Protein 2DA2 (pdb70)

Sequence (70 aa):
GSSGSSGRSSRTRFTDYQLRVLQDFFDANAYPKDDEFEQLSNLLNLPTRVIVVWFQNARQKARKSGPSSGGSSGSSGRSSRTRFTDYQLRVLQDFFDANAYPKDDEFEQLSNLLNLPTRVIVVWFQNARQKARKSGPSSGGSSGSSGRSSRTRFTDYQLRVLQDFFDANAYPKDDEFEQLSNLLNLPTRVIVVWFQNARQKARKSGPSSGGSSGSSGRSSRTRFTDYQLRVLQDFFDANAYPKDDEFEQLSNLLNLPTRVIVVWFQNARQKARKSGPSSGGSSGSSGRSSRTRFTDYQLRVLQDFFDANAYPKDDEFEQLSNLLNLPTRVIVVWFQNARQKARKSGPSSGGSSGSSGRSSRTRFTDYQLRVLQDFFDANAYPKDDEFEQLSNLLNLPTRVIVVWFQNARQKARKSGPSSGGSSGSSGRSSRTRFTDYQLRVLQDFFDANAYPKDDEFEQLSNLLNLPTRVIVVWFQNARQKARKSGPSSGGSSGSSGRSSRTRFTDYQLRVLQDFFDANAYPKDDEFEQLSNLLNLPTRVIVVWFQNARQKARKSGPSSGGSSGSSGRSSRTRFTDYQLRVLQDFFDANAYPKDDEFEQLSNLLNLPTRVIVVWFQNARQKARKSGPSSGGSSGSSGRSSRTRFTDYQLRVLQDFFDANAYPKDDEFEQLSNLLNLPTRVIVVWFQNARQKARKSGPSSGGSSGSSGRSSRTRFTDYQLRVLQDFFDANAYPKDDEFEQLSNLLNLPTRVIVVWFQNARQKARKSGPSSGGSSGSSGRSSRTRFTDYQLRVLQDFFDANAYPKDDEFEQLSNLLNLPTRVIVVWFQNARQKARKSGPSSGGSSGSSGRSSRTRFTDYQLRVLQDFFDANAYPKDDEFEQLSNLLNLPTRVIVVWFQNARQKARKSGPSSGGSSGSSGRSSRTRFTDYQLRVLQDFFDANAYPKDDEFEQLSNLLNLPTRVIVVWFQNARQKARKSGPSSGGSSGSSGRSSRTRFTDYQLRVLQDFFDANAYPKDDEFEQLSNLLNLPTRVIVVWFQNARQKARKSGPSSGGSSGSSGRSSRTRFTDYQLRVLQDFFDANAYPKDDEFEQLSNLLNLPTRVIVVWFQNARQKARKSGPSSGGSSGSSGRSSRTRFTDYQLRVLQDFFDANAYPKDDEFEQLSNLLNLPTRVIVVWFQNARQKARKSGPSSGGSSGSSGRSSRTRFTDYQLRVLQDFFDANAYPKDDEFEQLSNLLNLPTRVIVVWFQNARQKARKSGPSSGGSSGSSGRSSRTRFTDYQLRVLQDFFDANAYPKDDEFEQLSNLLNLPTRVIVVWFQNARQKARKSGPSSGGSSGSSGRSSRTRFTDYQLRVLQDFFDANAYPKDDEFEQLSNLLNLPTRVIVVWFQNARQKARKSGPSSG

CATH classification: 1.10.10.60

Structure (mmCIF, N/CA/C/O backbone):
data_2DA2
#
_entry.id   2DA2
#
loop_
_atom_site.group_PDB
_atom_site.id
_atom_site.type_symbol
_atom_site.label_atom_id
_atom_site.label_alt_id
_atom_site.label_comp_id
_atom_site.label_asym_id
_atom_site.label_entity_id
_atom_site.label_seq_id
_atom_site.pdbx_PDB_ins_code
_atom_site.Cartn_x
_atom_site.Cartn_y
_atom_site.Cartn_z
_atom_site.occupancy
_atom_site.B_iso_or_equiv
_atom_site.auth_seq_id
_atom_site.auth_comp_id
_atom_site.auth_asym_id
_atom_site.auth_atom_id
_atom_site.pdbx_PDB_model_num
ATOM 1 N N . GLY A 1 1 ? 16.943 1.091 -33.854 1.00 0.00 1 GLY A N 1
ATOM 2 C CA . GLY A 1 1 ? 16.276 0.368 -32.787 1.00 0.00 1 GLY A CA 1
ATOM 3 C C . GLY A 1 1 ? 14.811 0.738 -32.663 1.00 0.00 1 GLY A C 1
ATOM 4 O O . GLY A 1 1 ? 14.130 0.948 -33.667 1.00 0.00 1 GLY A O 1
ATOM 8 N N . SER A 1 2 ? 14.324 0.816 -31.429 1.00 0.00 2 SER A N 1
ATOM 9 C CA . SER A 1 2 ? 12.929 1.157 -31.178 1.00 0.00 2 SER A CA 1
ATOM 10 C C . SER A 1 2 ? 12.740 2.670 -31.131 1.00 0.00 2 SER A C 1
ATOM 11 O O . SER A 1 2 ? 13.437 3.372 -30.398 1.00 0.00 2 SER A O 1
ATOM 19 N N . SER A 1 3 ? 11.792 3.167 -31.919 1.00 0.00 3 SER A N 1
ATOM 20 C CA . SER A 1 3 ? 11.513 4.597 -31.972 1.00 0.00 3 SER A CA 1
ATOM 21 C C . SER A 1 3 ? 11.111 5.123 -30.598 1.00 0.00 3 SER A C 1
ATOM 22 O O . SER A 1 3 ? 11.694 6.081 -30.092 1.00 0.00 3 SER A O 1
ATOM 30 N N . GLY A 1 4 ? 10.109 4.488 -29.997 1.00 0.00 4 GLY A N 1
ATOM 31 C CA . GLY A 1 4 ? 9.645 4.905 -28.687 1.00 0.00 4 GLY A CA 1
ATOM 32 C C . GLY A 1 4 ? 8.843 3.826 -27.986 1.00 0.00 4 GLY A C 1
ATOM 33 O O . GLY A 1 4 ? 9.406 2.860 -27.472 1.00 0.00 4 GLY A O 1
ATOM 37 N N . SER A 1 5 ? 7.524 3.992 -27.963 1.00 0.00 5 SER A N 1
ATOM 38 C CA . SER A 1 5 ? 6.644 3.027 -27.314 1.00 0.00 5 SER A CA 1
ATOM 39 C C . SER A 1 5 ? 7.233 2.561 -25.986 1.00 0.00 5 SER A C 1
ATOM 40 O O . SER A 1 5 ? 7.200 1.374 -25.662 1.00 0.00 5 SER A O 1
ATOM 48 N N . SER A 1 6 ? 7.773 3.505 -25.222 1.00 0.00 6 SER A N 1
ATOM 49 C CA . SER A 1 6 ? 8.373 3.192 -23.930 1.00 0.00 6 SER A CA 1
ATOM 50 C C . SER A 1 6 ? 7.352 3.340 -22.806 1.00 0.00 6 SER A C 1
ATOM 51 O O . SER A 1 6 ? 6.312 3.974 -22.976 1.00 0.00 6 SER A O 1
ATOM 59 N N . GLY A 1 7 ? 7.659 2.748 -21.655 1.00 0.00 7 GLY A N 1
ATOM 60 C CA . GLY A 1 7 ? 6.759 2.824 -20.519 1.00 0.00 7 GLY A CA 1
ATOM 61 C C . GLY A 1 7 ? 6.550 1.478 -19.853 1.00 0.00 7 GLY A C 1
ATOM 62 O O . GLY A 1 7 ? 7.513 0.774 -19.548 1.00 0.00 7 GLY A O 1
ATOM 66 N N . ARG A 1 8 ? 5.291 1.121 -19.626 1.00 0.00 8 ARG A N 1
ATOM 67 C CA . ARG A 1 8 ? 4.960 -0.148 -18.989 1.00 0.00 8 ARG A CA 1
ATOM 68 C C . ARG A 1 8 ? 4.178 -1.047 -19.943 1.00 0.00 8 ARG A C 1
ATOM 69 O O . ARG A 1 8 ? 4.274 -2.273 -19.875 1.00 0.00 8 ARG A O 1
ATOM 90 N N . SER A 1 9 ? 3.405 -0.430 -20.830 1.00 0.00 9 SER A N 1
ATOM 91 C CA . SER A 1 9 ? 2.604 -1.174 -21.795 1.00 0.00 9 SER A CA 1
ATOM 92 C C . SER A 1 9 ? 2.098 -2.480 -21.188 1.00 0.00 9 SER A C 1
ATOM 93 O O . SER A 1 9 ? 2.133 -3.530 -21.830 1.00 0.00 9 SER A O 1
ATOM 101 N N . SER A 1 10 ? 1.627 -2.405 -19.947 1.00 0.00 10 SER A N 1
ATOM 102 C CA . SER A 1 10 ? 1.118 -3.581 -19.251 1.00 0.00 10 SER A CA 1
ATOM 103 C C . SER A 1 10 ? -0.408 -3.593 -19.252 1.00 0.00 10 SER A C 1
ATOM 104 O O . SER A 1 10 ? -1.031 -4.651 -19.347 1.00 0.00 10 SER A O 1
ATOM 112 N N . ARG A 1 11 ? -1.003 -2.410 -19.145 1.00 0.00 11 ARG A N 1
ATOM 113 C CA . ARG A 1 11 ? -2.456 -2.283 -19.132 1.00 0.00 11 ARG A CA 1
ATOM 114 C C . ARG A 1 11 ? -3.058 -3.056 -17.963 1.00 0.00 11 ARG A C 1
ATOM 115 O O . ARG A 1 11 ? -4.080 -3.729 -18.108 1.00 0.00 11 ARG A O 1
ATOM 136 N N . THR A 1 12 ? -2.418 -2.956 -16.802 1.00 0.00 12 THR A N 1
ATOM 137 C CA . THR A 1 12 ? -2.889 -3.646 -15.607 1.00 0.00 12 THR A CA 1
ATOM 138 C C . THR A 1 12 ? -3.350 -2.655 -14.545 1.00 0.00 12 THR A C 1
ATOM 139 O O . THR A 1 12 ? -2.577 -1.809 -14.095 1.00 0.00 12 THR A O 1
ATOM 150 N N . ARG A 1 13 ? -4.614 -2.765 -14.148 1.00 0.00 13 ARG A N 1
ATOM 151 C CA . ARG A 1 13 ? -5.177 -1.877 -13.138 1.00 0.00 13 ARG A CA 1
ATOM 152 C C . ARG A 1 13 ? -5.744 -2.675 -11.968 1.00 0.00 13 ARG A C 1
ATOM 153 O O . ARG A 1 13 ? -6.620 -3.522 -12.146 1.00 0.00 13 ARG A O 1
ATOM 174 N N . PHE A 1 14 ? -5.238 -2.400 -10.770 1.00 0.00 14 PHE A N 1
ATOM 175 C CA . PHE A 1 14 ? -5.692 -3.093 -9.570 1.00 0.00 14 PHE A CA 1
ATOM 176 C C . PHE A 1 14 ? -6.833 -2.332 -8.902 1.00 0.00 14 PHE A C 1
ATOM 177 O O . PHE A 1 14 ? -7.006 -1.131 -9.118 1.00 0.00 14 PHE A O 1
ATOM 194 N N . THR A 1 15 ? -7.611 -3.038 -8.088 1.00 0.00 15 THR A N 1
ATOM 195 C CA . THR A 1 15 ? -8.737 -2.432 -7.389 1.00 0.00 15 THR A CA 1
ATOM 196 C C . THR A 1 15 ? -8.428 -2.244 -5.908 1.00 0.00 15 THR A C 1
ATOM 197 O O . THR A 1 15 ? -7.589 -2.948 -5.345 1.00 0.00 15 THR A O 1
ATOM 208 N N . ASP A 1 16 ? -9.109 -1.291 -5.282 1.00 0.00 16 ASP A N 1
ATOM 209 C CA . ASP A 1 16 ? -8.909 -1.012 -3.865 1.00 0.00 16 ASP A CA 1
ATOM 210 C C . ASP A 1 16 ? -8.623 -2.296 -3.093 1.00 0.00 16 ASP A C 1
ATOM 211 O O . ASP A 1 16 ? -7.723 -2.341 -2.255 1.00 0.00 16 ASP A O 1
ATOM 220 N N . TYR A 1 17 ? -9.395 -3.338 -3.382 1.00 0.00 17 TYR A N 1
ATOM 221 C CA . TYR A 1 17 ? -9.227 -4.622 -2.713 1.00 0.00 17 TYR A CA 1
ATOM 222 C C . TYR A 1 17 ? -7.795 -5.128 -2.855 1.00 0.00 17 TYR A C 1
ATOM 223 O O . TYR A 1 17 ? -7.176 -5.551 -1.879 1.00 0.00 17 TYR A O 1
ATOM 241 N N . GLN A 1 18 ? -7.276 -5.079 -4.077 1.00 0.00 18 GLN A N 1
ATOM 242 C CA . GLN A 1 18 ? -5.916 -5.531 -4.348 1.00 0.00 18 GLN A CA 1
ATOM 243 C C . GLN A 1 18 ? -4.895 -4.511 -3.856 1.00 0.00 18 GLN A C 1
ATOM 244 O O . GLN A 1 18 ? -3.951 -4.856 -3.144 1.00 0.00 18 GLN A O 1
ATOM 258 N N . LEU A 1 19 ? -5.089 -3.255 -4.240 1.00 0.00 19 LEU A N 1
ATOM 259 C CA . LEU A 1 19 ? -4.184 -2.183 -3.839 1.00 0.00 19 LEU A CA 1
ATOM 260 C C . LEU A 1 19 ? -4.022 -2.147 -2.322 1.00 0.00 19 LEU A C 1
ATOM 261 O O . LEU A 1 19 ? -2.976 -1.750 -1.809 1.00 0.00 19 LEU A O 1
ATOM 277 N N . ARG A 1 20 ? -5.064 -2.565 -1.611 1.00 0.00 20 ARG A N 1
ATOM 278 C CA . ARG A 1 20 ? -5.038 -2.581 -0.154 1.00 0.00 20 ARG A CA 1
ATOM 279 C C . ARG A 1 20 ? -3.994 -3.567 0.360 1.00 0.00 20 ARG A C 1
ATOM 280 O O . ARG A 1 20 ? -3.169 -3.229 1.209 1.00 0.00 20 ARG A O 1
ATOM 301 N N . VAL A 1 21 ? -4.036 -4.790 -0.160 1.00 0.00 21 VAL A N 1
ATOM 302 C CA . VAL A 1 21 ? -3.094 -5.826 0.246 1.00 0.00 21 VAL A CA 1
ATOM 303 C C . VAL A 1 21 ? -1.692 -5.528 -0.274 1.00 0.00 21 VAL A C 1
ATOM 304 O O . VAL A 1 21 ? -0.703 -5.703 0.440 1.00 0.00 21 VAL A O 1
ATOM 317 N N . LEU A 1 22 ? -1.613 -5.077 -1.521 1.00 0.00 22 LEU A N 1
ATOM 318 C CA . LEU A 1 22 ? -0.331 -4.753 -2.138 1.00 0.00 22 LEU A CA 1
ATOM 319 C C . LEU A 1 22 ? 0.345 -3.595 -1.411 1.00 0.00 22 LEU A C 1
ATOM 320 O O . LEU A 1 22 ? 1.528 -3.665 -1.078 1.00 0.00 22 LEU A O 1
ATOM 336 N N . GLN A 1 23 ? -0.414 -2.532 -1.168 1.00 0.00 23 GLN A N 1
ATOM 337 C CA . GLN A 1 23 ? 0.112 -1.359 -0.479 1.00 0.00 23 GLN A CA 1
ATOM 338 C C . GLN A 1 23 ? 0.387 -1.668 0.989 1.00 0.00 23 GLN A C 1
ATOM 339 O O . GLN A 1 23 ? 1.365 -1.186 1.562 1.00 0.00 23 GLN A O 1
ATOM 353 N N . ASP A 1 24 ? -0.482 -2.472 1.592 1.00 0.00 24 ASP A N 1
ATOM 354 C CA . ASP A 1 24 ? -0.333 -2.845 2.994 1.00 0.00 24 ASP A CA 1
ATOM 355 C C . ASP A 1 24 ? 0.929 -3.676 3.203 1.00 0.00 24 ASP A C 1
ATOM 356 O O . ASP A 1 24 ? 1.637 -3.510 4.197 1.00 0.00 24 ASP A O 1
ATOM 365 N N . PHE A 1 25 ? 1.205 -4.572 2.261 1.00 0.00 25 PHE A N 1
ATOM 366 C CA . PHE A 1 25 ? 2.380 -5.431 2.344 1.00 0.00 25 PHE A CA 1
ATOM 367 C C . PHE A 1 25 ? 3.658 -4.628 2.117 1.00 0.00 25 PHE A C 1
ATOM 368 O O . PHE A 1 25 ? 4.723 -4.978 2.625 1.00 0.00 25 PHE A O 1
ATOM 385 N N . PHE A 1 26 ? 3.543 -3.549 1.350 1.00 0.00 26 PHE A N 1
ATOM 386 C CA . PHE A 1 26 ? 4.688 -2.696 1.054 1.00 0.00 26 PHE A CA 1
ATOM 387 C C . PHE A 1 26 ? 5.059 -1.844 2.264 1.00 0.00 26 PHE A C 1
ATOM 388 O O . PHE A 1 26 ? 6.227 -1.759 2.643 1.00 0.00 26 PHE A O 1
ATOM 405 N N . ASP A 1 27 ? 4.056 -1.214 2.866 1.00 0.00 27 ASP A N 1
ATOM 406 C CA . ASP A 1 27 ? 4.275 -0.368 4.034 1.00 0.00 27 ASP A CA 1
ATOM 407 C C . ASP A 1 27 ? 5.015 -1.133 5.127 1.00 0.00 27 ASP A C 1
ATOM 408 O O . ASP A 1 27 ? 5.761 -0.547 5.911 1.00 0.00 27 ASP A O 1
ATOM 417 N N . ALA A 1 28 ? 4.802 -2.444 5.174 1.00 0.00 28 ALA A N 1
ATOM 418 C CA . ALA A 1 28 ? 5.450 -3.288 6.170 1.00 0.00 28 ALA A CA 1
ATOM 419 C C . ALA A 1 28 ? 6.722 -3.917 5.613 1.00 0.00 28 ALA A C 1
ATOM 420 O O . ALA A 1 28 ? 7.738 -3.998 6.302 1.00 0.00 28 ALA A O 1
ATOM 427 N N . ASN A 1 29 ? 6.659 -4.362 4.362 1.00 0.00 29 ASN A N 1
ATOM 428 C CA . ASN A 1 29 ? 7.807 -4.985 3.713 1.00 0.00 29 ASN A CA 1
ATOM 429 C C . ASN A 1 29 ? 7.820 -4.678 2.219 1.00 0.00 29 ASN A C 1
ATOM 430 O O . ASN A 1 29 ? 6.846 -4.938 1.513 1.00 0.00 29 ASN A O 1
ATOM 441 N N . ALA A 1 30 ? 8.930 -4.124 1.744 1.00 0.00 30 ALA A N 1
ATOM 442 C CA . ALA A 1 30 ? 9.072 -3.785 0.333 1.00 0.00 30 ALA A CA 1
ATOM 443 C C . ALA A 1 30 ? 10.248 -4.525 -0.294 1.00 0.00 30 ALA A C 1
ATOM 444 O O . ALA A 1 30 ? 10.650 -4.230 -1.420 1.00 0.00 30 ALA A O 1
ATOM 451 N N . TYR A 1 31 ? 10.796 -5.486 0.441 1.00 0.00 31 TYR A N 1
ATOM 452 C CA . TYR A 1 31 ? 11.929 -6.266 -0.043 1.00 0.00 31 TYR A CA 1
ATOM 453 C C . TYR A 1 31 ? 11.719 -7.753 0.222 1.00 0.00 31 TYR A C 1
ATOM 454 O O . TYR A 1 31 ? 12.632 -8.473 0.629 1.00 0.00 31 TYR A O 1
ATOM 472 N N . PRO A 1 32 ? 10.487 -8.227 -0.013 1.00 0.00 32 PRO A N 1
ATOM 473 C CA . PRO A 1 32 ? 10.127 -9.633 0.192 1.00 0.00 32 PRO A CA 1
ATOM 474 C C . PRO A 1 32 ? 10.783 -10.555 -0.830 1.00 0.00 32 PRO A C 1
ATOM 475 O O . PRO A 1 32 ? 11.242 -10.107 -1.881 1.00 0.00 32 PRO A O 1
ATOM 486 N N . LYS A 1 33 ? 10.824 -11.846 -0.516 1.00 0.00 33 LYS A N 1
ATOM 487 C CA . LYS A 1 33 ? 11.422 -12.832 -1.407 1.00 0.00 33 LYS A CA 1
ATOM 488 C C . LYS A 1 33 ? 10.349 -13.570 -2.201 1.00 0.00 33 LYS A C 1
ATOM 489 O O . LYS A 1 33 ? 9.158 -13.451 -1.912 1.00 0.00 33 LYS A O 1
ATOM 508 N N . ASP A 1 34 ? 10.778 -14.333 -3.200 1.00 0.00 34 ASP A N 1
ATOM 509 C CA . ASP A 1 34 ? 9.853 -15.093 -4.034 1.00 0.00 34 ASP A CA 1
ATOM 510 C C . ASP A 1 34 ? 8.774 -15.756 -3.183 1.00 0.00 34 ASP A C 1
ATOM 511 O O . ASP A 1 34 ? 7.581 -15.588 -3.435 1.00 0.00 34 ASP A O 1
ATOM 520 N N . ASP A 1 35 ? 9.202 -16.510 -2.177 1.00 0.00 35 ASP A N 1
ATOM 521 C CA . ASP A 1 35 ? 8.272 -17.198 -1.289 1.00 0.00 35 ASP A CA 1
ATOM 522 C C . ASP A 1 35 ? 7.173 -16.253 -0.814 1.00 0.00 35 ASP A C 1
ATOM 523 O O . ASP A 1 35 ? 5.989 -16.584 -0.873 1.00 0.00 35 ASP A O 1
ATOM 532 N N . GLU A 1 36 ? 7.573 -15.076 -0.344 1.00 0.00 36 GLU A N 1
ATOM 533 C CA . GLU A 1 36 ? 6.621 -14.084 0.142 1.00 0.00 36 GLU A CA 1
ATOM 534 C C . GLU A 1 36 ? 5.718 -13.598 -0.987 1.00 0.00 36 GLU A C 1
ATOM 535 O O . GLU A 1 36 ? 4.493 -13.614 -0.868 1.00 0.00 36 GLU A O 1
ATOM 547 N N . PHE A 1 37 ? 6.332 -13.164 -2.083 1.00 0.00 37 PHE A N 1
ATOM 548 C CA . PHE A 1 37 ? 5.585 -12.671 -3.234 1.00 0.00 37 PHE A CA 1
ATOM 549 C C . PHE A 1 37 ? 4.450 -13.625 -3.595 1.00 0.00 37 PHE A C 1
ATOM 550 O O . PHE A 1 37 ? 3.362 -13.195 -3.977 1.00 0.00 37 PHE A O 1
ATOM 567 N N . GLU A 1 38 ? 4.713 -14.922 -3.471 1.00 0.00 38 GLU A N 1
ATOM 568 C CA . GLU A 1 38 ? 3.714 -15.937 -3.785 1.00 0.00 38 GLU A CA 1
ATOM 569 C C . GLU A 1 38 ? 2.467 -15.758 -2.923 1.00 0.00 38 GLU A C 1
ATOM 570 O O . GLU A 1 38 ? 1.344 -15.915 -3.400 1.00 0.00 38 GLU A O 1
ATOM 582 N N . GLN A 1 39 ? 2.675 -15.431 -1.652 1.00 0.00 39 GLN A N 1
ATOM 583 C CA . GLN A 1 39 ? 1.569 -15.232 -0.724 1.00 0.00 39 GLN A CA 1
ATOM 584 C C . GLN A 1 39 ? 0.565 -14.228 -1.280 1.00 0.00 39 GLN A C 1
ATOM 585 O O . GLN A 1 39 ? -0.647 -14.428 -1.184 1.00 0.00 39 GLN A O 1
ATOM 599 N N . LEU A 1 40 ? 1.076 -13.148 -1.861 1.00 0.00 40 LEU A N 1
ATOM 600 C CA . LEU A 1 40 ? 0.224 -12.111 -2.433 1.00 0.00 40 LEU A CA 1
ATOM 601 C C . LEU A 1 40 ? -0.392 -12.577 -3.748 1.00 0.00 40 LEU A C 1
ATOM 602 O O . LEU A 1 40 ? -1.556 -12.297 -4.033 1.00 0.00 40 LEU A O 1
ATOM 618 N N . SER A 1 41 ? 0.397 -13.290 -4.545 1.00 0.00 41 SER A N 1
ATOM 619 C CA . SER A 1 41 ? -0.070 -13.794 -5.832 1.00 0.00 41 SER A CA 1
ATOM 620 C C . SER A 1 41 ? -1.179 -14.824 -5.641 1.00 0.00 41 SER A C 1
ATOM 621 O O . SER A 1 41 ? -2.097 -14.921 -6.455 1.00 0.00 41 SER A O 1
ATOM 629 N N . ASN A 1 42 ? -1.087 -15.591 -4.560 1.00 0.00 42 ASN A N 1
ATOM 630 C CA . ASN A 1 42 ? -2.081 -16.615 -4.262 1.00 0.00 42 ASN A CA 1
ATOM 631 C C . ASN A 1 42 ? -3.357 -15.989 -3.706 1.00 0.00 42 ASN A C 1
ATOM 632 O O . ASN A 1 42 ? -4.461 -16.472 -3.960 1.00 0.00 42 ASN A O 1
ATOM 643 N N . LEU A 1 43 ? -3.198 -14.910 -2.948 1.00 0.00 43 LEU A N 1
ATOM 644 C CA . LEU A 1 43 ? -4.337 -14.216 -2.356 1.00 0.00 43 LEU A CA 1
ATOM 645 C C . LEU A 1 43 ? -5.066 -13.377 -3.401 1.00 0.00 43 LEU A C 1
ATOM 646 O O . LEU A 1 43 ? -6.259 -13.566 -3.642 1.00 0.00 43 LEU A O 1
ATOM 662 N N . LEU A 1 44 ? -4.341 -12.451 -4.020 1.00 0.00 44 LEU A N 1
ATOM 663 C CA . LEU A 1 44 ? -4.918 -11.584 -5.041 1.00 0.00 44 LEU A CA 1
ATOM 664 C C . LEU A 1 44 ? -5.086 -12.333 -6.359 1.00 0.00 44 LEU A C 1
ATOM 665 O O . LEU A 1 44 ? -5.728 -11.841 -7.286 1.00 0.00 44 LEU A O 1
ATOM 681 N N . ASN A 1 45 ? -4.506 -13.527 -6.434 1.00 0.00 45 ASN A N 1
ATOM 682 C CA . ASN A 1 45 ? -4.593 -14.345 -7.638 1.00 0.00 45 ASN A CA 1
ATOM 683 C C . ASN A 1 45 ? -3.920 -13.650 -8.818 1.00 0.00 45 ASN A C 1
ATOM 684 O O . ASN A 1 45 ? -4.355 -13.783 -9.962 1.00 0.00 45 ASN A O 1
ATOM 695 N N . LEU A 1 46 ? -2.856 -12.908 -8.531 1.00 0.00 46 LEU A N 1
ATOM 696 C CA . LEU A 1 46 ? -2.121 -12.192 -9.568 1.00 0.00 46 LEU A CA 1
ATOM 697 C C . LEU A 1 46 ? -0.707 -12.745 -9.715 1.00 0.00 46 LEU A C 1
ATOM 698 O O . LEU A 1 46 ? -0.121 -13.276 -8.771 1.00 0.00 46 LEU A O 1
ATOM 714 N N . PRO A 1 47 ? -0.144 -12.618 -10.925 1.00 0.00 47 PRO A N 1
ATOM 715 C CA . PRO A 1 47 ? 1.209 -13.097 -11.224 1.00 0.00 47 PRO A CA 1
ATOM 716 C C . PRO A 1 47 ? 2.284 -12.269 -10.528 1.00 0.00 47 PRO A C 1
ATOM 717 O O . PRO A 1 47 ? 2.291 -11.040 -10.618 1.00 0.00 47 PRO A O 1
ATOM 728 N N . THR A 1 48 ? 3.192 -12.948 -9.834 1.00 0.00 48 THR A N 1
ATOM 729 C CA . THR A 1 48 ? 4.271 -12.275 -9.123 1.00 0.00 48 THR A CA 1
ATOM 730 C C . THR A 1 48 ? 4.893 -11.178 -9.979 1.00 0.00 48 THR A C 1
ATOM 731 O O . THR A 1 48 ? 5.189 -10.088 -9.488 1.00 0.00 48 THR A O 1
ATOM 742 N N . ARG A 1 49 ? 5.087 -11.472 -11.260 1.00 0.00 49 ARG A N 1
ATOM 743 C CA . ARG A 1 49 ? 5.675 -10.509 -12.184 1.00 0.00 49 ARG A CA 1
ATOM 744 C C . ARG A 1 49 ? 4.959 -9.165 -12.096 1.00 0.00 49 ARG A C 1
ATOM 745 O O . ARG A 1 49 ? 5.585 -8.109 -12.196 1.00 0.00 49 ARG A O 1
ATOM 766 N N . VAL A 1 50 ? 3.644 -9.211 -11.910 1.00 0.00 50 VAL A N 1
ATOM 767 C CA . VAL A 1 50 ? 2.843 -7.997 -11.808 1.00 0.00 50 VAL A CA 1
ATOM 768 C C . VAL A 1 50 ? 3.059 -7.307 -10.466 1.00 0.00 50 VAL A C 1
ATOM 769 O O . VAL A 1 50 ? 3.118 -6.079 -10.390 1.00 0.00 50 VAL A O 1
ATOM 782 N N . ILE A 1 51 ? 3.177 -8.104 -9.409 1.00 0.00 51 ILE A N 1
ATOM 783 C CA . ILE A 1 51 ? 3.388 -7.569 -8.070 1.00 0.00 51 ILE A CA 1
ATOM 784 C C . ILE A 1 51 ? 4.795 -6.999 -7.921 1.00 0.00 51 ILE A C 1
ATOM 785 O O . ILE A 1 51 ? 5.014 -6.046 -7.174 1.00 0.00 51 ILE A O 1
ATOM 801 N N . VAL A 1 52 ? 5.745 -7.589 -8.639 1.00 0.00 52 VAL A N 1
ATOM 802 C CA . VAL A 1 52 ? 7.131 -7.138 -8.590 1.00 0.00 52 VAL A CA 1
ATOM 803 C C . VAL A 1 52 ? 7.279 -5.747 -9.195 1.00 0.00 52 VAL A C 1
ATOM 804 O O . VAL A 1 52 ? 7.833 -4.842 -8.571 1.00 0.00 52 VAL A O 1
ATOM 817 N N . VAL A 1 53 ? 6.777 -5.582 -10.415 1.00 0.00 53 VAL A N 1
ATOM 818 C CA . VAL A 1 53 ? 6.852 -4.300 -11.105 1.00 0.00 53 VAL A CA 1
ATOM 819 C C . VAL A 1 53 ? 6.220 -3.190 -10.272 1.00 0.00 53 VAL A C 1
ATOM 820 O O . VAL A 1 53 ? 6.725 -2.069 -10.228 1.00 0.00 53 VAL A O 1
ATOM 833 N N . TRP A 1 54 ? 5.112 -3.511 -9.613 1.00 0.00 54 TRP A N 1
ATOM 834 C CA . TRP A 1 54 ? 4.411 -2.541 -8.780 1.00 0.00 54 TRP A CA 1
ATOM 835 C C . TRP A 1 54 ? 5.234 -2.186 -7.547 1.00 0.00 54 TRP A C 1
ATOM 836 O O . TRP A 1 54 ? 5.355 -1.015 -7.184 1.00 0.00 54 TRP A O 1
ATOM 857 N N . PHE A 1 55 ? 5.799 -3.203 -6.905 1.00 0.00 55 PHE A N 1
ATOM 858 C CA . PHE A 1 55 ? 6.610 -2.998 -5.711 1.00 0.00 55 PHE A CA 1
ATOM 859 C C . PHE A 1 55 ? 7.882 -2.223 -6.044 1.00 0.00 55 PHE A C 1
ATOM 860 O O . PHE A 1 55 ? 8.295 -1.337 -5.296 1.00 0.00 55 PHE A O 1
ATOM 877 N N . GLN A 1 56 ? 8.498 -2.565 -7.171 1.00 0.00 56 GLN A N 1
ATOM 878 C CA . GLN A 1 56 ? 9.723 -1.903 -7.603 1.00 0.00 56 GLN A CA 1
ATOM 879 C C . GLN A 1 56 ? 9.520 -0.395 -7.705 1.00 0.00 56 GLN A C 1
ATOM 880 O O . GLN A 1 56 ? 10.266 0.383 -7.112 1.00 0.00 56 GLN A O 1
ATOM 894 N N . ASN A 1 57 ? 8.506 0.010 -8.462 1.00 0.00 57 ASN A N 1
ATOM 895 C CA . ASN A 1 57 ? 8.205 1.426 -8.643 1.00 0.00 57 ASN A CA 1
ATOM 896 C C . ASN A 1 57 ? 7.876 2.087 -7.308 1.00 0.00 57 ASN A C 1
ATOM 897 O O . ASN A 1 57 ? 8.464 3.105 -6.947 1.00 0.00 57 ASN A O 1
ATOM 908 N N . ALA A 1 58 ? 6.932 1.499 -6.580 1.00 0.00 58 ALA A N 1
ATOM 909 C CA . ALA A 1 58 ? 6.526 2.029 -5.284 1.00 0.00 58 ALA A CA 1
ATOM 910 C C . ALA A 1 58 ? 7.734 2.490 -4.477 1.00 0.00 58 ALA A C 1
ATOM 911 O O . ALA A 1 58 ? 7.663 3.475 -3.743 1.00 0.00 58 ALA A O 1
ATOM 918 N N . ARG A 1 59 ? 8.843 1.770 -4.616 1.00 0.00 59 ARG A N 1
ATOM 919 C CA . ARG A 1 59 ? 10.066 2.104 -3.898 1.00 0.00 59 ARG A CA 1
ATOM 920 C C . ARG A 1 59 ? 10.688 3.384 -4.449 1.00 0.00 59 ARG A C 1
ATOM 921 O O . ARG A 1 59 ? 11.135 4.245 -3.691 1.00 0.00 59 ARG A O 1
ATOM 942 N N . GLN A 1 60 ? 10.714 3.500 -5.773 1.00 0.00 60 GLN A N 1
ATOM 943 C CA . GLN A 1 60 ? 11.283 4.674 -6.425 1.00 0.00 60 GLN A CA 1
ATOM 944 C C . GLN A 1 60 ? 10.530 5.938 -6.023 1.00 0.00 60 GLN A C 1
ATOM 945 O O . GLN A 1 60 ? 11.138 6.971 -5.738 1.00 0.00 60 GLN A O 1
ATOM 959 N N . LYS A 1 61 ? 9.205 5.851 -6.001 1.00 0.00 61 LYS A N 1
ATOM 960 C CA . LYS A 1 61 ? 8.368 6.986 -5.633 1.00 0.00 61 LYS A CA 1
ATOM 961 C C . LYS A 1 61 ? 8.534 7.328 -4.156 1.00 0.00 61 LYS A C 1
ATOM 962 O O . LYS A 1 61 ? 8.440 8.490 -3.763 1.00 0.00 61 LYS A O 1
ATOM 981 N N . ALA A 1 62 ? 8.782 6.307 -3.341 1.00 0.00 62 ALA A N 1
ATOM 982 C CA . ALA A 1 62 ? 8.964 6.500 -1.908 1.00 0.00 62 ALA A CA 1
ATOM 983 C C . ALA A 1 62 ? 10.224 7.310 -1.619 1.00 0.00 62 ALA A C 1
ATOM 984 O O . ALA A 1 62 ? 10.227 8.180 -0.748 1.00 0.00 62 ALA A O 1
ATOM 991 N N . ARG A 1 63 ? 11.291 7.018 -2.354 1.00 0.00 63 ARG A N 1
ATOM 992 C CA . ARG A 1 63 ? 12.557 7.718 -2.175 1.00 0.00 63 ARG A CA 1
ATOM 993 C C . ARG A 1 63 ? 12.397 9.210 -2.450 1.00 0.00 63 ARG A C 1
ATOM 994 O O . ARG A 1 63 ? 11.977 9.611 -3.535 1.00 0.00 63 ARG A O 1
ATOM 1015 N N . LYS A 1 64 ? 12.734 10.028 -1.458 1.00 0.00 64 LYS A N 1
ATOM 1016 C CA . LYS A 1 64 ? 12.629 11.477 -1.592 1.00 0.00 64 LYS A CA 1
ATOM 1017 C C . LYS A 1 64 ? 13.751 12.176 -0.831 1.00 0.00 64 LYS A C 1
ATOM 1018 O O . LYS A 1 64 ? 14.232 11.674 0.184 1.00 0.00 64 LYS A O 1
ATOM 1037 N N . SER A 1 65 ? 14.161 13.338 -1.328 1.00 0.00 65 SER A N 1
ATOM 1038 C CA . SER A 1 65 ? 15.228 14.106 -0.696 1.00 0.00 65 SER A CA 1
ATOM 1039 C C . SER A 1 65 ? 14.938 15.602 -0.768 1.00 0.00 65 SER A C 1
ATOM 1040 O O . SER A 1 65 ? 14.196 16.060 -1.636 1.00 0.00 65 SER A O 1
ATOM 1048 N N . GLY A 1 66 ? 15.529 16.358 0.152 1.00 0.00 66 GLY A N 1
ATOM 1049 C CA . GLY A 1 66 ? 15.322 17.794 0.176 1.00 0.00 66 GLY A CA 1
ATOM 1050 C C . GLY A 1 66 ? 15.101 18.325 1.579 1.00 0.00 66 GLY A C 1
ATOM 1051 O O . GLY A 1 66 ? 15.463 17.690 2.569 1.00 0.00 66 GLY A O 1
ATOM 1055 N N . PRO A 1 67 ? 14.494 19.517 1.676 1.00 0.00 67 PRO A N 1
ATOM 1056 C CA . PRO A 1 67 ? 14.213 20.159 2.963 1.00 0.00 67 PRO A CA 1
ATOM 1057 C C . PRO A 1 67 ? 13.126 19.432 3.749 1.00 0.00 67 PRO A C 1
ATOM 1058 O O . PRO A 1 67 ? 12.746 19.858 4.839 1.00 0.00 67 PRO A O 1
ATOM 1069 N N . SER A 1 68 ? 12.631 18.334 3.187 1.00 0.00 68 SER A N 1
ATOM 1070 C CA . SER A 1 68 ? 11.585 17.550 3.834 1.00 0.00 68 SER A CA 1
ATOM 1071 C C . SER A 1 68 ? 12.029 17.091 5.220 1.00 0.00 68 SER A C 1
ATOM 1072 O O . SER A 1 68 ? 13.202 16.789 5.439 1.00 0.00 68 SER A O 1
ATOM 1080 N N . SER A 1 69 ? 11.082 17.041 6.151 1.00 0.00 69 SER A N 1
ATOM 1081 C CA . SER A 1 69 ? 11.375 16.623 7.517 1.00 0.00 69 SER A CA 1
ATOM 1082 C C . SER A 1 69 ? 10.220 15.810 8.095 1.00 0.00 69 SER A C 1
ATOM 1083 O O . SER A 1 69 ? 9.125 15.783 7.537 1.00 0.00 69 SER A O 1
ATOM 1091 N N . GLY A 1 70 ? 10.476 15.148 9.220 1.00 0.00 70 GLY A N 1
ATOM 1092 C CA . GLY A 1 70 ? 9.450 14.343 9.856 1.00 0.00 70 GLY A CA 1
ATOM 1093 C C . GLY A 1 70 ? 9.989 13.030 10.389 1.00 0.00 70 GLY A C 1
ATOM 1094 O O . GLY A 1 70 ? 10.039 12.034 9.668 1.00 0.00 70 GLY A O 1
ATOM 1098 N N . GLY A 1 1 ? 16.956 -5.469 -13.624 1.00 0.00 1 GLY A N 2
ATOM 1099 C CA . GLY A 1 1 ? 15.556 -5.262 -13.946 1.00 0.00 1 GLY A CA 2
ATOM 1100 C C . GLY A 1 1 ? 15.300 -5.257 -15.440 1.00 0.00 1 GLY A C 2
ATOM 1101 O O . GLY A 1 1 ? 15.267 -6.311 -16.075 1.00 0.00 1 GLY A O 2
ATOM 1105 N N . SER A 1 2 ? 15.115 -4.067 -16.003 1.00 0.00 2 SER A N 2
ATOM 1106 C CA . SER A 1 2 ? 14.855 -3.929 -17.431 1.00 0.00 2 SER A CA 2
ATOM 1107 C C . SER A 1 2 ? 16.116 -3.502 -18.175 1.00 0.00 2 SER A C 2
ATOM 1108 O O . SER A 1 2 ? 17.018 -2.898 -17.594 1.00 0.00 2 SER A O 2
ATOM 1116 N N . SER A 1 3 ? 16.172 -3.821 -19.464 1.00 0.00 3 SER A N 2
ATOM 1117 C CA . SER A 1 3 ? 17.325 -3.474 -20.288 1.00 0.00 3 SER A CA 2
ATOM 1118 C C . SER A 1 3 ? 16.885 -2.766 -21.566 1.00 0.00 3 SER A C 2
ATOM 1119 O O . SER A 1 3 ? 17.461 -1.751 -21.956 1.00 0.00 3 SER A O 2
ATOM 1127 N N . GLY A 1 4 ? 15.860 -3.311 -22.214 1.00 0.00 4 GLY A N 2
ATOM 1128 C CA . GLY A 1 4 ? 15.360 -2.720 -23.442 1.00 0.00 4 GLY A CA 2
ATOM 1129 C C . GLY A 1 4 ? 13.850 -2.798 -23.550 1.00 0.00 4 GLY A C 2
ATOM 1130 O O . GLY A 1 4 ? 13.314 -3.666 -24.238 1.00 0.00 4 GLY A O 2
ATOM 1134 N N . SER A 1 5 ? 13.162 -1.889 -22.866 1.00 0.00 5 SER A N 2
ATOM 1135 C CA . SER A 1 5 ? 11.704 -1.861 -22.883 1.00 0.00 5 SER A CA 2
ATOM 1136 C C . SER A 1 5 ? 11.183 -0.481 -22.494 1.00 0.00 5 SER A C 2
ATOM 1137 O O . SER A 1 5 ? 11.642 0.117 -21.522 1.00 0.00 5 SER A O 2
ATOM 1145 N N . SER A 1 6 ? 10.219 0.018 -23.262 1.00 0.00 6 SER A N 2
ATOM 1146 C CA . SER A 1 6 ? 9.636 1.329 -23.001 1.00 0.00 6 SER A CA 2
ATOM 1147 C C . SER A 1 6 ? 9.258 1.473 -21.530 1.00 0.00 6 SER A C 2
ATOM 1148 O O . SER A 1 6 ? 9.274 0.501 -20.776 1.00 0.00 6 SER A O 2
ATOM 1156 N N . GLY A 1 7 ? 8.917 2.694 -21.130 1.00 0.00 7 GLY A N 2
ATOM 1157 C CA . GLY A 1 7 ? 8.539 2.944 -19.751 1.00 0.00 7 GLY A CA 2
ATOM 1158 C C . GLY A 1 7 ? 7.593 1.891 -19.209 1.00 0.00 7 GLY A C 2
ATOM 1159 O O . GLY A 1 7 ? 7.856 1.286 -18.169 1.00 0.00 7 GLY A O 2
ATOM 1163 N N . ARG A 1 8 ? 6.488 1.672 -19.914 1.00 0.00 8 ARG A N 2
ATOM 1164 C CA . ARG A 1 8 ? 5.497 0.687 -19.496 1.00 0.00 8 ARG A CA 2
ATOM 1165 C C . ARG A 1 8 ? 5.102 -0.215 -20.661 1.00 0.00 8 ARG A C 2
ATOM 1166 O O . ARG A 1 8 ? 5.175 0.187 -21.823 1.00 0.00 8 ARG A O 2
ATOM 1187 N N . SER A 1 9 ? 4.683 -1.435 -20.343 1.00 0.00 9 SER A N 2
ATOM 1188 C CA . SER A 1 9 ? 4.280 -2.396 -21.363 1.00 0.00 9 SER A CA 2
ATOM 1189 C C . SER A 1 9 ? 2.813 -2.780 -21.198 1.00 0.00 9 SER A C 2
ATOM 1190 O O . SER A 1 9 ? 1.998 -2.561 -22.094 1.00 0.00 9 SER A O 2
ATOM 1198 N N . SER A 1 10 ? 2.485 -3.356 -20.046 1.00 0.00 10 SER A N 2
ATOM 1199 C CA . SER A 1 10 ? 1.117 -3.775 -19.763 1.00 0.00 10 SER A CA 2
ATOM 1200 C C . SER A 1 10 ? 0.458 -2.836 -18.757 1.00 0.00 10 SER A C 2
ATOM 1201 O O . SER A 1 10 ? 1.090 -2.395 -17.797 1.00 0.00 10 SER A O 2
ATOM 1209 N N . ARG A 1 11 ? -0.817 -2.536 -18.985 1.00 0.00 11 ARG A N 2
ATOM 1210 C CA . ARG A 1 11 ? -1.562 -1.649 -18.100 1.00 0.00 11 ARG A CA 2
ATOM 1211 C C . ARG A 1 11 ? -2.578 -2.433 -17.274 1.00 0.00 11 ARG A C 2
ATOM 1212 O O . ARG A 1 11 ? -3.752 -2.523 -17.637 1.00 0.00 11 ARG A O 2
ATOM 1233 N N . THR A 1 12 ? -2.120 -2.999 -16.163 1.00 0.00 12 THR A N 2
ATOM 1234 C CA . THR A 1 12 ? -2.987 -3.777 -15.287 1.00 0.00 12 THR A CA 2
ATOM 1235 C C . THR A 1 12 ? -3.426 -2.957 -14.079 1.00 0.00 12 THR A C 2
ATOM 1236 O O . THR A 1 12 ? -2.744 -2.932 -13.054 1.00 0.00 12 THR A O 2
ATOM 1247 N N . ARG A 1 13 ? -4.567 -2.289 -14.205 1.00 0.00 13 ARG A N 2
ATOM 1248 C CA . ARG A 1 13 ? -5.096 -1.468 -13.123 1.00 0.00 13 ARG A CA 2
ATOM 1249 C C . ARG A 1 13 ? -5.735 -2.337 -12.044 1.00 0.00 13 ARG A C 2
ATOM 1250 O O . ARG A 1 13 ? -6.682 -3.078 -12.308 1.00 0.00 13 ARG A O 2
ATOM 1271 N N . PHE A 1 14 ? -5.210 -2.241 -10.826 1.00 0.00 14 PHE A N 2
ATOM 1272 C CA . PHE A 1 14 ? -5.728 -3.019 -9.707 1.00 0.00 14 PHE A CA 2
ATOM 1273 C C . PHE A 1 14 ? -6.913 -2.313 -9.055 1.00 0.00 14 PHE A C 2
ATOM 1274 O O . PHE A 1 14 ? -7.185 -1.144 -9.334 1.00 0.00 14 PHE A O 2
ATOM 1291 N N . THR A 1 15 ? -7.617 -3.030 -8.185 1.00 0.00 15 THR A N 2
ATOM 1292 C CA . THR A 1 15 ? -8.774 -2.474 -7.494 1.00 0.00 15 THR A CA 2
ATOM 1293 C C . THR A 1 15 ? -8.477 -2.252 -6.016 1.00 0.00 15 THR A C 2
ATOM 1294 O O . THR A 1 15 ? -7.655 -2.954 -5.426 1.00 0.00 15 THR A O 2
ATOM 1305 N N . ASP A 1 16 ? -9.151 -1.274 -5.422 1.00 0.00 16 ASP A N 2
ATOM 1306 C CA . ASP A 1 16 ? -8.961 -0.960 -4.011 1.00 0.00 16 ASP A CA 2
ATOM 1307 C C . ASP A 1 16 ? -8.682 -2.226 -3.206 1.00 0.00 16 ASP A C 2
ATOM 1308 O O . ASP A 1 16 ? -7.766 -2.263 -2.385 1.00 0.00 16 ASP A O 2
ATOM 1317 N N . TYR A 1 17 ? -9.479 -3.261 -3.447 1.00 0.00 17 TYR A N 2
ATOM 1318 C CA . TYR A 1 17 ? -9.321 -4.528 -2.743 1.00 0.00 17 TYR A CA 2
ATOM 1319 C C . TYR A 1 17 ? -7.897 -5.058 -2.887 1.00 0.00 17 TYR A C 2
ATOM 1320 O O . TYR A 1 17 ? -7.283 -5.489 -1.912 1.00 0.00 17 TYR A O 2
ATOM 1338 N N . GLN A 1 18 ? -7.381 -5.020 -4.111 1.00 0.00 18 GLN A N 2
ATOM 1339 C CA . GLN A 1 18 ? -6.030 -5.496 -4.384 1.00 0.00 18 GLN A CA 2
ATOM 1340 C C . GLN A 1 18 ? -4.990 -4.494 -3.894 1.00 0.00 18 GLN A C 2
ATOM 1341 O O . GLN A 1 18 ? -4.061 -4.852 -3.169 1.00 0.00 18 GLN A O 2
ATOM 1355 N N . LEU A 1 19 ? -5.152 -3.238 -4.295 1.00 0.00 19 LEU A N 2
ATOM 1356 C CA . LEU A 1 19 ? -4.226 -2.183 -3.897 1.00 0.00 19 LEU A CA 2
ATOM 1357 C C . LEU A 1 19 ? -4.079 -2.132 -2.379 1.00 0.00 19 LEU A C 2
ATOM 1358 O O . LEU A 1 19 ? -3.031 -1.749 -1.860 1.00 0.00 19 LEU A O 2
ATOM 1374 N N . ARG A 1 20 ? -5.136 -2.522 -1.674 1.00 0.00 20 ARG A N 2
ATOM 1375 C CA . ARG A 1 20 ? -5.124 -2.521 -0.216 1.00 0.00 20 ARG A CA 2
ATOM 1376 C C . ARG A 1 20 ? -4.105 -3.523 0.319 1.00 0.00 20 ARG A C 2
ATOM 1377 O O . ARG A 1 20 ? -3.269 -3.185 1.158 1.00 0.00 20 ARG A O 2
ATOM 1398 N N . VAL A 1 21 ? -4.180 -4.756 -0.171 1.00 0.00 21 VAL A N 2
ATOM 1399 C CA . VAL A 1 21 ? -3.265 -5.807 0.258 1.00 0.00 21 VAL A CA 2
ATOM 1400 C C . VAL A 1 21 ? -1.843 -5.522 -0.212 1.00 0.00 21 VAL A C 2
ATOM 1401 O O . VAL A 1 21 ? -0.880 -5.723 0.529 1.00 0.00 21 VAL A O 2
ATOM 1414 N N . LEU A 1 22 ? -1.718 -5.051 -1.448 1.00 0.00 22 LEU A N 2
ATOM 1415 C CA . LEU A 1 22 ? -0.412 -4.738 -2.019 1.00 0.00 22 LEU A CA 2
ATOM 1416 C C . LEU A 1 22 ? 0.256 -3.599 -1.256 1.00 0.00 22 LEU A C 2
ATOM 1417 O O . LEU A 1 22 ? 1.438 -3.674 -0.920 1.00 0.00 22 LEU A O 2
ATOM 1433 N N . GLN A 1 23 ? -0.509 -2.547 -0.983 1.00 0.00 23 GLN A N 2
ATOM 1434 C CA . GLN A 1 23 ? 0.010 -1.393 -0.258 1.00 0.00 23 GLN A CA 2
ATOM 1435 C C . GLN A 1 23 ? 0.295 -1.749 1.198 1.00 0.00 23 GLN A C 2
ATOM 1436 O O . GLN A 1 23 ? 1.276 -1.286 1.780 1.00 0.00 23 GLN A O 2
ATOM 1450 N N . ASP A 1 24 ? -0.569 -2.572 1.780 1.00 0.00 24 ASP A N 2
ATOM 1451 C CA . ASP A 1 24 ? -0.411 -2.991 3.168 1.00 0.00 24 ASP A CA 2
ATOM 1452 C C . ASP A 1 24 ? 0.873 -3.796 3.350 1.00 0.00 24 ASP A C 2
ATOM 1453 O O . ASP A 1 24 ? 1.559 -3.669 4.364 1.00 0.00 24 ASP A O 2
ATOM 1462 N N . PHE A 1 25 ? 1.190 -4.625 2.361 1.00 0.00 25 PHE A N 2
ATOM 1463 C CA . PHE A 1 25 ? 2.389 -5.453 2.412 1.00 0.00 25 PHE A CA 2
ATOM 1464 C C . PHE A 1 25 ? 3.639 -4.617 2.150 1.00 0.00 25 PHE A C 2
ATOM 1465 O O . PHE A 1 25 ? 4.722 -4.926 2.646 1.00 0.00 25 PHE A O 2
ATOM 1482 N N . PHE A 1 26 ? 3.479 -3.556 1.365 1.00 0.00 26 PHE A N 2
ATOM 1483 C CA . PHE A 1 26 ? 4.594 -2.675 1.034 1.00 0.00 26 PHE A CA 2
ATOM 1484 C C . PHE A 1 26 ? 4.968 -1.800 2.227 1.00 0.00 26 PHE A C 2
ATOM 1485 O O . PHE A 1 26 ? 6.141 -1.681 2.579 1.00 0.00 26 PHE A O 2
ATOM 1502 N N . ASP A 1 27 ? 3.962 -1.190 2.844 1.00 0.00 27 ASP A N 2
ATOM 1503 C CA . ASP A 1 27 ? 4.184 -0.326 3.998 1.00 0.00 27 ASP A CA 2
ATOM 1504 C C . ASP A 1 27 ? 4.979 -1.054 5.077 1.00 0.00 27 ASP A C 2
ATOM 1505 O O . ASP A 1 27 ? 5.722 -0.435 5.838 1.00 0.00 27 ASP A O 2
ATOM 1514 N N . ALA A 1 28 ? 4.817 -2.372 5.137 1.00 0.00 28 ALA A N 2
ATOM 1515 C CA . ALA A 1 28 ? 5.520 -3.184 6.122 1.00 0.00 28 ALA A CA 2
ATOM 1516 C C . ALA A 1 28 ? 6.802 -3.769 5.537 1.00 0.00 28 ALA A C 2
ATOM 1517 O O . ALA A 1 28 ? 7.839 -3.797 6.197 1.00 0.00 28 ALA A O 2
ATOM 1524 N N . ASN A 1 29 ? 6.721 -4.235 4.295 1.00 0.00 29 ASN A N 2
ATOM 1525 C CA . ASN A 1 29 ? 7.875 -4.820 3.622 1.00 0.00 29 ASN A CA 2
ATOM 1526 C C . ASN A 1 29 ? 7.814 -4.566 2.119 1.00 0.00 29 ASN A C 2
ATOM 1527 O O . ASN A 1 29 ? 6.812 -4.862 1.469 1.00 0.00 29 ASN A O 2
ATOM 1538 N N . ALA A 1 30 ? 8.894 -4.017 1.573 1.00 0.00 30 ALA A N 2
ATOM 1539 C CA . ALA A 1 30 ? 8.965 -3.726 0.147 1.00 0.00 30 ALA A CA 2
ATOM 1540 C C . ALA A 1 30 ? 10.136 -4.455 -0.505 1.00 0.00 30 ALA A C 2
ATOM 1541 O O . ALA A 1 30 ? 10.492 -4.177 -1.650 1.00 0.00 30 ALA A O 2
ATOM 1548 N N . TYR A 1 31 ? 10.730 -5.387 0.232 1.00 0.00 31 TYR A N 2
ATOM 1549 C CA . TYR A 1 31 ? 11.863 -6.153 -0.273 1.00 0.00 31 TYR A CA 2
ATOM 1550 C C . TYR A 1 31 ? 11.685 -7.641 0.014 1.00 0.00 31 TYR A C 2
ATOM 1551 O O . TYR A 1 31 ? 12.621 -8.340 0.403 1.00 0.00 31 TYR A O 2
ATOM 1569 N N . PRO A 1 32 ? 10.455 -8.138 -0.181 1.00 0.00 32 PRO A N 2
ATOM 1570 C CA . PRO A 1 32 ? 10.125 -9.547 0.050 1.00 0.00 32 PRO A CA 2
ATOM 1571 C C . PRO A 1 32 ? 10.767 -10.470 -0.981 1.00 0.00 32 PRO A C 2
ATOM 1572 O O . PRO A 1 32 ? 11.145 -10.035 -2.069 1.00 0.00 32 PRO A O 2
ATOM 1583 N N . LYS A 1 33 ? 10.888 -11.746 -0.632 1.00 0.00 33 LYS A N 2
ATOM 1584 C CA . LYS A 1 33 ? 11.483 -12.731 -1.526 1.00 0.00 33 LYS A CA 2
ATOM 1585 C C . LYS A 1 33 ? 10.407 -13.472 -2.313 1.00 0.00 33 LYS A C 2
ATOM 1586 O O . LYS A 1 33 ? 9.221 -13.383 -1.996 1.00 0.00 33 LYS A O 2
ATOM 1605 N N . ASP A 1 34 ? 10.828 -14.203 -3.339 1.00 0.00 34 ASP A N 2
ATOM 1606 C CA . ASP A 1 34 ? 9.900 -14.962 -4.170 1.00 0.00 34 ASP A CA 2
ATOM 1607 C C . ASP A 1 34 ? 8.858 -15.672 -3.311 1.00 0.00 34 ASP A C 2
ATOM 1608 O O . ASP A 1 34 ? 7.657 -15.564 -3.559 1.00 0.00 34 ASP A O 2
ATOM 1617 N N . ASP A 1 35 ? 9.326 -16.398 -2.302 1.00 0.00 35 ASP A N 2
ATOM 1618 C CA . ASP A 1 35 ? 8.435 -17.127 -1.407 1.00 0.00 35 ASP A CA 2
ATOM 1619 C C . ASP A 1 35 ? 7.312 -16.224 -0.905 1.00 0.00 35 ASP A C 2
ATOM 1620 O O . ASP A 1 35 ? 6.138 -16.590 -0.959 1.00 0.00 35 ASP A O 2
ATOM 1629 N N . GLU A 1 36 ? 7.682 -15.044 -0.417 1.00 0.00 36 GLU A N 2
ATOM 1630 C CA . GLU A 1 36 ? 6.705 -14.090 0.095 1.00 0.00 36 GLU A CA 2
ATOM 1631 C C . GLU A 1 36 ? 5.774 -13.614 -1.016 1.00 0.00 36 GLU A C 2
ATOM 1632 O O . GLU A 1 36 ? 4.551 -13.665 -0.881 1.00 0.00 36 GLU A O 2
ATOM 1644 N N . PHE A 1 37 ? 6.361 -13.151 -2.114 1.00 0.00 37 PHE A N 2
ATOM 1645 C CA . PHE A 1 37 ? 5.586 -12.664 -3.249 1.00 0.00 37 PHE A CA 2
ATOM 1646 C C . PHE A 1 37 ? 4.460 -13.634 -3.594 1.00 0.00 37 PHE A C 2
ATOM 1647 O O . PHE A 1 37 ? 3.359 -13.219 -3.955 1.00 0.00 37 PHE A O 2
ATOM 1664 N N . GLU A 1 38 ? 4.745 -14.927 -3.481 1.00 0.00 38 GLU A N 2
ATOM 1665 C CA . GLU A 1 38 ? 3.756 -15.956 -3.783 1.00 0.00 38 GLU A CA 2
ATOM 1666 C C . GLU A 1 38 ? 2.522 -15.800 -2.899 1.00 0.00 38 GLU A C 2
ATOM 1667 O O . GLU A 1 38 ? 1.395 -15.998 -3.351 1.00 0.00 38 GLU A O 2
ATOM 1679 N N . GLN A 1 39 ? 2.746 -15.446 -1.638 1.00 0.00 39 GLN A N 2
ATOM 1680 C CA . GLN A 1 39 ? 1.652 -15.265 -0.690 1.00 0.00 39 GLN A CA 2
ATOM 1681 C C . GLN A 1 39 ? 0.628 -14.269 -1.224 1.00 0.00 39 GLN A C 2
ATOM 1682 O O . GLN A 1 39 ? -0.579 -14.472 -1.091 1.00 0.00 39 GLN A O 2
ATOM 1696 N N . LEU A 1 40 ? 1.118 -13.192 -1.829 1.00 0.00 40 LEU A N 2
ATOM 1697 C CA . LEU A 1 40 ? 0.245 -12.163 -2.384 1.00 0.00 40 LEU A CA 2
ATOM 1698 C C . LEU A 1 40 ? -0.373 -12.625 -3.700 1.00 0.00 40 LEU A C 2
ATOM 1699 O O . LEU A 1 40 ? -1.564 -12.427 -3.941 1.00 0.00 40 LEU A O 2
ATOM 1715 N N . SER A 1 41 ? 0.444 -13.243 -4.547 1.00 0.00 41 SER A N 2
ATOM 1716 C CA . SER A 1 41 ? -0.022 -13.731 -5.840 1.00 0.00 41 SER A CA 2
ATOM 1717 C C . SER A 1 41 ? -1.129 -14.766 -5.663 1.00 0.00 41 SER A C 2
ATOM 1718 O O . SER A 1 41 ? -2.043 -14.859 -6.480 1.00 0.00 41 SER A O 2
ATOM 1726 N N . ASN A 1 42 ? -1.038 -15.542 -4.587 1.00 0.00 42 ASN A N 2
ATOM 1727 C CA . ASN A 1 42 ? -2.031 -16.571 -4.302 1.00 0.00 42 ASN A CA 2
ATOM 1728 C C . ASN A 1 42 ? -3.297 -15.957 -3.713 1.00 0.00 42 ASN A C 2
ATOM 1729 O O . ASN A 1 42 ? -4.406 -16.427 -3.971 1.00 0.00 42 ASN A O 2
ATOM 1740 N N . LEU A 1 43 ? -3.124 -14.905 -2.920 1.00 0.00 43 LEU A N 2
ATOM 1741 C CA . LEU A 1 43 ? -4.253 -14.225 -2.294 1.00 0.00 43 LEU A CA 2
ATOM 1742 C C . LEU A 1 43 ? -5.031 -13.405 -3.318 1.00 0.00 43 LEU A C 2
ATOM 1743 O O . LEU A 1 43 ? -6.228 -13.617 -3.519 1.00 0.00 43 LEU A O 2
ATOM 1759 N N . LEU A 1 44 ? -4.344 -12.471 -3.966 1.00 0.00 44 LEU A N 2
ATOM 1760 C CA . LEU A 1 44 ? -4.970 -11.620 -4.972 1.00 0.00 44 LEU A CA 2
ATOM 1761 C C . LEU A 1 44 ? -5.140 -12.370 -6.289 1.00 0.00 44 LEU A C 2
ATOM 1762 O O . LEU A 1 44 ? -5.809 -11.893 -7.205 1.00 0.00 44 LEU A O 2
ATOM 1778 N N . ASN A 1 45 ? -4.531 -13.548 -6.377 1.00 0.00 45 ASN A N 2
ATOM 1779 C CA . ASN A 1 45 ? -4.617 -14.365 -7.582 1.00 0.00 45 ASN A CA 2
ATOM 1780 C C . ASN A 1 45 ? -3.920 -13.681 -8.754 1.00 0.00 45 ASN A C 2
ATOM 1781 O O . ASN A 1 45 ? -4.319 -13.843 -9.908 1.00 0.00 45 ASN A O 2
ATOM 1792 N N . LEU A 1 46 ? -2.876 -12.918 -8.450 1.00 0.00 46 LEU A N 2
ATOM 1793 C CA . LEU A 1 46 ? -2.122 -12.209 -9.478 1.00 0.00 46 LEU A CA 2
ATOM 1794 C C . LEU A 1 46 ? -0.706 -12.763 -9.594 1.00 0.00 46 LEU A C 2
ATOM 1795 O O . LEU A 1 46 ? -0.123 -13.253 -8.626 1.00 0.00 46 LEU A O 2
ATOM 1811 N N . PRO A 1 47 ? -0.137 -12.684 -10.806 1.00 0.00 47 PRO A N 2
ATOM 1812 C CA . PRO A 1 47 ? 1.219 -13.171 -11.077 1.00 0.00 47 PRO A CA 2
ATOM 1813 C C . PRO A 1 47 ? 2.288 -12.311 -10.411 1.00 0.00 47 PRO A C 2
ATOM 1814 O O . PRO A 1 47 ? 2.247 -11.082 -10.486 1.00 0.00 47 PRO A O 2
ATOM 1825 N N . THR A 1 48 ? 3.245 -12.964 -9.760 1.00 0.00 48 THR A N 2
ATOM 1826 C CA . THR A 1 48 ? 4.325 -12.259 -9.080 1.00 0.00 48 THR A CA 2
ATOM 1827 C C . THR A 1 48 ? 4.924 -11.178 -9.973 1.00 0.00 48 THR A C 2
ATOM 1828 O O . THR A 1 48 ? 5.221 -10.075 -9.514 1.00 0.00 48 THR A O 2
ATOM 1839 N N . ARG A 1 49 ? 5.097 -11.501 -11.250 1.00 0.00 49 ARG A N 2
ATOM 1840 C CA . ARG A 1 49 ? 5.661 -10.557 -12.208 1.00 0.00 49 ARG A CA 2
ATOM 1841 C C . ARG A 1 49 ? 4.919 -9.224 -12.157 1.00 0.00 49 ARG A C 2
ATOM 1842 O O . ARG A 1 49 ? 5.507 -8.166 -12.384 1.00 0.00 49 ARG A O 2
ATOM 1863 N N . VAL A 1 50 ? 3.625 -9.283 -11.860 1.00 0.00 50 VAL A N 2
ATOM 1864 C CA . VAL A 1 50 ? 2.804 -8.082 -11.779 1.00 0.00 50 VAL A CA 2
ATOM 1865 C C . VAL A 1 50 ? 2.996 -7.372 -10.444 1.00 0.00 50 VAL A C 2
ATOM 1866 O O . VAL A 1 50 ? 3.005 -6.143 -10.378 1.00 0.00 50 VAL A O 2
ATOM 1879 N N . ILE A 1 51 ? 3.151 -8.155 -9.381 1.00 0.00 51 ILE A N 2
ATOM 1880 C CA . ILE A 1 51 ? 3.346 -7.602 -8.047 1.00 0.00 51 ILE A CA 2
ATOM 1881 C C . ILE A 1 51 ? 4.755 -7.042 -7.884 1.00 0.00 51 ILE A C 2
ATOM 1882 O O . ILE A 1 51 ? 4.986 -6.134 -7.086 1.00 0.00 51 ILE A O 2
ATOM 1898 N N . VAL A 1 52 ? 5.695 -7.591 -8.647 1.00 0.00 52 VAL A N 2
ATOM 1899 C CA . VAL A 1 52 ? 7.082 -7.145 -8.590 1.00 0.00 52 VAL A CA 2
ATOM 1900 C C . VAL A 1 52 ? 7.232 -5.739 -9.160 1.00 0.00 52 VAL A C 2
ATOM 1901 O O . VAL A 1 52 ? 7.801 -4.855 -8.520 1.00 0.00 52 VAL A O 2
ATOM 1914 N N . VAL A 1 53 ? 6.717 -5.539 -10.369 1.00 0.00 53 VAL A N 2
ATOM 1915 C CA . VAL A 1 53 ? 6.791 -4.240 -11.026 1.00 0.00 53 VAL A CA 2
ATOM 1916 C C . VAL A 1 53 ? 6.176 -3.149 -10.158 1.00 0.00 53 VAL A C 2
ATOM 1917 O O . VAL A 1 53 ? 6.697 -2.036 -10.079 1.00 0.00 53 VAL A O 2
ATOM 1930 N N . TRP A 1 54 ? 5.065 -3.474 -9.508 1.00 0.00 54 TRP A N 2
ATOM 1931 C CA . TRP A 1 54 ? 4.378 -2.521 -8.643 1.00 0.00 54 TRP A CA 2
ATOM 1932 C C . TRP A 1 54 ? 5.215 -2.204 -7.409 1.00 0.00 54 TRP A C 2
ATOM 1933 O O . TRP A 1 54 ? 5.325 -1.047 -7.002 1.00 0.00 54 TRP A O 2
ATOM 1954 N N . PHE A 1 55 ? 5.803 -3.238 -6.817 1.00 0.00 55 PHE A N 2
ATOM 1955 C CA . PHE A 1 55 ? 6.630 -3.069 -5.628 1.00 0.00 55 PHE A CA 2
ATOM 1956 C C . PHE A 1 55 ? 7.918 -2.323 -5.962 1.00 0.00 55 PHE A C 2
ATOM 1957 O O . PHE A 1 55 ? 8.398 -1.509 -5.174 1.00 0.00 55 PHE A O 2
ATOM 1974 N N . GLN A 1 56 ? 8.471 -2.606 -7.137 1.00 0.00 56 GLN A N 2
ATOM 1975 C CA . GLN A 1 56 ? 9.703 -1.963 -7.576 1.00 0.00 56 GLN A CA 2
ATOM 1976 C C . GLN A 1 56 ? 9.525 -0.451 -7.670 1.00 0.00 56 GLN A C 2
ATOM 1977 O O . GLN A 1 56 ? 10.294 0.312 -7.088 1.00 0.00 56 GLN A O 2
ATOM 1991 N N . ASN A 1 57 ? 8.504 -0.025 -8.407 1.00 0.00 57 ASN A N 2
ATOM 1992 C CA . ASN A 1 57 ? 8.225 1.396 -8.578 1.00 0.00 57 ASN A CA 2
ATOM 1993 C C . ASN A 1 57 ? 7.920 2.056 -7.236 1.00 0.00 57 ASN A C 2
ATOM 1994 O O . ASN A 1 57 ? 8.494 3.090 -6.897 1.00 0.00 57 ASN A O 2
ATOM 2005 N N . ALA A 1 58 ? 7.014 1.449 -6.477 1.00 0.00 58 ALA A N 2
ATOM 2006 C CA . ALA A 1 58 ? 6.635 1.975 -5.172 1.00 0.00 58 ALA A CA 2
ATOM 2007 C C . ALA A 1 58 ? 7.861 2.416 -4.380 1.00 0.00 58 ALA A C 2
ATOM 2008 O O . ALA A 1 58 ? 7.837 3.441 -3.700 1.00 0.00 58 ALA A O 2
ATOM 2015 N N . ARG A 1 59 ? 8.932 1.634 -4.473 1.00 0.00 59 ARG A N 2
ATOM 2016 C CA . ARG A 1 59 ? 10.167 1.943 -3.763 1.00 0.00 59 ARG A CA 2
ATOM 2017 C C . ARG A 1 59 ? 10.835 3.183 -4.350 1.00 0.00 59 ARG A C 2
ATOM 2018 O O . ARG A 1 59 ? 11.330 4.038 -3.616 1.00 0.00 59 ARG A O 2
ATOM 2039 N N . GLN A 1 60 ? 10.845 3.273 -5.676 1.00 0.00 60 GLN A N 2
ATOM 2040 C CA . GLN A 1 60 ? 11.453 4.408 -6.360 1.00 0.00 60 GLN A CA 2
ATOM 2041 C C . GLN A 1 60 ? 10.725 5.704 -6.018 1.00 0.00 60 GLN A C 2
ATOM 2042 O O . GLN A 1 60 ? 11.347 6.752 -5.847 1.00 0.00 60 GLN A O 2
ATOM 2056 N N . LYS A 1 61 ? 9.402 5.625 -5.920 1.00 0.00 61 LYS A N 2
ATOM 2057 C CA . LYS A 1 61 ? 8.588 6.790 -5.597 1.00 0.00 61 LYS A CA 2
ATOM 2058 C C . LYS A 1 61 ? 8.709 7.147 -4.119 1.00 0.00 61 LYS A C 2
ATOM 2059 O O . LYS A 1 61 ? 8.802 8.320 -3.760 1.00 0.00 61 LYS A O 2
ATOM 2078 N N . ALA A 1 62 ? 8.708 6.127 -3.267 1.00 0.00 62 ALA A N 2
ATOM 2079 C CA . ALA A 1 62 ? 8.822 6.333 -1.829 1.00 0.00 62 ALA A CA 2
ATOM 2080 C C . ALA A 1 62 ? 10.190 6.896 -1.461 1.00 0.00 62 ALA A C 2
ATOM 2081 O O . ALA A 1 62 ? 10.299 7.790 -0.621 1.00 0.00 62 ALA A O 2
ATOM 2088 N N . ARG A 1 63 ? 11.232 6.367 -2.094 1.00 0.00 63 ARG A N 2
ATOM 2089 C CA . ARG A 1 63 ? 12.594 6.817 -1.832 1.00 0.00 63 ARG A CA 2
ATOM 2090 C C . ARG A 1 63 ? 12.814 8.228 -2.369 1.00 0.00 63 ARG A C 2
ATOM 2091 O O . ARG A 1 63 ? 11.911 8.831 -2.950 1.00 0.00 63 ARG A O 2
ATOM 2112 N N . LYS A 1 64 ? 14.020 8.749 -2.172 1.00 0.00 64 LYS A N 2
ATOM 2113 C CA . LYS A 1 64 ? 14.361 10.088 -2.636 1.00 0.00 64 LYS A CA 2
ATOM 2114 C C . LYS A 1 64 ? 15.014 10.037 -4.014 1.00 0.00 64 LYS A C 2
ATOM 2115 O O . LYS A 1 64 ? 15.680 9.061 -4.359 1.00 0.00 64 LYS A O 2
ATOM 2134 N N . SER A 1 65 ? 14.820 11.094 -4.795 1.00 0.00 65 SER A N 2
ATOM 2135 C CA . SER A 1 65 ? 15.389 11.168 -6.136 1.00 0.00 65 SER A CA 2
ATOM 2136 C C . SER A 1 65 ? 15.119 12.531 -6.767 1.00 0.00 65 SER A C 2
ATOM 2137 O O . SER A 1 65 ? 14.058 13.121 -6.566 1.00 0.00 65 SER A O 2
ATOM 2145 N N . GLY A 1 66 ? 16.089 13.026 -7.530 1.00 0.00 66 GLY A N 2
ATOM 2146 C CA . GLY A 1 66 ? 15.938 14.315 -8.178 1.00 0.00 66 GLY A CA 2
ATOM 2147 C C . GLY A 1 66 ? 17.040 14.592 -9.181 1.00 0.00 66 GLY A C 2
ATOM 2148 O O . GLY A 1 66 ? 18.188 14.184 -9.003 1.00 0.00 66 GLY A O 2
ATOM 2152 N N . PRO A 1 67 ? 16.693 15.301 -10.266 1.00 0.00 67 PRO A N 2
ATOM 2153 C CA . PRO A 1 67 ? 17.648 15.647 -11.324 1.00 0.00 67 PRO A CA 2
ATOM 2154 C C . PRO A 1 67 ? 18.678 16.672 -10.862 1.00 0.00 67 PRO A C 2
ATOM 2155 O O . PRO A 1 67 ? 18.442 17.878 -10.933 1.00 0.00 67 PRO A O 2
ATOM 2166 N N . SER A 1 68 ? 19.821 16.185 -10.390 1.00 0.00 68 SER A N 2
ATOM 2167 C CA . SER A 1 68 ? 20.886 17.060 -9.914 1.00 0.00 68 SER A CA 2
ATOM 2168 C C . SER A 1 68 ? 20.317 18.204 -9.080 1.00 0.00 68 SER A C 2
ATOM 2169 O O . SER A 1 68 ? 20.738 19.353 -9.214 1.00 0.00 68 SER A O 2
ATOM 2177 N N . SER A 1 69 ? 19.358 17.881 -8.219 1.00 0.00 69 SER A N 2
ATOM 2178 C CA . SER A 1 69 ? 18.727 18.881 -7.366 1.00 0.00 69 SER A CA 2
ATOM 2179 C C . SER A 1 69 ? 19.772 19.807 -6.751 1.00 0.00 69 SER A C 2
ATOM 2180 O O . SER A 1 69 ? 20.542 19.402 -5.881 1.00 0.00 69 SER A O 2
ATOM 2188 N N . GLY A 1 70 ? 19.793 21.054 -7.211 1.00 0.00 70 GLY A N 2
ATOM 2189 C CA . GLY A 1 70 ? 20.747 22.019 -6.697 1.00 0.00 70 GLY A CA 2
ATOM 2190 C C . GLY A 1 70 ? 20.074 23.253 -6.127 1.00 0.00 70 GLY A C 2
ATOM 2191 O O . GLY A 1 70 ? 20.745 24.188 -5.691 1.00 0.00 70 GLY A O 2
ATOM 2195 N N . GLY A 1 1 ? 7.774 -19.469 -19.034 1.00 0.00 1 GLY A N 3
ATOM 2196 C CA . GLY A 1 1 ? 7.510 -20.416 -20.101 1.00 0.00 1 GLY A CA 3
ATOM 2197 C C . GLY A 1 1 ? 7.142 -19.734 -21.404 1.00 0.00 1 GLY A C 3
ATOM 2198 O O . GLY A 1 1 ? 6.083 -19.116 -21.511 1.00 0.00 1 GLY A O 3
ATOM 2202 N N . SER A 1 2 ? 8.018 -19.846 -22.397 1.00 0.00 2 SER A N 3
ATOM 2203 C CA . SER A 1 2 ? 7.783 -19.230 -23.697 1.00 0.00 2 SER A CA 3
ATOM 2204 C C . SER A 1 2 ? 7.668 -17.715 -23.568 1.00 0.00 2 SER A C 3
ATOM 2205 O O . SER A 1 2 ? 6.808 -17.091 -24.189 1.00 0.00 2 SER A O 3
ATOM 2213 N N . SER A 1 3 ? 8.543 -17.129 -22.757 1.00 0.00 3 SER A N 3
ATOM 2214 C CA . SER A 1 3 ? 8.539 -15.686 -22.542 1.00 0.00 3 SER A CA 3
ATOM 2215 C C . SER A 1 3 ? 9.793 -15.046 -23.129 1.00 0.00 3 SER A C 3
ATOM 2216 O O . SER A 1 3 ? 10.909 -15.329 -22.696 1.00 0.00 3 SER A O 3
ATOM 2224 N N . GLY A 1 4 ? 9.600 -14.181 -24.120 1.00 0.00 4 GLY A N 3
ATOM 2225 C CA . GLY A 1 4 ? 10.724 -13.513 -24.752 1.00 0.00 4 GLY A CA 3
ATOM 2226 C C . GLY A 1 4 ? 10.423 -12.067 -25.091 1.00 0.00 4 GLY A C 3
ATOM 2227 O O . GLY A 1 4 ? 11.256 -11.186 -24.880 1.00 0.00 4 GLY A O 3
ATOM 2231 N N . SER A 1 5 ? 9.228 -11.821 -25.620 1.00 0.00 5 SER A N 3
ATOM 2232 C CA . SER A 1 5 ? 8.821 -10.472 -25.995 1.00 0.00 5 SER A CA 3
ATOM 2233 C C . SER A 1 5 ? 7.658 -9.996 -25.131 1.00 0.00 5 SER A C 3
ATOM 2234 O O . SER A 1 5 ? 6.654 -10.692 -24.983 1.00 0.00 5 SER A O 3
ATOM 2242 N N . SER A 1 6 ? 7.802 -8.803 -24.561 1.00 0.00 6 SER A N 3
ATOM 2243 C CA . SER A 1 6 ? 6.766 -8.234 -23.708 1.00 0.00 6 SER A CA 3
ATOM 2244 C C . SER A 1 6 ? 5.437 -8.146 -24.452 1.00 0.00 6 SER A C 3
ATOM 2245 O O . SER A 1 6 ? 5.367 -8.399 -25.654 1.00 0.00 6 SER A O 3
ATOM 2253 N N . GLY A 1 7 ? 4.382 -7.787 -23.726 1.00 0.00 7 GLY A N 3
ATOM 2254 C CA . GLY A 1 7 ? 3.068 -7.672 -24.332 1.00 0.00 7 GLY A CA 3
ATOM 2255 C C . GLY A 1 7 ? 2.760 -6.259 -24.785 1.00 0.00 7 GLY A C 3
ATOM 2256 O O . GLY A 1 7 ? 2.471 -5.387 -23.965 1.00 0.00 7 GLY A O 3
ATOM 2260 N N . ARG A 1 8 ? 2.821 -6.031 -26.092 1.00 0.00 8 ARG A N 3
ATOM 2261 C CA . ARG A 1 8 ? 2.549 -4.712 -26.652 1.00 0.00 8 ARG A CA 3
ATOM 2262 C C . ARG A 1 8 ? 1.327 -4.082 -25.988 1.00 0.00 8 ARG A C 3
ATOM 2263 O O . ARG A 1 8 ? 1.339 -2.903 -25.635 1.00 0.00 8 ARG A O 3
ATOM 2284 N N . SER A 1 9 ? 0.275 -4.876 -25.823 1.00 0.00 9 SER A N 3
ATOM 2285 C CA . SER A 1 9 ? -0.956 -4.396 -25.206 1.00 0.00 9 SER A CA 3
ATOM 2286 C C . SER A 1 9 ? -1.264 -5.173 -23.929 1.00 0.00 9 SER A C 3
ATOM 2287 O O . SER A 1 9 ? -1.465 -6.387 -23.962 1.00 0.00 9 SER A O 3
ATOM 2295 N N . SER A 1 10 ? -1.298 -4.463 -22.806 1.00 0.00 10 SER A N 3
ATOM 2296 C CA . SER A 1 10 ? -1.577 -5.086 -21.517 1.00 0.00 10 SER A CA 3
ATOM 2297 C C . SER A 1 10 ? -1.913 -4.032 -20.466 1.00 0.00 10 SER A C 3
ATOM 2298 O O . SER A 1 10 ? -1.077 -3.197 -20.120 1.00 0.00 10 SER A O 3
ATOM 2306 N N . ARG A 1 11 ? -3.142 -4.078 -19.962 1.00 0.00 11 ARG A N 3
ATOM 2307 C CA . ARG A 1 11 ? -3.589 -3.127 -18.952 1.00 0.00 11 ARG A CA 3
ATOM 2308 C C . ARG A 1 11 ? -3.861 -3.831 -17.626 1.00 0.00 11 ARG A C 3
ATOM 2309 O O . ARG A 1 11 ? -5.000 -4.184 -17.319 1.00 0.00 11 ARG A O 3
ATOM 2330 N N . THR A 1 12 ? -2.806 -4.033 -16.842 1.00 0.00 12 THR A N 3
ATOM 2331 C CA . THR A 1 12 ? -2.930 -4.696 -15.550 1.00 0.00 12 THR A CA 3
ATOM 2332 C C . THR A 1 12 ? -3.200 -3.688 -14.438 1.00 0.00 12 THR A C 3
ATOM 2333 O O . THR A 1 12 ? -2.270 -3.165 -13.823 1.00 0.00 12 THR A O 3
ATOM 2344 N N . ARG A 1 13 ? -4.477 -3.420 -14.185 1.00 0.00 13 ARG A N 3
ATOM 2345 C CA . ARG A 1 13 ? -4.868 -2.474 -13.147 1.00 0.00 13 ARG A CA 3
ATOM 2346 C C . ARG A 1 13 ? -5.346 -3.206 -11.897 1.00 0.00 13 ARG A C 3
ATOM 2347 O O . ARG A 1 13 ? -5.810 -4.344 -11.970 1.00 0.00 13 ARG A O 3
ATOM 2368 N N . PHE A 1 14 ? -5.230 -2.545 -10.750 1.00 0.00 14 PHE A N 3
ATOM 2369 C CA . PHE A 1 14 ? -5.649 -3.133 -9.483 1.00 0.00 14 PHE A CA 3
ATOM 2370 C C . PHE A 1 14 ? -6.789 -2.331 -8.862 1.00 0.00 14 PHE A C 3
ATOM 2371 O O . PHE A 1 14 ? -6.943 -1.139 -9.130 1.00 0.00 14 PHE A O 3
ATOM 2388 N N . THR A 1 15 ? -7.586 -2.994 -8.030 1.00 0.00 15 THR A N 3
ATOM 2389 C CA . THR A 1 15 ? -8.713 -2.345 -7.371 1.00 0.00 15 THR A CA 3
ATOM 2390 C C . THR A 1 15 ? -8.443 -2.151 -5.883 1.00 0.00 15 THR A C 3
ATOM 2391 O O . THR A 1 15 ? -7.594 -2.828 -5.304 1.00 0.00 15 THR A O 3
ATOM 2402 N N . ASP A 1 16 ? -9.171 -1.224 -5.271 1.00 0.00 16 ASP A N 3
ATOM 2403 C CA . ASP A 1 16 ? -9.011 -0.942 -3.849 1.00 0.00 16 ASP A CA 3
ATOM 2404 C C . ASP A 1 16 ? -8.693 -2.217 -3.075 1.00 0.00 16 ASP A C 3
ATOM 2405 O O . ASP A 1 16 ? -7.804 -2.233 -2.223 1.00 0.00 16 ASP A O 3
ATOM 2414 N N . TYR A 1 17 ? -9.424 -3.284 -3.376 1.00 0.00 17 TYR A N 3
ATOM 2415 C CA . TYR A 1 17 ? -9.222 -4.563 -2.707 1.00 0.00 17 TYR A CA 3
ATOM 2416 C C . TYR A 1 17 ? -7.785 -5.046 -2.875 1.00 0.00 17 TYR A C 3
ATOM 2417 O O . TYR A 1 17 ? -7.111 -5.374 -1.899 1.00 0.00 17 TYR A O 3
ATOM 2435 N N . GLN A 1 18 ? -7.323 -5.084 -4.121 1.00 0.00 18 GLN A N 3
ATOM 2436 C CA . GLN A 1 18 ? -5.965 -5.526 -4.419 1.00 0.00 18 GLN A CA 3
ATOM 2437 C C . GLN A 1 18 ? -4.940 -4.527 -3.893 1.00 0.00 18 GLN A C 3
ATOM 2438 O O . GLN A 1 18 ? -4.013 -4.896 -3.170 1.00 0.00 18 GLN A O 3
ATOM 2452 N N . LEU A 1 19 ? -5.112 -3.263 -4.260 1.00 0.00 19 LEU A N 3
ATOM 2453 C CA . LEU A 1 19 ? -4.201 -2.209 -3.826 1.00 0.00 19 LEU A CA 3
ATOM 2454 C C . LEU A 1 19 ? -4.067 -2.198 -2.307 1.00 0.00 19 LEU A C 3
ATOM 2455 O O . LEU A 1 19 ? -3.023 -1.829 -1.768 1.00 0.00 19 LEU A O 3
ATOM 2471 N N . ARG A 1 20 ? -5.130 -2.606 -1.621 1.00 0.00 20 ARG A N 3
ATOM 2472 C CA . ARG A 1 20 ? -5.130 -2.643 -0.163 1.00 0.00 20 ARG A CA 3
ATOM 2473 C C . ARG A 1 20 ? -4.093 -3.634 0.356 1.00 0.00 20 ARG A C 3
ATOM 2474 O O . ARG A 1 20 ? -3.320 -3.322 1.262 1.00 0.00 20 ARG A O 3
ATOM 2495 N N . VAL A 1 21 ? -4.081 -4.830 -0.225 1.00 0.00 21 VAL A N 3
ATOM 2496 C CA . VAL A 1 21 ? -3.138 -5.866 0.178 1.00 0.00 21 VAL A CA 3
ATOM 2497 C C . VAL A 1 21 ? -1.731 -5.550 -0.314 1.00 0.00 21 VAL A C 3
ATOM 2498 O O . VAL A 1 21 ? -0.754 -5.709 0.420 1.00 0.00 21 VAL A O 3
ATOM 2511 N N . LEU A 1 22 ? -1.632 -5.102 -1.561 1.00 0.00 22 LEU A N 3
ATOM 2512 C CA . LEU A 1 22 ? -0.343 -4.762 -2.152 1.00 0.00 22 LEU A CA 3
ATOM 2513 C C . LEU A 1 22 ? 0.312 -3.606 -1.403 1.00 0.00 22 LEU A C 3
ATOM 2514 O O . LEU A 1 22 ? 1.504 -3.647 -1.100 1.00 0.00 22 LEU A O 3
ATOM 2530 N N . GLN A 1 23 ? -0.476 -2.578 -1.106 1.00 0.00 23 GLN A N 3
ATOM 2531 C CA . GLN A 1 23 ? 0.028 -1.411 -0.390 1.00 0.00 23 GLN A CA 3
ATOM 2532 C C . GLN A 1 23 ? 0.294 -1.744 1.074 1.00 0.00 23 GLN A C 3
ATOM 2533 O O . GLN A 1 23 ? 1.243 -1.238 1.673 1.00 0.00 23 GLN A O 3
ATOM 2547 N N . ASP A 1 24 ? -0.550 -2.597 1.644 1.00 0.00 24 ASP A N 3
ATOM 2548 C CA . ASP A 1 24 ? -0.406 -2.998 3.039 1.00 0.00 24 ASP A CA 3
ATOM 2549 C C . ASP A 1 24 ? 0.880 -3.793 3.246 1.00 0.00 24 ASP A C 3
ATOM 2550 O O . ASP A 1 24 ? 1.577 -3.616 4.245 1.00 0.00 24 ASP A O 3
ATOM 2559 N N . PHE A 1 25 ? 1.187 -4.669 2.295 1.00 0.00 25 PHE A N 3
ATOM 2560 C CA . PHE A 1 25 ? 2.388 -5.493 2.374 1.00 0.00 25 PHE A CA 3
ATOM 2561 C C . PHE A 1 25 ? 3.638 -4.660 2.104 1.00 0.00 25 PHE A C 3
ATOM 2562 O O . PHE A 1 25 ? 4.720 -4.964 2.605 1.00 0.00 25 PHE A O 3
ATOM 2579 N N . PHE A 1 26 ? 3.479 -3.607 1.309 1.00 0.00 26 PHE A N 3
ATOM 2580 C CA . PHE A 1 26 ? 4.594 -2.730 0.970 1.00 0.00 26 PHE A CA 3
ATOM 2581 C C . PHE A 1 26 ? 4.967 -1.843 2.154 1.00 0.00 26 PHE A C 3
ATOM 2582 O O . PHE A 1 26 ? 6.130 -1.780 2.554 1.00 0.00 26 PHE A O 3
ATOM 2599 N N . ASP A 1 27 ? 3.973 -1.160 2.710 1.00 0.00 27 ASP A N 3
ATOM 2600 C CA . ASP A 1 27 ? 4.195 -0.276 3.849 1.00 0.00 27 ASP A CA 3
ATOM 2601 C C . ASP A 1 27 ? 4.971 -0.993 4.949 1.00 0.00 27 ASP A C 3
ATOM 2602 O O . ASP A 1 27 ? 5.742 -0.374 5.682 1.00 0.00 27 ASP A O 3
ATOM 2611 N N . ALA A 1 28 ? 4.760 -2.300 5.060 1.00 0.00 28 ALA A N 3
ATOM 2612 C CA . ALA A 1 28 ? 5.440 -3.101 6.070 1.00 0.00 28 ALA A CA 3
ATOM 2613 C C . ALA A 1 28 ? 6.725 -3.708 5.517 1.00 0.00 28 ALA A C 3
ATOM 2614 O O . ALA A 1 28 ? 7.756 -3.717 6.187 1.00 0.00 28 ALA A O 3
ATOM 2621 N N . ASN A 1 29 ? 6.654 -4.214 4.290 1.00 0.00 29 ASN A N 3
ATOM 2622 C CA . ASN A 1 29 ? 7.813 -4.824 3.647 1.00 0.00 29 ASN A CA 3
ATOM 2623 C C . ASN A 1 29 ? 7.797 -4.568 2.143 1.00 0.00 29 ASN A C 3
ATOM 2624 O O . ASN A 1 29 ? 6.825 -4.887 1.459 1.00 0.00 29 ASN A O 3
ATOM 2635 N N . ALA A 1 30 ? 8.882 -3.992 1.635 1.00 0.00 30 ALA A N 3
ATOM 2636 C CA . ALA A 1 30 ? 8.994 -3.695 0.212 1.00 0.00 30 ALA A CA 3
ATOM 2637 C C . ALA A 1 30 ? 10.199 -4.401 -0.401 1.00 0.00 30 ALA A C 3
ATOM 2638 O O . ALA A 1 30 ? 10.583 -4.120 -1.537 1.00 0.00 30 ALA A O 3
ATOM 2645 N N . TYR A 1 31 ? 10.793 -5.316 0.357 1.00 0.00 31 TYR A N 3
ATOM 2646 C CA . TYR A 1 31 ? 11.957 -6.059 -0.111 1.00 0.00 31 TYR A CA 3
ATOM 2647 C C . TYR A 1 31 ? 11.812 -7.546 0.193 1.00 0.00 31 TYR A C 3
ATOM 2648 O O . TYR A 1 31 ? 12.756 -8.215 0.615 1.00 0.00 31 TYR A O 3
ATOM 2666 N N . PRO A 1 32 ? 10.600 -8.079 -0.026 1.00 0.00 32 PRO A N 3
ATOM 2667 C CA . PRO A 1 32 ? 10.302 -9.494 0.216 1.00 0.00 32 PRO A CA 3
ATOM 2668 C C . PRO A 1 32 ? 10.994 -10.412 -0.784 1.00 0.00 32 PRO A C 3
ATOM 2669 O O . PRO A 1 32 ? 11.676 -9.949 -1.699 1.00 0.00 32 PRO A O 3
ATOM 2680 N N . LYS A 1 33 ? 10.816 -11.716 -0.605 1.00 0.00 33 LYS A N 3
ATOM 2681 C CA . LYS A 1 33 ? 11.422 -12.701 -1.493 1.00 0.00 33 LYS A CA 3
ATOM 2682 C C . LYS A 1 33 ? 10.353 -13.481 -2.252 1.00 0.00 33 LYS A C 3
ATOM 2683 O O . LYS A 1 33 ? 9.166 -13.391 -1.938 1.00 0.00 33 LYS A O 3
ATOM 2702 N N . ASP A 1 34 ? 10.781 -14.245 -3.250 1.00 0.00 34 ASP A N 3
ATOM 2703 C CA . ASP A 1 34 ? 9.860 -15.043 -4.052 1.00 0.00 34 ASP A CA 3
ATOM 2704 C C . ASP A 1 34 ? 8.813 -15.715 -3.170 1.00 0.00 34 ASP A C 3
ATOM 2705 O O . ASP A 1 34 ? 7.611 -15.565 -3.392 1.00 0.00 34 ASP A O 3
ATOM 2714 N N . ASP A 1 35 ? 9.277 -16.455 -2.169 1.00 0.00 35 ASP A N 3
ATOM 2715 C CA . ASP A 1 35 ? 8.380 -17.151 -1.253 1.00 0.00 35 ASP A CA 3
ATOM 2716 C C . ASP A 1 35 ? 7.266 -16.224 -0.776 1.00 0.00 35 ASP A C 3
ATOM 2717 O O . ASP A 1 35 ? 6.090 -16.588 -0.804 1.00 0.00 35 ASP A O 3
ATOM 2726 N N . GLU A 1 36 ? 7.644 -15.027 -0.339 1.00 0.00 36 GLU A N 3
ATOM 2727 C CA . GLU A 1 36 ? 6.676 -14.051 0.146 1.00 0.00 36 GLU A CA 3
ATOM 2728 C C . GLU A 1 36 ? 5.735 -13.615 -0.974 1.00 0.00 36 GLU A C 3
ATOM 2729 O O . GLU A 1 36 ? 4.514 -13.644 -0.821 1.00 0.00 36 GLU A O 3
ATOM 2741 N N . PHE A 1 37 ? 6.313 -13.212 -2.101 1.00 0.00 37 PHE A N 3
ATOM 2742 C CA . PHE A 1 37 ? 5.527 -12.769 -3.247 1.00 0.00 37 PHE A CA 3
ATOM 2743 C C . PHE A 1 37 ? 4.430 -13.776 -3.576 1.00 0.00 37 PHE A C 3
ATOM 2744 O O . PHE A 1 37 ? 3.326 -13.400 -3.969 1.00 0.00 37 PHE A O 3
ATOM 2761 N N . GLU A 1 38 ? 4.743 -15.058 -3.413 1.00 0.00 38 GLU A N 3
ATOM 2762 C CA . GLU A 1 38 ? 3.784 -16.120 -3.695 1.00 0.00 38 GLU A CA 3
ATOM 2763 C C . GLU A 1 38 ? 2.522 -15.950 -2.854 1.00 0.00 38 GLU A C 3
ATOM 2764 O O . GLU A 1 38 ? 1.408 -16.126 -3.346 1.00 0.00 38 GLU A O 3
ATOM 2776 N N . GLN A 1 39 ? 2.707 -15.608 -1.583 1.00 0.00 39 GLN A N 3
ATOM 2777 C CA . GLN A 1 39 ? 1.583 -15.415 -0.673 1.00 0.00 39 GLN A CA 3
ATOM 2778 C C . GLN A 1 39 ? 0.567 -14.442 -1.261 1.00 0.00 39 GLN A C 3
ATOM 2779 O O . GLN A 1 39 ? -0.630 -14.729 -1.305 1.00 0.00 39 GLN A O 3
ATOM 2793 N N . LEU A 1 40 ? 1.051 -13.289 -1.710 1.00 0.00 40 LEU A N 3
ATOM 2794 C CA . LEU A 1 40 ? 0.185 -12.272 -2.295 1.00 0.00 40 LEU A CA 3
ATOM 2795 C C . LEU A 1 40 ? -0.347 -12.724 -3.652 1.00 0.00 40 LEU A C 3
ATOM 2796 O O . LEU A 1 40 ? -1.526 -12.548 -3.957 1.00 0.00 40 LEU A O 3
ATOM 2812 N N . SER A 1 41 ? 0.531 -13.309 -4.461 1.00 0.00 41 SER A N 3
ATOM 2813 C CA . SER A 1 41 ? 0.151 -13.785 -5.785 1.00 0.00 41 SER A CA 3
ATOM 2814 C C . SER A 1 41 ? -0.989 -14.795 -5.693 1.00 0.00 41 SER A C 3
ATOM 2815 O O . SER A 1 41 ? -1.802 -14.916 -6.608 1.00 0.00 41 SER A O 3
ATOM 2823 N N . ASN A 1 42 ? -1.040 -15.519 -4.579 1.00 0.00 42 ASN A N 3
ATOM 2824 C CA . ASN A 1 42 ? -2.079 -16.520 -4.366 1.00 0.00 42 ASN A CA 3
ATOM 2825 C C . ASN A 1 42 ? -3.344 -15.880 -3.803 1.00 0.00 42 ASN A C 3
ATOM 2826 O O . ASN A 1 42 ? -4.458 -16.318 -4.095 1.00 0.00 42 ASN A O 3
ATOM 2837 N N . LEU A 1 43 ? -3.165 -14.841 -2.995 1.00 0.00 43 LEU A N 3
ATOM 2838 C CA . LEU A 1 43 ? -4.292 -14.138 -2.391 1.00 0.00 43 LEU A CA 3
ATOM 2839 C C . LEU A 1 43 ? -5.040 -13.311 -3.432 1.00 0.00 43 LEU A C 3
ATOM 2840 O O . LEU A 1 43 ? -6.236 -13.506 -3.653 1.00 0.00 43 LEU A O 3
ATOM 2856 N N . LEU A 1 44 ? -4.327 -12.390 -4.071 1.00 0.00 44 LEU A N 3
ATOM 2857 C CA . LEU A 1 44 ? -4.922 -11.534 -5.091 1.00 0.00 44 LEU A CA 3
ATOM 2858 C C . LEU A 1 44 ? -5.084 -12.288 -6.407 1.00 0.00 44 LEU A C 3
ATOM 2859 O O . LEU A 1 44 ? -5.697 -11.787 -7.349 1.00 0.00 44 LEU A O 3
ATOM 2875 N N . ASN A 1 45 ? -4.532 -13.495 -6.464 1.00 0.00 45 ASN A N 3
ATOM 2876 C CA . ASN A 1 45 ? -4.616 -14.319 -7.664 1.00 0.00 45 ASN A CA 3
ATOM 2877 C C . ASN A 1 45 ? -3.953 -13.624 -8.849 1.00 0.00 45 ASN A C 3
ATOM 2878 O O . ASN A 1 45 ? -4.378 -13.782 -9.994 1.00 0.00 45 ASN A O 3
ATOM 2889 N N . LEU A 1 46 ? -2.908 -12.854 -8.566 1.00 0.00 46 LEU A N 3
ATOM 2890 C CA . LEU A 1 46 ? -2.184 -12.134 -9.608 1.00 0.00 46 LEU A CA 3
ATOM 2891 C C . LEU A 1 46 ? -0.774 -12.692 -9.777 1.00 0.00 46 LEU A C 3
ATOM 2892 O O . LEU A 1 46 ? -0.184 -13.245 -8.849 1.00 0.00 46 LEU A O 3
ATOM 2908 N N . PRO A 1 47 ? -0.220 -12.544 -10.989 1.00 0.00 47 PRO A N 3
ATOM 2909 C CA . PRO A 1 47 ? 1.128 -13.025 -11.308 1.00 0.00 47 PRO A CA 3
ATOM 2910 C C . PRO A 1 47 ? 2.213 -12.216 -10.605 1.00 0.00 47 PRO A C 3
ATOM 2911 O O . PRO A 1 47 ? 2.220 -10.985 -10.662 1.00 0.00 47 PRO A O 3
ATOM 2922 N N . THR A 1 48 ? 3.129 -12.914 -9.941 1.00 0.00 48 THR A N 3
ATOM 2923 C CA . THR A 1 48 ? 4.218 -12.260 -9.227 1.00 0.00 48 THR A CA 3
ATOM 2924 C C . THR A 1 48 ? 4.837 -11.148 -10.066 1.00 0.00 48 THR A C 3
ATOM 2925 O O . THR A 1 48 ? 5.151 -10.073 -9.554 1.00 0.00 48 THR A O 3
ATOM 2936 N N . ARG A 1 49 ? 5.009 -11.413 -11.357 1.00 0.00 49 ARG A N 3
ATOM 2937 C CA . ARG A 1 49 ? 5.592 -10.434 -12.267 1.00 0.00 49 ARG A CA 3
ATOM 2938 C C . ARG A 1 49 ? 4.877 -9.091 -12.150 1.00 0.00 49 ARG A C 3
ATOM 2939 O O . ARG A 1 49 ? 5.500 -8.034 -12.246 1.00 0.00 49 ARG A O 3
ATOM 2960 N N . VAL A 1 50 ? 3.565 -9.141 -11.943 1.00 0.00 50 VAL A N 3
ATOM 2961 C CA . VAL A 1 50 ? 2.765 -7.929 -11.813 1.00 0.00 50 VAL A CA 3
ATOM 2962 C C . VAL A 1 50 ? 2.971 -7.278 -10.450 1.00 0.00 50 VAL A C 3
ATOM 2963 O O . VAL A 1 50 ? 2.988 -6.052 -10.332 1.00 0.00 50 VAL A O 3
ATOM 2976 N N . ILE A 1 51 ? 3.129 -8.106 -9.423 1.00 0.00 51 ILE A N 3
ATOM 2977 C CA . ILE A 1 51 ? 3.336 -7.611 -8.067 1.00 0.00 51 ILE A CA 3
ATOM 2978 C C . ILE A 1 51 ? 4.743 -7.048 -7.897 1.00 0.00 51 ILE A C 3
ATOM 2979 O O . ILE A 1 51 ? 4.966 -6.132 -7.105 1.00 0.00 51 ILE A O 3
ATOM 2995 N N . VAL A 1 52 ? 5.691 -7.601 -8.648 1.00 0.00 52 VAL A N 3
ATOM 2996 C CA . VAL A 1 52 ? 7.077 -7.152 -8.583 1.00 0.00 52 VAL A CA 3
ATOM 2997 C C . VAL A 1 52 ? 7.226 -5.745 -9.150 1.00 0.00 52 VAL A C 3
ATOM 2998 O O . VAL A 1 52 ? 7.709 -4.839 -8.471 1.00 0.00 52 VAL A O 3
ATOM 3011 N N . VAL A 1 53 ? 6.808 -5.569 -10.400 1.00 0.00 53 VAL A N 3
ATOM 3012 C CA . VAL A 1 53 ? 6.894 -4.272 -11.059 1.00 0.00 53 VAL A CA 3
ATOM 3013 C C . VAL A 1 53 ? 6.244 -3.182 -10.214 1.00 0.00 53 VAL A C 3
ATOM 3014 O O . VAL A 1 53 ? 6.736 -2.056 -10.150 1.00 0.00 53 VAL A O 3
ATOM 3027 N N . TRP A 1 54 ? 5.137 -3.525 -9.566 1.00 0.00 54 TRP A N 3
ATOM 3028 C CA . TRP A 1 54 ? 4.419 -2.575 -8.723 1.00 0.00 54 TRP A CA 3
ATOM 3029 C C . TRP A 1 54 ? 5.229 -2.233 -7.478 1.00 0.00 54 TRP A C 3
ATOM 3030 O O . TRP A 1 54 ? 5.356 -1.065 -7.110 1.00 0.00 54 TRP A O 3
ATOM 3051 N N . PHE A 1 55 ? 5.775 -3.258 -6.832 1.00 0.00 55 PHE A N 3
ATOM 3052 C CA . PHE A 1 55 ? 6.573 -3.064 -5.626 1.00 0.00 55 PHE A CA 3
ATOM 3053 C C . PHE A 1 55 ? 7.840 -2.272 -5.934 1.00 0.00 55 PHE A C 3
ATOM 3054 O O . PHE A 1 55 ? 8.228 -1.384 -5.175 1.00 0.00 55 PHE A O 3
ATOM 3071 N N . GLN A 1 56 ? 8.480 -2.601 -7.051 1.00 0.00 56 GLN A N 3
ATOM 3072 C CA . GLN A 1 56 ? 9.704 -1.922 -7.458 1.00 0.00 56 GLN A CA 3
ATOM 3073 C C . GLN A 1 56 ? 9.493 -0.413 -7.524 1.00 0.00 56 GLN A C 3
ATOM 3074 O O . GLN A 1 56 ? 10.235 0.354 -6.912 1.00 0.00 56 GLN A O 3
ATOM 3088 N N . ASN A 1 57 ? 8.476 0.005 -8.271 1.00 0.00 57 ASN A N 3
ATOM 3089 C CA . ASN A 1 57 ? 8.168 1.423 -8.417 1.00 0.00 57 ASN A CA 3
ATOM 3090 C C . ASN A 1 57 ? 7.855 2.055 -7.064 1.00 0.00 57 ASN A C 3
ATOM 3091 O O . ASN A 1 57 ? 8.465 3.051 -6.677 1.00 0.00 57 ASN A O 3
ATOM 3102 N N . ALA A 1 58 ? 6.901 1.467 -6.350 1.00 0.00 58 ALA A N 3
ATOM 3103 C CA . ALA A 1 58 ? 6.509 1.970 -5.039 1.00 0.00 58 ALA A CA 3
ATOM 3104 C C . ALA A 1 58 ? 7.731 2.342 -4.205 1.00 0.00 58 ALA A C 3
ATOM 3105 O O . ALA A 1 58 ? 7.639 3.143 -3.275 1.00 0.00 58 ALA A O 3
ATOM 3112 N N . ARG A 1 59 ? 8.874 1.754 -4.544 1.00 0.00 59 ARG A N 3
ATOM 3113 C CA . ARG A 1 59 ? 10.113 2.023 -3.826 1.00 0.00 59 ARG A CA 3
ATOM 3114 C C . ARG A 1 59 ? 10.850 3.211 -4.437 1.00 0.00 59 ARG A C 3
ATOM 3115 O O . ARG A 1 59 ? 11.432 4.026 -3.722 1.00 0.00 59 ARG A O 3
ATOM 3136 N N . GLN A 1 60 ? 10.819 3.302 -5.763 1.00 0.00 60 GLN A N 3
ATOM 3137 C CA . GLN A 1 60 ? 11.484 4.390 -6.469 1.00 0.00 60 GLN A CA 3
ATOM 3138 C C . GLN A 1 60 ? 10.775 5.717 -6.217 1.00 0.00 60 GLN A C 3
ATOM 3139 O O . GLN A 1 60 ? 11.405 6.774 -6.190 1.00 0.00 60 GLN A O 3
ATOM 3153 N N . LYS A 1 61 ? 9.461 5.654 -6.033 1.00 0.00 61 LYS A N 3
ATOM 3154 C CA . LYS A 1 61 ? 8.665 6.850 -5.782 1.00 0.00 61 LYS A CA 3
ATOM 3155 C C . LYS A 1 61 ? 8.823 7.316 -4.338 1.00 0.00 61 LYS A C 3
ATOM 3156 O O . LYS A 1 61 ? 8.726 8.507 -4.047 1.00 0.00 61 LYS A O 3
ATOM 3175 N N . ALA A 1 62 ? 9.069 6.368 -3.439 1.00 0.00 62 ALA A N 3
ATOM 3176 C CA . ALA A 1 62 ? 9.244 6.682 -2.027 1.00 0.00 62 ALA A CA 3
ATOM 3177 C C . ALA A 1 62 ? 10.374 7.686 -1.824 1.00 0.00 62 ALA A C 3
ATOM 3178 O O . ALA A 1 62 ? 10.290 8.565 -0.966 1.00 0.00 62 ALA A O 3
ATOM 3185 N N . ARG A 1 63 ? 11.431 7.549 -2.618 1.00 0.00 63 ARG A N 3
ATOM 3186 C CA . ARG A 1 63 ? 12.578 8.443 -2.524 1.00 0.00 63 ARG A CA 3
ATOM 3187 C C . ARG A 1 63 ? 12.137 9.857 -2.157 1.00 0.00 63 ARG A C 3
ATOM 3188 O O . ARG A 1 63 ? 11.237 10.420 -2.779 1.00 0.00 63 ARG A O 3
ATOM 3209 N N . LYS A 1 64 ? 12.778 10.426 -1.141 1.00 0.00 64 LYS A N 3
ATOM 3210 C CA . LYS A 1 64 ? 12.454 11.774 -0.690 1.00 0.00 64 LYS A CA 3
ATOM 3211 C C . LYS A 1 64 ? 13.362 12.803 -1.356 1.00 0.00 64 LYS A C 3
ATOM 3212 O O . LYS A 1 64 ? 14.551 12.559 -1.555 1.00 0.00 64 LYS A O 3
ATOM 3231 N N . SER A 1 65 ? 12.793 13.956 -1.695 1.00 0.00 65 SER A N 3
ATOM 3232 C CA . SER A 1 65 ? 13.551 15.021 -2.340 1.00 0.00 65 SER A CA 3
ATOM 3233 C C . SER A 1 65 ? 13.276 16.365 -1.672 1.00 0.00 65 SER A C 3
ATOM 3234 O O . SER A 1 65 ? 12.410 17.122 -2.108 1.00 0.00 65 SER A O 3
ATOM 3242 N N . GLY A 1 66 ? 14.021 16.654 -0.609 1.00 0.00 66 GLY A N 3
ATOM 3243 C CA . GLY A 1 66 ? 13.843 17.905 0.103 1.00 0.00 66 GLY A CA 3
ATOM 3244 C C . GLY A 1 66 ? 14.826 18.970 -0.341 1.00 0.00 66 GLY A C 3
ATOM 3245 O O . GLY A 1 66 ? 14.596 19.691 -1.312 1.00 0.00 66 GLY A O 3
ATOM 3249 N N . PRO A 1 67 ? 15.951 19.081 0.381 1.00 0.00 67 PRO A N 3
ATOM 3250 C CA . PRO A 1 67 ? 16.994 20.064 0.076 1.00 0.00 67 PRO A CA 3
ATOM 3251 C C . PRO A 1 67 ? 17.739 19.737 -1.215 1.00 0.00 67 PRO A C 3
ATOM 3252 O O . PRO A 1 67 ? 18.626 20.479 -1.636 1.00 0.00 67 PRO A O 3
ATOM 3263 N N . SER A 1 68 ? 17.371 18.622 -1.838 1.00 0.00 68 SER A N 3
ATOM 3264 C CA . SER A 1 68 ? 18.007 18.195 -3.079 1.00 0.00 68 SER A CA 3
ATOM 3265 C C . SER A 1 68 ? 17.613 19.110 -4.234 1.00 0.00 68 SER A C 3
ATOM 3266 O O . SER A 1 68 ? 16.449 19.159 -4.632 1.00 0.00 68 SER A O 3
ATOM 3274 N N . SER A 1 69 ? 18.591 19.834 -4.768 1.00 0.00 69 SER A N 3
ATOM 3275 C CA . SER A 1 69 ? 18.347 20.752 -5.875 1.00 0.00 69 SER A CA 3
ATOM 3276 C C . SER A 1 69 ? 17.288 20.192 -6.820 1.00 0.00 69 SER A C 3
ATOM 3277 O O . SER A 1 69 ? 17.327 19.020 -7.190 1.00 0.00 69 SER A O 3
ATOM 3285 N N . GLY A 1 70 ? 16.342 21.042 -7.208 1.00 0.00 70 GLY A N 3
ATOM 3286 C CA . GLY A 1 70 ? 15.285 20.616 -8.106 1.00 0.00 70 GLY A CA 3
ATOM 3287 C C . GLY A 1 70 ? 14.223 21.681 -8.300 1.00 0.00 70 GLY A C 3
ATOM 3288 O O . GLY A 1 70 ? 13.265 21.483 -9.047 1.00 0.00 70 GLY A O 3
ATOM 3292 N N . GLY A 1 1 ? 11.511 -4.163 -15.937 1.00 0.00 1 GLY A N 4
ATOM 3293 C CA . GLY A 1 1 ? 10.857 -4.611 -17.153 1.00 0.00 1 GLY A CA 4
ATOM 3294 C C . GLY A 1 1 ? 10.557 -3.469 -18.104 1.00 0.00 1 GLY A C 4
ATOM 3295 O O . GLY A 1 1 ? 10.543 -2.306 -17.703 1.00 0.00 1 GLY A O 4
ATOM 3299 N N . SER A 1 2 ? 10.317 -3.802 -19.368 1.00 0.00 2 SER A N 4
ATOM 3300 C CA . SER A 1 2 ? 10.022 -2.796 -20.381 1.00 0.00 2 SER A CA 4
ATOM 3301 C C . SER A 1 2 ? 8.570 -2.896 -20.839 1.00 0.00 2 SER A C 4
ATOM 3302 O O . SER A 1 2 ? 8.108 -3.962 -21.245 1.00 0.00 2 SER A O 4
ATOM 3310 N N . SER A 1 3 ? 7.856 -1.777 -20.771 1.00 0.00 3 SER A N 4
ATOM 3311 C CA . SER A 1 3 ? 6.455 -1.738 -21.175 1.00 0.00 3 SER A CA 4
ATOM 3312 C C . SER A 1 3 ? 6.223 -0.660 -22.229 1.00 0.00 3 SER A C 4
ATOM 3313 O O . SER A 1 3 ? 6.925 0.350 -22.265 1.00 0.00 3 SER A O 4
ATOM 3321 N N . GLY A 1 4 ? 5.231 -0.882 -23.086 1.00 0.00 4 GLY A N 4
ATOM 3322 C CA . GLY A 1 4 ? 4.923 0.079 -24.129 1.00 0.00 4 GLY A CA 4
ATOM 3323 C C . GLY A 1 4 ? 3.432 0.300 -24.292 1.00 0.00 4 GLY A C 4
ATOM 3324 O O . GLY A 1 4 ? 2.634 -0.196 -23.497 1.00 0.00 4 GLY A O 4
ATOM 3328 N N . SER A 1 5 ? 3.056 1.048 -25.324 1.00 0.00 5 SER A N 4
ATOM 3329 C CA . SER A 1 5 ? 1.651 1.339 -25.585 1.00 0.00 5 SER A CA 4
ATOM 3330 C C 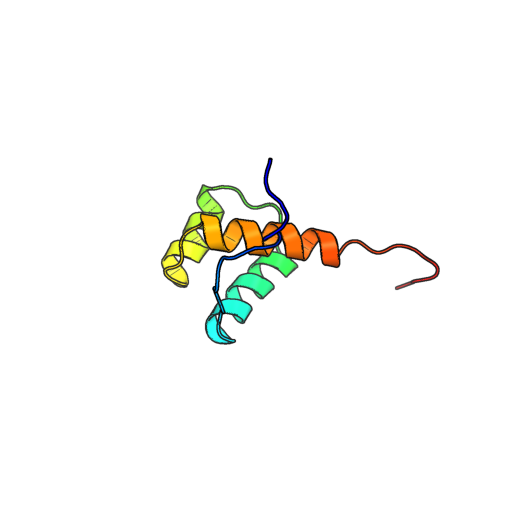. SER A 1 5 ? 0.974 0.165 -26.286 1.00 0.00 5 SER A C 4
ATOM 3331 O O . SER A 1 5 ? 1.042 0.035 -27.509 1.00 0.00 5 SER A O 4
ATOM 3339 N N . SER A 1 6 ? 0.323 -0.689 -25.503 1.00 0.00 6 SER A N 4
ATOM 3340 C CA . SER A 1 6 ? -0.363 -1.855 -26.047 1.00 0.00 6 SER A CA 4
ATOM 3341 C C . SER A 1 6 ? -1.830 -1.868 -25.626 1.00 0.00 6 SER A C 4
ATOM 3342 O O . SER A 1 6 ? -2.207 -2.541 -24.668 1.00 0.00 6 SER A O 4
ATOM 3350 N N . GLY A 1 7 ? -2.654 -1.117 -26.352 1.00 0.00 7 GLY A N 4
ATOM 3351 C CA . GLY A 1 7 ? -4.070 -1.055 -26.039 1.00 0.00 7 GLY A CA 4
ATOM 3352 C C . GLY A 1 7 ? -4.545 0.360 -25.780 1.00 0.00 7 GLY A C 4
ATOM 3353 O O . GLY A 1 7 ? -3.811 1.176 -25.221 1.00 0.00 7 GLY A O 4
ATOM 3357 N N . ARG A 1 8 ? -5.775 0.654 -26.189 1.00 0.00 8 ARG A N 4
ATOM 3358 C CA . ARG A 1 8 ? -6.346 1.982 -26.000 1.00 0.00 8 ARG A CA 4
ATOM 3359 C C . ARG A 1 8 ? -6.631 2.247 -24.524 1.00 0.00 8 ARG A C 4
ATOM 3360 O O . ARG A 1 8 ? -7.514 1.627 -23.932 1.00 0.00 8 ARG A O 4
ATOM 3381 N N . SER A 1 9 ? -5.878 3.171 -23.937 1.00 0.00 9 SER A N 4
ATOM 3382 C CA . SER A 1 9 ? -6.047 3.514 -22.530 1.00 0.00 9 SER A CA 4
ATOM 3383 C C . SER A 1 9 ? -6.311 2.266 -21.694 1.00 0.00 9 SER A C 4
ATOM 3384 O O . SER A 1 9 ? -7.168 2.267 -20.810 1.00 0.00 9 SER A O 4
ATOM 3392 N N . SER A 1 10 ? -5.569 1.201 -21.981 1.00 0.00 10 SER A N 4
ATOM 3393 C CA . SER A 1 10 ? -5.726 -0.056 -21.260 1.00 0.00 10 SER A CA 4
ATOM 3394 C C . SER A 1 10 ? -4.433 -0.437 -20.545 1.00 0.00 10 SER A C 4
ATOM 3395 O O . SER A 1 10 ? -3.339 -0.271 -21.086 1.00 0.00 10 SER A O 4
ATOM 3403 N N . ARG A 1 11 ? -4.566 -0.946 -19.325 1.00 0.00 11 ARG A N 4
ATOM 3404 C CA . ARG A 1 11 ? -3.410 -1.349 -18.534 1.00 0.00 11 ARG A CA 4
ATOM 3405 C C . ARG A 1 11 ? -3.845 -2.079 -17.266 1.00 0.00 11 ARG A C 4
ATOM 3406 O O . ARG A 1 11 ? -5.014 -2.036 -16.882 1.00 0.00 11 ARG A O 4
ATOM 3427 N N . THR A 1 12 ? -2.896 -2.751 -16.621 1.00 0.00 12 THR A N 4
ATOM 3428 C CA . THR A 1 12 ? -3.181 -3.491 -15.398 1.00 0.00 12 THR A CA 4
ATOM 3429 C C . THR A 1 12 ? -3.482 -2.546 -14.241 1.00 0.00 12 THR A C 4
ATOM 3430 O O . THR A 1 12 ? -2.586 -2.171 -13.484 1.00 0.00 12 THR A O 4
ATOM 3441 N N . ARG A 1 13 ? -4.748 -2.166 -14.107 1.00 0.00 13 ARG A N 4
ATOM 3442 C CA . ARG A 1 13 ? -5.166 -1.264 -13.040 1.00 0.00 13 ARG A CA 4
ATOM 3443 C C . ARG A 1 13 ? -5.790 -2.041 -11.885 1.00 0.00 13 ARG A C 4
ATOM 3444 O O . ARG A 1 13 ? -6.910 -2.541 -11.992 1.00 0.00 13 ARG A O 4
ATOM 3465 N N . PHE A 1 14 ? -5.057 -2.138 -10.780 1.00 0.00 14 PHE A N 4
ATOM 3466 C CA . PHE A 1 14 ? -5.538 -2.855 -9.605 1.00 0.00 14 PHE A CA 4
ATOM 3467 C C . PHE A 1 14 ? -6.681 -2.098 -8.935 1.00 0.00 14 PHE A C 4
ATOM 3468 O O . PHE A 1 14 ? -6.834 -0.890 -9.119 1.00 0.00 14 PHE A O 4
ATOM 3485 N N . THR A 1 15 ? -7.484 -2.818 -8.157 1.00 0.00 15 THR A N 4
ATOM 3486 C CA . THR A 1 15 ? -8.614 -2.216 -7.461 1.00 0.00 15 THR A CA 4
ATOM 3487 C C . THR A 1 15 ? -8.321 -2.054 -5.974 1.00 0.00 15 THR A C 4
ATOM 3488 O O . THR A 1 15 ? -7.489 -2.768 -5.414 1.00 0.00 15 THR A O 4
ATOM 3499 N N . ASP A 1 16 ? -9.010 -1.112 -5.340 1.00 0.00 16 ASP A N 4
ATOM 3500 C CA . ASP A 1 16 ? -8.825 -0.857 -3.916 1.00 0.00 16 ASP A CA 4
ATOM 3501 C C . ASP A 1 16 ? -8.540 -2.154 -3.165 1.00 0.00 16 ASP A C 4
ATOM 3502 O O . ASP A 1 16 ? -7.627 -2.218 -2.341 1.00 0.00 16 ASP A O 4
ATOM 3511 N N . TYR A 1 17 ? -9.327 -3.184 -3.453 1.00 0.00 17 TYR A N 4
ATOM 3512 C CA . TYR A 1 17 ? -9.162 -4.478 -2.802 1.00 0.00 17 TYR A CA 4
ATOM 3513 C C . TYR A 1 17 ? -7.731 -4.985 -2.954 1.00 0.00 17 TYR A C 4
ATOM 3514 O O . TYR A 1 17 ? -7.094 -5.379 -1.977 1.00 0.00 17 TYR A O 4
ATOM 3532 N N . GLN A 1 18 ? -7.233 -4.972 -4.186 1.00 0.00 18 GLN A N 4
ATOM 3533 C CA . GLN A 1 18 ? -5.878 -5.431 -4.467 1.00 0.00 18 GLN A CA 4
ATOM 3534 C C . GLN A 1 18 ? -4.847 -4.428 -3.957 1.00 0.00 18 GLN A C 4
ATOM 3535 O O . GLN A 1 18 ? -3.923 -4.789 -3.227 1.00 0.00 18 GLN A O 4
ATOM 3549 N N . LEU A 1 19 ? -5.012 -3.169 -4.346 1.00 0.00 19 LEU A N 4
ATOM 3550 C CA . LEU A 1 19 ? -4.095 -2.113 -3.928 1.00 0.00 19 LEU A CA 4
ATOM 3551 C C . LEU A 1 19 ? -3.995 -2.050 -2.408 1.00 0.00 19 LEU A C 4
ATOM 3552 O O . LEU A 1 19 ? -2.960 -1.670 -1.859 1.00 0.00 19 LEU A O 4
ATOM 3568 N N . ARG A 1 20 ? -5.076 -2.426 -1.732 1.00 0.00 20 ARG A N 4
ATOM 3569 C CA . ARG A 1 20 ? -5.109 -2.413 -0.275 1.00 0.00 20 ARG A CA 4
ATOM 3570 C C . ARG A 1 20 ? -4.135 -3.438 0.301 1.00 0.00 20 ARG A C 4
ATOM 3571 O O . ARG A 1 20 ? -3.379 -3.141 1.225 1.00 0.00 20 ARG A O 4
ATOM 3592 N N . VAL A 1 21 ? -4.161 -4.646 -0.253 1.00 0.00 21 VAL A N 4
ATOM 3593 C CA . VAL A 1 21 ? -3.281 -5.715 0.204 1.00 0.00 21 VAL A CA 4
ATOM 3594 C C . VAL A 1 21 ? -1.847 -5.482 -0.258 1.00 0.00 21 VAL A C 4
ATOM 3595 O O . VAL A 1 21 ? -0.897 -5.705 0.493 1.00 0.00 21 VAL A O 4
ATOM 3608 N N . LEU A 1 22 ? -1.698 -5.033 -1.499 1.00 0.00 22 LEU A N 4
ATOM 3609 C CA . LEU A 1 22 ? -0.379 -4.768 -2.064 1.00 0.00 22 LEU A CA 4
ATOM 3610 C C . LEU A 1 22 ? 0.320 -3.641 -1.310 1.00 0.00 22 LEU A C 4
ATOM 3611 O O . LEU A 1 22 ? 1.499 -3.744 -0.973 1.00 0.00 22 LEU A O 4
ATOM 3627 N N . GLN A 1 23 ? -0.417 -2.566 -1.049 1.00 0.00 23 GLN A N 4
ATOM 3628 C CA . GLN A 1 23 ? 0.132 -1.420 -0.334 1.00 0.00 23 GLN A CA 4
ATOM 3629 C C . GLN A 1 23 ? 0.398 -1.766 1.128 1.00 0.00 23 GLN A C 4
ATOM 3630 O O . GLN A 1 23 ? 1.391 -1.329 1.708 1.00 0.00 23 GLN A O 4
ATOM 3644 N N . ASP A 1 24 ? -0.497 -2.552 1.716 1.00 0.00 24 ASP A N 4
ATOM 3645 C CA . ASP A 1 24 ? -0.359 -2.958 3.110 1.00 0.00 24 ASP A CA 4
ATOM 3646 C C . ASP A 1 24 ? 0.913 -3.775 3.315 1.00 0.00 24 ASP A C 4
ATOM 3647 O O . ASP A 1 24 ? 1.599 -3.632 4.327 1.00 0.00 24 ASP A O 4
ATOM 3656 N N . PHE A 1 25 ? 1.222 -4.632 2.348 1.00 0.00 25 PHE A N 4
ATOM 3657 C CA . PHE A 1 25 ? 2.410 -5.474 2.423 1.00 0.00 25 PHE A CA 4
ATOM 3658 C C . PHE A 1 25 ? 3.672 -4.657 2.165 1.00 0.00 25 PHE A C 4
ATOM 3659 O O . PHE A 1 25 ? 4.750 -4.985 2.661 1.00 0.00 25 PHE A O 4
ATOM 3676 N N . PHE A 1 26 ? 3.531 -3.590 1.385 1.00 0.00 26 PHE A N 4
ATOM 3677 C CA . PHE A 1 26 ? 4.659 -2.726 1.059 1.00 0.00 26 PHE A CA 4
ATOM 3678 C C . PHE A 1 26 ? 5.044 -1.861 2.255 1.00 0.00 26 PHE A C 4
ATOM 3679 O O . PHE A 1 26 ? 6.220 -1.754 2.605 1.00 0.00 26 PHE A O 4
ATOM 3696 N N . ASP A 1 27 ? 4.046 -1.244 2.878 1.00 0.00 27 ASP A N 4
ATOM 3697 C CA . ASP A 1 27 ? 4.278 -0.388 4.035 1.00 0.00 27 ASP A CA 4
ATOM 3698 C C . ASP A 1 27 ? 5.071 -1.128 5.108 1.00 0.00 27 ASP A C 4
ATOM 3699 O O . ASP A 1 27 ? 5.814 -0.518 5.876 1.00 0.00 27 ASP A O 4
ATOM 3708 N N . ALA A 1 28 ? 4.907 -2.446 5.154 1.00 0.00 28 ALA A N 4
ATOM 3709 C CA . ALA A 1 28 ? 5.608 -3.269 6.132 1.00 0.00 28 ALA A CA 4
ATOM 3710 C C . ALA A 1 28 ? 6.878 -3.866 5.537 1.00 0.00 28 ALA A C 4
ATOM 3711 O O . ALA A 1 28 ? 7.923 -3.900 6.186 1.00 0.00 28 ALA A O 4
ATOM 3718 N N . ASN A 1 29 ? 6.781 -4.337 4.298 1.00 0.00 29 ASN A N 4
ATOM 3719 C CA . ASN A 1 29 ? 7.923 -4.935 3.616 1.00 0.00 29 ASN A CA 4
ATOM 3720 C C . ASN A 1 29 ? 7.859 -4.671 2.114 1.00 0.00 29 ASN A C 4
ATOM 3721 O O . ASN A 1 29 ? 6.850 -4.949 1.467 1.00 0.00 29 ASN A O 4
ATOM 3732 N N . ALA A 1 30 ? 8.944 -4.132 1.567 1.00 0.00 30 ALA A N 4
ATOM 3733 C CA . ALA A 1 30 ? 9.012 -3.833 0.142 1.00 0.00 30 ALA A CA 4
ATOM 3734 C C . ALA A 1 30 ? 10.176 -4.565 -0.517 1.00 0.00 30 ALA A C 4
ATOM 3735 O O . ALA A 1 30 ? 10.526 -4.289 -1.665 1.00 0.00 30 ALA A O 4
ATOM 3742 N N . TYR A 1 31 ? 10.773 -5.499 0.215 1.00 0.00 31 TYR A N 4
ATOM 3743 C CA . TYR A 1 31 ? 11.901 -6.268 -0.298 1.00 0.00 31 TYR A CA 4
ATOM 3744 C C . TYR A 1 31 ? 11.736 -7.752 0.018 1.00 0.00 31 TYR A C 4
ATOM 3745 O O . TYR A 1 31 ? 12.681 -8.439 0.406 1.00 0.00 31 TYR A O 4
ATOM 3763 N N . PRO A 1 32 ? 10.506 -8.259 -0.153 1.00 0.00 32 PRO A N 4
ATOM 3764 C CA . PRO A 1 32 ? 10.188 -9.666 0.107 1.00 0.00 32 PRO A CA 4
ATOM 3765 C C . PRO A 1 32 ? 10.822 -10.602 -0.916 1.00 0.00 32 PRO A C 4
ATOM 3766 O O . PRO A 1 32 ? 11.224 -10.175 -1.999 1.00 0.00 32 PRO A O 4
ATOM 3777 N N . LYS A 1 33 ? 10.908 -11.881 -0.567 1.00 0.00 33 LYS A N 4
ATOM 3778 C CA . LYS A 1 33 ? 11.492 -12.880 -1.455 1.00 0.00 33 LYS A CA 4
ATOM 3779 C C . LYS A 1 33 ? 10.408 -13.605 -2.246 1.00 0.00 33 LYS A C 4
ATOM 3780 O O . LYS A 1 33 ? 9.222 -13.498 -1.934 1.00 0.00 33 LYS A O 4
ATOM 3799 N N . ASP A 1 34 ? 10.823 -14.344 -3.269 1.00 0.00 34 ASP A N 4
ATOM 3800 C CA . ASP A 1 34 ? 9.887 -15.089 -4.103 1.00 0.00 34 ASP A CA 4
ATOM 3801 C C . ASP A 1 34 ? 8.826 -15.776 -3.248 1.00 0.00 34 ASP A C 4
ATOM 3802 O O . ASP A 1 34 ? 7.628 -15.628 -3.491 1.00 0.00 34 ASP A O 4
ATOM 3811 N N . ASP A 1 35 ? 9.274 -16.528 -2.249 1.00 0.00 35 ASP A N 4
ATOM 3812 C CA . ASP A 1 35 ? 8.364 -17.238 -1.359 1.00 0.00 35 ASP A CA 4
ATOM 3813 C C . ASP A 1 35 ? 7.263 -16.310 -0.854 1.00 0.00 35 ASP A C 4
ATOM 3814 O O . ASP A 1 35 ? 6.082 -16.653 -0.894 1.00 0.00 35 ASP A O 4
ATOM 3823 N N . GLU A 1 36 ? 7.661 -15.134 -0.377 1.00 0.00 36 GLU A N 4
ATOM 3824 C CA . GLU A 1 36 ? 6.707 -14.157 0.137 1.00 0.00 36 GLU A CA 4
ATOM 3825 C C . GLU A 1 36 ? 5.783 -13.663 -0.972 1.00 0.00 36 GLU A C 4
ATOM 3826 O O . GLU A 1 36 ? 4.560 -13.671 -0.826 1.00 0.00 36 GLU A O 4
ATOM 3838 N N . PHE A 1 37 ? 6.376 -13.232 -2.080 1.00 0.00 37 PHE A N 4
ATOM 3839 C CA . PHE A 1 37 ? 5.607 -12.732 -3.214 1.00 0.00 37 PHE A CA 4
ATOM 3840 C C . PHE A 1 37 ? 4.462 -13.682 -3.556 1.00 0.00 37 PHE A C 4
ATOM 3841 O O . PHE A 1 37 ? 3.368 -13.247 -3.911 1.00 0.00 37 PHE A O 4
ATOM 3858 N N . GLU A 1 38 ? 4.726 -14.980 -3.446 1.00 0.00 38 GLU A N 4
ATOM 3859 C CA . GLU A 1 38 ? 3.718 -15.991 -3.745 1.00 0.00 38 GLU A CA 4
ATOM 3860 C C . GLU A 1 38 ? 2.477 -15.795 -2.879 1.00 0.00 38 GLU A C 4
ATOM 3861 O O . GLU A 1 38 ? 1.351 -15.964 -3.345 1.00 0.00 38 GLU A O 4
ATOM 3873 N N . GLN A 1 39 ? 2.693 -15.438 -1.617 1.00 0.00 39 GLN A N 4
ATOM 3874 C CA . GLN A 1 39 ? 1.593 -15.220 -0.686 1.00 0.00 39 GLN A CA 4
ATOM 3875 C C . GLN A 1 39 ? 0.605 -14.200 -1.240 1.00 0.00 39 GLN A C 4
ATOM 3876 O O . GLN A 1 39 ? -0.610 -14.379 -1.143 1.00 0.00 39 GLN A O 4
ATOM 3890 N N . LEU A 1 40 ? 1.132 -13.128 -1.821 1.00 0.00 40 LEU A N 4
ATOM 3891 C CA . LEU A 1 40 ? 0.297 -12.077 -2.391 1.00 0.00 40 LEU A CA 4
ATOM 3892 C C . LEU A 1 40 ? -0.341 -12.537 -3.698 1.00 0.00 40 LEU A C 4
ATOM 3893 O O . LEU A 1 40 ? -1.516 -12.275 -3.953 1.00 0.00 40 LEU A O 4
ATOM 3909 N N . SER A 1 41 ? 0.442 -13.226 -4.522 1.00 0.00 41 SER A N 4
ATOM 3910 C CA . SER A 1 41 ? -0.045 -13.722 -5.803 1.00 0.00 41 SER A CA 4
ATOM 3911 C C . SER A 1 41 ? -1.167 -14.736 -5.603 1.00 0.00 41 SER A C 4
ATOM 3912 O O . SER A 1 41 ? -2.107 -14.803 -6.394 1.00 0.00 41 SER A O 4
ATOM 3920 N N . ASN A 1 42 ? -1.061 -15.523 -4.537 1.00 0.00 42 ASN A N 4
ATOM 3921 C CA . ASN A 1 42 ? -2.066 -16.535 -4.231 1.00 0.00 42 ASN A CA 4
ATOM 3922 C C . ASN A 1 42 ? -3.336 -15.892 -3.682 1.00 0.00 42 ASN A C 4
ATOM 3923 O O . ASN A 1 42 ? -4.444 -16.364 -3.938 1.00 0.00 42 ASN A O 4
ATOM 3934 N N . LEU A 1 43 ? -3.167 -14.812 -2.928 1.00 0.00 43 LEU A N 4
ATOM 3935 C CA . LEU A 1 43 ? -4.299 -14.103 -2.343 1.00 0.00 43 LEU A CA 4
ATOM 3936 C C . LEU A 1 43 ? -5.042 -13.294 -3.402 1.00 0.00 43 LEU A C 4
ATOM 3937 O O . LEU A 1 43 ? -6.236 -13.495 -3.627 1.00 0.00 43 LEU A O 4
ATOM 3953 N N . LEU A 1 44 ? -4.327 -12.382 -4.051 1.00 0.00 44 LEU A N 4
ATOM 3954 C CA . LEU A 1 44 ? -4.917 -11.545 -5.090 1.00 0.00 44 LEU A CA 4
ATOM 3955 C C . LEU A 1 44 ? -5.051 -12.315 -6.400 1.00 0.00 44 LEU A C 4
ATOM 3956 O O . LEU A 1 44 ? -5.634 -11.821 -7.364 1.00 0.00 44 LEU A O 4
ATOM 3972 N N . ASN A 1 45 ? -4.508 -13.528 -6.425 1.00 0.00 45 ASN A N 4
ATOM 3973 C CA . ASN A 1 45 ? -4.569 -14.367 -7.616 1.00 0.00 45 ASN A CA 4
ATOM 3974 C C . ASN A 1 45 ? -3.877 -13.689 -8.795 1.00 0.00 45 ASN A C 4
ATOM 3975 O O . ASN A 1 45 ? -4.303 -13.828 -9.943 1.00 0.00 45 ASN A O 4
ATOM 3986 N N . LEU A 1 46 ? -2.809 -12.955 -8.505 1.00 0.00 46 LEU A N 4
ATOM 3987 C CA . LEU A 1 46 ? -2.057 -12.256 -9.541 1.00 0.00 46 LEU A CA 4
ATOM 3988 C C . LEU A 1 46 ? -0.639 -12.807 -9.651 1.00 0.00 46 LEU A C 4
ATOM 3989 O O . LEU A 1 46 ? -0.061 -13.299 -8.682 1.00 0.00 46 LEU A O 4
ATOM 4005 N N . PRO A 1 47 ? -0.063 -12.722 -10.859 1.00 0.00 47 PRO A N 4
ATOM 4006 C CA . PRO A 1 47 ? 1.296 -13.204 -11.124 1.00 0.00 47 PRO A CA 4
ATOM 4007 C C . PRO A 1 47 ? 2.359 -12.345 -10.448 1.00 0.00 47 PRO A C 4
ATOM 4008 O O . PRO A 1 47 ? 2.318 -11.116 -10.521 1.00 0.00 47 PRO A O 4
ATOM 4019 N N . THR A 1 48 ? 3.311 -12.998 -9.790 1.00 0.00 48 THR A N 4
ATOM 4020 C CA . THR A 1 48 ? 4.385 -12.294 -9.100 1.00 0.00 48 THR A CA 4
ATOM 4021 C C . THR A 1 48 ? 4.963 -11.185 -9.971 1.00 0.00 48 THR A C 4
ATOM 4022 O O . THR A 1 48 ? 5.224 -10.080 -9.494 1.00 0.00 48 THR A O 4
ATOM 4033 N N . ARG A 1 49 ? 5.160 -11.485 -11.251 1.00 0.00 49 ARG A N 4
ATOM 4034 C CA . ARG A 1 49 ? 5.708 -10.512 -12.189 1.00 0.00 49 ARG A CA 4
ATOM 4035 C C . ARG A 1 49 ? 4.957 -9.187 -12.098 1.00 0.00 49 ARG A C 4
ATOM 4036 O O . ARG A 1 49 ? 5.543 -8.117 -12.261 1.00 0.00 49 ARG A O 4
ATOM 4057 N N . VAL A 1 50 ? 3.656 -9.267 -11.838 1.00 0.00 50 VAL A N 4
ATOM 4058 C CA . VAL A 1 50 ? 2.824 -8.075 -11.725 1.00 0.00 50 VAL A CA 4
ATOM 4059 C C . VAL A 1 50 ? 3.024 -7.390 -10.377 1.00 0.00 50 VAL A C 4
ATOM 4060 O O . VAL A 1 50 ? 3.035 -6.162 -10.289 1.00 0.00 50 VAL A O 4
ATOM 4073 N N . ILE A 1 51 ? 3.183 -8.193 -9.331 1.00 0.00 51 ILE A N 4
ATOM 4074 C CA . ILE A 1 51 ? 3.385 -7.665 -7.987 1.00 0.00 51 ILE A CA 4
ATOM 4075 C C . ILE A 1 51 ? 4.790 -7.094 -7.826 1.00 0.00 51 ILE A C 4
ATOM 4076 O O . ILE A 1 51 ? 5.018 -6.199 -7.012 1.00 0.00 51 ILE A O 4
ATOM 4092 N N . VAL A 1 52 ? 5.728 -7.616 -8.609 1.00 0.00 52 VAL A N 4
ATOM 4093 C CA . VAL A 1 52 ? 7.111 -7.156 -8.556 1.00 0.00 52 VAL A CA 4
ATOM 4094 C C . VAL A 1 52 ? 7.250 -5.762 -9.156 1.00 0.00 52 VAL A C 4
ATOM 4095 O O . VAL A 1 52 ? 7.772 -4.848 -8.516 1.00 0.00 52 VAL A O 4
ATOM 4108 N N . VAL A 1 53 ? 6.779 -5.604 -10.389 1.00 0.00 53 VAL A N 4
ATOM 4109 C CA . VAL A 1 53 ? 6.849 -4.319 -11.075 1.00 0.00 53 VAL A CA 4
ATOM 4110 C C . VAL A 1 53 ? 6.216 -3.214 -10.238 1.00 0.00 53 VAL A C 4
ATOM 4111 O O . VAL A 1 53 ? 6.719 -2.091 -10.192 1.00 0.00 53 VAL A O 4
ATOM 4124 N N . TRP A 1 54 ? 5.111 -3.539 -9.578 1.00 0.00 54 TRP A N 4
ATOM 4125 C CA . TRP A 1 54 ? 4.408 -2.573 -8.741 1.00 0.00 54 TRP A CA 4
ATOM 4126 C C . TRP A 1 54 ? 5.231 -2.223 -7.505 1.00 0.00 54 TRP A C 4
ATOM 4127 O O . TRP A 1 54 ? 5.394 -1.051 -7.167 1.00 0.00 54 TRP A O 4
ATOM 4148 N N . PHE A 1 55 ? 5.747 -3.248 -6.834 1.00 0.00 55 PHE A N 4
ATOM 4149 C CA . PHE A 1 55 ? 6.552 -3.048 -5.635 1.00 0.00 55 PHE A CA 4
ATOM 4150 C C . PHE A 1 55 ? 7.824 -2.268 -5.957 1.00 0.00 55 PHE A C 4
ATOM 4151 O O . PHE A 1 55 ? 8.237 -1.395 -5.195 1.00 0.00 55 PHE A O 4
ATOM 4168 N N . GLN A 1 56 ? 8.437 -2.591 -7.091 1.00 0.00 56 GLN A N 4
ATOM 4169 C CA . GLN A 1 56 ? 9.662 -1.921 -7.513 1.00 0.00 56 GLN A CA 4
ATOM 4170 C C . GLN A 1 56 ? 9.453 -0.414 -7.609 1.00 0.00 56 GLN A C 4
ATOM 4171 O O . GLN A 1 56 ? 10.185 0.364 -6.999 1.00 0.00 56 GLN A O 4
ATOM 4185 N N . ASN A 1 57 ? 8.449 -0.008 -8.380 1.00 0.00 57 ASN A N 4
ATOM 4186 C CA . ASN A 1 57 ? 8.144 1.407 -8.557 1.00 0.00 57 ASN A CA 4
ATOM 4187 C C . ASN A 1 57 ? 7.761 2.051 -7.228 1.00 0.00 57 ASN A C 4
ATOM 4188 O O . ASN A 1 57 ? 8.307 3.086 -6.848 1.00 0.00 57 ASN A O 4
ATOM 4199 N N . ALA A 1 58 ? 6.818 1.431 -6.526 1.00 0.00 58 ALA A N 4
ATOM 4200 C CA . ALA A 1 58 ? 6.363 1.941 -5.239 1.00 0.00 58 ALA A CA 4
ATOM 4201 C C . ALA A 1 58 ? 7.542 2.365 -4.369 1.00 0.00 58 ALA A C 4
ATOM 4202 O O . ALA A 1 58 ? 7.417 3.258 -3.531 1.00 0.00 58 ALA A O 4
ATOM 4209 N N . ARG A 1 59 ? 8.685 1.719 -4.574 1.00 0.00 59 ARG A N 4
ATOM 4210 C CA . ARG A 1 59 ? 9.885 2.028 -3.807 1.00 0.00 59 ARG A CA 4
ATOM 4211 C C . ARG A 1 59 ? 10.513 3.335 -4.282 1.00 0.00 59 ARG A C 4
ATOM 4212 O O . ARG A 1 59 ? 10.924 4.167 -3.473 1.00 0.00 59 ARG A O 4
ATOM 4233 N N . GLN A 1 60 ? 10.583 3.508 -5.598 1.00 0.00 60 GLN A N 4
ATOM 4234 C CA . GLN A 1 60 ? 11.161 4.713 -6.180 1.00 0.00 60 GLN A CA 4
ATOM 4235 C C . GLN A 1 60 ? 10.207 5.895 -6.044 1.00 0.00 60 GLN A C 4
ATOM 4236 O O . GLN A 1 60 ? 10.633 7.050 -6.009 1.00 0.00 60 GLN A O 4
ATOM 4250 N N . LYS A 1 61 ? 8.914 5.600 -5.969 1.00 0.00 61 LYS A N 4
ATOM 4251 C CA . LYS A 1 61 ? 7.898 6.637 -5.836 1.00 0.00 61 LYS A CA 4
ATOM 4252 C C . LYS A 1 61 ? 7.818 7.139 -4.398 1.00 0.00 61 LYS A C 4
ATOM 4253 O O . LYS A 1 61 ? 7.550 8.315 -4.155 1.00 0.00 61 LYS A O 4
ATOM 4272 N N . ALA A 1 62 ? 8.054 6.240 -3.448 1.00 0.00 62 ALA A N 4
ATOM 4273 C CA . ALA A 1 62 ? 8.011 6.593 -2.034 1.00 0.00 62 ALA A CA 4
ATOM 4274 C C . ALA A 1 62 ? 9.169 7.513 -1.664 1.00 0.00 62 ALA A C 4
ATOM 4275 O O . ALA A 1 62 ? 9.002 8.455 -0.889 1.00 0.00 62 ALA A O 4
ATOM 4282 N N . ARG A 1 63 ? 10.343 7.233 -2.221 1.00 0.00 63 ARG A N 4
ATOM 4283 C CA . ARG A 1 63 ? 11.529 8.035 -1.946 1.00 0.00 63 ARG A CA 4
ATOM 4284 C C . ARG A 1 63 ? 11.438 9.394 -2.635 1.00 0.00 63 ARG A C 4
ATOM 4285 O O . ARG A 1 63 ? 11.825 10.416 -2.068 1.00 0.00 63 ARG A O 4
ATOM 4306 N N . LYS A 1 64 ? 10.924 9.398 -3.860 1.00 0.00 64 LYS A N 4
ATOM 4307 C CA . LYS A 1 64 ? 10.781 10.630 -4.626 1.00 0.00 64 LYS A CA 4
ATOM 4308 C C . LYS A 1 64 ? 10.234 11.754 -3.752 1.00 0.00 64 LYS A C 4
ATOM 4309 O O . LYS A 1 64 ? 10.845 12.816 -3.637 1.00 0.00 64 LYS A O 4
ATOM 4328 N N . SER A 1 65 ? 9.081 11.512 -3.137 1.00 0.00 65 SER A N 4
ATOM 4329 C CA . SER A 1 65 ? 8.451 12.505 -2.275 1.00 0.00 65 SER A CA 4
ATOM 4330 C C . SER A 1 65 ? 9.427 12.998 -1.211 1.00 0.00 65 SER A C 4
ATOM 4331 O O . SER A 1 65 ? 10.108 12.205 -0.563 1.00 0.00 65 SER A O 4
ATOM 4339 N N . GLY A 1 66 ? 9.488 14.314 -1.037 1.00 0.00 66 GLY A N 4
ATOM 4340 C CA . GLY A 1 66 ? 10.383 14.892 -0.051 1.00 0.00 66 GLY A CA 4
ATOM 4341 C C . GLY A 1 66 ? 10.247 16.399 0.043 1.00 0.00 66 GLY A C 4
ATOM 4342 O O . GLY A 1 66 ? 9.390 16.923 0.753 1.00 0.00 66 GLY A O 4
ATOM 4346 N N . PRO A 1 67 ? 11.111 17.121 -0.687 1.00 0.00 67 PRO A N 4
ATOM 4347 C CA . PRO A 1 67 ? 11.104 18.587 -0.698 1.00 0.00 67 PRO A CA 4
ATOM 4348 C C . PRO A 1 67 ? 9.879 19.155 -1.406 1.00 0.00 67 PRO A C 4
ATOM 4349 O O . PRO A 1 67 ? 9.902 19.390 -2.614 1.00 0.00 67 PRO A O 4
ATOM 4360 N N . SER A 1 68 ? 8.811 19.375 -0.646 1.00 0.00 68 SER A N 4
ATOM 4361 C CA . SER A 1 68 ? 7.575 19.913 -1.201 1.00 0.00 68 SER A CA 4
ATOM 4362 C C . SER A 1 68 ? 7.445 21.403 -0.895 1.00 0.00 68 SER A C 4
ATOM 4363 O O . SER A 1 68 ? 6.888 22.164 -1.686 1.00 0.00 68 SER A O 4
ATOM 4371 N N . SER A 1 69 ? 7.964 21.810 0.259 1.00 0.00 69 SER A N 4
ATOM 4372 C CA . SER A 1 69 ? 7.903 23.207 0.673 1.00 0.00 69 SER A CA 4
ATOM 4373 C C . SER A 1 69 ? 8.917 23.491 1.777 1.00 0.00 69 SER A C 4
ATOM 4374 O O . SER A 1 69 ? 8.816 22.955 2.880 1.00 0.00 69 SER A O 4
ATOM 4382 N N . GLY A 1 70 ? 9.895 24.339 1.471 1.00 0.00 70 GLY A N 4
ATOM 4383 C CA . GLY A 1 70 ? 10.913 24.680 2.447 1.00 0.00 70 GLY A CA 4
ATOM 4384 C C . GLY A 1 70 ? 10.330 24.977 3.814 1.00 0.00 70 GLY A C 4
ATOM 4385 O O . GLY A 1 70 ? 9.385 25.756 3.937 1.00 0.00 70 GLY A O 4
ATOM 4389 N N . GLY A 1 1 ? 9.571 -18.798 -15.972 1.00 0.00 1 GLY A N 5
ATOM 4390 C CA . GLY A 1 1 ? 9.907 -17.782 -14.992 1.00 0.00 1 GLY A CA 5
ATOM 4391 C C . GLY A 1 1 ? 9.760 -16.377 -15.541 1.00 0.00 1 GLY A C 5
ATOM 4392 O O . GLY A 1 1 ? 8.860 -16.104 -16.336 1.00 0.00 1 GLY A O 5
ATOM 4396 N N . SER A 1 2 ? 10.645 -15.481 -15.115 1.00 0.00 2 SER A N 5
ATOM 4397 C CA . SER A 1 2 ? 10.606 -14.095 -15.565 1.00 0.00 2 SER A CA 5
ATOM 4398 C C . SER A 1 2 ? 11.250 -13.951 -16.941 1.00 0.00 2 SER A C 5
ATOM 4399 O O . SER A 1 2 ? 12.054 -13.049 -17.171 1.00 0.00 2 SER A O 5
ATOM 4407 N N . SER A 1 3 ? 10.889 -14.849 -17.852 1.00 0.00 3 SER A N 5
ATOM 4408 C CA . SER A 1 3 ? 11.433 -14.827 -19.205 1.00 0.00 3 SER A CA 5
ATOM 4409 C C . SER A 1 3 ? 10.320 -14.656 -20.235 1.00 0.00 3 SER A C 5
ATOM 4410 O O . SER A 1 3 ? 9.194 -15.107 -20.029 1.00 0.00 3 SER A O 5
ATOM 4418 N N . GLY A 1 4 ? 10.645 -14.000 -21.344 1.00 0.00 4 GLY A N 5
ATOM 4419 C CA . GLY A 1 4 ? 9.664 -13.780 -22.391 1.00 0.00 4 GLY A CA 5
ATOM 4420 C C . GLY A 1 4 ? 9.758 -12.391 -22.991 1.00 0.00 4 GLY A C 5
ATOM 4421 O O . GLY A 1 4 ? 9.799 -12.237 -24.212 1.00 0.00 4 GLY A O 5
ATOM 4425 N N . SER A 1 5 ? 9.791 -11.377 -22.132 1.00 0.00 5 SER A N 5
ATOM 4426 C CA . SER A 1 5 ? 9.875 -9.994 -22.585 1.00 0.00 5 SER A CA 5
ATOM 4427 C C . SER A 1 5 ? 8.999 -9.770 -23.814 1.00 0.00 5 SER A C 5
ATOM 4428 O O . SER A 1 5 ? 9.403 -9.100 -24.764 1.00 0.00 5 SER A O 5
ATOM 4436 N N . SER A 1 6 ? 7.798 -10.338 -23.788 1.00 0.00 6 SER A N 5
ATOM 4437 C CA . SER A 1 6 ? 6.865 -10.205 -24.900 1.00 0.00 6 SER A CA 5
ATOM 4438 C C . SER A 1 6 ? 5.550 -9.586 -24.436 1.00 0.00 6 SER A C 5
ATOM 4439 O O . SER A 1 6 ? 4.946 -10.040 -23.466 1.00 0.00 6 SER A O 5
ATOM 4447 N N . GLY A 1 7 ? 5.113 -8.544 -25.138 1.00 0.00 7 GLY A N 5
ATOM 4448 C CA . GLY A 1 7 ? 3.873 -7.879 -24.783 1.00 0.00 7 GLY A CA 5
ATOM 4449 C C . GLY A 1 7 ? 4.100 -6.488 -24.224 1.00 0.00 7 GLY A C 5
ATOM 4450 O O . GLY A 1 7 ? 3.689 -6.188 -23.104 1.00 0.00 7 GLY A O 5
ATOM 4454 N N . ARG A 1 8 ? 4.759 -5.639 -25.006 1.00 0.00 8 ARG A N 5
ATOM 4455 C CA . ARG A 1 8 ? 5.043 -4.273 -24.581 1.00 0.00 8 ARG A CA 5
ATOM 4456 C C . ARG A 1 8 ? 3.828 -3.653 -23.897 1.00 0.00 8 ARG A C 5
ATOM 4457 O O . ARG A 1 8 ? 3.960 -2.942 -22.901 1.00 0.00 8 ARG A O 5
ATOM 4478 N N . SER A 1 9 ? 2.646 -3.926 -24.440 1.00 0.00 9 SER A N 5
ATOM 4479 C CA . SER A 1 9 ? 1.408 -3.392 -23.884 1.00 0.00 9 SER A CA 5
ATOM 4480 C C . SER A 1 9 ? 0.941 -4.226 -22.695 1.00 0.00 9 SER A C 5
ATOM 4481 O O . SER A 1 9 ? 0.084 -5.099 -22.833 1.00 0.00 9 SER A O 5
ATOM 4489 N N . SER A 1 10 ? 1.511 -3.950 -21.527 1.00 0.00 10 SER A N 5
ATOM 4490 C CA . SER A 1 10 ? 1.157 -4.677 -20.313 1.00 0.00 10 SER A CA 5
ATOM 4491 C C . SER A 1 10 ? 0.651 -3.722 -19.236 1.00 0.00 10 SER A C 5
ATOM 4492 O O . SER A 1 10 ? 1.418 -3.256 -18.394 1.00 0.00 10 SER A O 5
ATOM 4500 N N . ARG A 1 11 ? -0.646 -3.435 -19.272 1.00 0.00 11 ARG A N 5
ATOM 4501 C CA . ARG A 1 11 ? -1.256 -2.535 -18.300 1.00 0.00 11 ARG A CA 5
ATOM 4502 C C . ARG A 1 11 ? -2.259 -3.280 -17.424 1.00 0.00 11 ARG A C 5
ATOM 4503 O O . ARG A 1 11 ? -3.203 -3.892 -17.923 1.00 0.00 11 ARG A O 5
ATOM 4524 N N . THR A 1 12 ? -2.046 -3.224 -16.112 1.00 0.00 12 THR A N 5
ATOM 4525 C CA . THR A 1 12 ? -2.929 -3.894 -15.166 1.00 0.00 12 THR A CA 5
ATOM 4526 C C . THR A 1 12 ? -3.442 -2.922 -14.110 1.00 0.00 12 THR A C 5
ATOM 4527 O O . THR A 1 12 ? -2.666 -2.371 -13.330 1.00 0.00 12 THR A O 5
ATOM 4538 N N . ARG A 1 13 ? -4.755 -2.717 -14.091 1.00 0.00 13 ARG A N 5
ATOM 4539 C CA . ARG A 1 13 ? -5.373 -1.810 -13.130 1.00 0.00 13 ARG A CA 5
ATOM 4540 C C . ARG A 1 13 ? -5.882 -2.574 -11.911 1.00 0.00 13 ARG A C 5
ATOM 4541 O O . ARG A 1 13 ? -6.814 -3.372 -12.011 1.00 0.00 13 ARG A O 5
ATOM 4562 N N . PHE A 1 14 ? -5.263 -2.324 -10.762 1.00 0.00 14 PHE A N 5
ATOM 4563 C CA . PHE A 1 14 ? -5.653 -2.989 -9.524 1.00 0.00 14 PHE A CA 5
ATOM 4564 C C . PHE A 1 14 ? -6.789 -2.237 -8.837 1.00 0.00 14 PHE A C 5
ATOM 4565 O O . PHE A 1 14 ? -6.929 -1.023 -8.991 1.00 0.00 14 PHE A O 5
ATOM 4582 N N . THR A 1 15 ? -7.600 -2.967 -8.078 1.00 0.00 15 THR A N 5
ATOM 4583 C CA . THR A 1 15 ? -8.725 -2.372 -7.368 1.00 0.00 15 THR A CA 5
ATOM 4584 C C . THR A 1 15 ? -8.419 -2.216 -5.883 1.00 0.00 15 THR A C 5
ATOM 4585 O O . THR A 1 15 ? -7.587 -2.938 -5.333 1.00 0.00 15 THR A O 5
ATOM 4596 N N . ASP A 1 16 ? -9.095 -1.271 -5.240 1.00 0.00 16 ASP A N 5
ATOM 4597 C CA . ASP A 1 16 ? -8.896 -1.023 -3.817 1.00 0.00 16 ASP A CA 5
ATOM 4598 C C . ASP A 1 16 ? -8.598 -2.322 -3.075 1.00 0.00 16 ASP A C 5
ATOM 4599 O O . ASP A 1 16 ? -7.700 -2.376 -2.234 1.00 0.00 16 ASP A O 5
ATOM 4608 N N . TYR A 1 17 ? -9.357 -3.365 -3.391 1.00 0.00 17 TYR A N 5
ATOM 4609 C CA . TYR A 1 17 ? -9.176 -4.663 -2.752 1.00 0.00 17 TYR A CA 5
ATOM 4610 C C . TYR A 1 17 ? -7.743 -5.158 -2.920 1.00 0.00 17 TYR A C 5
ATOM 4611 O O . TYR A 1 17 ? -7.104 -5.580 -1.957 1.00 0.00 17 TYR A O 5
ATOM 4629 N N . GLN A 1 18 ? -7.245 -5.104 -4.152 1.00 0.00 18 GLN A N 5
ATOM 4630 C CA . GLN A 1 18 ? -5.888 -5.546 -4.447 1.00 0.00 18 GLN A CA 5
ATOM 4631 C C . GLN A 1 18 ? -4.864 -4.531 -3.952 1.00 0.00 18 GLN A C 5
ATOM 4632 O O . GLN A 1 18 ? -3.906 -4.884 -3.263 1.00 0.00 18 GLN A O 5
ATOM 4646 N N . LEU A 1 19 ? -5.072 -3.268 -4.307 1.00 0.00 19 LEU A N 5
ATOM 4647 C CA . LEU A 1 19 ? -4.166 -2.199 -3.899 1.00 0.00 19 LEU A CA 5
ATOM 4648 C C . LEU A 1 19 ? -4.023 -2.157 -2.381 1.00 0.00 19 LEU A C 5
ATOM 4649 O O . LEU A 1 19 ? -2.987 -1.747 -1.856 1.00 0.00 19 LEU A O 5
ATOM 4665 N N . ARG A 1 20 ? -5.068 -2.586 -1.681 1.00 0.00 20 ARG A N 5
ATOM 4666 C CA . ARG A 1 20 ? -5.059 -2.598 -0.223 1.00 0.00 20 ARG A CA 5
ATOM 4667 C C . ARG A 1 20 ? -4.035 -3.598 0.305 1.00 0.00 20 ARG A C 5
ATOM 4668 O O . ARG A 1 20 ? -3.220 -3.271 1.168 1.00 0.00 20 ARG A O 5
ATOM 4689 N N . VAL A 1 21 ? -4.084 -4.819 -0.218 1.00 0.00 21 VAL A N 5
ATOM 4690 C CA . VAL A 1 21 ? -3.161 -5.868 0.201 1.00 0.00 21 VAL A CA 5
ATOM 4691 C C . VAL A 1 21 ? -1.746 -5.582 -0.289 1.00 0.00 21 VAL A C 5
ATOM 4692 O O . VAL A 1 21 ? -0.773 -5.788 0.437 1.00 0.00 21 VAL A O 5
ATOM 4705 N N . LEU A 1 22 ? -1.639 -5.107 -1.525 1.00 0.00 22 LEU A N 5
ATOM 4706 C CA . LEU A 1 22 ? -0.342 -4.792 -2.114 1.00 0.00 22 LEU A CA 5
ATOM 4707 C C . LEU A 1 22 ? 0.325 -3.636 -1.375 1.00 0.00 22 LEU A C 5
ATOM 4708 O O . LEU A 1 22 ? 1.524 -3.672 -1.101 1.00 0.00 22 LEU A O 5
ATOM 4724 N N . GLN A 1 23 ? -0.462 -2.613 -1.055 1.00 0.00 23 GLN A N 5
ATOM 4725 C CA . GLN A 1 23 ? 0.053 -1.447 -0.346 1.00 0.00 23 GLN A CA 5
ATOM 4726 C C . GLN A 1 23 ? 0.326 -1.776 1.118 1.00 0.00 23 GLN A C 5
ATOM 4727 O O . GLN A 1 23 ? 1.306 -1.309 1.697 1.00 0.00 23 GLN A O 5
ATOM 4741 N N . ASP A 1 24 ? -0.548 -2.583 1.710 1.00 0.00 24 ASP A N 5
ATOM 4742 C CA . ASP A 1 24 ? -0.402 -2.975 3.107 1.00 0.00 24 ASP A CA 5
ATOM 4743 C C . ASP A 1 24 ? 0.888 -3.763 3.318 1.00 0.00 24 ASP A C 5
ATOM 4744 O O . ASP A 1 24 ? 1.571 -3.596 4.328 1.00 0.00 24 ASP A O 5
ATOM 4753 N N . PHE A 1 25 ? 1.213 -4.623 2.358 1.00 0.00 25 PHE A N 5
ATOM 4754 C CA . PHE A 1 25 ? 2.419 -5.438 2.439 1.00 0.00 25 PHE A CA 5
ATOM 4755 C C . PHE A 1 25 ? 3.664 -4.596 2.177 1.00 0.00 25 PHE A C 5
ATOM 4756 O O . PHE A 1 25 ? 4.747 -4.896 2.679 1.00 0.00 25 PHE A O 5
ATOM 4773 N N . PHE A 1 26 ? 3.501 -3.541 1.386 1.00 0.00 26 PHE A N 5
ATOM 4774 C CA . PHE A 1 26 ? 4.611 -2.655 1.054 1.00 0.00 26 PHE A CA 5
ATOM 4775 C C . PHE A 1 26 ? 4.980 -1.776 2.246 1.00 0.00 26 PHE A C 5
ATOM 4776 O O . PHE A 1 26 ? 6.147 -1.691 2.630 1.00 0.00 26 PHE A O 5
ATOM 4793 N N . ASP A 1 27 ? 3.978 -1.125 2.826 1.00 0.00 27 ASP A N 5
ATOM 4794 C CA . ASP A 1 27 ? 4.196 -0.252 3.974 1.00 0.00 27 ASP A CA 5
ATOM 4795 C C . ASP A 1 27 ? 5.009 -0.964 5.051 1.00 0.00 27 ASP A C 5
ATOM 4796 O O . ASP A 1 27 ? 5.748 -0.331 5.804 1.00 0.00 27 ASP A O 5
ATOM 4805 N N . ALA A 1 28 ? 4.865 -2.284 5.118 1.00 0.00 28 ALA A N 5
ATOM 4806 C CA . ALA A 1 28 ? 5.587 -3.082 6.102 1.00 0.00 28 ALA A CA 5
ATOM 4807 C C . ALA A 1 28 ? 6.874 -3.647 5.512 1.00 0.00 28 ALA A C 5
ATOM 4808 O O . ALA A 1 28 ? 7.925 -3.618 6.151 1.00 0.00 28 ALA A O 5
ATOM 4815 N N . ASN A 1 29 ? 6.784 -4.162 4.290 1.00 0.00 29 ASN A N 5
ATOM 4816 C CA . ASN A 1 29 ? 7.943 -4.735 3.615 1.00 0.00 29 ASN A CA 5
ATOM 4817 C C . ASN A 1 29 ? 7.871 -4.492 2.111 1.00 0.00 29 ASN A C 5
ATOM 4818 O O . ASN A 1 29 ? 6.874 -4.813 1.466 1.00 0.00 29 ASN A O 5
ATOM 4829 N N . ALA A 1 30 ? 8.938 -3.923 1.558 1.00 0.00 30 ALA A N 5
ATOM 4830 C CA . ALA A 1 30 ? 8.997 -3.639 0.129 1.00 0.00 30 ALA A CA 5
ATOM 4831 C C . ALA A 1 30 ? 10.162 -4.372 -0.528 1.00 0.00 30 ALA A C 5
ATOM 4832 O O . ALA A 1 30 ? 10.506 -4.105 -1.680 1.00 0.00 30 ALA A O 5
ATOM 4839 N N . TYR A 1 31 ? 10.765 -5.296 0.211 1.00 0.00 31 TYR A N 5
ATOM 4840 C CA . TYR A 1 31 ? 11.894 -6.066 -0.299 1.00 0.00 31 TYR A CA 5
ATOM 4841 C C . TYR A 1 31 ? 11.715 -7.553 -0.010 1.00 0.00 31 TYR A C 5
ATOM 4842 O O . TYR A 1 31 ? 12.652 -8.255 0.370 1.00 0.00 31 TYR A O 5
ATOM 4860 N N . PRO A 1 32 ? 10.481 -8.046 -0.195 1.00 0.00 32 PRO A N 5
ATOM 4861 C CA . PRO A 1 32 ? 10.148 -9.454 0.039 1.00 0.00 32 PRO A CA 5
ATOM 4862 C C . PRO A 1 32 ? 10.779 -10.379 -0.997 1.00 0.00 32 PRO A C 5
ATOM 4863 O O . PRO A 1 32 ? 11.210 -9.934 -2.061 1.00 0.00 32 PRO A O 5
ATOM 4874 N N . LYS A 1 33 ? 10.831 -11.668 -0.680 1.00 0.00 33 LYS A N 5
ATOM 4875 C CA . LYS A 1 33 ? 11.407 -12.656 -1.583 1.00 0.00 33 LYS A CA 5
ATOM 4876 C C . LYS A 1 33 ? 10.314 -13.456 -2.284 1.00 0.00 33 LYS A C 5
ATOM 4877 O O . LYS A 1 33 ? 9.133 -13.331 -1.956 1.00 0.00 33 LYS A O 5
ATOM 4896 N N . ASP A 1 34 ? 10.714 -14.279 -3.247 1.00 0.00 34 ASP A N 5
ATOM 4897 C CA . ASP A 1 34 ? 9.768 -15.101 -3.992 1.00 0.00 34 ASP A CA 5
ATOM 4898 C C . ASP A 1 34 ? 8.730 -15.717 -3.059 1.00 0.00 34 ASP A C 5
ATOM 4899 O O . ASP A 1 34 ? 7.528 -15.507 -3.226 1.00 0.00 34 ASP A O 5
ATOM 4908 N N . ASP A 1 35 ? 9.202 -16.477 -2.077 1.00 0.00 35 ASP A N 5
ATOM 4909 C CA . ASP A 1 35 ? 8.315 -17.123 -1.116 1.00 0.00 35 ASP A CA 5
ATOM 4910 C C . ASP A 1 35 ? 7.206 -16.173 -0.676 1.00 0.00 35 ASP A C 5
ATOM 4911 O O . ASP A 1 35 ? 6.028 -16.525 -0.705 1.00 0.00 35 ASP A O 5
ATOM 4920 N N . GLU A 1 36 ? 7.594 -14.969 -0.267 1.00 0.00 36 GLU A N 5
ATOM 4921 C CA . GLU A 1 36 ? 6.631 -13.969 0.181 1.00 0.00 36 GLU A CA 5
ATOM 4922 C C . GLU A 1 36 ? 5.707 -13.554 -0.959 1.00 0.00 36 GLU A C 5
ATOM 4923 O O . GLU A 1 36 ? 4.483 -13.616 -0.836 1.00 0.00 36 GLU A O 5
ATOM 4935 N N . PHE A 1 37 ? 6.301 -13.129 -2.070 1.00 0.00 37 PHE A N 5
ATOM 4936 C CA . PHE A 1 37 ? 5.531 -12.702 -3.232 1.00 0.00 37 PHE A CA 5
ATOM 4937 C C . PHE A 1 37 ? 4.440 -13.714 -3.565 1.00 0.00 37 PHE A C 5
ATOM 4938 O O . PHE A 1 37 ? 3.344 -13.345 -3.986 1.00 0.00 37 PHE A O 5
ATOM 4955 N N . GLU A 1 38 ? 4.748 -14.993 -3.372 1.00 0.00 38 GLU A N 5
ATOM 4956 C CA . GLU A 1 38 ? 3.794 -16.059 -3.652 1.00 0.00 38 GLU A CA 5
ATOM 4957 C C . GLU A 1 38 ? 2.521 -15.880 -2.830 1.00 0.00 38 GLU A C 5
ATOM 4958 O O . GLU A 1 38 ? 1.412 -16.029 -3.344 1.00 0.00 38 GLU A O 5
ATOM 4970 N N . GLN A 1 39 ? 2.689 -15.560 -1.551 1.00 0.00 39 GLN A N 5
ATOM 4971 C CA . GLN A 1 39 ? 1.554 -15.362 -0.658 1.00 0.00 39 GLN A CA 5
ATOM 4972 C C . GLN A 1 39 ? 0.535 -14.410 -1.276 1.00 0.00 39 GLN A C 5
ATOM 4973 O O . GLN A 1 39 ? -0.657 -14.715 -1.336 1.00 0.00 39 GLN A O 5
ATOM 4987 N N . LEU A 1 40 ? 1.011 -13.257 -1.733 1.00 0.00 40 LEU A N 5
ATOM 4988 C CA . LEU A 1 40 ? 0.140 -12.260 -2.346 1.00 0.00 40 LEU A CA 5
ATOM 4989 C C . LEU A 1 40 ? -0.390 -12.752 -3.689 1.00 0.00 40 LEU A C 5
ATOM 4990 O O . LEU A 1 40 ? -1.566 -12.575 -4.005 1.00 0.00 40 LEU A O 5
ATOM 5006 N N . SER A 1 41 ? 0.485 -13.372 -4.474 1.00 0.00 41 SER A N 5
ATOM 5007 C CA . SER A 1 41 ? 0.106 -13.888 -5.783 1.00 0.00 41 SER A CA 5
ATOM 5008 C C . SER A 1 41 ? -1.035 -14.895 -5.661 1.00 0.00 41 SER A C 5
ATOM 5009 O O . SER A 1 41 ? -1.849 -15.040 -6.571 1.00 0.00 41 SER A O 5
ATOM 5017 N N . ASN A 1 42 ? -1.085 -15.587 -4.527 1.00 0.00 42 ASN A N 5
ATOM 5018 C CA . ASN A 1 42 ? -2.125 -16.580 -4.285 1.00 0.00 42 ASN A CA 5
ATOM 5019 C C . ASN A 1 42 ? -3.401 -15.919 -3.775 1.00 0.00 42 ASN A C 5
ATOM 5020 O O . ASN A 1 42 ? -4.509 -16.361 -4.084 1.00 0.00 42 ASN A O 5
ATOM 5031 N N . LEU A 1 43 ? -3.239 -14.857 -2.993 1.00 0.00 43 LEU A N 5
ATOM 5032 C CA . LEU A 1 43 ? -4.378 -14.132 -2.441 1.00 0.00 43 LEU A CA 5
ATOM 5033 C C . LEU A 1 43 ? -5.083 -13.319 -3.522 1.00 0.00 43 LEU A C 5
ATOM 5034 O O . LEU A 1 43 ? -6.273 -13.505 -3.778 1.00 0.00 43 LEU A O 5
ATOM 5050 N N . LEU A 1 44 ? -4.340 -12.418 -4.155 1.00 0.00 44 LEU A N 5
ATOM 5051 C CA . LEU A 1 44 ? -4.892 -11.577 -5.211 1.00 0.00 44 LEU A CA 5
ATOM 5052 C C . LEU A 1 44 ? -5.042 -12.362 -6.510 1.00 0.00 44 LEU A C 5
ATOM 5053 O O . LEU A 1 44 ? -5.653 -11.887 -7.467 1.00 0.00 44 LEU A O 5
ATOM 5069 N N . ASN A 1 45 ? -4.482 -13.567 -6.535 1.00 0.00 45 ASN A N 5
ATOM 5070 C CA . ASN A 1 45 ? -4.555 -14.419 -7.717 1.00 0.00 45 ASN A CA 5
ATOM 5071 C C . ASN A 1 45 ? -3.873 -13.756 -8.909 1.00 0.00 45 ASN A C 5
ATOM 5072 O O . ASN A 1 45 ? -4.247 -13.986 -10.060 1.00 0.00 45 ASN A O 5
ATOM 5083 N N . LEU A 1 46 ? -2.869 -12.933 -8.627 1.00 0.00 46 LEU A N 5
ATOM 5084 C CA . LEU A 1 46 ? -2.132 -12.237 -9.675 1.00 0.00 46 LEU A CA 5
ATOM 5085 C C . LEU A 1 46 ? -0.714 -12.784 -9.800 1.00 0.00 46 LEU A C 5
ATOM 5086 O O . LEU A 1 46 ? -0.135 -13.300 -8.844 1.00 0.00 46 LEU A O 5
ATOM 5102 N N . PRO A 1 47 ? -0.138 -12.667 -11.006 1.00 0.00 47 PRO A N 5
ATOM 5103 C CA . PRO A 1 47 ? 1.221 -13.141 -11.283 1.00 0.00 47 PRO A CA 5
ATOM 5104 C C . PRO A 1 47 ? 2.283 -12.298 -10.585 1.00 0.00 47 PRO A C 5
ATOM 5105 O O . PRO A 1 47 ? 2.269 -11.069 -10.667 1.00 0.00 47 PRO A O 5
ATOM 5116 N N . THR A 1 48 ? 3.205 -12.966 -9.898 1.00 0.00 48 THR A N 5
ATOM 5117 C CA . THR A 1 48 ? 4.274 -12.278 -9.185 1.00 0.00 48 THR A CA 5
ATOM 5118 C C . THR A 1 48 ? 4.893 -11.183 -10.046 1.00 0.00 48 THR A C 5
ATOM 5119 O O . THR A 1 48 ? 5.185 -10.090 -9.562 1.00 0.00 48 THR A O 5
ATOM 5130 N N . ARG A 1 49 ? 5.091 -11.483 -11.326 1.00 0.00 49 ARG A N 5
ATOM 5131 C CA . ARG A 1 49 ? 5.676 -10.524 -12.254 1.00 0.00 49 ARG A CA 5
ATOM 5132 C C . ARG A 1 49 ? 4.943 -9.187 -12.189 1.00 0.00 49 ARG A C 5
ATOM 5133 O O . ARG A 1 49 ? 5.551 -8.126 -12.324 1.00 0.00 49 ARG A O 5
ATOM 5154 N N . VAL A 1 50 ? 3.631 -9.247 -11.982 1.00 0.00 50 VAL A N 5
ATOM 5155 C CA . VAL A 1 50 ? 2.814 -8.042 -11.898 1.00 0.00 50 VAL A CA 5
ATOM 5156 C C . VAL A 1 50 ? 2.991 -7.352 -10.551 1.00 0.00 50 VAL A C 5
ATOM 5157 O O . VAL A 1 50 ? 3.020 -6.123 -10.471 1.00 0.00 50 VAL A O 5
ATOM 5170 N N . ILE A 1 51 ? 3.109 -8.149 -9.494 1.00 0.00 51 ILE A N 5
ATOM 5171 C CA . ILE A 1 51 ? 3.284 -7.613 -8.150 1.00 0.00 51 ILE A CA 5
ATOM 5172 C C . ILE A 1 51 ? 4.684 -7.037 -7.966 1.00 0.00 51 ILE A C 5
ATOM 5173 O O . ILE A 1 51 ? 4.886 -6.107 -7.185 1.00 0.00 51 ILE A O 5
ATOM 5189 N N . VAL A 1 52 ? 5.648 -7.594 -8.692 1.00 0.00 52 VAL A N 5
ATOM 5190 C CA . VAL A 1 52 ? 7.029 -7.134 -8.612 1.00 0.00 52 VAL A CA 5
ATOM 5191 C C . VAL A 1 52 ? 7.174 -5.730 -9.189 1.00 0.00 52 VAL A C 5
ATOM 5192 O O . VAL A 1 52 ? 7.679 -4.824 -8.526 1.00 0.00 52 VAL A O 5
ATOM 5205 N N . VAL A 1 53 ? 6.729 -5.557 -10.430 1.00 0.00 53 VAL A N 5
ATOM 5206 C CA . VAL A 1 53 ? 6.808 -4.263 -11.096 1.00 0.00 53 VAL A CA 5
ATOM 5207 C C . VAL A 1 53 ? 6.183 -3.165 -10.242 1.00 0.00 53 VAL A C 5
ATOM 5208 O O . VAL A 1 53 ? 6.683 -2.041 -10.194 1.00 0.00 53 VAL A O 5
ATOM 5221 N N . TRP A 1 54 ? 5.087 -3.499 -9.570 1.00 0.00 54 TRP A N 5
ATOM 5222 C CA . TRP A 1 54 ? 4.393 -2.541 -8.716 1.00 0.00 54 TRP A CA 5
ATOM 5223 C C . TRP A 1 54 ? 5.231 -2.198 -7.489 1.00 0.00 54 TRP A C 5
ATOM 5224 O O . TRP A 1 54 ? 5.407 -1.027 -7.153 1.00 0.00 54 TRP A O 5
ATOM 5245 N N . PHE A 1 55 ? 5.746 -3.227 -6.824 1.00 0.00 55 PHE A N 5
ATOM 5246 C CA . PHE A 1 55 ? 6.565 -3.034 -5.633 1.00 0.00 55 PHE A CA 5
ATOM 5247 C C . PHE A 1 55 ? 7.838 -2.261 -5.968 1.00 0.00 55 PHE A C 5
ATOM 5248 O O . PHE A 1 55 ? 8.262 -1.388 -5.211 1.00 0.00 55 PHE A O 5
ATOM 5265 N N . GLN A 1 56 ? 8.440 -2.589 -7.106 1.00 0.00 56 GLN A N 5
ATOM 5266 C CA . GLN A 1 56 ? 9.665 -1.927 -7.540 1.00 0.00 56 GLN A CA 5
ATOM 5267 C C . GLN A 1 56 ? 9.466 -0.417 -7.626 1.00 0.00 56 GLN A C 5
ATOM 5268 O O . GLN A 1 56 ? 10.183 0.351 -6.987 1.00 0.00 56 GLN A O 5
ATOM 5282 N N . ASN A 1 57 ? 8.486 0.002 -8.421 1.00 0.00 57 ASN A N 5
ATOM 5283 C CA . ASN A 1 57 ? 8.193 1.420 -8.592 1.00 0.00 57 ASN A CA 5
ATOM 5284 C C . ASN A 1 57 ? 7.864 2.072 -7.252 1.00 0.00 57 ASN A C 5
ATOM 5285 O O . ASN A 1 57 ? 8.416 3.116 -6.906 1.00 0.00 57 ASN A O 5
ATOM 5296 N N . ALA A 1 58 ? 6.960 1.449 -6.504 1.00 0.00 58 ALA A N 5
ATOM 5297 C CA . ALA A 1 58 ? 6.558 1.967 -5.202 1.00 0.00 58 ALA A CA 5
ATOM 5298 C C . ALA A 1 58 ? 7.772 2.389 -4.381 1.00 0.00 58 ALA A C 5
ATOM 5299 O O . ALA A 1 58 ? 7.733 3.394 -3.670 1.00 0.00 58 ALA A O 5
ATOM 5306 N N . ARG A 1 59 ? 8.848 1.616 -4.483 1.00 0.00 59 ARG A N 5
ATOM 5307 C CA . ARG A 1 59 ? 10.072 1.910 -3.749 1.00 0.00 59 ARG A CA 5
ATOM 5308 C C . ARG A 1 59 ? 10.755 3.156 -4.305 1.00 0.00 59 ARG A C 5
ATOM 5309 O O . ARG A 1 59 ? 11.263 3.985 -3.551 1.00 0.00 59 ARG A O 5
ATOM 5330 N N . GLN A 1 60 ? 10.761 3.280 -5.628 1.00 0.00 60 GLN A N 5
ATOM 5331 C CA . GLN A 1 60 ? 11.382 4.425 -6.285 1.00 0.00 60 GLN A CA 5
ATOM 5332 C C . GLN A 1 60 ? 10.699 5.725 -5.872 1.00 0.00 60 GLN A C 5
ATOM 5333 O O . GLN A 1 60 ? 11.355 6.749 -5.678 1.00 0.00 60 GLN A O 5
ATOM 5347 N N . LYS A 1 61 ? 9.378 5.678 -5.740 1.00 0.00 61 LYS A N 5
ATOM 5348 C CA . LYS A 1 61 ? 8.605 6.851 -5.350 1.00 0.00 61 LYS A CA 5
ATOM 5349 C C . LYS A 1 61 ? 8.969 7.297 -3.937 1.00 0.00 61 LYS A C 5
ATOM 5350 O O . LYS A 1 61 ? 9.085 8.491 -3.664 1.00 0.00 61 LYS A O 5
ATOM 5369 N N . ALA A 1 62 ? 9.149 6.329 -3.044 1.00 0.00 62 ALA A N 5
ATOM 5370 C CA . ALA A 1 62 ? 9.503 6.622 -1.661 1.00 0.00 62 ALA A CA 5
ATOM 5371 C C . ALA A 1 62 ? 10.774 7.461 -1.586 1.00 0.00 62 ALA A C 5
ATOM 5372 O O . ALA A 1 62 ? 10.872 8.385 -0.777 1.00 0.00 62 ALA A O 5
ATOM 5379 N N . ARG A 1 63 ? 11.745 7.134 -2.432 1.00 0.00 63 ARG A N 5
ATOM 5380 C CA . ARG A 1 63 ? 13.011 7.856 -2.459 1.00 0.00 63 ARG A CA 5
ATOM 5381 C C . ARG A 1 63 ? 12.791 9.324 -2.814 1.00 0.00 63 ARG A C 5
ATOM 5382 O O . ARG A 1 63 ? 12.517 9.661 -3.966 1.00 0.00 63 ARG A O 5
ATOM 5403 N N . LYS A 1 64 ? 12.914 10.193 -1.816 1.00 0.00 64 LYS A N 5
ATOM 5404 C CA . LYS A 1 64 ? 12.730 11.625 -2.021 1.00 0.00 64 LYS A CA 5
ATOM 5405 C C . LYS A 1 64 ? 13.332 12.065 -3.352 1.00 0.00 64 LYS A C 5
ATOM 5406 O O . LYS A 1 64 ? 14.195 11.387 -3.908 1.00 0.00 64 LYS A O 5
ATOM 5425 N N . SER A 1 65 ? 12.872 13.206 -3.855 1.00 0.00 65 SER A N 5
ATOM 5426 C CA . SER A 1 65 ? 13.364 13.736 -5.122 1.00 0.00 65 SER A CA 5
ATOM 5427 C C . SER A 1 65 ? 14.713 14.424 -4.935 1.00 0.00 65 SER A C 5
ATOM 5428 O O . SER A 1 65 ? 14.940 15.519 -5.447 1.00 0.00 65 SER A O 5
ATOM 5436 N N . GLY A 1 66 ? 15.606 13.772 -4.196 1.00 0.00 66 GLY A N 5
ATOM 5437 C CA . GLY A 1 66 ? 16.922 14.335 -3.954 1.00 0.00 66 GLY A CA 5
ATOM 5438 C C . GLY A 1 66 ? 16.856 15.749 -3.411 1.00 0.00 66 GLY A C 5
ATOM 5439 O O . GLY A 1 66 ? 15.791 16.250 -3.050 1.00 0.00 66 GLY A O 5
ATOM 5443 N N . PRO A 1 67 ? 18.018 16.416 -3.345 1.00 0.00 67 PRO A N 5
ATOM 5444 C CA . PRO A 1 67 ? 18.115 17.790 -2.842 1.00 0.00 67 PRO A CA 5
ATOM 5445 C C . PRO A 1 67 ? 17.475 18.800 -3.788 1.00 0.00 67 PRO A C 5
ATOM 5446 O O . PRO A 1 67 ? 17.510 20.005 -3.540 1.00 0.00 67 PRO A O 5
ATOM 5457 N N . SER A 1 68 ? 16.891 18.301 -4.873 1.00 0.00 68 SER A N 5
ATOM 5458 C CA . SER A 1 68 ? 16.247 19.161 -5.858 1.00 0.00 68 SER A CA 5
ATOM 5459 C C . SER A 1 68 ? 14.767 18.815 -5.997 1.00 0.00 68 SER A C 5
ATOM 5460 O O . SER A 1 68 ? 14.394 17.939 -6.777 1.00 0.00 68 SER A O 5
ATOM 5468 N N . SER A 1 69 ? 13.930 19.509 -5.233 1.00 0.00 69 SER A N 5
ATOM 5469 C CA . SER A 1 69 ? 12.491 19.273 -5.266 1.00 0.00 69 SER A CA 5
ATOM 5470 C C . SER A 1 69 ? 11.968 19.309 -6.699 1.00 0.00 69 SER A C 5
ATOM 5471 O O . SER A 1 69 ? 11.236 18.418 -7.127 1.00 0.00 69 SER A O 5
ATOM 5479 N N . GLY A 1 70 ? 12.349 20.348 -7.436 1.00 0.00 70 GLY A N 5
ATOM 5480 C CA . GLY A 1 70 ? 11.910 20.482 -8.813 1.00 0.00 70 GLY A CA 5
ATOM 5481 C C . GLY A 1 70 ? 12.488 19.408 -9.713 1.00 0.00 70 GLY A C 5
ATOM 5482 O O . GLY A 1 70 ? 12.088 19.277 -10.870 1.00 0.00 70 GLY A O 5
ATOM 5486 N N . GLY A 1 1 ? -2.810 7.923 -32.222 1.00 0.00 1 GLY A N 6
ATOM 5487 C CA . GLY A 1 1 ? -2.540 9.000 -33.157 1.00 0.00 1 GLY A CA 6
ATOM 5488 C C . GLY A 1 1 ? -3.776 9.424 -33.926 1.00 0.00 1 GLY A C 6
ATOM 5489 O O . GLY A 1 1 ? -4.407 10.428 -33.595 1.00 0.00 1 GLY A O 6
ATOM 5493 N N . SER A 1 2 ? -4.123 8.657 -34.955 1.00 0.00 2 SER A N 6
ATOM 5494 C CA . SER A 1 2 ? -5.289 8.962 -35.776 1.00 0.00 2 SER A CA 6
ATOM 5495 C C . SER A 1 2 ? -6.579 8.712 -35.002 1.00 0.00 2 SER A C 6
ATOM 5496 O O . SER A 1 2 ? -7.483 9.547 -34.994 1.00 0.00 2 SER A O 6
ATOM 5504 N N . SER A 1 3 ? -6.657 7.555 -34.352 1.00 0.00 3 SER A N 6
ATOM 5505 C CA . SER A 1 3 ? -7.838 7.191 -33.577 1.00 0.00 3 SER A CA 6
ATOM 5506 C C . SER A 1 3 ? -8.043 8.157 -32.414 1.00 0.00 3 SER A C 6
ATOM 5507 O O . SER A 1 3 ? -9.151 8.639 -32.180 1.00 0.00 3 SER A O 6
ATOM 5515 N N . GLY A 1 4 ? -6.965 8.437 -31.687 1.00 0.00 4 GLY A N 6
ATOM 5516 C CA . GLY A 1 4 ? -7.047 9.344 -30.557 1.00 0.00 4 GLY A CA 6
ATOM 5517 C C . GLY A 1 4 ? -6.093 8.967 -29.441 1.00 0.00 4 GLY A C 6
ATOM 5518 O O . GLY A 1 4 ? -4.905 8.745 -29.679 1.00 0.00 4 GLY A O 6
ATOM 5522 N N . SER A 1 5 ? -6.612 8.895 -28.220 1.00 0.00 5 SER A N 6
ATOM 5523 C CA . SER A 1 5 ? -5.797 8.548 -27.062 1.00 0.00 5 SER A CA 6
ATOM 5524 C C . SER A 1 5 ? -6.007 7.089 -26.667 1.00 0.00 5 SER A C 6
ATOM 5525 O O . SER A 1 5 ? -7.075 6.521 -26.894 1.00 0.00 5 SER A O 6
ATOM 5533 N N . SER A 1 6 ? -4.979 6.489 -26.076 1.00 0.00 6 SER A N 6
ATOM 5534 C CA . SER A 1 6 ? -5.048 5.095 -25.653 1.00 0.00 6 SER A CA 6
ATOM 5535 C C . SER A 1 6 ? -4.068 4.824 -24.514 1.00 0.00 6 SER A C 6
ATOM 5536 O O . SER A 1 6 ? -2.856 4.779 -24.721 1.00 0.00 6 SER A O 6
ATOM 5544 N N . GLY A 1 7 ? -4.604 4.643 -23.311 1.00 0.00 7 GLY A N 6
ATOM 5545 C CA . GLY A 1 7 ? -3.765 4.378 -22.157 1.00 0.00 7 GLY A CA 6
ATOM 5546 C C . GLY A 1 7 ? -2.921 3.130 -22.328 1.00 0.00 7 GLY A C 6
ATOM 5547 O O . GLY A 1 7 ? -3.424 2.012 -22.218 1.00 0.00 7 GLY A O 6
ATOM 5551 N N . ARG A 1 8 ? -1.634 3.321 -22.600 1.00 0.00 8 ARG A N 6
ATOM 5552 C CA . ARG A 1 8 ? -0.719 2.202 -22.790 1.00 0.00 8 ARG A CA 6
ATOM 5553 C C . ARG A 1 8 ? 0.081 1.932 -21.519 1.00 0.00 8 ARG A C 6
ATOM 5554 O O . ARG A 1 8 ? 0.179 0.792 -21.065 1.00 0.00 8 ARG A O 6
ATOM 5575 N N . SER A 1 9 ? 0.651 2.989 -20.949 1.00 0.00 9 SER A N 6
ATOM 5576 C CA . SER A 1 9 ? 1.445 2.866 -19.732 1.00 0.00 9 SER A CA 6
ATOM 5577 C C . SER A 1 9 ? 0.773 1.925 -18.737 1.00 0.00 9 SER A C 6
ATOM 5578 O O . SER A 1 9 ? 1.385 0.969 -18.259 1.00 0.00 9 SER A O 6
ATOM 5586 N N . SER A 1 10 ? -0.490 2.202 -18.430 1.00 0.00 10 SER A N 6
ATOM 5587 C CA . SER A 1 10 ? -1.245 1.383 -17.489 1.00 0.00 10 SER A CA 6
ATOM 5588 C C . SER A 1 10 ? -1.870 0.183 -18.194 1.00 0.00 10 SER A C 6
ATOM 5589 O O . SER A 1 10 ? -2.962 0.277 -18.753 1.00 0.00 10 SER A O 6
ATOM 5597 N N . ARG A 1 11 ? -1.168 -0.946 -18.161 1.00 0.00 11 ARG A N 6
ATOM 5598 C CA . ARG A 1 11 ? -1.652 -2.165 -18.797 1.00 0.00 11 ARG A CA 6
ATOM 5599 C C . ARG A 1 11 ? -2.635 -2.898 -17.889 1.00 0.00 11 ARG A C 6
ATOM 5600 O O . ARG A 1 11 ? -3.777 -3.158 -18.272 1.00 0.00 11 ARG A O 6
ATOM 5621 N N . THR A 1 12 ? -2.184 -3.231 -16.684 1.00 0.00 12 THR A N 6
ATOM 5622 C CA . THR A 1 12 ? -3.022 -3.936 -15.722 1.00 0.00 12 THR A CA 6
ATOM 5623 C C . THR A 1 12 ? -3.359 -3.046 -14.531 1.00 0.00 12 THR A C 6
ATOM 5624 O O . THR A 1 12 ? -2.481 -2.681 -13.749 1.00 0.00 12 THR A O 6
ATOM 5635 N N . ARG A 1 13 ? -4.636 -2.702 -14.399 1.00 0.00 13 ARG A N 6
ATOM 5636 C CA . ARG A 1 13 ? -5.089 -1.854 -13.302 1.00 0.00 13 ARG A CA 6
ATOM 5637 C C . ARG A 1 13 ? -5.606 -2.697 -12.141 1.00 0.00 13 ARG A C 6
ATOM 5638 O O . ARG A 1 13 ? -6.249 -3.727 -12.346 1.00 0.00 13 ARG A O 6
ATOM 5659 N N . PHE A 1 14 ? -5.320 -2.254 -10.921 1.00 0.00 14 PHE A N 6
ATOM 5660 C CA . PHE A 1 14 ? -5.755 -2.969 -9.727 1.00 0.00 14 PHE A CA 6
ATOM 5661 C C . PHE A 1 14 ? -6.893 -2.225 -9.032 1.00 0.00 14 PHE A C 6
ATOM 5662 O O . PHE A 1 14 ? -7.122 -1.042 -9.284 1.00 0.00 14 PHE A O 6
ATOM 5679 N N . THR A 1 15 ? -7.603 -2.928 -8.156 1.00 0.00 15 THR A N 6
ATOM 5680 C CA . THR A 1 15 ? -8.717 -2.337 -7.426 1.00 0.00 15 THR A CA 6
ATOM 5681 C C . THR A 1 15 ? -8.386 -2.184 -5.946 1.00 0.00 15 THR A C 6
ATOM 5682 O O . THR A 1 15 ? -7.563 -2.924 -5.404 1.00 0.00 15 THR A O 6
ATOM 5693 N N . ASP A 1 16 ? -9.030 -1.222 -5.296 1.00 0.00 16 ASP A N 6
ATOM 5694 C CA . ASP A 1 16 ? -8.805 -0.973 -3.877 1.00 0.00 16 ASP A CA 6
ATOM 5695 C C . ASP A 1 16 ? -8.534 -2.277 -3.133 1.00 0.00 16 ASP A C 6
ATOM 5696 O O . ASP A 1 16 ? -7.623 -2.356 -2.309 1.00 0.00 16 ASP A O 6
ATOM 5705 N N . TYR A 1 17 ? -9.333 -3.297 -3.428 1.00 0.00 17 TYR A N 6
ATOM 5706 C CA . TYR A 1 17 ? -9.182 -4.596 -2.785 1.00 0.00 17 TYR A CA 6
ATOM 5707 C C . TYR A 1 17 ? -7.761 -5.126 -2.954 1.00 0.00 17 TYR A C 6
ATOM 5708 O O . TYR A 1 17 ? -7.142 -5.589 -1.996 1.00 0.00 17 TYR A O 6
ATOM 5726 N N . GLN A 1 18 ? -7.251 -5.054 -4.179 1.00 0.00 18 GLN A N 6
ATOM 5727 C CA . GLN A 1 18 ? -5.904 -5.526 -4.474 1.00 0.00 18 GLN A CA 6
ATOM 5728 C C . GLN A 1 18 ? -4.858 -4.533 -3.978 1.00 0.00 18 GLN A C 6
ATOM 5729 O O . GLN A 1 18 ? -3.903 -4.909 -3.297 1.00 0.00 18 GLN A O 6
ATOM 5743 N N . LEU A 1 19 ? -5.044 -3.264 -4.324 1.00 0.00 19 LEU A N 6
ATOM 5744 C CA . LEU A 1 19 ? -4.116 -2.216 -3.915 1.00 0.00 19 LEU A CA 6
ATOM 5745 C C . LEU A 1 19 ? -3.962 -2.188 -2.398 1.00 0.00 19 LEU A C 6
ATOM 5746 O O . LEU A 1 19 ? -2.901 -1.838 -1.878 1.00 0.00 19 LEU A O 6
ATOM 5762 N N . ARG A 1 20 ? -5.025 -2.559 -1.693 1.00 0.00 20 ARG A N 6
ATOM 5763 C CA . ARG A 1 20 ? -5.007 -2.578 -0.235 1.00 0.00 20 ARG A CA 6
ATOM 5764 C C . ARG A 1 20 ? -3.990 -3.590 0.284 1.00 0.00 20 ARG A C 6
ATOM 5765 O O . ARG A 1 20 ? -3.194 -3.287 1.172 1.00 0.00 20 ARG A O 6
ATOM 5786 N N . VAL A 1 21 ? -4.024 -4.795 -0.277 1.00 0.00 21 VAL A N 6
ATOM 5787 C CA . VAL A 1 21 ? -3.106 -5.853 0.128 1.00 0.00 21 VAL A CA 6
ATOM 5788 C C . VAL A 1 21 ? -1.690 -5.568 -0.360 1.00 0.00 21 VAL A C 6
ATOM 5789 O O . VAL A 1 21 ? -0.716 -5.797 0.358 1.00 0.00 21 VAL A O 6
ATOM 5802 N N . LEU A 1 22 ? -1.583 -5.067 -1.586 1.00 0.00 22 LEU A N 6
ATOM 5803 C CA . LEU A 1 22 ? -0.285 -4.749 -2.171 1.00 0.00 22 LEU A CA 6
ATOM 5804 C C . LEU A 1 22 ? 0.375 -3.588 -1.436 1.00 0.00 22 LEU A C 6
ATOM 5805 O O . LEU A 1 22 ? 1.577 -3.610 -1.173 1.00 0.00 22 LEU A O 6
ATOM 5821 N N . GLN A 1 23 ? -0.420 -2.576 -1.104 1.00 0.00 23 GLN A N 6
ATOM 5822 C CA . GLN A 1 23 ? 0.087 -1.406 -0.397 1.00 0.00 23 GLN A CA 6
ATOM 5823 C C . GLN A 1 23 ? 0.352 -1.729 1.070 1.00 0.00 23 GLN A C 6
ATOM 5824 O O . GLN A 1 23 ? 1.340 -1.274 1.647 1.00 0.00 23 GLN A O 6
ATOM 5838 N N . ASP A 1 24 ? -0.537 -2.515 1.667 1.00 0.00 24 ASP A N 6
ATOM 5839 C CA . ASP A 1 24 ? -0.399 -2.900 3.067 1.00 0.00 24 ASP A CA 6
ATOM 5840 C C . ASP A 1 24 ? 0.879 -3.705 3.286 1.00 0.00 24 ASP A C 6
ATOM 5841 O O . ASP A 1 24 ? 1.596 -3.496 4.265 1.00 0.00 24 ASP A O 6
ATOM 5850 N N . PHE A 1 25 ? 1.156 -4.626 2.369 1.00 0.00 25 PHE A N 6
ATOM 5851 C CA . PHE A 1 25 ? 2.346 -5.464 2.463 1.00 0.00 25 PHE A CA 6
ATOM 5852 C C . PHE A 1 25 ? 3.607 -4.652 2.178 1.00 0.00 25 PHE A C 6
ATOM 5853 O O . PHE A 1 25 ? 4.687 -4.966 2.678 1.00 0.00 25 PHE A O 6
ATOM 5870 N N . PHE A 1 26 ? 3.460 -3.607 1.370 1.00 0.00 26 PHE A N 6
ATOM 5871 C CA . PHE A 1 26 ? 4.586 -2.751 1.016 1.00 0.00 26 PHE A CA 6
ATOM 5872 C C . PHE A 1 26 ? 4.981 -1.859 2.189 1.00 0.00 26 PHE A C 6
ATOM 5873 O O . PHE A 1 26 ? 6.152 -1.786 2.561 1.00 0.00 26 PHE A O 6
ATOM 5890 N N . ASP A 1 27 ? 3.995 -1.182 2.768 1.00 0.00 27 ASP A N 6
ATOM 5891 C CA . ASP A 1 27 ? 4.238 -0.295 3.900 1.00 0.00 27 ASP A CA 6
ATOM 5892 C C . ASP A 1 27 ? 5.047 -1.004 4.982 1.00 0.00 27 ASP A C 6
ATOM 5893 O O . ASP A 1 27 ? 5.815 -0.375 5.708 1.00 0.00 27 ASP A O 6
ATOM 5902 N N . ALA A 1 28 ? 4.866 -2.317 5.084 1.00 0.00 28 ALA A N 6
ATOM 5903 C CA . ALA A 1 28 ? 5.579 -3.111 6.077 1.00 0.00 28 ALA A CA 6
ATOM 5904 C C . ALA A 1 28 ? 6.848 -3.717 5.487 1.00 0.00 28 ALA A C 6
ATOM 5905 O O . ALA A 1 28 ? 7.905 -3.700 6.116 1.00 0.00 28 ALA A O 6
ATOM 5912 N N . ASN A 1 29 ? 6.735 -4.251 4.275 1.00 0.00 29 ASN A N 6
ATOM 5913 C CA . ASN A 1 29 ? 7.874 -4.864 3.601 1.00 0.00 29 ASN A CA 6
ATOM 5914 C C . ASN A 1 29 ? 7.826 -4.597 2.100 1.00 0.00 29 ASN A C 6
ATOM 5915 O O . ASN A 1 29 ? 6.843 -4.920 1.433 1.00 0.00 29 ASN A O 6
ATOM 5926 N N . ALA A 1 30 ? 8.894 -4.005 1.575 1.00 0.00 30 ALA A N 6
ATOM 5927 C CA . ALA A 1 30 ? 8.975 -3.696 0.153 1.00 0.00 30 ALA A CA 6
ATOM 5928 C C . ALA A 1 30 ? 10.138 -4.432 -0.503 1.00 0.00 30 ALA A C 6
ATOM 5929 O O . ALA A 1 30 ? 10.489 -4.160 -1.652 1.00 0.00 30 ALA A O 6
ATOM 5936 N N . TYR A 1 31 ? 10.734 -5.363 0.233 1.00 0.00 31 TYR A N 6
ATOM 5937 C CA . TYR A 1 31 ? 11.860 -6.136 -0.276 1.00 0.00 31 TYR A CA 6
ATOM 5938 C C . TYR A 1 31 ? 11.671 -7.624 0.002 1.00 0.00 31 TYR A C 6
ATOM 5939 O O . TYR A 1 31 ? 12.601 -8.334 0.382 1.00 0.00 31 TYR A O 6
ATOM 5957 N N . PRO A 1 32 ? 10.435 -8.108 -0.193 1.00 0.00 32 PRO A N 6
ATOM 5958 C CA . PRO A 1 32 ? 10.093 -9.516 0.028 1.00 0.00 32 PRO A CA 6
ATOM 5959 C C . PRO A 1 32 ? 10.724 -10.437 -1.010 1.00 0.00 32 PRO A C 6
ATOM 5960 O O . PRO A 1 32 ? 11.071 -10.005 -2.110 1.00 0.00 32 PRO A O 6
ATOM 5971 N N . LYS A 1 33 ? 10.869 -11.709 -0.656 1.00 0.00 33 LYS A N 6
ATOM 5972 C CA . LYS A 1 33 ? 11.457 -12.693 -1.558 1.00 0.00 33 LYS A CA 6
ATOM 5973 C C . LYS A 1 33 ? 10.373 -13.450 -2.319 1.00 0.00 33 LYS A C 6
ATOM 5974 O O . LYS A 1 33 ? 9.184 -13.298 -2.038 1.00 0.00 33 LYS A O 6
ATOM 5993 N N . ASP A 1 34 ? 10.791 -14.266 -3.280 1.00 0.00 34 ASP A N 6
ATOM 5994 C CA . ASP A 1 34 ? 9.856 -15.048 -4.079 1.00 0.00 34 ASP A CA 6
ATOM 5995 C C . ASP A 1 34 ? 8.823 -15.734 -3.190 1.00 0.00 34 ASP A C 6
ATOM 5996 O O . ASP A 1 34 ? 7.619 -15.630 -3.426 1.00 0.00 34 ASP A O 6
ATOM 6005 N N . ASP A 1 35 ? 9.302 -16.435 -2.168 1.00 0.00 35 ASP A N 6
ATOM 6006 C CA . ASP A 1 35 ? 8.420 -17.138 -1.244 1.00 0.00 35 ASP A CA 6
ATOM 6007 C C . ASP A 1 35 ? 7.314 -16.216 -0.739 1.00 0.00 35 ASP A C 6
ATOM 6008 O O . ASP A 1 35 ? 6.144 -16.594 -0.711 1.00 0.00 35 ASP A O 6
ATOM 6017 N N . GLU A 1 36 ? 7.695 -15.006 -0.342 1.00 0.00 36 GLU A N 6
ATOM 6018 C CA . GLU A 1 36 ? 6.736 -14.031 0.164 1.00 0.00 36 GLU A CA 6
ATOM 6019 C C . GLU A 1 36 ? 5.777 -13.590 -0.939 1.00 0.00 36 GLU A C 6
ATOM 6020 O O . GLU A 1 36 ? 4.559 -13.613 -0.763 1.00 0.00 36 GLU A O 6
ATOM 6032 N N . PHE A 1 37 ? 6.336 -13.188 -2.075 1.00 0.00 37 PHE A N 6
ATOM 6033 C CA . PHE A 1 37 ? 5.532 -12.740 -3.206 1.00 0.00 37 PHE A CA 6
ATOM 6034 C C . PHE A 1 37 ? 4.417 -13.737 -3.510 1.00 0.00 37 PHE A C 6
ATOM 6035 O O . PHE A 1 37 ? 3.310 -13.350 -3.882 1.00 0.00 37 PHE A O 6
ATOM 6052 N N . GLU A 1 38 ? 4.720 -15.021 -3.348 1.00 0.00 38 GLU A N 6
ATOM 6053 C CA . GLU A 1 38 ? 3.744 -16.073 -3.607 1.00 0.00 38 GLU A CA 6
ATOM 6054 C C . GLU A 1 38 ? 2.502 -15.888 -2.740 1.00 0.00 38 GLU A C 6
ATOM 6055 O O . GLU A 1 38 ? 1.376 -16.058 -3.207 1.00 0.00 38 GLU A O 6
ATOM 6067 N N . GLN A 1 39 ? 2.716 -15.538 -1.476 1.00 0.00 39 GLN A N 6
ATOM 6068 C CA . GLN A 1 39 ? 1.615 -15.331 -0.543 1.00 0.00 39 GLN A CA 6
ATOM 6069 C C . GLN A 1 39 ? 0.596 -14.350 -1.114 1.00 0.00 39 GLN A C 6
ATOM 6070 O O . GLN A 1 39 ? -0.607 -14.617 -1.113 1.00 0.00 39 GLN A O 6
ATOM 6084 N N . LEU A 1 40 ? 1.083 -13.214 -1.600 1.00 0.00 40 LEU A N 6
ATOM 6085 C CA . LEU A 1 40 ? 0.215 -12.192 -2.174 1.00 0.00 40 LEU A CA 6
ATOM 6086 C C . LEU A 1 40 ? -0.307 -12.625 -3.540 1.00 0.00 40 LEU A C 6
ATOM 6087 O O . LEU A 1 40 ? -1.472 -12.404 -3.870 1.00 0.00 40 LEU A O 6
ATOM 6103 N N . SER A 1 41 ? 0.563 -13.246 -4.330 1.00 0.00 41 SER A N 6
ATOM 6104 C CA . SER A 1 41 ? 0.191 -13.709 -5.662 1.00 0.00 41 SER A CA 6
ATOM 6105 C C . SER A 1 41 ? -0.948 -14.721 -5.586 1.00 0.00 41 SER A C 6
ATOM 6106 O O . SER A 1 41 ? -1.769 -14.817 -6.498 1.00 0.00 41 SER A O 6
ATOM 6114 N N . ASN A 1 42 ? -0.991 -15.474 -4.492 1.00 0.00 42 ASN A N 6
ATOM 6115 C CA . ASN A 1 42 ? -2.029 -16.479 -4.296 1.00 0.00 42 ASN A CA 6
ATOM 6116 C C . ASN A 1 42 ? -3.313 -15.841 -3.776 1.00 0.00 42 ASN A C 6
ATOM 6117 O O . ASN A 1 42 ? -4.416 -16.273 -4.115 1.00 0.00 42 ASN A O 6
ATOM 6128 N N . LEU A 1 43 ? -3.164 -14.810 -2.952 1.00 0.00 43 LEU A N 6
ATOM 6129 C CA . LEU A 1 43 ? -4.311 -14.111 -2.385 1.00 0.00 43 LEU A CA 6
ATOM 6130 C C . LEU A 1 43 ? -5.032 -13.292 -3.452 1.00 0.00 43 LEU A C 6
ATOM 6131 O O . LEU A 1 43 ? -6.220 -13.494 -3.707 1.00 0.00 43 LEU A O 6
ATOM 6147 N N . LEU A 1 44 ? -4.305 -12.370 -4.073 1.00 0.00 44 LEU A N 6
ATOM 6148 C CA . LEU A 1 44 ? -4.874 -11.522 -5.115 1.00 0.00 44 LEU A CA 6
ATOM 6149 C C . LEU A 1 44 ? -5.028 -12.294 -6.422 1.00 0.00 44 LEU A C 6
ATOM 6150 O O . LEU A 1 44 ? -5.626 -11.802 -7.378 1.00 0.00 44 LEU A O 6
ATOM 6166 N N . ASN A 1 45 ? -4.486 -13.507 -6.454 1.00 0.00 45 ASN A N 6
ATOM 6167 C CA . ASN A 1 45 ? -4.564 -14.348 -7.643 1.00 0.00 45 ASN A CA 6
ATOM 6168 C C . ASN A 1 45 ? -3.898 -13.668 -8.835 1.00 0.00 45 ASN A C 6
ATOM 6169 O O . ASN A 1 45 ? -4.325 -13.838 -9.978 1.00 0.00 45 ASN A O 6
ATOM 6180 N N . LEU A 1 46 ? -2.851 -12.899 -8.561 1.00 0.00 46 LEU A N 6
ATOM 6181 C CA . LEU A 1 46 ? -2.124 -12.193 -9.611 1.00 0.00 46 LEU A CA 6
ATOM 6182 C C . LEU A 1 46 ? -0.714 -12.753 -9.767 1.00 0.00 46 LEU A C 6
ATOM 6183 O O . LEU A 1 46 ? -0.126 -13.293 -8.830 1.00 0.00 46 LEU A O 6
ATOM 6199 N N . PRO A 1 47 ? -0.155 -12.619 -10.979 1.00 0.00 47 PRO A N 6
ATOM 6200 C CA . PRO A 1 47 ? 1.194 -13.103 -11.286 1.00 0.00 47 PRO A CA 6
ATOM 6201 C C . PRO A 1 47 ? 2.276 -12.284 -10.590 1.00 0.00 47 PRO A C 6
ATOM 6202 O O . PRO A 1 47 ? 2.272 -11.054 -10.647 1.00 0.00 47 PRO A O 6
ATOM 6213 N N . THR A 1 48 ? 3.203 -12.974 -9.932 1.00 0.00 48 THR A N 6
ATOM 6214 C CA . THR A 1 48 ? 4.290 -12.311 -9.224 1.00 0.00 48 THR A CA 6
ATOM 6215 C C . THR A 1 48 ? 4.899 -11.198 -10.069 1.00 0.00 48 THR A C 6
ATOM 6216 O O . THR A 1 48 ? 5.236 -10.131 -9.557 1.00 0.00 48 THR A O 6
ATOM 6227 N N . ARG A 1 49 ? 5.036 -11.454 -11.366 1.00 0.00 49 ARG A N 6
ATOM 6228 C CA . ARG A 1 49 ? 5.605 -10.473 -12.282 1.00 0.00 49 ARG A CA 6
ATOM 6229 C C . ARG A 1 49 ? 4.878 -9.136 -12.167 1.00 0.00 49 ARG A C 6
ATOM 6230 O O . ARG A 1 49 ? 5.491 -8.073 -12.268 1.00 0.00 49 ARG A O 6
ATOM 6251 N N . VAL A 1 50 ? 3.567 -9.197 -11.955 1.00 0.00 50 VAL A N 6
ATOM 6252 C CA . VAL A 1 50 ? 2.756 -7.992 -11.826 1.00 0.00 50 VAL A CA 6
ATOM 6253 C C . VAL A 1 50 ? 2.969 -7.330 -10.469 1.00 0.00 50 VAL A C 6
ATOM 6254 O O . VAL A 1 50 ? 3.020 -6.104 -10.367 1.00 0.00 50 VAL A O 6
ATOM 6267 N N . ILE A 1 51 ? 3.092 -8.149 -9.430 1.00 0.00 51 ILE A N 6
ATOM 6268 C CA . ILE A 1 51 ? 3.301 -7.643 -8.079 1.00 0.00 51 ILE A CA 6
ATOM 6269 C C . ILE A 1 51 ? 4.705 -7.070 -7.918 1.00 0.00 51 ILE A C 6
ATOM 6270 O O . ILE A 1 51 ? 4.922 -6.140 -7.141 1.00 0.00 51 ILE A O 6
ATOM 6286 N N . VAL A 1 52 ? 5.656 -7.631 -8.658 1.00 0.00 52 VAL A N 6
ATOM 6287 C CA . VAL A 1 52 ? 7.039 -7.175 -8.600 1.00 0.00 52 VAL A CA 6
ATOM 6288 C C . VAL A 1 52 ? 7.180 -5.771 -9.176 1.00 0.00 52 VAL A C 6
ATOM 6289 O O . VAL A 1 52 ? 7.713 -4.871 -8.526 1.00 0.00 52 VAL A O 6
ATOM 6302 N N . VAL A 1 53 ? 6.697 -5.589 -10.401 1.00 0.00 53 VAL A N 6
ATOM 6303 C CA . VAL A 1 53 ? 6.766 -4.293 -11.065 1.00 0.00 53 VAL A CA 6
ATOM 6304 C C . VAL A 1 53 ? 6.129 -3.202 -10.212 1.00 0.00 53 VAL A C 6
ATOM 6305 O O . VAL A 1 53 ? 6.641 -2.086 -10.129 1.00 0.00 53 VAL A O 6
ATOM 6318 N N . TRP A 1 54 ? 5.010 -3.534 -9.578 1.00 0.00 54 TRP A N 6
ATOM 6319 C CA . TRP A 1 54 ? 4.302 -2.582 -8.729 1.00 0.00 54 TRP A CA 6
ATOM 6320 C C . TRP A 1 54 ? 5.122 -2.245 -7.488 1.00 0.00 54 TRP A C 6
ATOM 6321 O O . TRP A 1 54 ? 5.247 -1.079 -7.113 1.00 0.00 54 TRP A O 6
ATOM 6342 N N . PHE A 1 55 ? 5.679 -3.272 -6.855 1.00 0.00 55 PHE A N 6
ATOM 6343 C CA . PHE A 1 55 ? 6.487 -3.084 -5.656 1.00 0.00 55 PHE A CA 6
ATOM 6344 C C . PHE A 1 55 ? 7.754 -2.293 -5.971 1.00 0.00 55 PHE A C 6
ATOM 6345 O O . PHE A 1 55 ? 8.153 -1.412 -5.210 1.00 0.00 55 PHE A O 6
ATOM 6362 N N . GLN A 1 56 ? 8.380 -2.616 -7.098 1.00 0.00 56 GLN A N 6
ATOM 6363 C CA . GLN A 1 56 ? 9.602 -1.937 -7.514 1.00 0.00 56 GLN A CA 6
ATOM 6364 C C . GLN A 1 56 ? 9.389 -0.428 -7.585 1.00 0.00 56 GLN A C 6
ATOM 6365 O O . GLN A 1 56 ? 10.098 0.339 -6.935 1.00 0.00 56 GLN A O 6
ATOM 6379 N N . ASN A 1 57 ? 8.408 -0.010 -8.379 1.00 0.00 57 ASN A N 6
ATOM 6380 C CA . ASN A 1 57 ? 8.103 1.407 -8.535 1.00 0.00 57 ASN A CA 6
ATOM 6381 C C . ASN A 1 57 ? 7.795 2.049 -7.186 1.00 0.00 57 ASN A C 6
ATOM 6382 O O . ASN A 1 57 ? 8.369 3.079 -6.832 1.00 0.00 57 ASN A O 6
ATOM 6393 N N . ALA A 1 58 ? 6.886 1.434 -6.437 1.00 0.00 58 ALA A N 6
ATOM 6394 C CA . ALA A 1 58 ? 6.504 1.943 -5.126 1.00 0.00 58 ALA A CA 6
ATOM 6395 C C . ALA A 1 58 ? 7.728 2.382 -4.330 1.00 0.00 58 ALA A C 6
ATOM 6396 O O . ALA A 1 58 ? 7.701 3.406 -3.646 1.00 0.00 58 ALA A O 6
ATOM 6403 N N . ARG A 1 59 ? 8.800 1.602 -4.422 1.00 0.00 59 ARG A N 6
ATOM 6404 C CA . ARG A 1 59 ? 10.033 1.910 -3.709 1.00 0.00 59 ARG A CA 6
ATOM 6405 C C . ARG A 1 59 ? 10.690 3.166 -4.275 1.00 0.00 59 ARG A C 6
ATOM 6406 O O . ARG A 1 59 ? 11.141 4.033 -3.526 1.00 0.00 59 ARG A O 6
ATOM 6427 N N . GLN A 1 60 ? 10.739 3.256 -5.600 1.00 0.00 60 GLN A N 6
ATOM 6428 C CA . GLN A 1 60 ? 11.341 4.405 -6.265 1.00 0.00 60 GLN A CA 6
ATOM 6429 C C . GLN A 1 60 ? 10.656 5.701 -5.841 1.00 0.00 60 GLN A C 6
ATOM 6430 O O . GLN A 1 60 ? 11.313 6.716 -5.609 1.00 0.00 60 GLN A O 6
ATOM 6444 N N . LYS A 1 61 ? 9.332 5.659 -5.742 1.00 0.00 61 LYS A N 6
ATOM 6445 C CA . LYS A 1 61 ? 8.557 6.828 -5.345 1.00 0.00 61 LYS A CA 6
ATOM 6446 C C . LYS A 1 61 ? 8.858 7.216 -3.901 1.00 0.00 61 LYS A C 6
ATOM 6447 O O . LYS A 1 61 ? 9.021 8.394 -3.585 1.00 0.00 61 LYS A O 6
ATOM 6466 N N . ALA A 1 62 ? 8.931 6.216 -3.028 1.00 0.00 62 ALA A N 6
ATOM 6467 C CA . ALA A 1 62 ? 9.216 6.453 -1.618 1.00 0.00 62 ALA A CA 6
ATOM 6468 C C . ALA A 1 62 ? 10.559 7.152 -1.439 1.00 0.00 62 ALA A C 6
ATOM 6469 O O . ALA A 1 62 ? 10.689 8.067 -0.626 1.00 0.00 62 ALA A O 6
ATOM 6476 N N . ARG A 1 63 ? 11.555 6.716 -2.203 1.00 0.00 63 ARG A N 6
ATOM 6477 C CA . ARG A 1 63 ? 12.888 7.300 -2.127 1.00 0.00 63 ARG A CA 6
ATOM 6478 C C . ARG A 1 63 ? 12.811 8.797 -1.842 1.00 0.00 63 ARG A C 6
ATOM 6479 O O . ARG A 1 63 ? 12.133 9.541 -2.551 1.00 0.00 63 ARG A O 6
ATOM 6500 N N . LYS A 1 64 ? 13.510 9.231 -0.799 1.00 0.00 64 LYS A N 6
ATOM 6501 C CA . LYS A 1 64 ? 13.522 10.639 -0.419 1.00 0.00 64 LYS A CA 6
ATOM 6502 C C . LYS A 1 64 ? 14.636 10.922 0.584 1.00 0.00 64 LYS A C 6
ATOM 6503 O O . LYS A 1 64 ? 15.002 10.058 1.381 1.00 0.00 64 LYS A O 6
ATOM 6522 N N . SER A 1 65 ? 15.171 12.138 0.540 1.00 0.00 65 SER A N 6
ATOM 6523 C CA . SER A 1 65 ? 16.245 12.534 1.444 1.00 0.00 65 SER A CA 6
ATOM 6524 C C . SER A 1 65 ? 15.713 13.424 2.563 1.00 0.00 65 SER A C 6
ATOM 6525 O O . SER A 1 65 ? 15.807 13.082 3.741 1.00 0.00 65 SER A O 6
ATOM 6533 N N . GLY A 1 66 ? 15.154 14.570 2.184 1.00 0.00 66 GLY A N 6
ATOM 6534 C CA . GLY A 1 66 ? 14.615 15.492 3.167 1.00 0.00 66 GLY A CA 6
ATOM 6535 C C . GLY A 1 66 ? 15.636 16.515 3.623 1.00 0.00 66 GLY A C 6
ATOM 6536 O O . GLY A 1 66 ? 16.832 16.234 3.710 1.00 0.00 66 GLY A O 6
ATOM 6540 N N . PRO A 1 67 ? 15.165 17.735 3.922 1.00 0.00 67 PRO A N 6
ATOM 6541 C CA . PRO A 1 67 ? 16.029 18.828 4.376 1.00 0.00 67 PRO A CA 6
ATOM 6542 C C . PRO A 1 67 ? 16.579 18.589 5.778 1.00 0.00 67 PRO A C 6
ATOM 6543 O O . PRO A 1 67 ? 15.866 18.114 6.662 1.00 0.00 67 PRO A O 6
ATOM 6554 N N . SER A 1 68 ? 17.851 18.922 5.975 1.00 0.00 68 SER A N 6
ATOM 6555 C CA . SER A 1 68 ? 18.497 18.740 7.269 1.00 0.00 68 SER A CA 6
ATOM 6556 C C . SER A 1 68 ? 17.671 19.376 8.383 1.00 0.00 68 SER A C 6
ATOM 6557 O O . SER A 1 68 ? 17.183 20.498 8.246 1.00 0.00 68 SER A O 6
ATOM 6565 N N . SER A 1 69 ? 17.518 18.651 9.486 1.00 0.00 69 SER A N 6
ATOM 6566 C CA . SER A 1 69 ? 16.748 19.141 10.623 1.00 0.00 69 SER A CA 6
ATOM 6567 C C . SER A 1 69 ? 17.668 19.729 11.689 1.00 0.00 69 SER A C 6
ATOM 6568 O O . SER A 1 69 ? 18.808 19.294 11.850 1.00 0.00 69 SER A O 6
ATOM 6576 N N . GLY A 1 70 ? 17.163 20.721 12.416 1.00 0.00 70 GLY A N 6
ATOM 6577 C CA . GLY A 1 70 ? 17.951 21.353 13.458 1.00 0.00 70 GLY A CA 6
ATOM 6578 C C . GLY A 1 70 ? 18.653 20.345 14.346 1.00 0.00 70 GLY A C 6
ATOM 6579 O O . GLY A 1 70 ? 19.703 20.637 14.919 1.00 0.00 70 GLY A O 6
ATOM 6583 N N . GLY A 1 1 ? -13.947 -8.287 -14.116 1.00 0.00 1 GLY A N 7
ATOM 6584 C CA . GLY A 1 1 ? -12.679 -8.988 -14.211 1.00 0.00 1 GLY A CA 7
ATOM 6585 C C . GLY A 1 1 ? -11.536 -8.070 -14.594 1.00 0.00 1 GLY A C 7
ATOM 6586 O O . GLY A 1 1 ? -11.431 -6.953 -14.087 1.00 0.00 1 GLY A O 7
ATOM 6590 N N . SER A 1 2 ? -10.675 -8.541 -15.490 1.00 0.00 2 SER A N 7
ATOM 6591 C CA . SER A 1 2 ? -9.530 -7.757 -15.937 1.00 0.00 2 SER A CA 7
ATOM 6592 C C . SER A 1 2 ? -9.675 -7.372 -17.406 1.00 0.00 2 SER A C 7
ATOM 6593 O O . SER A 1 2 ? -9.636 -8.227 -18.290 1.00 0.00 2 SER A O 7
ATOM 6601 N N . SER A 1 3 ? -9.844 -6.078 -17.658 1.00 0.00 3 SER A N 7
ATOM 6602 C CA . SER A 1 3 ? -9.999 -5.578 -19.019 1.00 0.00 3 SER A CA 7
ATOM 6603 C C . SER A 1 3 ? -9.873 -4.058 -19.058 1.00 0.00 3 SER A C 7
ATOM 6604 O O . SER A 1 3 ? -9.996 -3.388 -18.033 1.00 0.00 3 SER A O 7
ATOM 6612 N N . GLY A 1 4 ? -9.627 -3.520 -20.248 1.00 0.00 4 GLY A N 7
ATOM 6613 C CA . GLY A 1 4 ? -9.488 -2.084 -20.400 1.00 0.00 4 GLY A CA 7
ATOM 6614 C C . GLY A 1 4 ? -8.357 -1.706 -21.336 1.00 0.00 4 GLY A C 7
ATOM 6615 O O . GLY A 1 4 ? -8.587 -1.112 -22.389 1.00 0.00 4 GLY A O 7
ATOM 6619 N N . SER A 1 5 ? -7.133 -2.049 -20.950 1.00 0.00 5 SER A N 7
ATOM 6620 C CA . SER A 1 5 ? -5.961 -1.737 -21.760 1.00 0.00 5 SER A CA 7
ATOM 6621 C C . SER A 1 5 ? -6.203 -2.089 -23.225 1.00 0.00 5 SER A C 7
ATOM 6622 O O . SER A 1 5 ? -7.219 -2.693 -23.569 1.00 0.00 5 SER A O 7
ATOM 6630 N N . SER A 1 6 ? -5.263 -1.706 -24.083 1.00 0.00 6 SER A N 7
ATOM 6631 C CA . SER A 1 6 ? -5.375 -1.976 -25.511 1.00 0.00 6 SER A CA 7
ATOM 6632 C C . SER A 1 6 ? -4.647 -3.265 -25.879 1.00 0.00 6 SER A C 7
ATOM 6633 O O . SER A 1 6 ? -3.995 -3.884 -25.039 1.00 0.00 6 SER A O 7
ATOM 6641 N N . GLY A 1 7 ? -4.763 -3.664 -27.142 1.00 0.00 7 GLY A N 7
ATOM 6642 C CA . GLY A 1 7 ? -4.111 -4.877 -27.600 1.00 0.00 7 GLY A CA 7
ATOM 6643 C C . GLY A 1 7 ? -2.620 -4.872 -27.326 1.00 0.00 7 GLY A C 7
ATOM 6644 O O . GLY A 1 7 ? -2.061 -5.873 -26.876 1.00 0.00 7 GLY A O 7
ATOM 6648 N N . ARG A 1 8 ? -1.973 -3.744 -27.600 1.00 0.00 8 ARG A N 7
ATOM 6649 C CA . ARG A 1 8 ? -0.537 -3.615 -27.384 1.00 0.00 8 ARG A CA 7
ATOM 6650 C C . ARG A 1 8 ? -0.232 -2.457 -26.437 1.00 0.00 8 ARG A C 7
ATOM 6651 O O . ARG A 1 8 ? -0.114 -1.309 -26.863 1.00 0.00 8 ARG A O 7
ATOM 6672 N N . SER A 1 9 ? -0.106 -2.769 -25.151 1.00 0.00 9 SER A N 7
ATOM 6673 C CA . SER A 1 9 ? 0.181 -1.755 -24.144 1.00 0.00 9 SER A CA 7
ATOM 6674 C C . SER A 1 9 ? 0.480 -2.400 -22.794 1.00 0.00 9 SER A C 7
ATOM 6675 O O . SER A 1 9 ? -0.399 -2.991 -22.167 1.00 0.00 9 SER A O 7
ATOM 6683 N N . SER A 1 10 ? 1.728 -2.280 -22.352 1.00 0.00 10 SER A N 7
ATOM 6684 C CA . SER A 1 10 ? 2.146 -2.854 -21.078 1.00 0.00 10 SER A CA 7
ATOM 6685 C C . SER A 1 10 ? 1.618 -2.027 -19.910 1.00 0.00 10 SER A C 7
ATOM 6686 O O . SER A 1 10 ? 2.269 -1.087 -19.456 1.00 0.00 10 SER A O 7
ATOM 6694 N N . ARG A 1 11 ? 0.432 -2.385 -19.429 1.00 0.00 11 ARG A N 7
ATOM 6695 C CA . ARG A 1 11 ? -0.186 -1.676 -18.315 1.00 0.00 11 ARG A CA 7
ATOM 6696 C C . ARG A 1 11 ? -1.058 -2.618 -17.488 1.00 0.00 11 ARG A C 7
ATOM 6697 O O . ARG A 1 11 ? -1.566 -3.618 -17.995 1.00 0.00 11 ARG A O 7
ATOM 6718 N N . THR A 1 12 ? -1.226 -2.291 -16.210 1.00 0.00 12 THR A N 7
ATOM 6719 C CA . THR A 1 12 ? -2.033 -3.107 -15.312 1.00 0.00 12 THR A CA 7
ATOM 6720 C C . THR A 1 12 ? -2.787 -2.240 -14.310 1.00 0.00 12 THR A C 7
ATOM 6721 O O . THR A 1 12 ? -2.210 -1.345 -13.693 1.00 0.00 12 THR A O 7
ATOM 6732 N N . ARG A 1 13 ? -4.078 -2.513 -14.152 1.00 0.00 13 ARG A N 7
ATOM 6733 C CA . ARG A 1 13 ? -4.911 -1.757 -13.225 1.00 0.00 13 ARG A CA 7
ATOM 6734 C C . ARG A 1 13 ? -5.436 -2.656 -12.109 1.00 0.00 13 ARG A C 7
ATOM 6735 O O . ARG A 1 13 ? -5.988 -3.725 -12.367 1.00 0.00 13 ARG A O 7
ATOM 6756 N N . PHE A 1 14 ? -5.260 -2.214 -10.868 1.00 0.00 14 PHE A N 7
ATOM 6757 C CA . PHE A 1 14 ? -5.714 -2.979 -9.713 1.00 0.00 14 PHE A CA 7
ATOM 6758 C C . PHE A 1 14 ? -6.895 -2.291 -9.035 1.00 0.00 14 PHE A C 7
ATOM 6759 O O . PHE A 1 14 ? -7.179 -1.121 -9.293 1.00 0.00 14 PHE A O 7
ATOM 6776 N N . THR A 1 15 ? -7.583 -3.027 -8.168 1.00 0.00 15 THR A N 7
ATOM 6777 C CA . THR A 1 15 ? -8.735 -2.490 -7.454 1.00 0.00 15 THR A CA 7
ATOM 6778 C C . THR A 1 15 ? -8.417 -2.277 -5.979 1.00 0.00 15 THR A C 7
ATOM 6779 O O . THR A 1 15 ? -7.549 -2.946 -5.418 1.00 0.00 15 THR A O 7
ATOM 6790 N N . ASP A 1 16 ? -9.126 -1.342 -5.355 1.00 0.00 16 ASP A N 7
ATOM 6791 C CA . ASP A 1 16 ? -8.920 -1.042 -3.943 1.00 0.00 16 ASP A CA 7
ATOM 6792 C C . ASP A 1 16 ? -8.645 -2.317 -3.151 1.00 0.00 16 ASP A C 7
ATOM 6793 O O . ASP A 1 16 ? -7.792 -2.337 -2.264 1.00 0.00 16 ASP A O 7
ATOM 6802 N N . TYR A 1 17 ? -9.374 -3.378 -3.477 1.00 0.00 17 TYR A N 7
ATOM 6803 C CA . TYR A 1 17 ? -9.212 -4.656 -2.794 1.00 0.00 17 TYR A CA 7
ATOM 6804 C C . TYR A 1 17 ? -7.779 -5.165 -2.924 1.00 0.00 17 TYR A C 7
ATOM 6805 O O . TYR A 1 17 ? -7.178 -5.614 -1.948 1.00 0.00 17 TYR A O 7
ATOM 6823 N N . GLN A 1 18 ? -7.240 -5.091 -4.136 1.00 0.00 18 GLN A N 7
ATOM 6824 C CA . GLN A 1 18 ? -5.878 -5.544 -4.395 1.00 0.00 18 GLN A CA 7
ATOM 6825 C C . GLN A 1 18 ? -4.861 -4.523 -3.896 1.00 0.00 18 GLN A C 7
ATOM 6826 O O . GLN A 1 18 ? -3.911 -4.870 -3.193 1.00 0.00 18 GLN A O 7
ATOM 6840 N N . LEU A 1 19 ? -5.066 -3.263 -4.264 1.00 0.00 19 LEU A N 7
ATOM 6841 C CA . LEU A 1 19 ? -4.166 -2.190 -3.853 1.00 0.00 19 LEU A CA 7
ATOM 6842 C C . LEU A 1 19 ? -4.024 -2.149 -2.335 1.00 0.00 19 LEU A C 7
ATOM 6843 O O . LEU A 1 19 ? -2.969 -1.794 -1.809 1.00 0.00 19 LEU A O 7
ATOM 6859 N N . ARG A 1 20 ? -5.094 -2.516 -1.636 1.00 0.00 20 ARG A N 7
ATOM 6860 C CA . ARG A 1 20 ? -5.088 -2.522 -0.178 1.00 0.00 20 ARG A CA 7
ATOM 6861 C C . ARG A 1 20 ? -4.083 -3.537 0.358 1.00 0.00 20 ARG A C 7
ATOM 6862 O O . ARG A 1 20 ? -3.318 -3.243 1.277 1.00 0.00 20 ARG A O 7
ATOM 6883 N N . VAL A 1 21 ? -4.091 -4.732 -0.223 1.00 0.00 21 VAL A N 7
ATOM 6884 C CA . VAL A 1 21 ? -3.179 -5.791 0.196 1.00 0.00 21 VAL A CA 7
ATOM 6885 C C . VAL A 1 21 ? -1.759 -5.516 -0.285 1.00 0.00 21 VAL A C 7
ATOM 6886 O O . VAL A 1 21 ? -0.792 -5.723 0.449 1.00 0.00 21 VAL A O 7
ATOM 6899 N N . LEU A 1 22 ? -1.640 -5.047 -1.522 1.00 0.00 22 LEU A N 7
ATOM 6900 C CA . LEU A 1 22 ? -0.337 -4.742 -2.103 1.00 0.00 22 LEU A CA 7
ATOM 6901 C C . LEU A 1 22 ? 0.326 -3.580 -1.371 1.00 0.00 22 LEU A C 7
ATOM 6902 O O . LEU A 1 22 ? 1.521 -3.619 -1.080 1.00 0.00 22 LEU A O 7
ATOM 6918 N N . GLN A 1 23 ? -0.458 -2.548 -1.076 1.00 0.00 23 GLN A N 7
ATOM 6919 C CA . GLN A 1 23 ? 0.054 -1.375 -0.377 1.00 0.00 23 GLN A CA 7
ATOM 6920 C C . GLN A 1 23 ? 0.333 -1.694 1.089 1.00 0.00 23 GLN A C 7
ATOM 6921 O O . GLN A 1 23 ? 1.285 -1.179 1.676 1.00 0.00 23 GLN A O 7
ATOM 6935 N N . ASP A 1 24 ? -0.503 -2.545 1.673 1.00 0.00 24 ASP A N 7
ATOM 6936 C CA . ASP A 1 24 ? -0.346 -2.933 3.070 1.00 0.00 24 ASP A CA 7
ATOM 6937 C C . ASP A 1 24 ? 0.934 -3.740 3.269 1.00 0.00 24 ASP A C 7
ATOM 6938 O O . ASP A 1 24 ? 1.650 -3.553 4.253 1.00 0.00 24 ASP A O 7
ATOM 6947 N N . PHE A 1 25 ? 1.215 -4.636 2.330 1.00 0.00 25 PHE A N 7
ATOM 6948 C CA . PHE A 1 25 ? 2.407 -5.473 2.404 1.00 0.00 25 PHE A CA 7
ATOM 6949 C C . PHE A 1 25 ? 3.667 -4.646 2.165 1.00 0.00 25 PHE A C 7
ATOM 6950 O O . PHE A 1 25 ? 4.735 -4.956 2.693 1.00 0.00 25 PHE A O 7
ATOM 6967 N N . PHE A 1 26 ? 3.534 -3.593 1.366 1.00 0.00 26 PHE A N 7
ATOM 6968 C CA . PHE A 1 26 ? 4.661 -2.721 1.056 1.00 0.00 26 PHE A CA 7
ATOM 6969 C C . PHE A 1 26 ? 5.023 -1.851 2.256 1.00 0.00 26 PHE A C 7
ATOM 6970 O O . PHE A 1 26 ? 6.182 -1.792 2.667 1.00 0.00 26 PHE A O 7
ATOM 6987 N N . ASP A 1 27 ? 4.022 -1.177 2.813 1.00 0.00 27 ASP A N 7
ATOM 6988 C CA . ASP A 1 27 ? 4.233 -0.310 3.966 1.00 0.00 27 ASP A CA 7
ATOM 6989 C C . ASP A 1 27 ? 4.993 -1.045 5.066 1.00 0.00 27 ASP A C 7
ATOM 6990 O O . ASP A 1 27 ? 5.775 -0.443 5.802 1.00 0.00 27 ASP A O 7
ATOM 6999 N N . ALA A 1 28 ? 4.756 -2.348 5.173 1.00 0.00 28 ALA A N 7
ATOM 7000 C CA . ALA A 1 28 ? 5.419 -3.164 6.183 1.00 0.00 28 ALA A CA 7
ATOM 7001 C C . ALA A 1 28 ? 6.712 -3.764 5.642 1.00 0.00 28 ALA A C 7
ATOM 7002 O O . ALA A 1 28 ? 7.730 -3.795 6.332 1.00 0.00 28 ALA A O 7
ATOM 7009 N N . ASN A 1 29 ? 6.665 -4.241 4.402 1.00 0.00 29 ASN A N 7
ATOM 7010 C CA . ASN A 1 29 ? 7.833 -4.841 3.769 1.00 0.00 29 ASN A CA 7
ATOM 7011 C C . ASN A 1 29 ? 7.832 -4.580 2.265 1.00 0.00 29 ASN A C 7
ATOM 7012 O O . ASN A 1 29 ? 6.865 -4.894 1.571 1.00 0.00 29 ASN A O 7
ATOM 7023 N N . ALA A 1 30 ? 8.921 -4.003 1.770 1.00 0.00 30 ALA A N 7
ATOM 7024 C CA . ALA A 1 30 ? 9.047 -3.701 0.349 1.00 0.00 30 ALA A CA 7
ATOM 7025 C C . ALA A 1 30 ? 10.247 -4.419 -0.260 1.00 0.00 30 ALA A C 7
ATOM 7026 O O . ALA A 1 30 ? 10.646 -4.134 -1.389 1.00 0.00 30 ALA A O 7
ATOM 7033 N N . TYR A 1 31 ? 10.820 -5.350 0.495 1.00 0.00 31 TYR A N 7
ATOM 7034 C CA . TYR A 1 31 ? 11.976 -6.106 0.031 1.00 0.00 31 TYR A CA 7
ATOM 7035 C C . TYR A 1 31 ? 11.787 -7.599 0.279 1.00 0.00 31 TYR A C 7
ATOM 7036 O O . TYR A 1 31 ? 12.705 -8.307 0.693 1.00 0.00 31 TYR A O 7
ATOM 7054 N N . PRO A 1 32 ? 10.566 -8.091 0.021 1.00 0.00 32 PRO A N 7
ATOM 7055 C CA . PRO A 1 32 ? 10.226 -9.504 0.207 1.00 0.00 32 PRO A CA 7
ATOM 7056 C C . PRO A 1 32 ? 10.912 -10.406 -0.813 1.00 0.00 32 PRO A C 7
ATOM 7057 O O . PRO A 1 32 ? 11.491 -9.928 -1.790 1.00 0.00 32 PRO A O 7
ATOM 7068 N N . LYS A 1 33 ? 10.844 -11.712 -0.583 1.00 0.00 33 LYS A N 7
ATOM 7069 C CA . LYS A 1 33 ? 11.457 -12.682 -1.483 1.00 0.00 33 LYS A CA 7
ATOM 7070 C C . LYS A 1 33 ? 10.394 -13.435 -2.277 1.00 0.00 33 LYS A C 7
ATOM 7071 O O . LYS A 1 33 ? 9.201 -13.320 -1.998 1.00 0.00 33 LYS A O 7
ATOM 7090 N N . ASP A 1 34 ? 10.836 -14.205 -3.265 1.00 0.00 34 ASP A N 7
ATOM 7091 C CA . ASP A 1 34 ? 9.923 -14.979 -4.097 1.00 0.00 34 ASP A CA 7
ATOM 7092 C C . ASP A 1 34 ? 8.881 -15.695 -3.242 1.00 0.00 34 ASP A C 7
ATOM 7093 O O . ASP A 1 34 ? 7.683 -15.619 -3.513 1.00 0.00 34 ASP A O 7
ATOM 7102 N N . ASP A 1 35 ? 9.347 -16.389 -2.210 1.00 0.00 35 ASP A N 7
ATOM 7103 C CA . ASP A 1 35 ? 8.457 -17.119 -1.315 1.00 0.00 35 ASP A CA 7
ATOM 7104 C C . ASP A 1 35 ? 7.332 -16.218 -0.815 1.00 0.00 35 ASP A C 7
ATOM 7105 O O . ASP A 1 35 ? 6.163 -16.600 -0.836 1.00 0.00 35 ASP A O 7
ATOM 7114 N N . GLU A 1 36 ? 7.695 -15.021 -0.364 1.00 0.00 36 GLU A N 7
ATOM 7115 C CA . GLU A 1 36 ? 6.716 -14.067 0.144 1.00 0.00 36 GLU A CA 7
ATOM 7116 C C . GLU A 1 36 ? 5.771 -13.616 -0.966 1.00 0.00 36 GLU A C 7
ATOM 7117 O O . GLU A 1 36 ? 4.550 -13.660 -0.812 1.00 0.00 36 GLU A O 7
ATOM 7129 N N . PHE A 1 37 ? 6.344 -13.181 -2.083 1.00 0.00 37 PHE A N 7
ATOM 7130 C CA . PHE A 1 37 ? 5.553 -12.720 -3.218 1.00 0.00 37 PHE A CA 7
ATOM 7131 C C . PHE A 1 37 ? 4.439 -13.710 -3.544 1.00 0.00 37 PHE A C 7
ATOM 7132 O O . PHE A 1 37 ? 3.332 -13.316 -3.907 1.00 0.00 37 PHE A O 7
ATOM 7149 N N . GLU A 1 38 ? 4.743 -14.998 -3.411 1.00 0.00 38 GLU A N 7
ATOM 7150 C CA . GLU A 1 38 ? 3.767 -16.045 -3.692 1.00 0.00 38 GLU A CA 7
ATOM 7151 C C . GLU A 1 38 ? 2.517 -15.867 -2.836 1.00 0.00 38 GLU A C 7
ATOM 7152 O O . GLU A 1 38 ? 1.395 -15.995 -3.326 1.00 0.00 38 GLU A O 7
ATOM 7164 N N . GLN A 1 39 ? 2.720 -15.573 -1.556 1.00 0.00 39 GLN A N 7
ATOM 7165 C CA . GLN A 1 39 ? 1.609 -15.379 -0.632 1.00 0.00 39 GLN A CA 7
ATOM 7166 C C . GLN A 1 39 ? 0.584 -14.408 -1.208 1.00 0.00 39 GLN A C 7
ATOM 7167 O O . GLN A 1 39 ? -0.618 -14.678 -1.197 1.00 0.00 39 GLN A O 7
ATOM 7181 N N . LEU A 1 40 ? 1.065 -13.277 -1.712 1.00 0.00 40 LEU A N 7
ATOM 7182 C CA . LEU A 1 40 ? 0.191 -12.265 -2.293 1.00 0.00 40 LEU A CA 7
ATOM 7183 C C . LEU A 1 40 ? -0.355 -12.726 -3.641 1.00 0.00 40 LEU A C 7
ATOM 7184 O O . LEU A 1 40 ? -1.528 -12.518 -3.951 1.00 0.00 40 LEU A O 7
ATOM 7200 N N . SER A 1 41 ? 0.504 -13.354 -4.438 1.00 0.00 41 SER A N 7
ATOM 7201 C CA . SER A 1 41 ? 0.109 -13.843 -5.753 1.00 0.00 41 SER A CA 7
ATOM 7202 C C . SER A 1 41 ? -1.039 -14.842 -5.639 1.00 0.00 41 SER A C 7
ATOM 7203 O O . SER A 1 41 ? -1.860 -14.967 -6.547 1.00 0.00 41 SER A O 7
ATOM 7211 N N . ASN A 1 42 ? -1.089 -15.552 -4.517 1.00 0.00 42 ASN A N 7
ATOM 7212 C CA . ASN A 1 42 ? -2.135 -16.540 -4.282 1.00 0.00 42 ASN A CA 7
ATOM 7213 C C . ASN A 1 42 ? -3.400 -15.877 -3.746 1.00 0.00 42 ASN A C 7
ATOM 7214 O O . ASN A 1 42 ? -4.515 -16.304 -4.049 1.00 0.00 42 ASN A O 7
ATOM 7225 N N . LEU A 1 43 ? -3.219 -14.830 -2.948 1.00 0.00 43 LEU A N 7
ATOM 7226 C CA . LEU A 1 43 ? -4.346 -14.107 -2.368 1.00 0.00 43 LEU A CA 7
ATOM 7227 C C . LEU A 1 43 ? -5.059 -13.272 -3.427 1.00 0.00 43 LEU A C 7
ATOM 7228 O O . LEU A 1 43 ? -6.254 -13.445 -3.669 1.00 0.00 43 LEU A O 7
ATOM 7244 N N . LEU A 1 44 ? -4.318 -12.367 -4.057 1.00 0.00 44 LEU A N 7
ATOM 7245 C CA . LEU A 1 44 ? -4.878 -11.506 -5.093 1.00 0.00 44 LEU A CA 7
ATOM 7246 C C . LEU A 1 44 ? -5.078 -12.277 -6.394 1.00 0.00 44 LEU A C 7
ATOM 7247 O O . LEU A 1 44 ? -5.758 -11.810 -7.305 1.00 0.00 44 LEU A O 7
ATOM 7263 N N . ASN A 1 45 ? -4.481 -13.462 -6.470 1.00 0.00 45 ASN A N 7
ATOM 7264 C CA . ASN A 1 45 ? -4.594 -14.300 -7.659 1.00 0.00 45 ASN A CA 7
ATOM 7265 C C . ASN A 1 45 ? -3.914 -13.641 -8.855 1.00 0.00 45 ASN A C 7
ATOM 7266 O O . ASN A 1 45 ? -4.310 -13.853 -10.002 1.00 0.00 45 ASN A O 7
ATOM 7277 N N . LEU A 1 46 ? -2.890 -12.842 -8.580 1.00 0.00 46 LEU A N 7
ATOM 7278 C CA . LEU A 1 46 ? -2.153 -12.152 -9.634 1.00 0.00 46 LEU A CA 7
ATOM 7279 C C . LEU A 1 46 ? -0.743 -12.717 -9.773 1.00 0.00 46 LEU A C 7
ATOM 7280 O O . LEU A 1 46 ? -0.163 -13.244 -8.824 1.00 0.00 46 LEU A O 7
ATOM 7296 N N . PRO A 1 47 ? -0.177 -12.604 -10.983 1.00 0.00 47 PRO A N 7
ATOM 7297 C CA . PRO A 1 47 ? 1.173 -13.095 -11.275 1.00 0.00 47 PRO A CA 7
ATOM 7298 C C . PRO A 1 47 ? 2.253 -12.268 -10.584 1.00 0.00 47 PRO A C 7
ATOM 7299 O O . PRO A 1 47 ? 2.234 -11.038 -10.633 1.00 0.00 47 PRO A O 7
ATOM 7310 N N . THR A 1 48 ? 3.194 -12.952 -9.940 1.00 0.00 48 THR A N 7
ATOM 7311 C CA . THR A 1 48 ? 4.281 -12.281 -9.239 1.00 0.00 48 THR A CA 7
ATOM 7312 C C . THR A 1 48 ? 4.893 -11.180 -10.098 1.00 0.00 48 THR A C 7
ATOM 7313 O O . THR A 1 48 ? 5.310 -10.140 -9.586 1.00 0.00 48 THR A O 7
ATOM 7324 N N . ARG A 1 49 ? 4.942 -11.414 -11.405 1.00 0.00 49 ARG A N 7
ATOM 7325 C CA . ARG A 1 49 ? 5.504 -10.442 -12.335 1.00 0.00 49 ARG A CA 7
ATOM 7326 C C . ARG A 1 49 ? 4.771 -9.107 -12.234 1.00 0.00 49 ARG A C 7
ATOM 7327 O O . ARG A 1 49 ? 5.375 -8.043 -12.370 1.00 0.00 49 ARG A O 7
ATOM 7348 N N . VAL A 1 50 ? 3.465 -9.172 -11.994 1.00 0.00 50 VAL A N 7
ATOM 7349 C CA . VAL A 1 50 ? 2.649 -7.969 -11.875 1.00 0.00 50 VAL A CA 7
ATOM 7350 C C . VAL A 1 50 ? 2.854 -7.299 -10.521 1.00 0.00 50 VAL A C 7
ATOM 7351 O O . VAL A 1 50 ? 2.865 -6.072 -10.419 1.00 0.00 50 VAL A O 7
ATOM 7364 N N . ILE A 1 51 ? 3.016 -8.113 -9.483 1.00 0.00 51 ILE A N 7
ATOM 7365 C CA . ILE A 1 51 ? 3.222 -7.598 -8.134 1.00 0.00 51 ILE A CA 7
ATOM 7366 C C . ILE A 1 51 ? 4.631 -7.040 -7.968 1.00 0.00 51 ILE A C 7
ATOM 7367 O O . ILE A 1 51 ? 4.851 -6.099 -7.206 1.00 0.00 51 ILE A O 7
ATOM 7383 N N . VAL A 1 52 ? 5.582 -7.625 -8.689 1.00 0.00 52 VAL A N 7
ATOM 7384 C CA . VAL A 1 52 ? 6.970 -7.184 -8.624 1.00 0.00 52 VAL A CA 7
ATOM 7385 C C . VAL A 1 52 ? 7.128 -5.779 -9.195 1.00 0.00 52 VAL A C 7
ATOM 7386 O O . VAL A 1 52 ? 7.629 -4.877 -8.523 1.00 0.00 52 VAL A O 7
ATOM 7399 N N . VAL A 1 53 ? 6.696 -5.599 -10.439 1.00 0.00 53 VAL A N 7
ATOM 7400 C CA . VAL A 1 53 ? 6.788 -4.303 -11.101 1.00 0.00 53 VAL A CA 7
ATOM 7401 C C . VAL A 1 53 ? 6.166 -3.205 -10.246 1.00 0.00 53 VAL A C 7
ATOM 7402 O O . VAL A 1 53 ? 6.688 -2.093 -10.170 1.00 0.00 53 VAL A O 7
ATOM 7415 N N . TRP A 1 54 ? 5.048 -3.524 -9.603 1.00 0.00 54 TRP A N 7
ATOM 7416 C CA . TRP A 1 54 ? 4.355 -2.564 -8.752 1.00 0.00 54 TRP A CA 7
ATOM 7417 C C . TRP A 1 54 ? 5.187 -2.229 -7.519 1.00 0.00 54 TRP A C 7
ATOM 7418 O O . TRP A 1 54 ? 5.321 -1.064 -7.147 1.00 0.00 54 TRP A O 7
ATOM 7439 N N . PHE A 1 55 ? 5.743 -3.259 -6.889 1.00 0.00 55 PHE A N 7
ATOM 7440 C CA . PHE A 1 55 ? 6.562 -3.073 -5.697 1.00 0.00 55 PHE A CA 7
ATOM 7441 C C . PHE A 1 55 ? 7.841 -2.310 -6.028 1.00 0.00 55 PHE A C 7
ATOM 7442 O O . PHE A 1 55 ? 8.288 -1.462 -5.256 1.00 0.00 55 PHE A O 7
ATOM 7459 N N . GLN A 1 56 ? 8.425 -2.619 -7.182 1.00 0.00 56 GLN A N 7
ATOM 7460 C CA . GLN A 1 56 ? 9.653 -1.963 -7.615 1.00 0.00 56 GLN A CA 7
ATOM 7461 C C . GLN A 1 56 ? 9.463 -0.453 -7.702 1.00 0.00 56 GLN A C 7
ATOM 7462 O O . GLN A 1 56 ? 10.246 0.314 -7.144 1.00 0.00 56 GLN A O 7
ATOM 7476 N N . ASN A 1 57 ? 8.417 -0.032 -8.406 1.00 0.00 57 ASN A N 7
ATOM 7477 C CA . ASN A 1 57 ? 8.124 1.387 -8.567 1.00 0.00 57 ASN A CA 7
ATOM 7478 C C . ASN A 1 57 ? 7.878 2.048 -7.214 1.00 0.00 57 ASN A C 7
ATOM 7479 O O . ASN A 1 57 ? 8.511 3.048 -6.876 1.00 0.00 57 ASN A O 7
ATOM 7490 N N . ALA A 1 58 ? 6.954 1.482 -6.445 1.00 0.00 58 ALA A N 7
ATOM 7491 C CA . ALA A 1 58 ? 6.626 2.014 -5.128 1.00 0.00 58 ALA A CA 7
ATOM 7492 C C . ALA A 1 58 ? 7.883 2.449 -4.383 1.00 0.00 58 ALA A C 7
ATOM 7493 O O . ALA A 1 58 ? 7.886 3.470 -3.695 1.00 0.00 58 ALA A O 7
ATOM 7500 N N . ARG A 1 59 ? 8.949 1.668 -4.523 1.00 0.00 59 ARG A N 7
ATOM 7501 C CA . ARG A 1 59 ? 10.212 1.972 -3.861 1.00 0.00 59 ARG A CA 7
ATOM 7502 C C . ARG A 1 59 ? 10.842 3.233 -4.445 1.00 0.00 59 ARG A C 7
ATOM 7503 O O . ARG A 1 59 ? 11.308 4.103 -3.710 1.00 0.00 59 ARG A O 7
ATOM 7524 N N . GLN A 1 60 ? 10.852 3.324 -5.771 1.00 0.00 60 GLN A N 7
ATOM 7525 C CA . GLN A 1 60 ? 11.426 4.478 -6.454 1.00 0.00 60 GLN A CA 7
ATOM 7526 C C . GLN A 1 60 ? 10.724 5.764 -6.031 1.00 0.00 60 GLN A C 7
ATOM 7527 O O . GLN A 1 60 ? 11.362 6.801 -5.848 1.00 0.00 60 GLN A O 7
ATOM 7541 N N . LYS A 1 61 ? 9.406 5.691 -5.878 1.00 0.00 61 LYS A N 7
ATOM 7542 C CA . LYS A 1 61 ? 8.616 6.849 -5.477 1.00 0.00 61 LYS A CA 7
ATOM 7543 C C . LYS A 1 61 ? 8.737 7.096 -3.976 1.00 0.00 61 LYS A C 7
ATOM 7544 O O . LYS A 1 61 ? 8.767 8.241 -3.527 1.00 0.00 61 LYS A O 7
ATOM 7563 N N . ALA A 1 62 ? 8.807 6.014 -3.207 1.00 0.00 62 ALA A N 7
ATOM 7564 C CA . ALA A 1 62 ? 8.928 6.114 -1.758 1.00 0.00 62 ALA A CA 7
ATOM 7565 C C . ALA A 1 62 ? 10.159 6.924 -1.364 1.00 0.00 62 ALA A C 7
ATOM 7566 O O . ALA A 1 62 ? 10.106 7.746 -0.449 1.00 0.00 62 ALA A O 7
ATOM 7573 N N . ARG A 1 63 ? 11.266 6.685 -2.060 1.00 0.00 63 ARG A N 7
ATOM 7574 C CA . ARG A 1 63 ? 12.510 7.391 -1.781 1.00 0.00 63 ARG A CA 7
ATOM 7575 C C . ARG A 1 63 ? 12.253 8.877 -1.550 1.00 0.00 63 ARG A C 7
ATOM 7576 O O . ARG A 1 63 ? 11.723 9.569 -2.420 1.00 0.00 63 ARG A O 7
ATOM 7597 N N . LYS A 1 64 ? 12.630 9.362 -0.372 1.00 0.00 64 LYS A N 7
ATOM 7598 C CA . LYS A 1 64 ? 12.441 10.766 -0.026 1.00 0.00 64 LYS A CA 7
ATOM 7599 C C . LYS A 1 64 ? 13.705 11.346 0.600 1.00 0.00 64 LYS A C 7
ATOM 7600 O O . LYS A 1 64 ? 14.505 10.622 1.193 1.00 0.00 64 LYS A O 7
ATOM 7619 N N . SER A 1 65 ? 13.879 12.657 0.464 1.00 0.00 65 SER A N 7
ATOM 7620 C CA . SER A 1 65 ? 15.047 13.335 1.015 1.00 0.00 65 SER A CA 7
ATOM 7621 C C . SER A 1 65 ? 14.847 14.847 1.016 1.00 0.00 65 SER A C 7
ATOM 7622 O O . SER A 1 65 ? 13.926 15.364 0.385 1.00 0.00 65 SER A O 7
ATOM 7630 N N . GLY A 1 66 ? 15.719 15.553 1.730 1.00 0.00 66 GLY A N 7
ATOM 7631 C CA . GLY A 1 66 ? 15.623 16.999 1.801 1.00 0.00 66 GLY A CA 7
ATOM 7632 C C . GLY A 1 66 ? 16.285 17.564 3.042 1.00 0.00 66 GLY A C 7
ATOM 7633 O O . GLY A 1 66 ? 16.423 16.887 4.061 1.00 0.00 66 GLY A O 7
ATOM 7637 N N . PRO A 1 67 ? 16.711 18.834 2.963 1.00 0.00 67 PRO A N 7
ATOM 7638 C CA . PRO A 1 67 ? 17.372 19.517 4.080 1.00 0.00 67 PRO A CA 7
ATOM 7639 C C . PRO A 1 67 ? 16.414 19.806 5.231 1.00 0.00 67 PRO A C 7
ATOM 7640 O O . PRO A 1 67 ? 16.796 20.413 6.231 1.00 0.00 67 PRO A O 7
ATOM 7651 N N . SER A 1 68 ? 15.168 19.367 5.082 1.00 0.00 68 SER A N 7
ATOM 7652 C CA . SER A 1 68 ? 14.155 19.582 6.109 1.00 0.00 68 SER A CA 7
ATOM 7653 C C . SER A 1 68 ? 14.147 18.433 7.113 1.00 0.00 68 SER A C 7
ATOM 7654 O O . SER A 1 68 ? 14.138 18.652 8.324 1.00 0.00 68 SER A O 7
ATOM 7662 N N . SER A 1 69 ? 14.149 17.207 6.599 1.00 0.00 69 SER A N 7
ATOM 7663 C CA . SER A 1 69 ? 14.138 16.022 7.450 1.00 0.00 69 SER A CA 7
ATOM 7664 C C . SER A 1 69 ? 14.308 14.755 6.618 1.00 0.00 69 SER A C 7
ATOM 7665 O O . SER A 1 69 ? 13.539 14.498 5.692 1.00 0.00 69 SER A O 7
ATOM 7673 N N . GLY A 1 70 ? 15.323 13.965 6.955 1.00 0.00 70 GLY A N 7
ATOM 7674 C CA . GLY A 1 70 ? 15.578 12.733 6.230 1.00 0.00 70 GLY A CA 7
ATOM 7675 C C . GLY A 1 70 ? 16.225 11.673 7.098 1.00 0.00 70 GLY A C 7
ATOM 7676 O O . GLY A 1 70 ? 17.445 11.652 7.258 1.00 0.00 70 GLY A O 7
ATOM 7680 N N . GLY A 1 1 ? 17.893 -5.421 -24.830 1.00 0.00 1 GLY A N 8
ATOM 7681 C CA . GLY A 1 1 ? 19.158 -5.157 -25.490 1.00 0.00 1 GLY A CA 8
ATOM 7682 C C . GLY A 1 1 ? 19.048 -4.069 -26.540 1.00 0.00 1 GLY A C 8
ATOM 7683 O O . GLY A 1 1 ? 18.437 -4.270 -27.590 1.00 0.00 1 GLY A O 8
ATOM 7687 N N . SER A 1 2 ? 19.640 -2.913 -26.257 1.00 0.00 2 SER A N 8
ATOM 7688 C CA . SER A 1 2 ? 19.601 -1.788 -27.184 1.00 0.00 2 SER A CA 8
ATOM 7689 C C . SER A 1 2 ? 18.165 -1.461 -27.582 1.00 0.00 2 SER A C 8
ATOM 7690 O O . SER A 1 2 ? 17.879 -1.192 -28.748 1.00 0.00 2 SER A O 8
ATOM 7698 N N . SER A 1 3 ? 17.266 -1.487 -26.603 1.00 0.00 3 SER A N 8
ATOM 7699 C CA . SER A 1 3 ? 15.858 -1.198 -26.850 1.00 0.00 3 SER A CA 8
ATOM 7700 C C . SER A 1 3 ? 15.124 -0.917 -25.543 1.00 0.00 3 SER A C 8
ATOM 7701 O O . SER A 1 3 ? 15.614 -1.238 -24.461 1.00 0.00 3 SER A O 8
ATOM 7709 N N . GLY A 1 4 ? 13.943 -0.315 -25.652 1.00 0.00 4 GLY A N 8
ATOM 7710 C CA . GLY A 1 4 ? 13.159 0.000 -24.472 1.00 0.00 4 GLY A CA 8
ATOM 7711 C C . GLY A 1 4 ? 11.802 -0.675 -24.482 1.00 0.00 4 GLY A C 8
ATOM 7712 O O . GLY A 1 4 ? 11.699 -1.881 -24.254 1.00 0.00 4 GLY A O 8
ATOM 7716 N N . SER A 1 5 ? 10.757 0.103 -24.744 1.00 0.00 5 SER A N 8
ATOM 7717 C CA . SER A 1 5 ? 9.398 -0.425 -24.776 1.00 0.00 5 SER A CA 8
ATOM 7718 C C . SER A 1 5 ? 8.752 -0.180 -26.136 1.00 0.00 5 SER A C 8
ATOM 7719 O O . SER A 1 5 ? 9.168 0.706 -26.882 1.00 0.00 5 SER A O 8
ATOM 7727 N N . SER A 1 6 ? 7.731 -0.971 -26.451 1.00 0.00 6 SER A N 8
ATOM 7728 C CA . SER A 1 6 ? 7.029 -0.843 -27.722 1.00 0.00 6 SER A CA 8
ATOM 7729 C C . SER A 1 6 ? 5.608 -0.330 -27.508 1.00 0.00 6 SER A C 8
ATOM 7730 O O . SER A 1 6 ? 4.674 -1.110 -27.331 1.00 0.00 6 SER A O 8
ATOM 7738 N N . GLY A 1 7 ? 5.454 0.991 -27.526 1.00 0.00 7 GLY A N 8
ATOM 7739 C CA . GLY A 1 7 ? 4.145 1.588 -27.333 1.00 0.00 7 GLY A CA 8
ATOM 7740 C C . GLY A 1 7 ? 3.620 1.391 -25.925 1.00 0.00 7 GLY A C 8
ATOM 7741 O O . GLY A 1 7 ? 4.387 1.110 -25.003 1.00 0.00 7 GLY A O 8
ATOM 7745 N N . ARG A 1 8 ? 2.310 1.540 -25.756 1.00 0.00 8 ARG A N 8
ATOM 7746 C CA . ARG A 1 8 ? 1.685 1.380 -24.449 1.00 0.00 8 ARG A CA 8
ATOM 7747 C C . ARG A 1 8 ? 1.372 -0.087 -24.173 1.00 0.00 8 ARG A C 8
ATOM 7748 O O . ARG A 1 8 ? 0.490 -0.673 -24.801 1.00 0.00 8 ARG A O 8
ATOM 7769 N N . SER A 1 9 ? 2.100 -0.674 -23.229 1.00 0.00 9 SER A N 8
ATOM 7770 C CA . SER A 1 9 ? 1.904 -2.074 -22.871 1.00 0.00 9 SER A CA 8
ATOM 7771 C C . SER A 1 9 ? 0.562 -2.274 -22.173 1.00 0.00 9 SER A C 8
ATOM 7772 O O . SER A 1 9 ? -0.072 -1.313 -21.737 1.00 0.00 9 SER A O 8
ATOM 7780 N N . SER A 1 10 ? 0.135 -3.528 -22.072 1.00 0.00 10 SER A N 8
ATOM 7781 C CA . SER A 1 10 ? -1.133 -3.855 -21.430 1.00 0.00 10 SER A CA 8
ATOM 7782 C C . SER A 1 10 ? -1.363 -2.978 -20.203 1.00 0.00 10 SER A C 8
ATOM 7783 O O . SER A 1 10 ? -0.491 -2.853 -19.343 1.00 0.00 10 SER A O 8
ATOM 7791 N N . ARG A 1 11 ? -2.544 -2.372 -20.130 1.00 0.00 11 ARG A N 8
ATOM 7792 C CA . ARG A 1 11 ? -2.889 -1.505 -19.010 1.00 0.00 11 ARG A CA 8
ATOM 7793 C C . ARG A 1 11 ? -3.472 -2.314 -17.856 1.00 0.00 11 ARG A C 8
ATOM 7794 O O . ARG A 1 11 ? -4.665 -2.621 -17.838 1.00 0.00 11 ARG A O 8
ATOM 7815 N N . THR A 1 12 ? -2.624 -2.658 -16.892 1.00 0.00 12 THR A N 8
ATOM 7816 C CA . THR A 1 12 ? -3.054 -3.433 -15.735 1.00 0.00 12 THR A CA 8
ATOM 7817 C C . THR A 1 12 ? -3.454 -2.522 -14.581 1.00 0.00 12 THR A C 8
ATOM 7818 O O . THR A 1 12 ? -2.610 -1.854 -13.983 1.00 0.00 12 THR A O 8
ATOM 7829 N N . ARG A 1 13 ? -4.747 -2.500 -14.272 1.00 0.00 13 ARG A N 8
ATOM 7830 C CA . ARG A 1 13 ? -5.259 -1.669 -13.189 1.00 0.00 13 ARG A CA 8
ATOM 7831 C C . ARG A 1 13 ? -5.771 -2.531 -12.039 1.00 0.00 13 ARG A C 8
ATOM 7832 O O . ARG A 1 13 ? -6.507 -3.495 -12.251 1.00 0.00 13 ARG A O 8
ATOM 7853 N N . PHE A 1 14 ? -5.375 -2.178 -10.820 1.00 0.00 14 PHE A N 8
ATOM 7854 C CA . PHE A 1 14 ? -5.792 -2.920 -9.636 1.00 0.00 14 PHE A CA 8
ATOM 7855 C C . PHE A 1 14 ? -6.958 -2.223 -8.940 1.00 0.00 14 PHE A C 8
ATOM 7856 O O . PHE A 1 14 ? -7.200 -1.033 -9.148 1.00 0.00 14 PHE A O 8
ATOM 7873 N N . THR A 1 15 ? -7.679 -2.973 -8.112 1.00 0.00 15 THR A N 8
ATOM 7874 C CA . THR A 1 15 ? -8.821 -2.429 -7.387 1.00 0.00 15 THR A CA 8
ATOM 7875 C C . THR A 1 15 ? -8.491 -2.232 -5.912 1.00 0.00 15 THR A C 8
ATOM 7876 O O . THR A 1 15 ? -7.641 -2.929 -5.357 1.00 0.00 15 THR A O 8
ATOM 7887 N N . ASP A 1 16 ? -9.169 -1.280 -5.281 1.00 0.00 16 ASP A N 8
ATOM 7888 C CA . ASP A 1 16 ? -8.950 -0.992 -3.868 1.00 0.00 16 ASP A CA 8
ATOM 7889 C C . ASP A 1 16 ? -8.622 -2.268 -3.099 1.00 0.00 16 ASP A C 8
ATOM 7890 O O . ASP A 1 16 ? -7.708 -2.290 -2.274 1.00 0.00 16 ASP A O 8
ATOM 7899 N N . TYR A 1 17 ? -9.374 -3.328 -3.373 1.00 0.00 17 TYR A N 8
ATOM 7900 C CA . TYR A 1 17 ? -9.166 -4.606 -2.704 1.00 0.00 17 TYR A CA 8
ATOM 7901 C C . TYR A 1 17 ? -7.729 -5.086 -2.880 1.00 0.00 17 TYR A C 8
ATOM 7902 O O . TYR A 1 17 ? -7.057 -5.435 -1.910 1.00 0.00 17 TYR A O 8
ATOM 7920 N N . GLN A 1 18 ? -7.264 -5.098 -4.125 1.00 0.00 18 GLN A N 8
ATOM 7921 C CA . GLN A 1 18 ? -5.907 -5.535 -4.430 1.00 0.00 18 GLN A CA 8
ATOM 7922 C C . GLN A 1 18 ? -4.885 -4.513 -3.943 1.00 0.00 18 GLN A C 8
ATOM 7923 O O . GLN A 1 18 ? -3.912 -4.862 -3.273 1.00 0.00 18 GLN A O 8
ATOM 7937 N N . LEU A 1 19 ? -5.110 -3.249 -4.286 1.00 0.00 19 LEU A N 8
ATOM 7938 C CA . LEU A 1 19 ? -4.209 -2.175 -3.884 1.00 0.00 19 LEU A CA 8
ATOM 7939 C C . LEU A 1 19 ? -4.035 -2.147 -2.369 1.00 0.00 19 LEU A C 8
ATOM 7940 O O . LEU A 1 19 ? -2.977 -1.774 -1.862 1.00 0.00 19 LEU A O 8
ATOM 7956 N N . ARG A 1 20 ? -5.080 -2.546 -1.651 1.00 0.00 20 ARG A N 8
ATOM 7957 C CA . ARG A 1 20 ? -5.043 -2.568 -0.194 1.00 0.00 20 ARG A CA 8
ATOM 7958 C C . ARG A 1 20 ? -4.010 -3.573 0.308 1.00 0.00 20 ARG A C 8
ATOM 7959 O O . ARG A 1 20 ? -3.212 -3.268 1.195 1.00 0.00 20 ARG A O 8
ATOM 7980 N N . VAL A 1 21 ? -4.030 -4.772 -0.265 1.00 0.00 21 VAL A N 8
ATOM 7981 C CA . VAL A 1 21 ? -3.095 -5.821 0.124 1.00 0.00 21 VAL A CA 8
ATOM 7982 C C . VAL A 1 21 ? -1.686 -5.512 -0.370 1.00 0.00 21 VAL A C 8
ATOM 7983 O O . VAL A 1 21 ? -0.709 -5.688 0.359 1.00 0.00 21 VAL A O 8
ATOM 7996 N N . LEU A 1 22 ? -1.588 -5.051 -1.612 1.00 0.00 22 LEU A N 8
ATOM 7997 C CA . LEU A 1 22 ? -0.298 -4.716 -2.204 1.00 0.00 22 LEU A CA 8
ATOM 7998 C C . LEU A 1 22 ? 0.359 -3.559 -1.460 1.00 0.00 22 LEU A C 8
ATOM 7999 O O . LEU A 1 22 ? 1.547 -3.608 -1.142 1.00 0.00 22 LEU A O 8
ATOM 8015 N N . GLN A 1 23 ? -0.422 -2.520 -1.184 1.00 0.00 23 GLN A N 8
ATOM 8016 C CA . GLN A 1 23 ? 0.084 -1.351 -0.475 1.00 0.00 23 GLN A CA 8
ATOM 8017 C C . GLN A 1 23 ? 0.335 -1.671 0.995 1.00 0.00 23 GLN A C 8
ATOM 8018 O O . GLN A 1 23 ? 1.298 -1.187 1.591 1.00 0.00 23 GLN A O 8
ATOM 8032 N N . ASP A 1 24 ? -0.537 -2.490 1.574 1.00 0.00 24 ASP A N 8
ATOM 8033 C CA . ASP A 1 24 ? -0.410 -2.876 2.974 1.00 0.00 24 ASP A CA 8
ATOM 8034 C C . ASP A 1 24 ? 0.868 -3.677 3.203 1.00 0.00 24 ASP A C 8
ATOM 8035 O O . ASP A 1 24 ? 1.582 -3.460 4.182 1.00 0.00 24 ASP A O 8
ATOM 8044 N N . PHE A 1 25 ? 1.150 -4.604 2.294 1.00 0.00 25 PHE A N 8
ATOM 8045 C CA . PHE A 1 25 ? 2.341 -5.440 2.398 1.00 0.00 25 PHE A CA 8
ATOM 8046 C C . PHE A 1 25 ? 3.603 -4.620 2.151 1.00 0.00 25 PHE A C 8
ATOM 8047 O O . PHE A 1 25 ? 4.670 -4.926 2.683 1.00 0.00 25 PHE A O 8
ATOM 8064 N N . PHE A 1 26 ? 3.474 -3.576 1.339 1.00 0.00 26 PHE A N 8
ATOM 8065 C CA . PHE A 1 26 ? 4.605 -2.712 1.019 1.00 0.00 26 PHE A CA 8
ATOM 8066 C C . PHE A 1 26 ? 4.975 -1.837 2.213 1.00 0.00 26 PHE A C 8
ATOM 8067 O O . PHE A 1 26 ? 6.143 -1.750 2.594 1.00 0.00 26 PHE A O 8
ATOM 8084 N N . ASP A 1 27 ? 3.974 -1.190 2.799 1.00 0.00 27 ASP A N 8
ATOM 8085 C CA . ASP A 1 27 ? 4.193 -0.322 3.950 1.00 0.00 27 ASP A CA 8
ATOM 8086 C C . ASP A 1 27 ? 4.956 -1.058 5.047 1.00 0.00 27 ASP A C 8
ATOM 8087 O O . ASP A 1 27 ? 5.731 -0.455 5.789 1.00 0.00 27 ASP A O 8
ATOM 8096 N N . ALA A 1 28 ? 4.729 -2.364 5.145 1.00 0.00 28 ALA A N 8
ATOM 8097 C CA . ALA A 1 28 ? 5.396 -3.181 6.151 1.00 0.00 28 ALA A CA 8
ATOM 8098 C C . ALA A 1 28 ? 6.685 -3.783 5.603 1.00 0.00 28 ALA A C 8
ATOM 8099 O O . ALA A 1 28 ? 7.698 -3.842 6.299 1.00 0.00 28 ALA A O 8
ATOM 8106 N N . ASN A 1 29 ? 6.640 -4.229 4.352 1.00 0.00 29 ASN A N 8
ATOM 8107 C CA . ASN A 1 29 ? 7.805 -4.828 3.711 1.00 0.00 29 ASN A CA 8
ATOM 8108 C C . ASN A 1 29 ? 7.788 -4.578 2.207 1.00 0.00 29 ASN A C 8
ATOM 8109 O O . ASN A 1 29 ? 6.810 -4.889 1.526 1.00 0.00 29 ASN A O 8
ATOM 8120 N N . ALA A 1 30 ? 8.876 -4.013 1.694 1.00 0.00 30 ALA A N 8
ATOM 8121 C CA . ALA A 1 30 ? 8.987 -3.722 0.270 1.00 0.00 30 ALA A CA 8
ATOM 8122 C C . ALA A 1 30 ? 10.167 -4.463 -0.351 1.00 0.00 30 ALA A C 8
ATOM 8123 O O . ALA A 1 30 ? 10.552 -4.193 -1.489 1.00 0.00 30 ALA A O 8
ATOM 8130 N N . TYR A 1 31 ? 10.736 -5.396 0.403 1.00 0.00 31 TYR A N 8
ATOM 8131 C CA . TYR A 1 31 ? 11.875 -6.173 -0.072 1.00 0.00 31 TYR A CA 8
ATOM 8132 C C . TYR A 1 31 ? 11.666 -7.661 0.190 1.00 0.00 31 TYR A C 8
ATOM 8133 O O . TYR A 1 31 ? 12.580 -8.381 0.595 1.00 0.00 31 TYR A O 8
ATOM 8151 N N . PRO A 1 32 ? 10.434 -8.136 -0.046 1.00 0.00 32 PRO A N 8
ATOM 8152 C CA . PRO A 1 32 ? 10.075 -9.542 0.156 1.00 0.00 32 PRO A CA 8
ATOM 8153 C C . PRO A 1 32 ? 10.732 -10.461 -0.868 1.00 0.00 32 PRO A C 8
ATOM 8154 O O . PRO A 1 32 ? 11.099 -10.028 -1.961 1.00 0.00 32 PRO A O 8
ATOM 8165 N N . LYS A 1 33 ? 10.876 -11.733 -0.509 1.00 0.00 33 LYS A N 8
ATOM 8166 C CA . LYS A 1 33 ? 11.487 -12.714 -1.398 1.00 0.00 33 LYS A CA 8
ATOM 8167 C C . LYS A 1 33 ? 10.422 -13.478 -2.179 1.00 0.00 33 LYS A C 8
ATOM 8168 O O . LYS A 1 33 ? 9.241 -13.439 -1.837 1.00 0.00 33 LYS A O 8
ATOM 8187 N N . ASP A 1 34 ? 10.849 -14.172 -3.228 1.00 0.00 34 ASP A N 8
ATOM 8188 C CA . ASP A 1 34 ? 9.932 -14.947 -4.056 1.00 0.00 34 ASP A CA 8
ATOM 8189 C C . ASP A 1 34 ? 8.913 -15.685 -3.194 1.00 0.00 34 ASP A C 8
ATOM 8190 O O . ASP A 1 34 ? 7.714 -15.660 -3.474 1.00 0.00 34 ASP A O 8
ATOM 8199 N N . ASP A 1 35 ? 9.397 -16.341 -2.145 1.00 0.00 35 ASP A N 8
ATOM 8200 C CA . ASP A 1 35 ? 8.528 -17.086 -1.242 1.00 0.00 35 ASP A CA 8
ATOM 8201 C C . ASP A 1 35 ? 7.382 -16.211 -0.745 1.00 0.00 35 ASP A C 8
ATOM 8202 O O . ASP A 1 35 ? 6.226 -16.632 -0.734 1.00 0.00 35 ASP A O 8
ATOM 8211 N N . GLU A 1 36 ? 7.712 -14.990 -0.333 1.00 0.00 36 GLU A N 8
ATOM 8212 C CA . GLU A 1 36 ? 6.710 -14.057 0.167 1.00 0.00 36 GLU A CA 8
ATOM 8213 C C . GLU A 1 36 ? 5.774 -13.612 -0.953 1.00 0.00 36 GLU A C 8
ATOM 8214 O O . GLU A 1 36 ? 4.552 -13.675 -0.818 1.00 0.00 36 GLU A O 8
ATOM 8226 N N . PHE A 1 37 ? 6.357 -13.161 -2.059 1.00 0.00 37 PHE A N 8
ATOM 8227 C CA . PHE A 1 37 ? 5.576 -12.703 -3.202 1.00 0.00 37 PHE A CA 8
ATOM 8228 C C . PHE A 1 37 ? 4.476 -13.704 -3.546 1.00 0.00 37 PHE A C 8
ATOM 8229 O O . PHE A 1 37 ? 3.390 -13.322 -3.979 1.00 0.00 37 PHE A O 8
ATOM 8246 N N . GLU A 1 38 ? 4.768 -14.986 -3.348 1.00 0.00 38 GLU A N 8
ATOM 8247 C CA . GLU A 1 38 ? 3.804 -16.041 -3.638 1.00 0.00 38 GLU A CA 8
ATOM 8248 C C . GLU A 1 38 ? 2.547 -15.877 -2.790 1.00 0.00 38 GLU A C 8
ATOM 8249 O O . GLU A 1 38 ? 1.430 -16.043 -3.280 1.00 0.00 38 GLU A O 8
ATOM 8261 N N . GLN A 1 39 ? 2.737 -15.552 -1.516 1.00 0.00 39 GLN A N 8
ATOM 8262 C CA . GLN A 1 39 ? 1.619 -15.367 -0.599 1.00 0.00 39 GLN A CA 8
ATOM 8263 C C . GLN A 1 39 ? 0.601 -14.387 -1.173 1.00 0.00 39 GLN A C 8
ATOM 8264 O O . GLN A 1 39 ? -0.598 -14.666 -1.200 1.00 0.00 39 GLN A O 8
ATOM 8278 N N . LEU A 1 40 ? 1.086 -13.237 -1.629 1.00 0.00 40 LEU A N 8
ATOM 8279 C CA . LEU A 1 40 ? 0.219 -12.214 -2.203 1.00 0.00 40 LEU A CA 8
ATOM 8280 C C . LEU A 1 40 ? -0.306 -12.648 -3.568 1.00 0.00 40 LEU A C 8
ATOM 8281 O O . LEU A 1 40 ? -1.485 -12.471 -3.875 1.00 0.00 40 LEU A O 8
ATOM 8297 N N . SER A 1 41 ? 0.576 -13.220 -4.381 1.00 0.00 41 SER A N 8
ATOM 8298 C CA . SER A 1 41 ? 0.202 -13.678 -5.714 1.00 0.00 41 SER A CA 8
ATOM 8299 C C . SER A 1 41 ? -0.914 -14.716 -5.638 1.00 0.00 41 SER A C 8
ATOM 8300 O O . SER A 1 41 ? -1.763 -14.797 -6.525 1.00 0.00 41 SER A O 8
ATOM 8308 N N . ASN A 1 42 ? -0.904 -15.509 -4.571 1.00 0.00 42 ASN A N 8
ATOM 8309 C CA . ASN A 1 42 ? -1.914 -16.544 -4.379 1.00 0.00 42 ASN A CA 8
ATOM 8310 C C . ASN A 1 42 ? -3.199 -15.950 -3.810 1.00 0.00 42 ASN A C 8
ATOM 8311 O O . ASN A 1 42 ? -4.300 -16.401 -4.130 1.00 0.00 42 ASN A O 8
ATOM 8322 N N . LEU A 1 43 ? -3.052 -14.935 -2.965 1.00 0.00 43 LEU A N 8
ATOM 8323 C CA . LEU A 1 43 ? -4.201 -14.278 -2.352 1.00 0.00 43 LEU A CA 8
ATOM 8324 C C . LEU A 1 43 ? -4.976 -13.462 -3.382 1.00 0.00 43 LEU A C 8
ATOM 8325 O O . LEU A 1 43 ? -6.166 -13.693 -3.605 1.00 0.00 43 LEU A O 8
ATOM 8341 N N . LEU A 1 44 ? -4.295 -12.510 -4.009 1.00 0.00 44 LEU A N 8
ATOM 8342 C CA . LEU A 1 44 ? -4.919 -11.661 -5.018 1.00 0.00 44 LEU A CA 8
ATOM 8343 C C . LEU A 1 44 ? -5.107 -12.420 -6.328 1.00 0.00 44 LEU A C 8
ATOM 8344 O O . LEU A 1 44 ? -5.803 -11.958 -7.230 1.00 0.00 44 LEU A O 8
ATOM 8360 N N . ASN A 1 45 ? -4.482 -13.590 -6.423 1.00 0.00 45 ASN A N 8
ATOM 8361 C CA . ASN A 1 45 ? -4.582 -14.415 -7.621 1.00 0.00 45 ASN A CA 8
ATOM 8362 C C . ASN A 1 45 ? -3.944 -13.715 -8.818 1.00 0.00 45 ASN A C 8
ATOM 8363 O O . ASN A 1 45 ? -4.384 -13.882 -9.956 1.00 0.00 45 ASN A O 8
ATOM 8374 N N . LEU A 1 46 ? -2.903 -12.933 -8.552 1.00 0.00 46 LEU A N 8
ATOM 8375 C CA . LEU A 1 46 ? -2.203 -12.208 -9.607 1.00 0.00 46 LEU A CA 8
ATOM 8376 C C . LEU A 1 46 ? -0.791 -12.753 -9.796 1.00 0.00 46 LEU A C 8
ATOM 8377 O O . LEU A 1 46 ? -0.185 -13.308 -8.879 1.00 0.00 46 LEU A O 8
ATOM 8393 N N . PRO A 1 47 ? -0.252 -12.591 -11.014 1.00 0.00 47 PRO A N 8
ATOM 8394 C CA . PRO A 1 47 ? 1.096 -13.057 -11.351 1.00 0.00 47 PRO A CA 8
ATOM 8395 C C . PRO A 1 47 ? 2.182 -12.244 -10.654 1.00 0.00 47 PRO A C 8
ATOM 8396 O O . PRO A 1 47 ? 2.183 -11.014 -10.707 1.00 0.00 47 PRO A O 8
ATOM 8407 N N . THR A 1 48 ? 3.109 -12.940 -10.002 1.00 0.00 48 THR A N 8
ATOM 8408 C CA . THR A 1 48 ? 4.200 -12.283 -9.294 1.00 0.00 48 THR A CA 8
ATOM 8409 C C . THR A 1 48 ? 4.804 -11.163 -10.133 1.00 0.00 48 THR A C 8
ATOM 8410 O O . THR A 1 48 ? 5.108 -10.086 -9.621 1.00 0.00 48 THR A O 8
ATOM 8421 N N . ARG A 1 49 ? 4.976 -11.424 -11.425 1.00 0.00 49 ARG A N 8
ATOM 8422 C CA . ARG A 1 49 ? 5.545 -10.438 -12.335 1.00 0.00 49 ARG A CA 8
ATOM 8423 C C . ARG A 1 49 ? 4.825 -9.098 -12.203 1.00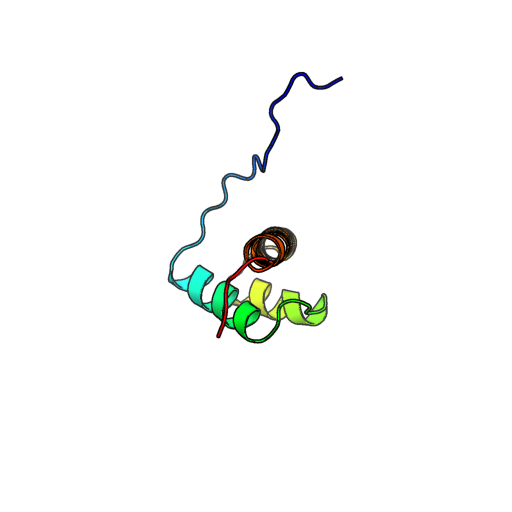 0.00 49 ARG A C 8
ATOM 8424 O O . ARG A 1 49 ? 5.443 -8.038 -12.301 1.00 0.00 49 ARG A O 8
ATOM 8445 N N . VAL A 1 50 ? 3.516 -9.155 -11.982 1.00 0.00 50 VAL A N 8
ATOM 8446 C CA . VAL A 1 50 ? 2.712 -7.947 -11.837 1.00 0.00 50 VAL A CA 8
ATOM 8447 C C . VAL A 1 50 ? 2.944 -7.293 -10.479 1.00 0.00 50 VAL A C 8
ATOM 8448 O O . VAL A 1 50 ? 3.034 -6.069 -10.377 1.00 0.00 50 VAL A O 8
ATOM 8461 N N . ILE A 1 51 ? 3.041 -8.116 -9.441 1.00 0.00 51 ILE A N 8
ATOM 8462 C CA . ILE A 1 51 ? 3.264 -7.616 -8.090 1.00 0.00 51 ILE A CA 8
ATOM 8463 C C . ILE A 1 51 ? 4.674 -7.055 -7.937 1.00 0.00 51 ILE A C 8
ATOM 8464 O O . ILE A 1 51 ? 4.907 -6.139 -7.148 1.00 0.00 51 ILE A O 8
ATOM 8480 N N . VAL A 1 52 ? 5.611 -7.609 -8.699 1.00 0.00 52 VAL A N 8
ATOM 8481 C CA . VAL A 1 52 ? 6.998 -7.162 -8.651 1.00 0.00 52 VAL A CA 8
ATOM 8482 C C . VAL A 1 52 ? 7.145 -5.762 -9.236 1.00 0.00 52 VAL A C 8
ATOM 8483 O O . VAL A 1 52 ? 7.692 -4.864 -8.596 1.00 0.00 52 VAL A O 8
ATOM 8496 N N . VAL A 1 53 ? 6.651 -5.582 -10.457 1.00 0.00 53 VAL A N 8
ATOM 8497 C CA . VAL A 1 53 ? 6.725 -4.290 -11.129 1.00 0.00 53 VAL A CA 8
ATOM 8498 C C . VAL A 1 53 ? 6.109 -3.189 -10.273 1.00 0.00 53 VAL A C 8
ATOM 8499 O O . VAL A 1 53 ? 6.613 -2.068 -10.229 1.00 0.00 53 VAL A O 8
ATOM 8512 N N . TRP A 1 54 ? 5.015 -3.518 -9.596 1.00 0.00 54 TRP A N 8
ATOM 8513 C CA . TRP A 1 54 ? 4.329 -2.557 -8.740 1.00 0.00 54 TRP A CA 8
ATOM 8514 C C . TRP A 1 54 ? 5.166 -2.230 -7.508 1.00 0.00 54 TRP A C 8
ATOM 8515 O O . TRP A 1 54 ? 5.330 -1.064 -7.149 1.00 0.00 54 TRP A O 8
ATOM 8536 N N . PHE A 1 55 ? 5.692 -3.266 -6.864 1.00 0.00 55 PHE A N 8
ATOM 8537 C CA . PHE A 1 55 ? 6.512 -3.088 -5.671 1.00 0.00 55 PHE A CA 8
ATOM 8538 C C . PHE A 1 55 ? 7.798 -2.335 -6.002 1.00 0.00 55 PHE A C 8
ATOM 8539 O O . PHE A 1 55 ? 8.261 -1.505 -5.221 1.00 0.00 55 PHE A O 8
ATOM 8556 N N . GLN A 1 56 ? 8.368 -2.634 -7.165 1.00 0.00 56 GLN A N 8
ATOM 8557 C CA . GLN A 1 56 ? 9.601 -1.986 -7.598 1.00 0.00 56 GLN A CA 8
ATOM 8558 C C . GLN A 1 56 ? 9.423 -0.474 -7.676 1.00 0.00 56 GLN A C 8
ATOM 8559 O O . GLN A 1 56 ? 10.181 0.282 -7.069 1.00 0.00 56 GLN A O 8
ATOM 8573 N N . ASN A 1 57 ? 8.417 -0.039 -8.428 1.00 0.00 57 ASN A N 8
ATOM 8574 C CA . ASN A 1 57 ? 8.140 1.384 -8.586 1.00 0.00 57 ASN A CA 8
ATOM 8575 C C . ASN A 1 57 ? 7.884 2.042 -7.234 1.00 0.00 57 ASN A C 8
ATOM 8576 O O . ASN A 1 57 ? 8.490 3.061 -6.903 1.00 0.00 57 ASN A O 8
ATOM 8587 N N . ALA A 1 58 ? 6.983 1.451 -6.455 1.00 0.00 58 ALA A N 8
ATOM 8588 C CA . ALA A 1 58 ? 6.649 1.978 -5.138 1.00 0.00 58 ALA A CA 8
ATOM 8589 C C . ALA A 1 58 ? 7.907 2.351 -4.360 1.00 0.00 58 ALA A C 8
ATOM 8590 O O . ALA A 1 58 ? 7.916 3.324 -3.606 1.00 0.00 58 ALA A O 8
ATOM 8597 N N . ARG A 1 59 ? 8.966 1.571 -4.549 1.00 0.00 59 ARG A N 8
ATOM 8598 C CA . ARG A 1 59 ? 10.229 1.818 -3.863 1.00 0.00 59 ARG A CA 8
ATOM 8599 C C . ARG A 1 59 ? 10.892 3.089 -4.386 1.00 0.00 59 ARG A C 8
ATOM 8600 O O . ARG A 1 59 ? 11.411 3.893 -3.613 1.00 0.00 59 ARG A O 8
ATOM 8621 N N . GLN A 1 60 ? 10.869 3.263 -5.704 1.00 0.00 60 GLN A N 8
ATOM 8622 C CA . GLN A 1 60 ? 11.469 4.435 -6.330 1.00 0.00 60 GLN A CA 8
ATOM 8623 C C . GLN A 1 60 ? 10.758 5.711 -5.890 1.00 0.00 60 GLN A C 8
ATOM 8624 O O . GLN A 1 60 ? 11.393 6.737 -5.650 1.00 0.00 60 GLN A O 8
ATOM 8638 N N . LYS A 1 61 ? 9.435 5.639 -5.787 1.00 0.00 61 LYS A N 8
ATOM 8639 C CA . LYS A 1 61 ? 8.636 6.787 -5.376 1.00 0.00 61 LYS A CA 8
ATOM 8640 C C . LYS A 1 61 ? 8.967 7.195 -3.944 1.00 0.00 61 LYS A C 8
ATOM 8641 O O . LYS A 1 61 ? 9.081 8.382 -3.637 1.00 0.00 61 LYS A O 8
ATOM 8660 N N . ALA A 1 62 ? 9.122 6.205 -3.072 1.00 0.00 62 ALA A N 8
ATOM 8661 C CA . ALA A 1 62 ? 9.443 6.461 -1.673 1.00 0.00 62 ALA A CA 8
ATOM 8662 C C . ALA A 1 62 ? 10.728 7.272 -1.545 1.00 0.00 62 ALA A C 8
ATOM 8663 O O . ALA A 1 62 ? 10.841 8.141 -0.681 1.00 0.00 62 ALA A O 8
ATOM 8670 N N . ARG A 1 63 ? 11.694 6.982 -2.411 1.00 0.00 63 ARG A N 8
ATOM 8671 C CA . ARG A 1 63 ? 12.972 7.684 -2.393 1.00 0.00 63 ARG A CA 8
ATOM 8672 C C . ARG A 1 63 ? 12.763 9.192 -2.293 1.00 0.00 63 ARG A C 8
ATOM 8673 O O . ARG A 1 63 ? 12.138 9.802 -3.161 1.00 0.00 63 ARG A O 8
ATOM 8694 N N . LYS A 1 64 ? 13.288 9.788 -1.228 1.00 0.00 64 LYS A N 8
ATOM 8695 C CA . LYS A 1 64 ? 13.160 11.224 -1.013 1.00 0.00 64 LYS A CA 8
ATOM 8696 C C . LYS A 1 64 ? 14.230 11.988 -1.788 1.00 0.00 64 LYS A C 8
ATOM 8697 O O . LYS A 1 64 ? 15.273 11.433 -2.135 1.00 0.00 64 LYS A O 8
ATOM 8716 N N . SER A 1 65 ? 13.964 13.262 -2.056 1.00 0.00 65 SER A N 8
ATOM 8717 C CA . SER A 1 65 ? 14.903 14.100 -2.792 1.00 0.00 65 SER A CA 8
ATOM 8718 C C . SER A 1 65 ? 14.591 15.579 -2.582 1.00 0.00 65 SER A C 8
ATOM 8719 O O . SER A 1 65 ? 13.452 15.951 -2.303 1.00 0.00 65 SER A O 8
ATOM 8727 N N . GLY A 1 66 ? 15.613 16.418 -2.719 1.00 0.00 66 GLY A N 8
ATOM 8728 C CA . GLY A 1 66 ? 15.429 17.847 -2.541 1.00 0.00 66 GLY A CA 8
ATOM 8729 C C . GLY A 1 66 ? 16.516 18.470 -1.689 1.00 0.00 66 GLY A C 8
ATOM 8730 O O . GLY A 1 66 ? 17.267 17.779 -1.000 1.00 0.00 66 GLY A O 8
ATOM 8734 N N . PRO A 1 67 ? 16.613 19.807 -1.730 1.00 0.00 67 PRO A N 8
ATOM 8735 C CA . PRO A 1 67 ? 17.614 20.552 -0.961 1.00 0.00 67 PRO A CA 8
ATOM 8736 C C . PRO A 1 67 ? 17.337 20.520 0.538 1.00 0.00 67 PRO A C 8
ATOM 8737 O O . PRO A 1 67 ? 18.054 21.139 1.324 1.00 0.00 67 PRO A O 8
ATOM 8748 N N . SER A 1 68 ? 16.293 19.795 0.926 1.00 0.00 68 SER A N 8
ATOM 8749 C CA . SER A 1 68 ? 15.920 19.685 2.332 1.00 0.00 68 SER A CA 8
ATOM 8750 C C . SER A 1 68 ? 17.127 19.313 3.187 1.00 0.00 68 SER A C 8
ATOM 8751 O O . SER A 1 68 ? 17.434 18.134 3.369 1.00 0.00 68 SER A O 8
ATOM 8759 N N . SER A 1 69 ? 17.808 20.327 3.711 1.00 0.00 69 SER A N 8
ATOM 8760 C CA . SER A 1 69 ? 18.985 20.108 4.544 1.00 0.00 69 SER A CA 8
ATOM 8761 C C . SER A 1 69 ? 18.623 20.180 6.025 1.00 0.00 69 SER A C 8
ATOM 8762 O O . SER A 1 69 ? 17.799 20.996 6.435 1.00 0.00 69 SER A O 8
ATOM 8770 N N . GLY A 1 70 ? 19.245 19.317 6.822 1.00 0.00 70 GLY A N 8
ATOM 8771 C CA . GLY A 1 70 ? 18.976 19.298 8.248 1.00 0.00 70 GLY A CA 8
ATOM 8772 C C . GLY A 1 70 ? 18.358 17.991 8.704 1.00 0.00 70 GLY A C 8
ATOM 8773 O O . GLY A 1 70 ? 19.058 17.102 9.188 1.00 0.00 70 GLY A O 8
ATOM 8777 N N . GLY A 1 1 ? 5.799 -11.632 -31.251 1.00 0.00 1 GLY A N 9
ATOM 8778 C CA . GLY A 1 1 ? 4.783 -11.021 -32.089 1.00 0.00 1 GLY A CA 9
ATOM 8779 C C . GLY A 1 1 ? 4.561 -9.559 -31.758 1.00 0.00 1 GLY A C 9
ATOM 8780 O O . GLY A 1 1 ? 4.571 -9.171 -30.590 1.00 0.00 1 GLY A O 9
ATOM 8784 N N . SER A 1 2 ? 4.361 -8.744 -32.790 1.00 0.00 2 SER A N 9
ATOM 8785 C CA . SER A 1 2 ? 4.141 -7.315 -32.603 1.00 0.00 2 SER A CA 9
ATOM 8786 C C . SER A 1 2 ? 3.130 -7.061 -31.490 1.00 0.00 2 SER A C 9
ATOM 8787 O O . SER A 1 2 ? 1.972 -7.468 -31.584 1.00 0.00 2 SER A O 9
ATOM 8795 N N . SER A 1 3 ? 3.577 -6.386 -30.435 1.00 0.00 3 SER A N 9
ATOM 8796 C CA . SER A 1 3 ? 2.713 -6.081 -29.301 1.00 0.00 3 SER A CA 9
ATOM 8797 C C . SER A 1 3 ? 2.679 -4.580 -29.032 1.00 0.00 3 SER A C 9
ATOM 8798 O O . SER A 1 3 ? 3.423 -3.812 -29.642 1.00 0.00 3 SER A O 9
ATOM 8806 N N . GLY A 1 4 ? 1.810 -4.169 -28.114 1.00 0.00 4 GLY A N 9
ATOM 8807 C CA . GLY A 1 4 ? 1.694 -2.761 -27.780 1.00 0.00 4 GLY A CA 9
ATOM 8808 C C . GLY A 1 4 ? 0.758 -2.517 -26.613 1.00 0.00 4 GLY A C 9
ATOM 8809 O O . GLY A 1 4 ? 0.503 -3.418 -25.814 1.00 0.00 4 GLY A O 9
ATOM 8813 N N . SER A 1 5 ? 0.244 -1.295 -26.513 1.00 0.00 5 SER A N 9
ATOM 8814 C CA . SER A 1 5 ? -0.665 -0.934 -25.432 1.00 0.00 5 SER A CA 9
ATOM 8815 C C . SER A 1 5 ? -2.061 -0.640 -25.972 1.00 0.00 5 SER A C 9
ATOM 8816 O O . SER A 1 5 ? -2.239 0.236 -26.819 1.00 0.00 5 SER A O 9
ATOM 8824 N N . SER A 1 6 ? -3.049 -1.378 -25.476 1.00 0.00 6 SER A N 9
ATOM 8825 C CA . SER A 1 6 ? -4.429 -1.200 -25.910 1.00 0.00 6 SER A CA 9
ATOM 8826 C C . SER A 1 6 ? -5.181 -0.271 -24.962 1.00 0.00 6 SER A C 9
ATOM 8827 O O . SER A 1 6 ? -6.334 -0.522 -24.614 1.00 0.00 6 SER A O 9
ATOM 8835 N N . GLY A 1 7 ? -4.519 0.806 -24.549 1.00 0.00 7 GLY A N 9
ATOM 8836 C CA . GLY A 1 7 ? -5.139 1.757 -23.645 1.00 0.00 7 GLY A CA 9
ATOM 8837 C C . GLY A 1 7 ? -4.198 2.875 -23.246 1.00 0.00 7 GLY A C 9
ATOM 8838 O O . GLY A 1 7 ? -3.279 3.219 -23.990 1.00 0.00 7 GLY A O 9
ATOM 8842 N N . ARG A 1 8 ? -4.426 3.447 -22.068 1.00 0.00 8 ARG A N 9
ATOM 8843 C CA . ARG A 1 8 ? -3.593 4.535 -21.572 1.00 0.00 8 ARG A CA 9
ATOM 8844 C C . ARG A 1 8 ? -2.515 4.008 -20.628 1.00 0.00 8 ARG A C 9
ATOM 8845 O O . ARG A 1 8 ? -2.711 3.957 -19.414 1.00 0.00 8 ARG A O 9
ATOM 8866 N N . SER A 1 9 ? -1.379 3.618 -21.195 1.00 0.00 9 SER A N 9
ATOM 8867 C CA . SER A 1 9 ? -0.272 3.091 -20.406 1.00 0.00 9 SER A CA 9
ATOM 8868 C C . SER A 1 9 ? -0.787 2.274 -19.225 1.00 0.00 9 SER A C 9
ATOM 8869 O O . SER A 1 9 ? -0.300 2.408 -18.103 1.00 0.00 9 SER A O 9
ATOM 8877 N N . SER A 1 10 ? -1.777 1.426 -19.487 1.00 0.00 10 SER A N 9
ATOM 8878 C CA . SER A 1 10 ? -2.363 0.589 -18.447 1.00 0.00 10 SER A CA 9
ATOM 8879 C C . SER A 1 10 ? -2.206 -0.890 -18.787 1.00 0.00 10 SER A C 9
ATOM 8880 O O . SER A 1 10 ? -2.611 -1.337 -19.860 1.00 0.00 10 SER A O 9
ATOM 8888 N N . ARG A 1 11 ? -1.615 -1.643 -17.865 1.00 0.00 11 ARG A N 9
ATOM 8889 C CA . ARG A 1 11 ? -1.403 -3.071 -18.067 1.00 0.00 11 ARG A CA 9
ATOM 8890 C C . ARG A 1 11 ? -2.253 -3.889 -17.098 1.00 0.00 11 ARG A C 9
ATOM 8891 O O . ARG A 1 11 ? -3.117 -4.662 -17.513 1.00 0.00 11 ARG A O 9
ATOM 8912 N N . THR A 1 12 ? -2.001 -3.713 -15.804 1.00 0.00 12 THR A N 9
ATOM 8913 C CA . THR A 1 12 ? -2.740 -4.435 -14.777 1.00 0.00 12 THR A CA 9
ATOM 8914 C C . THR A 1 12 ? -3.381 -3.474 -13.782 1.00 0.00 12 THR A C 9
ATOM 8915 O O . THR A 1 12 ? -2.782 -3.131 -12.762 1.00 0.00 12 THR A O 9
ATOM 8926 N N . ARG A 1 13 ? -4.600 -3.042 -14.086 1.00 0.00 13 ARG A N 9
ATOM 8927 C CA . ARG A 1 13 ? -5.322 -2.119 -13.218 1.00 0.00 13 ARG A CA 9
ATOM 8928 C C . ARG A 1 13 ? -5.830 -2.832 -11.968 1.00 0.00 13 ARG A C 9
ATOM 8929 O O . ARG A 1 13 ? -6.708 -3.691 -12.045 1.00 0.00 13 ARG A O 9
ATOM 8950 N N . PHE A 1 14 ? -5.271 -2.470 -10.818 1.00 0.00 14 PHE A N 9
ATOM 8951 C CA . PHE A 1 14 ? -5.666 -3.076 -9.552 1.00 0.00 14 PHE A CA 9
ATOM 8952 C C . PHE A 1 14 ? -6.785 -2.276 -8.892 1.00 0.00 14 PHE A C 9
ATOM 8953 O O . PHE A 1 14 ? -6.929 -1.076 -9.128 1.00 0.00 14 PHE A O 9
ATOM 8970 N N . THR A 1 15 ? -7.577 -2.949 -8.063 1.00 0.00 15 THR A N 9
ATOM 8971 C CA . THR A 1 15 ? -8.684 -2.303 -7.369 1.00 0.00 15 THR A CA 9
ATOM 8972 C C . THR A 1 15 ? -8.379 -2.133 -5.885 1.00 0.00 15 THR A C 9
ATOM 8973 O O . THR A 1 15 ? -7.540 -2.842 -5.329 1.00 0.00 15 THR A O 9
ATOM 8984 N N . ASP A 1 16 ? -9.066 -1.191 -5.249 1.00 0.00 16 ASP A N 9
ATOM 8985 C CA . ASP A 1 16 ? -8.869 -0.929 -3.828 1.00 0.00 16 ASP A CA 9
ATOM 8986 C C . ASP A 1 16 ? -8.553 -2.219 -3.077 1.00 0.00 16 ASP A C 9
ATOM 8987 O O . ASP A 1 16 ? -7.628 -2.266 -2.266 1.00 0.00 16 ASP A O 9
ATOM 8996 N N . TYR A 1 17 ? -9.328 -3.262 -3.351 1.00 0.00 17 TYR A N 9
ATOM 8997 C CA . TYR A 1 17 ? -9.133 -4.551 -2.698 1.00 0.00 17 TYR A CA 9
ATOM 8998 C C . TYR A 1 17 ? -7.704 -5.049 -2.891 1.00 0.00 17 TYR A C 9
ATOM 8999 O O . TYR A 1 17 ? -7.043 -5.455 -1.936 1.00 0.00 17 TYR A O 9
ATOM 9017 N N . GLN A 1 18 ? -7.235 -5.013 -4.134 1.00 0.00 18 GLN A N 9
ATOM 9018 C CA . GLN A 1 18 ? -5.884 -5.461 -4.453 1.00 0.00 18 GLN A CA 9
ATOM 9019 C C . GLN A 1 18 ? -4.846 -4.468 -3.939 1.00 0.00 18 GLN A C 9
ATOM 9020 O O . GLN A 1 18 ? -3.919 -4.840 -3.218 1.00 0.00 18 GLN A O 9
ATOM 9034 N N . LEU A 1 19 ? -5.008 -3.204 -4.315 1.00 0.00 19 LEU A N 9
ATOM 9035 C CA . LEU A 1 19 ? -4.084 -2.157 -3.892 1.00 0.00 19 LEU A CA 9
ATOM 9036 C C . LEU A 1 19 ? -3.951 -2.129 -2.373 1.00 0.00 19 LEU A C 9
ATOM 9037 O O . LEU A 1 19 ? -2.912 -1.741 -1.838 1.00 0.00 19 LEU A O 9
ATOM 9053 N N . ARG A 1 20 ? -5.008 -2.545 -1.683 1.00 0.00 20 ARG A N 9
ATOM 9054 C CA . ARG A 1 20 ? -5.009 -2.569 -0.226 1.00 0.00 20 ARG A CA 9
ATOM 9055 C C . ARG A 1 20 ? -3.989 -3.574 0.302 1.00 0.00 20 ARG A C 9
ATOM 9056 O O . ARG A 1 20 ? -3.212 -3.269 1.207 1.00 0.00 20 ARG A O 9
ATOM 9077 N N . VAL A 1 21 ? -3.999 -4.774 -0.269 1.00 0.00 21 VAL A N 9
ATOM 9078 C CA . VAL A 1 21 ? -3.075 -5.824 0.144 1.00 0.00 21 VAL A CA 9
ATOM 9079 C C . VAL A 1 21 ? -1.661 -5.535 -0.346 1.00 0.00 21 VAL A C 9
ATOM 9080 O O . VAL A 1 21 ? -0.687 -5.730 0.383 1.00 0.00 21 VAL A O 9
ATOM 9093 N N . LEU A 1 22 ? -1.554 -5.070 -1.586 1.00 0.00 22 LEU A N 9
ATOM 9094 C CA . LEU A 1 22 ? -0.257 -4.753 -2.175 1.00 0.00 22 LEU A CA 9
ATOM 9095 C C . LEU A 1 22 ? 0.406 -3.593 -1.439 1.00 0.00 22 LEU A C 9
ATOM 9096 O O . LEU A 1 22 ? 1.589 -3.654 -1.105 1.00 0.00 22 LEU A O 9
ATOM 9112 N N . GLN A 1 23 ? -0.365 -2.540 -1.188 1.00 0.00 23 GLN A N 9
ATOM 9113 C CA . GLN A 1 23 ? 0.149 -1.367 -0.490 1.00 0.00 23 GLN A CA 9
ATOM 9114 C C . GLN A 1 23 ? 0.416 -1.681 0.978 1.00 0.00 23 GLN A C 9
ATOM 9115 O O . GLN A 1 23 ? 1.412 -1.235 1.548 1.00 0.00 23 GLN A O 9
ATOM 9129 N N . ASP A 1 24 ? -0.480 -2.452 1.586 1.00 0.00 24 ASP A N 9
ATOM 9130 C CA . ASP A 1 24 ? -0.340 -2.826 2.988 1.00 0.00 24 ASP A CA 9
ATOM 9131 C C . ASP A 1 24 ? 0.926 -3.648 3.208 1.00 0.00 24 ASP A C 9
ATOM 9132 O O . ASP A 1 24 ? 1.641 -3.456 4.192 1.00 0.00 24 ASP A O 9
ATOM 9141 N N . PHE A 1 25 ? 1.197 -4.566 2.285 1.00 0.00 25 PHE A N 9
ATOM 9142 C CA . PHE A 1 25 ? 2.376 -5.419 2.379 1.00 0.00 25 PHE A CA 9
ATOM 9143 C C . PHE A 1 25 ? 3.649 -4.619 2.117 1.00 0.00 25 PHE A C 9
ATOM 9144 O O . PHE A 1 25 ? 4.724 -4.961 2.610 1.00 0.00 25 PHE A O 9
ATOM 9161 N N . PHE A 1 26 ? 3.519 -3.551 1.336 1.00 0.00 26 PHE A N 9
ATOM 9162 C CA . PHE A 1 26 ? 4.658 -2.702 1.006 1.00 0.00 26 PHE A CA 9
ATOM 9163 C C . PHE A 1 26 ? 5.044 -1.824 2.193 1.00 0.00 26 PHE A C 9
ATOM 9164 O O . PHE A 1 26 ? 6.213 -1.754 2.573 1.00 0.00 26 PHE A O 9
ATOM 9181 N N . ASP A 1 27 ? 4.053 -1.156 2.773 1.00 0.00 27 ASP A N 9
ATOM 9182 C CA . ASP A 1 27 ? 4.288 -0.283 3.918 1.00 0.00 27 ASP A CA 9
ATOM 9183 C C . ASP A 1 27 ? 5.039 -1.022 5.021 1.00 0.00 27 ASP A C 9
ATOM 9184 O O . ASP A 1 27 ? 5.777 -0.415 5.796 1.00 0.00 27 ASP A O 9
ATOM 9193 N N . ALA A 1 28 ? 4.845 -2.335 5.084 1.00 0.00 28 ALA A N 9
ATOM 9194 C CA . ALA A 1 28 ? 5.505 -3.157 6.091 1.00 0.00 28 ALA A CA 9
ATOM 9195 C C . ALA A 1 28 ? 6.768 -3.802 5.532 1.00 0.00 28 ALA A C 9
ATOM 9196 O O . ALA A 1 28 ? 7.798 -3.857 6.203 1.00 0.00 28 ALA A O 9
ATOM 9203 N N . ASN A 1 29 ? 6.682 -4.290 4.298 1.00 0.00 29 ASN A N 9
ATOM 9204 C CA . ASN A 1 29 ? 7.819 -4.932 3.649 1.00 0.00 29 ASN A CA 9
ATOM 9205 C C . ASN A 1 29 ? 7.812 -4.663 2.148 1.00 0.00 29 ASN A C 9
ATOM 9206 O O . ASN A 1 29 ? 6.828 -4.939 1.462 1.00 0.00 29 ASN A O 9
ATOM 9217 N N . ALA A 1 30 ? 8.916 -4.122 1.644 1.00 0.00 30 ALA A N 9
ATOM 9218 C CA . ALA A 1 30 ? 9.038 -3.818 0.224 1.00 0.00 30 ALA A CA 9
ATOM 9219 C C . ALA A 1 30 ? 10.212 -4.565 -0.399 1.00 0.00 30 ALA A C 9
ATOM 9220 O O . ALA A 1 30 ? 10.606 -4.289 -1.533 1.00 0.00 30 ALA A O 9
ATOM 9227 N N . TYR A 1 31 ? 10.768 -5.512 0.349 1.00 0.00 31 TYR A N 9
ATOM 9228 C CA . TYR A 1 31 ? 11.900 -6.298 -0.129 1.00 0.00 31 TYR A CA 9
ATOM 9229 C C . TYR A 1 31 ? 11.690 -7.782 0.152 1.00 0.00 31 TYR A C 9
ATOM 9230 O O . TYR A 1 31 ? 12.603 -8.498 0.564 1.00 0.00 31 TYR A O 9
ATOM 9248 N N . PRO A 1 32 ? 10.457 -8.258 -0.075 1.00 0.00 32 PRO A N 9
ATOM 9249 C CA . PRO A 1 32 ? 10.096 -9.662 0.145 1.00 0.00 32 PRO A CA 9
ATOM 9250 C C . PRO A 1 32 ? 10.749 -10.594 -0.869 1.00 0.00 32 PRO A C 9
ATOM 9251 O O . PRO A 1 32 ? 11.138 -10.170 -1.958 1.00 0.00 32 PRO A O 9
ATOM 9262 N N . LYS A 1 33 ? 10.867 -11.867 -0.506 1.00 0.00 33 LYS A N 9
ATOM 9263 C CA . LYS A 1 33 ? 11.471 -12.861 -1.385 1.00 0.00 33 LYS A CA 9
ATOM 9264 C C . LYS A 1 33 ? 10.404 -13.599 -2.187 1.00 0.00 33 LYS A C 9
ATOM 9265 O O . LYS A 1 33 ? 9.211 -13.480 -1.908 1.00 0.00 33 LYS A O 9
ATOM 9284 N N . ASP A 1 34 ? 10.840 -14.363 -3.182 1.00 0.00 34 ASP A N 9
ATOM 9285 C CA . ASP A 1 34 ? 9.922 -15.123 -4.022 1.00 0.00 34 ASP A CA 9
ATOM 9286 C C . ASP A 1 34 ? 8.859 -15.816 -3.177 1.00 0.00 34 ASP A C 9
ATOM 9287 O O . ASP A 1 34 ? 7.665 -15.715 -3.458 1.00 0.00 34 ASP A O 9
ATOM 9296 N N . ASP A 1 35 ? 9.301 -16.521 -2.141 1.00 0.00 35 ASP A N 9
ATOM 9297 C CA . ASP A 1 35 ? 8.387 -17.232 -1.254 1.00 0.00 35 ASP A CA 9
ATOM 9298 C C . ASP A 1 35 ? 7.275 -16.308 -0.766 1.00 0.00 35 ASP A C 9
ATOM 9299 O O . ASP A 1 35 ? 6.101 -16.674 -0.783 1.00 0.00 35 ASP A O 9
ATOM 9308 N N . GLU A 1 36 ? 7.656 -15.111 -0.331 1.00 0.00 36 GLU A N 9
ATOM 9309 C CA . GLU A 1 36 ? 6.690 -14.137 0.164 1.00 0.00 36 GLU A CA 9
ATOM 9310 C C . GLU A 1 36 ? 5.762 -13.674 -0.956 1.00 0.00 36 GLU A C 9
ATOM 9311 O O . GLU A 1 36 ? 4.538 -13.729 -0.825 1.00 0.00 36 GLU A O 9
ATOM 9323 N N . PHE A 1 37 ? 6.352 -13.219 -2.056 1.00 0.00 37 PHE A N 9
ATOM 9324 C CA . PHE A 1 37 ? 5.579 -12.746 -3.198 1.00 0.00 37 PHE A CA 9
ATOM 9325 C C . PHE A 1 37 ? 4.453 -13.719 -3.534 1.00 0.00 37 PHE A C 9
ATOM 9326 O O . PHE A 1 37 ? 3.364 -13.309 -3.935 1.00 0.00 37 PHE A O 9
ATOM 9343 N N . GLU A 1 38 ? 4.724 -15.010 -3.366 1.00 0.00 38 GLU A N 9
ATOM 9344 C CA . GLU A 1 38 ? 3.734 -16.041 -3.653 1.00 0.00 38 GLU A CA 9
ATOM 9345 C C . GLU A 1 38 ? 2.483 -15.846 -2.802 1.00 0.00 38 GLU A C 9
ATOM 9346 O O . GLU A 1 38 ? 1.361 -15.948 -3.298 1.00 0.00 38 GLU A O 9
ATOM 9358 N N . GLN A 1 39 ? 2.685 -15.565 -1.519 1.00 0.00 39 GLN A N 9
ATOM 9359 C CA . GLN A 1 39 ? 1.573 -15.356 -0.598 1.00 0.00 39 GLN A CA 9
ATOM 9360 C C . GLN A 1 39 ? 0.568 -14.364 -1.175 1.00 0.00 39 GLN A C 9
ATOM 9361 O O . GLN A 1 39 ? -0.637 -14.619 -1.183 1.00 0.00 39 GLN A O 9
ATOM 9375 N N . LEU A 1 40 ? 1.071 -13.233 -1.656 1.00 0.00 40 LEU A N 9
ATOM 9376 C CA . LEU A 1 40 ? 0.217 -12.201 -2.234 1.00 0.00 40 LEU A CA 9
ATOM 9377 C C . LEU A 1 40 ? -0.313 -12.634 -3.597 1.00 0.00 40 LEU A C 9
ATOM 9378 O O . LEU A 1 40 ? -1.486 -12.430 -3.911 1.00 0.00 40 LEU A O 9
ATOM 9394 N N . SER A 1 41 ? 0.558 -13.235 -4.402 1.00 0.00 41 SER A N 9
ATOM 9395 C CA . SER A 1 41 ? 0.177 -13.696 -5.732 1.00 0.00 41 SER A CA 9
ATOM 9396 C C . SER A 1 41 ? -0.971 -14.697 -5.652 1.00 0.00 41 SER A C 9
ATOM 9397 O O . SER A 1 41 ? -1.795 -14.787 -6.561 1.00 0.00 41 SER A O 9
ATOM 9405 N N . ASN A 1 42 ? -1.018 -15.448 -4.556 1.00 0.00 42 ASN A N 9
ATOM 9406 C CA . ASN A 1 42 ? -2.065 -16.444 -4.357 1.00 0.00 42 ASN A CA 9
ATOM 9407 C C . ASN A 1 42 ? -3.330 -15.799 -3.800 1.00 0.00 42 ASN A C 9
ATOM 9408 O O . ASN A 1 42 ? -4.444 -16.229 -4.102 1.00 0.00 42 ASN A O 9
ATOM 9419 N N . LEU A 1 43 ? -3.151 -14.765 -2.985 1.00 0.00 43 LEU A N 9
ATOM 9420 C CA . LEU A 1 43 ? -4.278 -14.059 -2.385 1.00 0.00 43 LEU A CA 9
ATOM 9421 C C . LEU A 1 43 ? -5.021 -13.233 -3.430 1.00 0.00 43 LEU A C 9
ATOM 9422 O O . LEU A 1 43 ? -6.217 -13.425 -3.653 1.00 0.00 43 LEU A O 9
ATOM 9438 N N . LEU A 1 44 ? -4.305 -12.315 -4.069 1.00 0.00 44 LEU A N 9
ATOM 9439 C CA . LEU A 1 44 ? -4.896 -11.460 -5.093 1.00 0.00 44 LEU A CA 9
ATOM 9440 C C . LEU A 1 44 ? -5.075 -12.223 -6.402 1.00 0.00 44 LEU A C 9
ATOM 9441 O O . LEU A 1 44 ? -5.714 -11.735 -7.333 1.00 0.00 44 LEU A O 9
ATOM 9457 N N . ASN A 1 45 ? -4.508 -13.423 -6.464 1.00 0.00 45 ASN A N 9
ATOM 9458 C CA . ASN A 1 45 ? -4.607 -14.254 -7.658 1.00 0.00 45 ASN A CA 9
ATOM 9459 C C . ASN A 1 45 ? -3.941 -13.575 -8.851 1.00 0.00 45 ASN A C 9
ATOM 9460 O O . ASN A 1 45 ? -4.380 -13.727 -9.991 1.00 0.00 45 ASN A O 9
ATOM 9471 N N . LEU A 1 46 ? -2.879 -12.824 -8.579 1.00 0.00 46 LEU A N 9
ATOM 9472 C CA . LEU A 1 46 ? -2.150 -12.121 -9.630 1.00 0.00 46 LEU A CA 9
ATOM 9473 C C . LEU A 1 46 ? -0.742 -12.685 -9.788 1.00 0.00 46 LEU A C 9
ATOM 9474 O O . LEU A 1 46 ? -0.158 -13.233 -8.852 1.00 0.00 46 LEU A O 9
ATOM 9490 N N . PRO A 1 47 ? -0.181 -12.548 -10.998 1.00 0.00 47 PRO A N 9
ATOM 9491 C CA . PRO A 1 47 ? 1.166 -13.035 -11.306 1.00 0.00 47 PRO A CA 9
ATOM 9492 C C . PRO A 1 47 ? 2.251 -12.225 -10.604 1.00 0.00 47 PRO A C 9
ATOM 9493 O O . PRO A 1 47 ? 2.265 -10.995 -10.673 1.00 0.00 47 PRO A O 9
ATOM 9504 N N . THR A 1 48 ? 3.159 -12.921 -9.928 1.00 0.00 48 THR A N 9
ATOM 9505 C CA . THR A 1 48 ? 4.247 -12.266 -9.213 1.00 0.00 48 THR A CA 9
ATOM 9506 C C . THR A 1 48 ? 4.880 -11.169 -10.060 1.00 0.00 48 THR A C 9
ATOM 9507 O O . THR A 1 48 ? 5.209 -10.095 -9.556 1.00 0.00 48 THR A O 9
ATOM 9518 N N . ARG A 1 49 ? 5.047 -11.445 -11.349 1.00 0.00 49 ARG A N 9
ATOM 9519 C CA . ARG A 1 49 ? 5.642 -10.480 -12.266 1.00 0.00 49 ARG A CA 9
ATOM 9520 C C . ARG A 1 49 ? 4.932 -9.132 -12.173 1.00 0.00 49 ARG A C 9
ATOM 9521 O O . ARG A 1 49 ? 5.561 -8.079 -12.277 1.00 0.00 49 ARG A O 9
ATOM 9542 N N . VAL A 1 50 ? 3.618 -9.174 -11.976 1.00 0.00 50 VAL A N 9
ATOM 9543 C CA . VAL A 1 50 ? 2.823 -7.957 -11.868 1.00 0.00 50 VAL A CA 9
ATOM 9544 C C . VAL A 1 50 ? 3.020 -7.290 -10.511 1.00 0.00 50 VAL A C 9
ATOM 9545 O O . VAL A 1 50 ? 3.088 -6.064 -10.415 1.00 0.00 50 VAL A O 9
ATOM 9558 N N . ILE A 1 51 ? 3.113 -8.104 -9.465 1.00 0.00 51 ILE A N 9
ATOM 9559 C CA . ILE A 1 51 ? 3.304 -7.592 -8.114 1.00 0.00 51 ILE A CA 9
ATOM 9560 C C . ILE A 1 51 ? 4.714 -7.041 -7.929 1.00 0.00 51 ILE A C 9
ATOM 9561 O O . ILE A 1 51 ? 4.935 -6.124 -7.139 1.00 0.00 51 ILE A O 9
ATOM 9577 N N . VAL A 1 52 ? 5.665 -7.606 -8.667 1.00 0.00 52 VAL A N 9
ATOM 9578 C CA . VAL A 1 52 ? 7.054 -7.170 -8.587 1.00 0.00 52 VAL A CA 9
ATOM 9579 C C . VAL A 1 52 ? 7.225 -5.770 -9.167 1.00 0.00 52 VAL A C 9
ATOM 9580 O O . VAL A 1 52 ? 7.772 -4.880 -8.517 1.00 0.00 52 VAL A O 9
ATOM 9593 N N . VAL A 1 53 ? 6.751 -5.583 -10.395 1.00 0.00 53 VAL A N 9
ATOM 9594 C CA . VAL A 1 53 ? 6.850 -4.291 -11.063 1.00 0.00 53 VAL A CA 9
ATOM 9595 C C . VAL A 1 53 ? 6.212 -3.189 -10.225 1.00 0.00 53 VAL A C 9
ATOM 9596 O O . VAL A 1 53 ? 6.727 -2.073 -10.153 1.00 0.00 53 VAL A O 9
ATOM 9609 N N . TRP A 1 54 ? 5.088 -3.509 -9.594 1.00 0.00 54 TRP A N 9
ATOM 9610 C CA . TRP A 1 54 ? 4.379 -2.545 -8.760 1.00 0.00 54 TRP A CA 9
ATOM 9611 C C . TRP A 1 54 ? 5.183 -2.214 -7.508 1.00 0.00 54 TRP A C 9
ATOM 9612 O O . TRP A 1 54 ? 5.311 -1.049 -7.130 1.00 0.00 54 TRP A O 9
ATOM 9633 N N . PHE A 1 55 ? 5.724 -3.245 -6.867 1.00 0.00 55 PHE A N 9
ATOM 9634 C CA . PHE A 1 55 ? 6.516 -3.063 -5.656 1.00 0.00 55 PHE A CA 9
ATOM 9635 C C . PHE A 1 55 ? 7.803 -2.300 -5.957 1.00 0.00 55 PHE A C 9
ATOM 9636 O O . PHE A 1 55 ? 8.218 -1.434 -5.188 1.00 0.00 55 PHE A O 9
ATOM 9653 N N . GLN A 1 56 ? 8.430 -2.630 -7.082 1.00 0.00 56 GLN A N 9
ATOM 9654 C CA . GLN A 1 56 ? 9.670 -1.978 -7.484 1.00 0.00 56 GLN A CA 9
ATOM 9655 C C . GLN A 1 56 ? 9.487 -0.466 -7.571 1.00 0.00 56 GLN A C 9
ATOM 9656 O O . GLN A 1 56 ? 10.230 0.295 -6.954 1.00 0.00 56 GLN A O 9
ATOM 9670 N N . ASN A 1 57 ? 8.492 -0.039 -8.342 1.00 0.00 57 ASN A N 9
ATOM 9671 C CA . ASN A 1 57 ? 8.212 1.382 -8.510 1.00 0.00 57 ASN A CA 9
ATOM 9672 C C . ASN A 1 57 ? 7.852 2.028 -7.175 1.00 0.00 57 ASN A C 9
ATOM 9673 O O . ASN A 1 57 ? 8.410 3.059 -6.803 1.00 0.00 57 ASN A O 9
ATOM 9684 N N . ALA A 1 58 ? 6.917 1.412 -6.460 1.00 0.00 58 ALA A N 9
ATOM 9685 C CA . ALA A 1 58 ? 6.484 1.925 -5.165 1.00 0.00 58 ALA A CA 9
ATOM 9686 C C . ALA A 1 58 ? 7.677 2.364 -4.323 1.00 0.00 58 ALA A C 9
ATOM 9687 O O . ALA A 1 58 ? 7.564 3.267 -3.494 1.00 0.00 58 ALA A O 9
ATOM 9694 N N . ARG A 1 59 ? 8.819 1.719 -4.540 1.00 0.00 59 ARG A N 9
ATOM 9695 C CA . ARG A 1 59 ? 10.032 2.043 -3.799 1.00 0.00 59 ARG A CA 9
ATOM 9696 C C . ARG A 1 59 ? 10.630 3.361 -4.283 1.00 0.00 59 ARG A C 9
ATOM 9697 O O . ARG A 1 59 ? 11.016 4.210 -3.481 1.00 0.00 59 ARG A O 9
ATOM 9718 N N . GLN A 1 60 ? 10.703 3.522 -5.601 1.00 0.00 60 GLN A N 9
ATOM 9719 C CA . GLN A 1 60 ? 11.256 4.736 -6.191 1.00 0.00 60 GLN A CA 9
ATOM 9720 C C . GLN A 1 60 ? 10.308 5.915 -5.998 1.00 0.00 60 GLN A C 9
ATOM 9721 O O . GLN A 1 60 ? 10.740 7.064 -5.907 1.00 0.00 60 GLN A O 9
ATOM 9735 N N . LYS A 1 61 ? 9.013 5.623 -5.938 1.00 0.00 61 LYS A N 9
ATOM 9736 C CA . LYS A 1 61 ? 8.003 6.659 -5.754 1.00 0.00 61 LYS A CA 9
ATOM 9737 C C . LYS A 1 61 ? 7.862 7.026 -4.281 1.00 0.00 61 LYS A C 9
ATOM 9738 O O . LYS A 1 61 ? 7.564 8.172 -3.943 1.00 0.00 61 LYS A O 9
ATOM 9757 N N . ALA A 1 62 ? 8.079 6.048 -3.408 1.00 0.00 62 ALA A N 9
ATOM 9758 C CA . ALA A 1 62 ? 7.979 6.271 -1.971 1.00 0.00 62 ALA A CA 9
ATOM 9759 C C . ALA A 1 62 ? 9.000 7.302 -1.503 1.00 0.00 62 ALA A C 9
ATOM 9760 O O . ALA A 1 62 ? 8.725 8.101 -0.608 1.00 0.00 62 ALA A O 9
ATOM 9767 N N . ARG A 1 63 ? 10.181 7.278 -2.113 1.00 0.00 63 ARG A N 9
ATOM 9768 C CA . ARG A 1 63 ? 11.244 8.209 -1.757 1.00 0.00 63 ARG A CA 9
ATOM 9769 C C . ARG A 1 63 ? 11.038 9.557 -2.443 1.00 0.00 63 ARG A C 9
ATOM 9770 O O . ARG A 1 63 ? 11.239 10.611 -1.838 1.00 0.00 63 ARG A O 9
ATOM 9791 N N . LYS A 1 64 ? 10.637 9.516 -3.708 1.00 0.00 64 LYS A N 9
ATOM 9792 C CA . LYS A 1 64 ? 10.402 10.732 -4.477 1.00 0.00 64 LYS A CA 9
ATOM 9793 C C . LYS A 1 64 ? 9.413 11.646 -3.762 1.00 0.00 64 LYS A C 9
ATOM 9794 O O . LYS A 1 64 ? 8.406 11.186 -3.224 1.00 0.00 64 LYS A O 9
ATOM 9813 N N . SER A 1 65 ? 9.705 12.943 -3.761 1.00 0.00 65 SER A N 9
ATOM 9814 C CA . SER A 1 65 ? 8.842 13.921 -3.110 1.00 0.00 65 SER A CA 9
ATOM 9815 C C . SER A 1 65 ? 7.915 14.587 -4.123 1.00 0.00 65 SER A C 9
ATOM 9816 O O . SER A 1 65 ? 8.343 14.979 -5.208 1.00 0.00 65 SER A O 9
ATOM 9824 N N . GLY A 1 66 ? 6.643 14.712 -3.759 1.00 0.00 66 GLY A N 9
ATOM 9825 C CA . GLY A 1 66 ? 5.675 15.331 -4.645 1.00 0.00 66 GLY A CA 9
ATOM 9826 C C . GLY A 1 66 ? 4.351 15.605 -3.959 1.00 0.00 66 GLY A C 9
ATOM 9827 O O . GLY A 1 66 ? 4.018 16.746 -3.639 1.00 0.00 66 GLY A O 9
ATOM 9831 N N . PRO A 1 67 ? 3.571 14.540 -3.723 1.00 0.00 67 PRO A N 9
ATOM 9832 C CA . PRO A 1 67 ? 2.263 14.646 -3.069 1.00 0.00 67 PRO A CA 9
ATOM 9833 C C . PRO A 1 67 ? 2.382 15.008 -1.592 1.00 0.00 67 PRO A C 9
ATOM 9834 O O . PRO A 1 67 ? 3.232 14.476 -0.879 1.00 0.00 67 PRO A O 9
ATOM 9845 N N . SER A 1 68 ? 1.524 15.917 -1.140 1.00 0.00 68 SER A N 9
ATOM 9846 C CA . SER A 1 68 ? 1.535 16.354 0.251 1.00 0.00 68 SER A CA 9
ATOM 9847 C C . SER A 1 68 ? 0.237 17.074 0.605 1.00 0.00 68 SER A C 9
ATOM 9848 O O . SER A 1 68 ? -0.559 17.409 -0.272 1.00 0.00 68 SER A O 9
ATOM 9856 N N . SER A 1 69 ? 0.031 17.308 1.897 1.00 0.00 69 SER A N 9
ATOM 9857 C CA . SER A 1 69 ? -1.172 17.984 2.369 1.00 0.00 69 SER A CA 9
ATOM 9858 C C . SER A 1 69 ? -1.485 19.202 1.505 1.00 0.00 69 SER A C 9
ATOM 9859 O O . SER A 1 69 ? -0.679 20.125 1.398 1.00 0.00 69 SER A O 9
ATOM 9867 N N . GLY A 1 70 ? -2.663 19.195 0.887 1.00 0.00 70 GLY A N 9
ATOM 9868 C CA . GLY A 1 70 ? -3.062 20.303 0.040 1.00 0.00 70 GLY A CA 9
ATOM 9869 C C . GLY A 1 70 ? -4.034 19.881 -1.045 1.00 0.00 70 GLY A C 9
ATOM 9870 O O . GLY A 1 70 ? -4.345 18.698 -1.184 1.00 0.00 70 GLY A O 9
ATOM 9874 N N . GLY A 1 1 ? -11.947 -3.690 -35.842 1.00 0.00 1 GLY A N 10
ATOM 9875 C CA . GLY A 1 1 ? -12.216 -3.205 -34.500 1.00 0.00 1 GLY A CA 10
ATOM 9876 C C . GLY A 1 1 ? -11.261 -3.781 -33.474 1.00 0.00 1 GLY A C 10
ATOM 9877 O O . GLY A 1 1 ? -11.337 -4.963 -33.140 1.00 0.00 1 GLY A O 10
ATOM 9881 N N . SER A 1 2 ? -10.358 -2.944 -32.973 1.00 0.00 2 SER A N 10
ATOM 9882 C CA . SER A 1 2 ? -9.380 -3.378 -31.982 1.00 0.00 2 SER A CA 10
ATOM 9883 C C . SER A 1 2 ? -9.988 -3.380 -30.583 1.00 0.00 2 SER A C 10
ATOM 9884 O O . SER A 1 2 ? -10.843 -2.554 -30.264 1.00 0.00 2 SER A O 10
ATOM 9892 N N . SER A 1 3 ? -9.541 -4.316 -29.752 1.00 0.00 3 SER A N 10
ATOM 9893 C CA . SER A 1 3 ? -10.043 -4.430 -28.387 1.00 0.00 3 SER A CA 10
ATOM 9894 C C . SER A 1 3 ? -8.908 -4.730 -27.414 1.00 0.00 3 SER A C 10
ATOM 9895 O O . SER A 1 3 ? -7.758 -4.903 -27.817 1.00 0.00 3 SER A O 10
ATOM 9903 N N . GLY A 1 4 ? -9.239 -4.789 -26.127 1.00 0.00 4 GLY A N 10
ATOM 9904 C CA . GLY A 1 4 ? -8.237 -5.067 -25.115 1.00 0.00 4 GLY A CA 10
ATOM 9905 C C . GLY A 1 4 ? -7.038 -4.146 -25.217 1.00 0.00 4 GLY A C 10
ATOM 9906 O O . GLY A 1 4 ? -7.106 -2.982 -24.821 1.00 0.00 4 GLY A O 10
ATOM 9910 N N . SER A 1 5 ? -5.937 -4.667 -25.748 1.00 0.00 5 SER A N 10
ATOM 9911 C CA . SER A 1 5 ? -4.715 -3.884 -25.896 1.00 0.00 5 SER A CA 10
ATOM 9912 C C . SER A 1 5 ? -5.014 -2.523 -26.519 1.00 0.00 5 SER A C 10
ATOM 9913 O O . SER A 1 5 ? -5.409 -2.434 -27.681 1.00 0.00 5 SER A O 10
ATOM 9921 N N . SER A 1 6 ? -4.822 -1.466 -25.736 1.00 0.00 6 SER A N 10
ATOM 9922 C CA . SER A 1 6 ? -5.074 -0.110 -26.208 1.00 0.00 6 SER A CA 10
ATOM 9923 C C . SER A 1 6 ? -3.921 0.817 -25.838 1.00 0.00 6 SER A C 10
ATOM 9924 O O . SER A 1 6 ? -4.133 1.954 -25.418 1.00 0.00 6 SER A O 10
ATOM 9932 N N . GLY A 1 7 ? -2.697 0.322 -25.998 1.00 0.00 7 GLY A N 10
ATOM 9933 C CA . GLY A 1 7 ? -1.527 1.118 -25.676 1.00 0.00 7 GLY A CA 10
ATOM 9934 C C . GLY A 1 7 ? -0.237 0.333 -25.810 1.00 0.00 7 GLY A C 10
ATOM 9935 O O . GLY A 1 7 ? -0.188 -0.853 -25.483 1.00 0.00 7 GLY A O 10
ATOM 9939 N N . ARG A 1 8 ? 0.809 0.994 -26.293 1.00 0.00 8 ARG A N 10
ATOM 9940 C CA . ARG A 1 8 ? 2.105 0.350 -26.472 1.00 0.00 8 ARG A CA 10
ATOM 9941 C C . ARG A 1 8 ? 2.428 -0.558 -25.289 1.00 0.00 8 ARG A C 10
ATOM 9942 O O . ARG A 1 8 ? 2.685 -1.750 -25.460 1.00 0.00 8 ARG A O 10
ATOM 9963 N N . SER A 1 9 ? 2.415 0.014 -24.090 1.00 0.00 9 SER A N 10
ATOM 9964 C CA . SER A 1 9 ? 2.712 -0.742 -22.878 1.00 0.00 9 SER A CA 10
ATOM 9965 C C . SER A 1 9 ? 1.427 -1.152 -22.166 1.00 0.00 9 SER A C 10
ATOM 9966 O O . SER A 1 9 ? 0.626 -0.305 -21.770 1.00 0.00 9 SER A O 10
ATOM 9974 N N . SER A 1 10 ? 1.237 -2.457 -22.006 1.00 0.00 10 SER A N 10
ATOM 9975 C CA . SER A 1 10 ? 0.047 -2.982 -21.344 1.00 0.00 10 SER A CA 10
ATOM 9976 C C . SER A 1 10 ? 0.101 -2.719 -19.842 1.00 0.00 10 SER A C 10
ATOM 9977 O O . SER A 1 10 ? 0.686 -3.494 -19.086 1.00 0.00 10 SER A O 10
ATOM 9985 N N . ARG A 1 11 ? -0.515 -1.620 -19.418 1.00 0.00 11 ARG A N 10
ATOM 9986 C CA . ARG A 1 11 ? -0.537 -1.254 -18.007 1.00 0.00 11 ARG A CA 10
ATOM 9987 C C . ARG A 1 11 ? -1.600 -2.050 -17.255 1.00 0.00 11 ARG A C 10
ATOM 9988 O O . ARG A 1 11 ? -2.605 -2.465 -17.833 1.00 0.00 11 ARG A O 10
ATOM 10009 N N . THR A 1 12 ? -1.370 -2.260 -15.963 1.00 0.00 12 THR A N 10
ATOM 10010 C CA . THR A 1 12 ? -2.305 -3.008 -15.132 1.00 0.00 12 THR A CA 10
ATOM 10011 C C . THR A 1 12 ? -3.034 -2.087 -14.160 1.00 0.00 12 THR A C 10
ATOM 10012 O O . THR A 1 12 ? -2.415 -1.260 -13.490 1.00 0.00 12 THR A O 10
ATOM 10023 N N . ARG A 1 13 ? -4.353 -2.236 -14.088 1.00 0.00 13 ARG A N 10
ATOM 10024 C CA . ARG A 1 13 ? -5.167 -1.416 -13.198 1.00 0.00 13 ARG A CA 10
ATOM 10025 C C . ARG A 1 13 ? -5.762 -2.260 -12.075 1.00 0.00 13 ARG A C 10
ATOM 10026 O O . ARG A 1 13 ? -6.709 -3.018 -12.288 1.00 0.00 13 ARG A O 10
ATOM 10047 N N . PHE A 1 14 ? -5.200 -2.125 -10.878 1.00 0.00 14 PHE A N 10
ATOM 10048 C CA . PHE A 1 14 ? -5.674 -2.875 -9.721 1.00 0.00 14 PHE A CA 10
ATOM 10049 C C . PHE A 1 14 ? -6.828 -2.149 -9.036 1.00 0.00 14 PHE A C 10
ATOM 10050 O O . PHE A 1 14 ? -7.071 -0.968 -9.289 1.00 0.00 14 PHE A O 10
ATOM 10067 N N . THR A 1 15 ? -7.537 -2.863 -8.168 1.00 0.00 15 THR A N 10
ATOM 10068 C CA . THR A 1 15 ? -8.666 -2.289 -7.448 1.00 0.00 15 THR A CA 10
ATOM 10069 C C . THR A 1 15 ? -8.343 -2.114 -5.968 1.00 0.00 15 THR A C 10
ATOM 10070 O O . THR A 1 15 ? -7.536 -2.856 -5.408 1.00 0.00 15 THR A O 10
ATOM 10081 N N . ASP A 1 16 ? -8.978 -1.130 -5.341 1.00 0.00 16 ASP A N 10
ATOM 10082 C CA . ASP A 1 16 ? -8.760 -0.860 -3.925 1.00 0.00 16 ASP A CA 10
ATOM 10083 C C . ASP A 1 16 ? -8.503 -2.153 -3.158 1.00 0.00 16 ASP A C 10
ATOM 10084 O O . ASP A 1 16 ? -7.604 -2.221 -2.319 1.00 0.00 16 ASP A O 10
ATOM 10093 N N . TYR A 1 17 ? -9.298 -3.176 -3.450 1.00 0.00 17 TYR A N 10
ATOM 10094 C CA . TYR A 1 17 ? -9.159 -4.466 -2.785 1.00 0.00 17 TYR A CA 10
ATOM 10095 C C . TYR A 1 17 ? -7.739 -5.003 -2.930 1.00 0.00 17 TYR A C 10
ATOM 10096 O O . TYR A 1 17 ? -7.122 -5.425 -1.952 1.00 0.00 17 TYR A O 10
ATOM 10114 N N . GLN A 1 18 ? -7.227 -4.983 -4.156 1.00 0.00 18 GLN A N 10
ATOM 10115 C CA . GLN A 1 18 ? -5.880 -5.468 -4.429 1.00 0.00 18 GLN A CA 10
ATOM 10116 C C . GLN A 1 18 ? -4.833 -4.480 -3.925 1.00 0.00 18 GLN A C 10
ATOM 10117 O O . GLN A 1 18 ? -3.889 -4.860 -3.230 1.00 0.00 18 GLN A O 10
ATOM 10131 N N . LEU A 1 19 ? -5.005 -3.211 -4.278 1.00 0.00 19 LEU A N 10
ATOM 10132 C CA . LEU A 1 19 ? -4.075 -2.168 -3.861 1.00 0.00 19 LEU A CA 10
ATOM 10133 C C . LEU A 1 19 ? -3.930 -2.143 -2.343 1.00 0.00 19 LEU A C 10
ATOM 10134 O O . LEU A 1 19 ? -2.875 -1.788 -1.817 1.00 0.00 19 LEU A O 10
ATOM 10150 N N . ARG A 1 20 ? -4.994 -2.524 -1.645 1.00 0.00 20 ARG A N 10
ATOM 10151 C CA . ARG A 1 20 ? -4.985 -2.547 -0.188 1.00 0.00 20 ARG A CA 10
ATOM 10152 C C . ARG A 1 20 ? -4.000 -3.589 0.333 1.00 0.00 20 ARG A C 10
ATOM 10153 O O . ARG A 1 20 ? -3.232 -3.326 1.259 1.00 0.00 20 ARG A O 10
ATOM 10174 N N . VAL A 1 21 ? -4.029 -4.775 -0.267 1.00 0.00 21 VAL A N 10
ATOM 10175 C CA . VAL A 1 21 ? -3.139 -5.858 0.136 1.00 0.00 21 VAL A CA 10
ATOM 10176 C C . VAL A 1 21 ? -1.705 -5.583 -0.304 1.00 0.00 21 VAL A C 10
ATOM 10177 O O . VAL A 1 21 ? -0.760 -5.788 0.459 1.00 0.00 21 VAL A O 10
ATOM 10190 N N . LEU A 1 22 ? -1.550 -5.118 -1.538 1.00 0.00 22 LEU A N 10
ATOM 10191 C CA . LEU A 1 22 ? -0.230 -4.813 -2.081 1.00 0.00 22 LEU A CA 10
ATOM 10192 C C . LEU A 1 22 ? 0.417 -3.658 -1.324 1.00 0.00 22 LEU A C 10
ATOM 10193 O O . LEU A 1 22 ? 1.586 -3.728 -0.948 1.00 0.00 22 LEU A O 10
ATOM 10209 N N . GLN A 1 23 ? -0.354 -2.598 -1.101 1.00 0.00 23 GLN A N 10
ATOM 10210 C CA . GLN A 1 23 ? 0.144 -1.428 -0.388 1.00 0.00 23 GLN A CA 10
ATOM 10211 C C . GLN A 1 23 ? 0.394 -1.752 1.082 1.00 0.00 23 GLN A C 10
ATOM 10212 O O . GLN A 1 23 ? 1.359 -1.275 1.678 1.00 0.00 23 GLN A O 10
ATOM 10226 N N . ASP A 1 24 ? -0.483 -2.566 1.660 1.00 0.00 24 ASP A N 10
ATOM 10227 C CA . ASP A 1 24 ? -0.357 -2.955 3.059 1.00 0.00 24 ASP A CA 10
ATOM 10228 C C . ASP A 1 24 ? 0.912 -3.771 3.285 1.00 0.00 24 ASP A C 10
ATOM 10229 O O . ASP A 1 24 ? 1.591 -3.613 4.300 1.00 0.00 24 ASP A O 10
ATOM 10238 N N . PHE A 1 25 ? 1.226 -4.644 2.334 1.00 0.00 25 PHE A N 10
ATOM 10239 C CA . PHE A 1 25 ? 2.412 -5.486 2.430 1.00 0.00 25 PHE A CA 10
ATOM 10240 C C . PHE A 1 25 ? 3.677 -4.675 2.163 1.00 0.00 25 PHE A C 10
ATOM 10241 O O . PHE A 1 25 ? 4.756 -5.007 2.654 1.00 0.00 25 PHE A O 10
ATOM 10258 N N . PHE A 1 26 ? 3.537 -3.611 1.380 1.00 0.00 26 PHE A N 10
ATOM 10259 C CA . PHE A 1 26 ? 4.667 -2.753 1.045 1.00 0.00 26 PHE A CA 10
ATOM 10260 C C . PHE A 1 26 ? 5.046 -1.866 2.228 1.00 0.00 26 PHE A C 10
ATOM 10261 O O . PHE A 1 26 ? 6.215 -1.782 2.605 1.00 0.00 26 PHE A O 10
ATOM 10278 N N . ASP A 1 27 ? 4.050 -1.207 2.808 1.00 0.00 27 ASP A N 10
ATOM 10279 C CA . ASP A 1 27 ? 4.277 -0.327 3.949 1.00 0.00 27 ASP A CA 10
ATOM 10280 C C . ASP A 1 27 ? 5.052 -1.049 5.047 1.00 0.00 27 ASP A C 10
ATOM 10281 O O . ASP A 1 27 ? 5.787 -0.428 5.813 1.00 0.00 27 ASP A O 10
ATOM 10290 N N . ALA A 1 28 ? 4.880 -2.365 5.117 1.00 0.00 28 ALA A N 10
ATOM 10291 C CA . ALA A 1 28 ? 5.563 -3.172 6.121 1.00 0.00 28 ALA A CA 10
ATOM 10292 C C . ALA A 1 28 ? 6.830 -3.800 5.550 1.00 0.00 28 ALA A C 10
ATOM 10293 O O . ALA A 1 28 ? 7.874 -3.814 6.201 1.00 0.00 28 ALA A O 10
ATOM 10300 N N . ASN A 1 29 ? 6.731 -4.319 4.330 1.00 0.00 29 ASN A N 10
ATOM 10301 C CA . ASN A 1 29 ? 7.870 -4.949 3.673 1.00 0.00 29 ASN A CA 10
ATOM 10302 C C . ASN A 1 29 ? 7.854 -4.671 2.173 1.00 0.00 29 ASN A C 10
ATOM 10303 O O . ASN A 1 29 ? 6.876 -4.965 1.487 1.00 0.00 29 ASN A O 10
ATOM 10314 N N . ALA A 1 30 ? 8.946 -4.104 1.671 1.00 0.00 30 ALA A N 10
ATOM 10315 C CA . ALA A 1 30 ? 9.060 -3.789 0.252 1.00 0.00 30 ALA A CA 10
ATOM 10316 C C . ALA A 1 30 ? 10.230 -4.531 -0.383 1.00 0.00 30 ALA A C 10
ATOM 10317 O O . ALA A 1 30 ? 10.607 -4.256 -1.523 1.00 0.00 30 ALA A O 10
ATOM 10324 N N . TYR A 1 31 ? 10.801 -5.473 0.360 1.00 0.00 31 TYR A N 10
ATOM 10325 C CA . TYR A 1 31 ? 11.931 -6.253 -0.130 1.00 0.00 31 TYR A CA 10
ATOM 10326 C C . TYR A 1 31 ? 11.725 -7.740 0.141 1.00 0.00 31 TYR A C 10
ATOM 10327 O O . TYR A 1 31 ? 12.642 -8.458 0.539 1.00 0.00 31 TYR A O 10
ATOM 10345 N N . PRO A 1 32 ? 10.490 -8.215 -0.081 1.00 0.00 32 PRO A N 10
ATOM 10346 C CA . PRO A 1 32 ? 10.133 -9.621 0.132 1.00 0.00 32 PRO A CA 10
ATOM 10347 C C . PRO A 1 32 ? 10.779 -10.545 -0.896 1.00 0.00 32 PRO A C 10
ATOM 10348 O O . PRO A 1 32 ? 11.208 -10.102 -1.961 1.00 0.00 32 PRO A O 10
ATOM 10359 N N . LYS A 1 33 ? 10.844 -11.831 -0.569 1.00 0.00 33 LYS A N 10
ATOM 10360 C CA . LYS A 1 33 ? 11.436 -12.819 -1.464 1.00 0.00 33 LYS A CA 10
ATOM 10361 C C . LYS A 1 33 ? 10.356 -13.562 -2.244 1.00 0.00 33 LYS A C 10
ATOM 10362 O O . LYS A 1 33 ? 9.166 -13.420 -1.964 1.00 0.00 33 LYS A O 10
ATOM 10381 N N . ASP A 1 34 ? 10.780 -14.355 -3.222 1.00 0.00 34 ASP A N 10
ATOM 10382 C CA . ASP A 1 34 ? 9.849 -15.123 -4.041 1.00 0.00 34 ASP A CA 10
ATOM 10383 C C . ASP A 1 34 ? 8.788 -15.794 -3.174 1.00 0.00 34 ASP A C 10
ATOM 10384 O O . ASP A 1 34 ? 7.591 -15.675 -3.436 1.00 0.00 34 ASP A O 10
ATOM 10393 N N . ASP A 1 35 ? 9.236 -16.500 -2.142 1.00 0.00 35 ASP A N 10
ATOM 10394 C CA . ASP A 1 35 ? 8.326 -17.191 -1.236 1.00 0.00 35 ASP A CA 10
ATOM 10395 C C . ASP A 1 35 ? 7.228 -16.251 -0.748 1.00 0.00 35 ASP A C 10
ATOM 10396 O O . ASP A 1 35 ? 6.047 -16.598 -0.766 1.00 0.00 35 ASP A O 10
ATOM 10405 N N . GLU A 1 36 ? 7.626 -15.060 -0.311 1.00 0.00 36 GLU A N 10
ATOM 10406 C CA . GLU A 1 36 ? 6.675 -14.072 0.184 1.00 0.00 36 GLU A CA 10
ATOM 10407 C C . GLU A 1 36 ? 5.735 -13.617 -0.928 1.00 0.00 36 GLU A C 10
ATOM 10408 O O . GLU A 1 36 ? 4.514 -13.634 -0.770 1.00 0.00 36 GLU A O 10
ATOM 10420 N N . PHE A 1 37 ? 6.313 -13.209 -2.053 1.00 0.00 37 PHE A N 10
ATOM 10421 C CA . PHE A 1 37 ? 5.528 -12.748 -3.192 1.00 0.00 37 PHE A CA 10
ATOM 10422 C C . PHE A 1 37 ? 4.404 -13.730 -3.513 1.00 0.00 37 PHE A C 10
ATOM 10423 O O . PHE A 1 37 ? 3.297 -13.327 -3.866 1.00 0.00 37 PHE A O 10
ATOM 10440 N N . GLU A 1 38 ? 4.700 -15.020 -3.386 1.00 0.00 38 GLU A N 10
ATOM 10441 C CA . GLU A 1 38 ? 3.716 -16.059 -3.663 1.00 0.00 38 GLU A CA 10
ATOM 10442 C C . GLU A 1 38 ? 2.476 -15.880 -2.793 1.00 0.00 38 GLU A C 10
ATOM 10443 O O . GLU A 1 38 ? 1.348 -16.026 -3.264 1.00 0.00 38 GLU A O 10
ATOM 10455 N N . GLN A 1 39 ? 2.694 -15.564 -1.520 1.00 0.00 39 GLN A N 10
ATOM 10456 C CA . GLN A 1 39 ? 1.594 -15.366 -0.584 1.00 0.00 39 GLN A CA 10
ATOM 10457 C C . GLN A 1 39 ? 0.580 -14.370 -1.137 1.00 0.00 39 GLN A C 10
ATOM 10458 O O . GLN A 1 39 ? -0.625 -14.628 -1.136 1.00 0.00 39 GLN A O 10
ATOM 10472 N N . LEU A 1 40 ? 1.074 -13.231 -1.609 1.00 0.00 40 LEU A N 10
ATOM 10473 C CA . LEU A 1 40 ? 0.211 -12.194 -2.166 1.00 0.00 40 LEU A CA 10
ATOM 10474 C C . LEU A 1 40 ? -0.310 -12.600 -3.541 1.00 0.00 40 LEU A C 10
ATOM 10475 O O . LEU A 1 40 ? -1.472 -12.365 -3.869 1.00 0.00 40 LEU A O 10
ATOM 10491 N N . SER A 1 41 ? 0.558 -13.213 -4.339 1.00 0.00 41 SER A N 10
ATOM 10492 C CA . SER A 1 41 ? 0.186 -13.651 -5.680 1.00 0.00 41 SER A CA 10
ATOM 10493 C C . SER A 1 41 ? -0.953 -14.665 -5.623 1.00 0.00 41 SER A C 10
ATOM 10494 O O . SER A 1 41 ? -1.795 -14.719 -6.518 1.00 0.00 41 SER A O 10
ATOM 10502 N N . ASN A 1 42 ? -0.970 -15.468 -4.564 1.00 0.00 42 ASN A N 10
ATOM 10503 C CA . ASN A 1 42 ? -2.004 -16.482 -4.390 1.00 0.00 42 ASN A CA 10
ATOM 10504 C C . ASN A 1 42 ? -3.295 -15.858 -3.868 1.00 0.00 42 ASN A C 10
ATOM 10505 O O . ASN A 1 42 ? -4.393 -16.280 -4.233 1.00 0.00 42 ASN A O 10
ATOM 10516 N N . LEU A 1 43 ? -3.155 -14.851 -3.013 1.00 0.00 43 LEU A N 10
ATOM 10517 C CA . LEU A 1 43 ? -4.309 -14.167 -2.441 1.00 0.00 43 LEU A CA 10
ATOM 10518 C C . LEU A 1 43 ? -5.049 -13.363 -3.505 1.00 0.00 43 LEU A C 10
ATOM 10519 O O . LEU A 1 43 ? -6.236 -13.584 -3.752 1.00 0.00 43 LEU A O 10
ATOM 10535 N N . LEU A 1 44 ? -4.341 -12.432 -4.135 1.00 0.00 44 LEU A N 10
ATOM 10536 C CA . LEU A 1 44 ? -4.929 -11.596 -5.175 1.00 0.00 44 LEU A CA 10
ATOM 10537 C C . LEU A 1 44 ? -5.045 -12.363 -6.489 1.00 0.00 44 LEU A C 10
ATOM 10538 O O . LEU A 1 44 ? -5.629 -11.873 -7.455 1.00 0.00 44 LEU A O 10
ATOM 10554 N N . ASN A 1 45 ? -4.487 -13.569 -6.516 1.00 0.00 45 ASN A N 10
ATOM 10555 C CA . ASN A 1 45 ? -4.530 -14.404 -7.710 1.00 0.00 45 ASN A CA 10
ATOM 10556 C C . ASN A 1 45 ? -3.867 -13.700 -8.890 1.00 0.00 45 ASN A C 10
ATOM 10557 O O . ASN A 1 45 ? -4.268 -13.882 -10.041 1.00 0.00 45 ASN A O 10
ATOM 10568 N N . LEU A 1 46 ? -2.851 -12.896 -8.598 1.00 0.00 46 LEU A N 10
ATOM 10569 C CA . LEU A 1 46 ? -2.132 -12.164 -9.634 1.00 0.00 46 LEU A CA 10
ATOM 10570 C C . LEU A 1 46 ? -0.726 -12.726 -9.822 1.00 0.00 46 LEU A C 10
ATOM 10571 O O . LEU A 1 46 ? -0.133 -13.299 -8.907 1.00 0.00 46 LEU A O 10
ATOM 10587 N N . PRO A 1 47 ? -0.177 -12.557 -11.034 1.00 0.00 47 PRO A N 10
ATOM 10588 C CA . PRO A 1 47 ? 1.166 -13.037 -11.369 1.00 0.00 47 PRO A CA 10
ATOM 10589 C C . PRO A 1 47 ? 2.259 -12.247 -10.656 1.00 0.00 47 PRO A C 10
ATOM 10590 O O . PRO A 1 47 ? 2.285 -11.017 -10.708 1.00 0.00 47 PRO A O 10
ATOM 10601 N N . THR A 1 48 ? 3.161 -12.962 -9.990 1.00 0.00 48 THR A N 10
ATOM 10602 C CA . THR A 1 48 ? 4.255 -12.328 -9.266 1.00 0.00 48 THR A CA 10
ATOM 10603 C C . THR A 1 48 ? 4.872 -11.197 -10.082 1.00 0.00 48 THR A C 10
ATOM 10604 O O . THR A 1 48 ? 5.178 -10.130 -9.549 1.00 0.00 48 THR A O 10
ATOM 10615 N N . ARG A 1 49 ? 5.050 -11.437 -11.377 1.00 0.00 49 ARG A N 10
ATOM 10616 C CA . ARG A 1 49 ? 5.631 -10.438 -12.266 1.00 0.00 49 ARG A CA 10
ATOM 10617 C C . ARG A 1 49 ? 4.917 -9.098 -12.117 1.00 0.00 49 ARG A C 10
ATOM 10618 O O . ARG A 1 49 ? 5.546 -8.040 -12.156 1.00 0.00 49 ARG A O 10
ATOM 10639 N N . VAL A 1 50 ? 3.600 -9.150 -11.948 1.00 0.00 50 VAL A N 10
ATOM 10640 C CA . VAL A 1 50 ? 2.800 -7.940 -11.793 1.00 0.00 50 VAL A CA 10
ATOM 10641 C C . VAL A 1 50 ? 3.017 -7.310 -10.422 1.00 0.00 50 VAL A C 10
ATOM 10642 O O . VAL A 1 50 ? 3.051 -6.086 -10.289 1.00 0.00 50 VAL A O 10
ATOM 10655 N N . ILE A 1 51 ? 3.165 -8.153 -9.406 1.00 0.00 51 ILE A N 10
ATOM 10656 C CA . ILE A 1 51 ? 3.380 -7.678 -8.045 1.00 0.00 51 ILE A CA 10
ATOM 10657 C C . ILE A 1 51 ? 4.783 -7.104 -7.879 1.00 0.00 51 ILE A C 10
ATOM 10658 O O . ILE A 1 51 ? 4.998 -6.176 -7.099 1.00 0.00 51 ILE A O 10
ATOM 10674 N N . VAL A 1 52 ? 5.736 -7.661 -8.620 1.00 0.00 52 VAL A N 10
ATOM 10675 C CA . VAL A 1 52 ? 7.119 -7.202 -8.558 1.00 0.00 52 VAL A CA 10
ATOM 10676 C C . VAL A 1 52 ? 7.260 -5.799 -9.137 1.00 0.00 52 VAL A C 10
ATOM 10677 O O . VAL A 1 52 ? 7.756 -4.889 -8.473 1.00 0.00 52 VAL A O 10
ATOM 10690 N N . VAL A 1 53 ? 6.819 -5.631 -10.379 1.00 0.00 53 VAL A N 10
ATOM 10691 C CA . VAL A 1 53 ? 6.894 -4.338 -11.049 1.00 0.00 53 VAL A CA 10
ATOM 10692 C C . VAL A 1 53 ? 6.224 -3.249 -10.217 1.00 0.00 53 VAL A C 10
ATOM 10693 O O . VAL A 1 53 ? 6.707 -2.119 -10.151 1.00 0.00 53 VAL A O 10
ATOM 10706 N N . TRP A 1 54 ? 5.110 -3.598 -9.585 1.00 0.00 54 TRP A N 10
ATOM 10707 C CA . TRP A 1 54 ? 4.373 -2.650 -8.757 1.00 0.00 54 TRP A CA 10
ATOM 10708 C C . TRP A 1 54 ? 5.161 -2.298 -7.500 1.00 0.00 54 TRP A C 10
ATOM 10709 O O . TRP A 1 54 ? 5.258 -1.130 -7.123 1.00 0.00 54 TRP A O 10
ATOM 10730 N N . PHE A 1 55 ? 5.723 -3.314 -6.855 1.00 0.00 55 PHE A N 10
ATOM 10731 C CA . PHE A 1 55 ? 6.503 -3.112 -5.639 1.00 0.00 55 PHE A CA 10
ATOM 10732 C C . PHE A 1 55 ? 7.776 -2.324 -5.935 1.00 0.00 55 PHE A C 10
ATOM 10733 O O . PHE A 1 55 ? 8.183 -1.467 -5.151 1.00 0.00 55 PHE A O 10
ATOM 10750 N N . GLN A 1 56 ? 8.398 -2.621 -7.070 1.00 0.00 56 GLN A N 10
ATOM 10751 C CA . GLN A 1 56 ? 9.626 -1.942 -7.469 1.00 0.00 56 GLN A CA 10
ATOM 10752 C C . GLN A 1 56 ? 9.403 -0.437 -7.581 1.00 0.00 56 GLN A C 10
ATOM 10753 O O . GLN A 1 56 ? 10.197 0.356 -7.077 1.00 0.00 56 GLN A O 10
ATOM 10767 N N . ASN A 1 57 ? 8.318 -0.052 -8.245 1.00 0.00 57 ASN A N 10
ATOM 10768 C CA . ASN A 1 57 ? 7.992 1.358 -8.424 1.00 0.00 57 ASN A CA 10
ATOM 10769 C C . ASN A 1 57 ? 7.728 2.030 -7.080 1.00 0.00 57 ASN A C 10
ATOM 10770 O O . ASN A 1 57 ? 8.368 3.023 -6.735 1.00 0.00 57 ASN A O 10
ATOM 10781 N N . ALA A 1 58 ? 6.782 1.481 -6.326 1.00 0.00 58 ALA A N 10
ATOM 10782 C CA . ALA A 1 58 ? 6.435 2.025 -5.019 1.00 0.00 58 ALA A CA 10
ATOM 10783 C C . ALA A 1 58 ? 7.681 2.467 -4.259 1.00 0.00 58 ALA A C 10
ATOM 10784 O O . ALA A 1 58 ? 7.624 3.370 -3.426 1.00 0.00 58 ALA A O 10
ATOM 10791 N N . ARG A 1 59 ? 8.806 1.823 -4.553 1.00 0.00 59 ARG A N 10
ATOM 10792 C CA . ARG A 1 59 ? 10.067 2.148 -3.896 1.00 0.00 59 ARG A CA 10
ATOM 10793 C C . ARG A 1 59 ? 10.663 3.430 -4.469 1.00 0.00 59 ARG A C 10
ATOM 10794 O O . ARG A 1 59 ? 11.124 4.297 -3.726 1.00 0.00 59 ARG A O 10
ATOM 10815 N N . GLN A 1 60 ? 10.650 3.543 -5.793 1.00 0.00 60 GLN A N 10
ATOM 10816 C CA . GLN A 1 60 ? 11.191 4.719 -6.464 1.00 0.00 60 GLN A CA 10
ATOM 10817 C C . GLN A 1 60 ? 10.313 5.941 -6.214 1.00 0.00 60 GLN A C 10
ATOM 10818 O O . GLN A 1 60 ? 10.806 7.066 -6.132 1.00 0.00 60 GLN A O 10
ATOM 10832 N N . LYS A 1 61 ? 9.010 5.712 -6.093 1.00 0.00 61 LYS A N 10
ATOM 10833 C CA . LYS A 1 61 ? 8.062 6.793 -5.850 1.00 0.00 61 LYS A CA 10
ATOM 10834 C C . LYS A 1 61 ? 7.910 7.058 -4.356 1.00 0.00 61 LYS A C 10
ATOM 10835 O O . LYS A 1 61 ? 7.554 8.162 -3.945 1.00 0.00 61 LYS A O 10
ATOM 10854 N N . ALA A 1 62 ? 8.184 6.039 -3.548 1.00 0.00 62 ALA A N 10
ATOM 10855 C CA . ALA A 1 62 ? 8.080 6.164 -2.099 1.00 0.00 62 ALA A CA 10
ATOM 10856 C C . ALA A 1 62 ? 8.991 7.270 -1.577 1.00 0.00 62 ALA A C 10
ATOM 10857 O O . ALA A 1 62 ? 8.613 8.029 -0.684 1.00 0.00 62 ALA A O 10
ATOM 10864 N N . ARG A 1 63 ? 10.192 7.356 -2.139 1.00 0.00 63 ARG A N 10
ATOM 10865 C CA . ARG A 1 63 ? 11.157 8.369 -1.729 1.00 0.00 63 ARG A CA 10
ATOM 10866 C C . ARG A 1 63 ? 10.495 9.739 -1.621 1.00 0.00 63 ARG A C 10
ATOM 10867 O O . ARG A 1 63 ? 10.072 10.317 -2.623 1.00 0.00 63 ARG A O 10
ATOM 10888 N N . LYS A 1 64 ? 10.408 10.255 -0.400 1.00 0.00 64 LYS A N 10
ATOM 10889 C CA . LYS A 1 64 ? 9.799 11.557 -0.160 1.00 0.00 64 LYS A CA 10
ATOM 10890 C C . LYS A 1 64 ? 10.653 12.675 -0.750 1.00 0.00 64 LYS A C 10
ATOM 10891 O O . LYS A 1 64 ? 11.540 13.208 -0.084 1.00 0.00 64 LYS A O 10
ATOM 10910 N N . SER A 1 65 ? 10.378 13.025 -2.002 1.00 0.00 65 SER A N 10
ATOM 10911 C CA . SER A 1 65 ? 11.123 14.078 -2.682 1.00 0.00 65 SER A CA 10
ATOM 10912 C C . SER A 1 65 ? 10.634 15.457 -2.248 1.00 0.00 65 SER A C 10
ATOM 10913 O O . SER A 1 65 ? 9.540 15.884 -2.615 1.00 0.00 65 SER A O 10
ATOM 10921 N N . GLY A 1 66 ? 11.454 16.149 -1.463 1.00 0.00 66 GLY A N 10
ATOM 10922 C CA . GLY A 1 66 ? 11.089 17.472 -0.991 1.00 0.00 66 GLY A CA 10
ATOM 10923 C C . GLY A 1 66 ? 10.077 17.426 0.136 1.00 0.00 66 GLY A C 10
ATOM 10924 O O . GLY A 1 66 ? 9.719 16.359 0.635 1.00 0.00 66 GLY A O 10
ATOM 10928 N N . PRO A 1 67 ? 9.599 18.607 0.556 1.00 0.00 67 PRO A N 10
ATOM 10929 C CA . PRO A 1 67 ? 8.616 18.724 1.637 1.00 0.00 67 PRO A CA 10
ATOM 10930 C C . PRO A 1 67 ? 7.242 18.202 1.230 1.00 0.00 67 PRO A C 10
ATOM 10931 O O . PRO A 1 67 ? 6.495 18.878 0.523 1.00 0.00 67 PRO A O 10
ATOM 10942 N N . SER A 1 68 ? 6.915 16.996 1.682 1.00 0.00 68 SER A N 10
ATOM 10943 C CA . SER A 1 68 ? 5.632 16.381 1.363 1.00 0.00 68 SER A CA 10
ATOM 10944 C C . SER A 1 68 ? 5.369 15.175 2.258 1.00 0.00 68 SER A C 10
ATOM 10945 O O . SER A 1 68 ? 6.138 14.213 2.265 1.00 0.00 68 SER A O 10
ATOM 10953 N N . SER A 1 69 ? 4.277 15.233 3.014 1.00 0.00 69 SER A N 10
ATOM 10954 C CA . SER A 1 69 ? 3.913 14.147 3.917 1.00 0.00 69 SER A CA 10
ATOM 10955 C C . SER A 1 69 ? 3.179 13.040 3.167 1.00 0.00 69 SER A C 10
ATOM 10956 O O . SER A 1 69 ? 2.659 13.255 2.072 1.00 0.00 69 SER A O 10
ATOM 10964 N N . GLY A 1 70 ? 3.140 11.853 3.765 1.00 0.00 70 GLY A N 10
ATOM 10965 C CA . GLY A 1 70 ? 2.468 10.729 3.141 1.00 0.00 70 GLY A CA 10
ATOM 10966 C C . GLY A 1 70 ? 3.264 10.144 1.991 1.00 0.00 70 GLY A C 10
ATOM 10967 O O . GLY A 1 70 ? 3.173 10.619 0.859 1.00 0.00 70 GLY A O 10
ATOM 10971 N N . GLY A 1 1 ? 18.816 -6.506 -18.957 1.00 0.00 1 GLY A N 11
ATOM 10972 C CA . GLY A 1 1 ? 18.726 -5.162 -19.498 1.00 0.00 1 GLY A CA 11
ATOM 10973 C C . GLY A 1 1 ? 17.441 -4.462 -19.101 1.00 0.00 1 GLY A C 11
ATOM 10974 O O . GLY A 1 1 ? 16.666 -4.981 -18.298 1.00 0.00 1 GLY A O 11
ATOM 10978 N N . SER A 1 2 ? 17.216 -3.279 -19.663 1.00 0.00 2 SER A N 11
ATOM 10979 C CA . SER A 1 2 ? 16.019 -2.503 -19.359 1.00 0.00 2 SER A CA 11
ATOM 10980 C C . SER A 1 2 ? 14.826 -3.007 -20.167 1.00 0.00 2 SER A C 11
ATOM 10981 O O . SER A 1 2 ? 14.721 -2.750 -21.366 1.00 0.00 2 SER A O 11
ATOM 10989 N N . SER A 1 3 ? 13.929 -3.725 -19.500 1.00 0.00 3 SER A N 11
ATOM 10990 C CA . SER A 1 3 ? 12.745 -4.269 -20.155 1.00 0.00 3 SER A CA 11
ATOM 10991 C C . SER A 1 3 ? 11.479 -3.884 -19.395 1.00 0.00 3 SER A C 11
ATOM 10992 O O . SER A 1 3 ? 11.532 -3.518 -18.222 1.00 0.00 3 SER A O 11
ATOM 11000 N N . GLY A 1 4 ? 10.339 -3.969 -20.075 1.00 0.00 4 GLY A N 11
ATOM 11001 C CA . GLY A 1 4 ? 9.075 -3.627 -19.450 1.00 0.00 4 GLY A CA 11
ATOM 11002 C C . GLY A 1 4 ? 7.897 -3.805 -20.387 1.00 0.00 4 GLY A C 11
ATOM 11003 O O . GLY A 1 4 ? 6.898 -4.428 -20.028 1.00 0.00 4 GLY A O 11
ATOM 11007 N N . SER A 1 5 ? 8.013 -3.255 -21.592 1.00 0.00 5 SER A N 11
ATOM 11008 C CA . SER A 1 5 ? 6.947 -3.352 -22.582 1.00 0.00 5 SER A CA 11
ATOM 11009 C C . SER A 1 5 ? 7.507 -3.739 -23.947 1.00 0.00 5 SER A C 11
ATOM 11010 O O . SER A 1 5 ? 7.152 -4.777 -24.504 1.00 0.00 5 SER A O 11
ATOM 11018 N N . SER A 1 6 ? 8.385 -2.895 -24.480 1.00 0.00 6 SER A N 11
ATOM 11019 C CA . SER A 1 6 ? 8.993 -3.146 -25.782 1.00 0.00 6 SER A CA 11
ATOM 11020 C C . SER A 1 6 ? 7.974 -3.736 -26.752 1.00 0.00 6 SER A C 11
ATOM 11021 O O . SER A 1 6 ? 8.279 -4.662 -27.502 1.00 0.00 6 SER A O 11
ATOM 11029 N N . GLY A 1 7 ? 6.761 -3.192 -26.731 1.00 0.00 7 GLY A N 11
ATOM 11030 C CA . GLY A 1 7 ? 5.715 -3.677 -27.612 1.00 0.00 7 GLY A CA 11
ATOM 11031 C C . GLY A 1 7 ? 4.331 -3.516 -27.013 1.00 0.00 7 GLY A C 11
ATOM 11032 O O . GLY A 1 7 ? 3.870 -2.396 -26.793 1.00 0.00 7 GLY A O 11
ATOM 11036 N N . ARG A 1 8 ? 3.668 -4.637 -26.751 1.00 0.00 8 ARG A N 11
ATOM 11037 C CA . ARG A 1 8 ? 2.328 -4.616 -26.177 1.00 0.00 8 ARG A CA 11
ATOM 11038 C C . ARG A 1 8 ? 2.339 -3.971 -24.794 1.00 0.00 8 ARG A C 11
ATOM 11039 O O . ARG A 1 8 ? 3.298 -4.120 -24.037 1.00 0.00 8 ARG A O 11
ATOM 11060 N N . SER A 1 9 ? 1.267 -3.255 -24.472 1.00 0.00 9 SER A N 11
ATOM 11061 C CA . SER A 1 9 ? 1.155 -2.584 -23.182 1.00 0.00 9 SER A CA 11
ATOM 11062 C C . SER A 1 9 ? 0.583 -3.526 -22.127 1.00 0.00 9 SER A C 11
ATOM 11063 O O . SER A 1 9 ? 1.165 -3.705 -21.057 1.00 0.00 9 SER A O 11
ATOM 11071 N N . SER A 1 10 ? -0.561 -4.127 -22.438 1.00 0.00 10 SER A N 11
ATOM 11072 C CA . SER A 1 10 ? -1.215 -5.049 -21.516 1.00 0.00 10 SER A CA 11
ATOM 11073 C C . SER A 1 10 ? -1.108 -4.548 -20.079 1.00 0.00 10 SER A C 11
ATOM 11074 O O . SER A 1 10 ? -0.844 -5.322 -19.159 1.00 0.00 10 SER A O 11
ATOM 11082 N N . ARG A 1 11 ? -1.314 -3.248 -19.895 1.00 0.00 11 ARG A N 11
ATOM 11083 C CA . ARG A 1 11 ? -1.239 -2.642 -18.571 1.00 0.00 11 ARG A CA 11
ATOM 11084 C C . ARG A 1 11 ? -2.190 -3.337 -17.601 1.00 0.00 11 ARG A C 11
ATOM 11085 O O . ARG A 1 11 ? -3.312 -3.695 -17.962 1.00 0.00 11 ARG A O 11
ATOM 11106 N N . THR A 1 12 ? -1.734 -3.526 -16.367 1.00 0.00 12 THR A N 11
ATOM 11107 C CA . THR A 1 12 ? -2.542 -4.179 -15.345 1.00 0.00 12 THR A CA 11
ATOM 11108 C C . THR A 1 12 ? -3.162 -3.158 -14.398 1.00 0.00 12 THR A C 11
ATOM 11109 O O . THR A 1 12 ? -2.511 -2.193 -13.997 1.00 0.00 12 THR A O 11
ATOM 11120 N N . ARG A 1 13 ? -4.425 -3.376 -14.044 1.00 0.00 13 ARG A N 11
ATOM 11121 C CA . ARG A 1 13 ? -5.133 -2.473 -13.145 1.00 0.00 13 ARG A CA 11
ATOM 11122 C C . ARG A 1 13 ? -5.585 -3.206 -11.885 1.00 0.00 13 ARG A C 11
ATOM 11123 O O . ARG A 1 13 ? -6.154 -4.295 -11.957 1.00 0.00 13 ARG A O 11
ATOM 11144 N N . PHE A 1 14 ? -5.326 -2.601 -10.730 1.00 0.00 14 PHE A N 11
ATOM 11145 C CA . PHE A 1 14 ? -5.705 -3.196 -9.454 1.00 0.00 14 PHE A CA 11
ATOM 11146 C C . PHE A 1 14 ? -6.850 -2.420 -8.810 1.00 0.00 14 PHE A C 11
ATOM 11147 O O . PHE A 1 14 ? -7.030 -1.228 -9.066 1.00 0.00 14 PHE A O 11
ATOM 11164 N N . THR A 1 15 ? -7.625 -3.104 -7.974 1.00 0.00 15 THR A N 11
ATOM 11165 C CA . THR A 1 15 ? -8.754 -2.481 -7.295 1.00 0.00 15 THR A CA 11
ATOM 11166 C C . THR A 1 15 ? -8.460 -2.278 -5.813 1.00 0.00 15 THR A C 11
ATOM 11167 O O . THR A 1 15 ? -7.603 -2.953 -5.242 1.00 0.00 15 THR A O 11
ATOM 11178 N N . ASP A 1 16 ? -9.177 -1.346 -5.195 1.00 0.00 16 ASP A N 11
ATOM 11179 C CA . ASP A 1 16 ? -8.995 -1.056 -3.778 1.00 0.00 16 ASP A CA 11
ATOM 11180 C C . ASP A 1 16 ? -8.630 -2.321 -3.006 1.00 0.00 16 ASP A C 11
ATOM 11181 O O . ASP A 1 16 ? -7.702 -2.320 -2.197 1.00 0.00 16 ASP A O 11
ATOM 11190 N N . TYR A 1 17 ? -9.367 -3.396 -3.262 1.00 0.00 17 TYR A N 11
ATOM 11191 C CA . TYR A 1 17 ? -9.123 -4.667 -2.589 1.00 0.00 17 TYR A CA 11
ATOM 11192 C C . TYR A 1 17 ? -7.681 -5.121 -2.788 1.00 0.00 17 TYR A C 11
ATOM 11193 O O . TYR A 1 17 ? -6.991 -5.468 -1.830 1.00 0.00 17 TYR A O 11
ATOM 11211 N N . GLN A 1 18 ? -7.232 -5.114 -4.039 1.00 0.00 18 GLN A N 11
ATOM 11212 C CA . GLN A 1 18 ? -5.872 -5.525 -4.365 1.00 0.00 18 GLN A CA 11
ATOM 11213 C C . GLN A 1 18 ? -4.861 -4.488 -3.887 1.00 0.00 18 GLN A C 11
ATOM 11214 O O . GLN A 1 18 ? -3.900 -4.818 -3.191 1.00 0.00 18 GLN A O 11
ATOM 11228 N N . LEU A 1 19 ? -5.083 -3.235 -4.265 1.00 0.00 19 LEU A N 11
ATOM 11229 C CA . LEU A 1 19 ? -4.190 -2.148 -3.875 1.00 0.00 19 LEU A CA 11
ATOM 11230 C C . LEU A 1 19 ? -4.018 -2.103 -2.360 1.00 0.00 19 LEU A C 11
ATOM 11231 O O . LEU A 1 19 ? -2.969 -1.699 -1.857 1.00 0.00 19 LEU A O 11
ATOM 11247 N N . ARG A 1 20 ? -5.053 -2.521 -1.639 1.00 0.00 20 ARG A N 11
ATOM 11248 C CA . ARG A 1 20 ? -5.015 -2.529 -0.182 1.00 0.00 20 ARG A CA 11
ATOM 11249 C C . ARG A 1 20 ? -4.002 -3.549 0.330 1.00 0.00 20 ARG A C 11
ATOM 11250 O O . ARG A 1 20 ? -3.220 -3.262 1.238 1.00 0.00 20 ARG A O 11
ATOM 11271 N N . VAL A 1 21 ? -4.021 -4.741 -0.257 1.00 0.00 21 VAL A N 11
ATOM 11272 C CA . VAL A 1 21 ? -3.104 -5.803 0.139 1.00 0.00 21 VAL A CA 11
ATOM 11273 C C . VAL A 1 21 ? -1.688 -5.516 -0.347 1.00 0.00 21 VAL A C 11
ATOM 11274 O O . VAL A 1 21 ? -0.717 -5.711 0.386 1.00 0.00 21 VAL A O 11
ATOM 11287 N N . LEU A 1 22 ? -1.577 -5.053 -1.587 1.00 0.00 22 LEU A N 11
ATOM 11288 C CA . LEU A 1 22 ? -0.278 -4.738 -2.172 1.00 0.00 22 LEU A CA 11
ATOM 11289 C C . LEU A 1 22 ? 0.393 -3.590 -1.424 1.00 0.00 22 LEU A C 11
ATOM 11290 O O . LEU A 1 22 ? 1.577 -3.658 -1.098 1.00 0.00 22 LEU A O 11
ATOM 11306 N N . GLN A 1 23 ? -0.374 -2.539 -1.153 1.00 0.00 23 GLN A N 11
ATOM 11307 C CA . GLN A 1 23 ? 0.146 -1.377 -0.442 1.00 0.00 23 GLN A CA 11
ATOM 11308 C C . GLN A 1 23 ? 0.378 -1.700 1.031 1.00 0.00 23 GLN A C 11
ATOM 11309 O O . GLN A 1 23 ? 1.325 -1.206 1.643 1.00 0.00 23 GLN A O 11
ATOM 11323 N N . ASP A 1 24 ? -0.493 -2.530 1.594 1.00 0.00 24 ASP A N 11
ATOM 11324 C CA . ASP A 1 24 ? -0.383 -2.919 2.995 1.00 0.00 24 ASP A CA 11
ATOM 11325 C C . ASP A 1 24 ? 0.898 -3.710 3.240 1.00 0.00 24 ASP A C 11
ATOM 11326 O O . ASP A 1 24 ? 1.570 -3.525 4.255 1.00 0.00 24 ASP A O 11
ATOM 11335 N N . PHE A 1 25 ? 1.231 -4.593 2.304 1.00 0.00 25 PHE A N 11
ATOM 11336 C CA . PHE A 1 25 ? 2.431 -5.413 2.419 1.00 0.00 25 PHE A CA 11
ATOM 11337 C C . PHE A 1 25 ? 3.685 -4.584 2.157 1.00 0.00 25 PHE A C 11
ATOM 11338 O O . PHE A 1 25 ? 4.761 -4.883 2.675 1.00 0.00 25 PHE A O 11
ATOM 11355 N N . PHE A 1 26 ? 3.538 -3.540 1.348 1.00 0.00 26 PHE A N 11
ATOM 11356 C CA . PHE A 1 26 ? 4.657 -2.667 1.014 1.00 0.00 26 PHE A CA 11
ATOM 11357 C C . PHE A 1 26 ? 5.026 -1.779 2.199 1.00 0.00 26 PHE A C 11
ATOM 11358 O O . PHE A 1 26 ? 6.198 -1.657 2.556 1.00 0.00 26 PHE A O 11
ATOM 11375 N N . ASP A 1 27 ? 4.018 -1.160 2.803 1.00 0.00 27 ASP A N 11
ATOM 11376 C CA . ASP A 1 27 ? 4.234 -0.283 3.947 1.00 0.00 27 ASP A CA 11
ATOM 11377 C C . ASP A 1 27 ? 5.029 -0.996 5.036 1.00 0.00 27 ASP A C 11
ATOM 11378 O O . ASP A 1 27 ? 5.789 -0.371 5.774 1.00 0.00 27 ASP A O 11
ATOM 11387 N N . ALA A 1 28 ? 4.848 -2.310 5.130 1.00 0.00 28 ALA A N 11
ATOM 11388 C CA . ALA A 1 28 ? 5.549 -3.108 6.128 1.00 0.00 28 ALA A CA 11
ATOM 11389 C C . ALA A 1 28 ? 6.833 -3.699 5.555 1.00 0.00 28 ALA A C 11
ATOM 11390 O O . ALA A 1 28 ? 7.867 -3.723 6.221 1.00 0.00 28 ALA A O 11
ATOM 11397 N N . ASN A 1 29 ? 6.758 -4.175 4.317 1.00 0.00 29 ASN A N 11
ATOM 11398 C CA . ASN A 1 29 ? 7.915 -4.768 3.655 1.00 0.00 29 ASN A CA 11
ATOM 11399 C C . ASN A 1 29 ? 7.853 -4.543 2.147 1.00 0.00 29 ASN A C 11
ATOM 11400 O O . ASN A 1 29 ? 6.853 -4.859 1.503 1.00 0.00 29 ASN A O 11
ATOM 11411 N N . ALA A 1 30 ? 8.929 -3.996 1.591 1.00 0.00 30 ALA A N 11
ATOM 11412 C CA . ALA A 1 30 ? 8.998 -3.732 0.159 1.00 0.00 30 ALA A CA 11
ATOM 11413 C C . ALA A 1 30 ? 10.165 -4.477 -0.481 1.00 0.00 30 ALA A C 11
ATOM 11414 O O . ALA A 1 30 ? 10.514 -4.228 -1.635 1.00 0.00 30 ALA A O 11
ATOM 11421 N N . TYR A 1 31 ? 10.763 -5.390 0.275 1.00 0.00 31 TYR A N 11
ATOM 11422 C CA . TYR A 1 31 ? 11.893 -6.169 -0.218 1.00 0.00 31 TYR A CA 11
ATOM 11423 C C . TYR A 1 31 ? 11.723 -7.648 0.119 1.00 0.00 31 TYR A C 11
ATOM 11424 O O . TYR A 1 31 ? 12.665 -8.332 0.518 1.00 0.00 31 TYR A O 11
ATOM 11442 N N . PRO A 1 32 ? 10.492 -8.154 -0.048 1.00 0.00 32 PRO A N 11
ATOM 11443 C CA . PRO A 1 32 ? 10.168 -9.556 0.231 1.00 0.00 32 PRO A CA 11
ATOM 11444 C C . PRO A 1 32 ? 10.802 -10.508 -0.777 1.00 0.00 32 PRO A C 11
ATOM 11445 O O . PRO A 1 32 ? 11.205 -10.099 -1.866 1.00 0.00 32 PRO A O 11
ATOM 11456 N N . LYS A 1 33 ? 10.887 -11.782 -0.408 1.00 0.00 33 LYS A N 11
ATOM 11457 C CA . LYS A 1 33 ? 11.470 -12.795 -1.280 1.00 0.00 33 LYS A CA 11
ATOM 11458 C C . LYS A 1 33 ? 10.385 -13.537 -2.054 1.00 0.00 33 LYS A C 11
ATOM 11459 O O . LYS A 1 33 ? 9.195 -13.377 -1.781 1.00 0.00 33 LYS A O 11
ATOM 11478 N N . ASP A 1 34 ? 10.803 -14.349 -3.019 1.00 0.00 34 ASP A N 11
ATOM 11479 C CA . ASP A 1 34 ? 9.867 -15.117 -3.830 1.00 0.00 34 ASP A CA 11
ATOM 11480 C C . ASP A 1 34 ? 8.783 -15.747 -2.960 1.00 0.00 34 ASP A C 11
ATOM 11481 O O . ASP A 1 34 ? 7.591 -15.532 -3.183 1.00 0.00 34 ASP A O 11
ATOM 11490 N N . ASP A 1 35 ? 9.205 -16.526 -1.970 1.00 0.00 35 ASP A N 11
ATOM 11491 C CA . ASP A 1 35 ? 8.271 -17.187 -1.066 1.00 0.00 35 ASP A CA 11
ATOM 11492 C C . ASP A 1 35 ? 7.160 -16.233 -0.640 1.00 0.00 35 ASP A C 11
ATOM 11493 O O . ASP A 1 35 ? 5.980 -16.578 -0.690 1.00 0.00 35 ASP A O 11
ATOM 11502 N N . GLU A 1 36 ? 7.547 -15.032 -0.219 1.00 0.00 36 GLU A N 11
ATOM 11503 C CA . GLU A 1 36 ? 6.583 -14.030 0.219 1.00 0.00 36 GLU A CA 11
ATOM 11504 C C . GLU A 1 36 ? 5.711 -13.568 -0.946 1.00 0.00 36 GLU A C 11
ATOM 11505 O O . GLU A 1 36 ? 4.484 -13.560 -0.852 1.00 0.00 36 GLU A O 11
ATOM 11517 N N . PHE A 1 37 ? 6.355 -13.185 -2.044 1.00 0.00 37 PHE A N 11
ATOM 11518 C CA . PHE A 1 37 ? 5.639 -12.721 -3.227 1.00 0.00 37 PHE A CA 11
ATOM 11519 C C . PHE A 1 37 ? 4.544 -13.707 -3.622 1.00 0.00 37 PHE A C 11
ATOM 11520 O O . PHE A 1 37 ? 3.517 -13.320 -4.178 1.00 0.00 37 PHE A O 11
ATOM 11537 N N . GLU A 1 38 ? 4.773 -14.984 -3.331 1.00 0.00 38 GLU A N 11
ATOM 11538 C CA . GLU A 1 38 ? 3.807 -16.026 -3.658 1.00 0.00 38 GLU A CA 11
ATOM 11539 C C . GLU A 1 38 ? 2.511 -15.830 -2.877 1.00 0.00 38 GLU A C 11
ATOM 11540 O O . GLU A 1 38 ? 1.418 -15.957 -3.428 1.00 0.00 38 GLU A O 11
ATOM 11552 N N . GLN A 1 39 ? 2.643 -15.521 -1.591 1.00 0.00 39 GLN A N 11
ATOM 11553 C CA . GLN A 1 39 ? 1.482 -15.309 -0.734 1.00 0.00 39 GLN A CA 11
ATOM 11554 C C . GLN A 1 39 ? 0.509 -14.322 -1.370 1.00 0.00 39 GLN A C 11
ATOM 11555 O O . GLN A 1 39 ? -0.705 -14.531 -1.351 1.00 0.00 39 GLN A O 11
ATOM 11569 N N . LEU A 1 40 ? 1.049 -13.246 -1.931 1.00 0.00 40 LEU A N 11
ATOM 11570 C CA . LEU A 1 40 ? 0.228 -12.225 -2.573 1.00 0.00 40 LEU A CA 11
ATOM 11571 C C . LEU A 1 40 ? -0.360 -12.742 -3.881 1.00 0.00 40 LEU A C 11
ATOM 11572 O O . LEU A 1 40 ? -1.551 -12.575 -4.148 1.00 0.00 40 LEU A O 11
ATOM 11588 N N . SER A 1 41 ? 0.481 -13.373 -4.694 1.00 0.00 41 SER A N 11
ATOM 11589 C CA . SER A 1 41 ? 0.045 -13.914 -5.976 1.00 0.00 41 SER A CA 11
ATOM 11590 C C . SER A 1 41 ? -1.111 -14.892 -5.788 1.00 0.00 41 SER A C 11
ATOM 11591 O O . SER A 1 41 ? -2.003 -14.985 -6.629 1.00 0.00 41 SER A O 11
ATOM 11599 N N . ASN A 1 42 ? -1.086 -15.621 -4.677 1.00 0.00 42 ASN A N 11
ATOM 11600 C CA . ASN A 1 42 ? -2.131 -16.594 -4.377 1.00 0.00 42 ASN A CA 11
ATOM 11601 C C . ASN A 1 42 ? -3.351 -15.910 -3.767 1.00 0.00 42 ASN A C 11
ATOM 11602 O O . ASN A 1 42 ? -4.479 -16.380 -3.918 1.00 0.00 42 ASN A O 11
ATOM 11613 N N . LEU A 1 43 ? -3.117 -14.799 -3.078 1.00 0.00 43 LEU A N 11
ATOM 11614 C CA . LEU A 1 43 ? -4.197 -14.049 -2.445 1.00 0.00 43 LEU A CA 11
ATOM 11615 C C . LEU A 1 43 ? -4.979 -13.244 -3.478 1.00 0.00 43 LEU A C 11
ATOM 11616 O O . LEU A 1 43 ? -6.188 -13.418 -3.632 1.00 0.00 43 LEU A O 11
ATOM 11632 N N . LEU A 1 44 ? -4.280 -12.363 -4.186 1.00 0.00 44 LEU A N 11
ATOM 11633 C CA . LEU A 1 44 ? -4.908 -11.531 -5.207 1.00 0.00 44 LEU A CA 11
ATOM 11634 C C . LEU A 1 44 ? -5.046 -12.293 -6.521 1.00 0.00 44 LEU A C 11
ATOM 11635 O O . LEU A 1 44 ? -5.641 -11.799 -7.477 1.00 0.00 44 LEU A O 11
ATOM 11651 N N . ASN A 1 45 ? -4.493 -13.501 -6.559 1.00 0.00 45 ASN A N 11
ATOM 11652 C CA . ASN A 1 45 ? -4.556 -14.333 -7.755 1.00 0.00 45 ASN A CA 11
ATOM 11653 C C . ASN A 1 45 ? -3.878 -13.642 -8.934 1.00 0.00 45 ASN A C 11
ATOM 11654 O O . ASN A 1 45 ? -4.216 -13.891 -10.092 1.00 0.00 45 ASN A O 11
ATOM 11665 N N . LEU A 1 46 ? -2.918 -12.775 -8.632 1.00 0.00 46 LEU A N 11
ATOM 11666 C CA . LEU A 1 46 ? -2.190 -12.048 -9.667 1.00 0.00 46 LEU A CA 11
ATOM 11667 C C . LEU A 1 46 ? -0.787 -12.617 -9.847 1.00 0.00 46 LEU A C 11
ATOM 11668 O O . LEU A 1 46 ? -0.200 -13.190 -8.929 1.00 0.00 46 LEU A O 11
ATOM 11684 N N . PRO A 1 47 ? -0.233 -12.455 -11.058 1.00 0.00 47 PRO A N 11
ATOM 11685 C CA . PRO A 1 47 ? 1.109 -12.943 -11.387 1.00 0.00 47 PRO A CA 11
ATOM 11686 C C . PRO A 1 47 ? 2.203 -12.156 -10.673 1.00 0.00 47 PRO A C 11
ATOM 11687 O O . PRO A 1 47 ? 2.228 -10.926 -10.719 1.00 0.00 47 PRO A O 11
ATOM 11698 N N . THR A 1 48 ? 3.108 -12.873 -10.014 1.00 0.00 48 THR A N 11
ATOM 11699 C CA . THR A 1 48 ? 4.204 -12.242 -9.290 1.00 0.00 48 THR A CA 11
ATOM 11700 C C . THR A 1 48 ? 4.839 -11.129 -10.116 1.00 0.00 48 THR A C 11
ATOM 11701 O O . THR A 1 48 ? 5.170 -10.066 -9.592 1.00 0.00 48 THR A O 11
ATOM 11712 N N . ARG A 1 49 ? 5.007 -11.381 -11.410 1.00 0.00 49 ARG A N 11
ATOM 11713 C CA . ARG A 1 49 ? 5.604 -10.400 -12.308 1.00 0.00 49 ARG A CA 11
ATOM 11714 C C . ARG A 1 49 ? 4.900 -9.052 -12.186 1.00 0.00 49 ARG A C 11
ATOM 11715 O O . ARG A 1 49 ? 5.533 -8.000 -12.270 1.00 0.00 49 ARG A O 11
ATOM 11736 N N . VAL A 1 50 ? 3.586 -9.092 -11.988 1.00 0.00 50 VAL A N 11
ATOM 11737 C CA . VAL A 1 50 ? 2.796 -7.874 -11.853 1.00 0.00 50 VAL A CA 11
ATOM 11738 C C . VAL A 1 50 ? 3.008 -7.230 -10.488 1.00 0.00 50 VAL A C 11
ATOM 11739 O O . VAL A 1 50 ? 3.050 -6.005 -10.369 1.00 0.00 50 VAL A O 11
ATOM 11752 N N . ILE A 1 51 ? 3.140 -8.062 -9.461 1.00 0.00 51 ILE A N 11
ATOM 11753 C CA . ILE A 1 51 ? 3.349 -7.573 -8.104 1.00 0.00 51 ILE A CA 11
ATOM 11754 C C . ILE A 1 51 ? 4.760 -7.023 -7.929 1.00 0.00 51 ILE A C 11
ATOM 11755 O O . ILE A 1 51 ? 4.986 -6.100 -7.146 1.00 0.00 51 ILE A O 11
ATOM 11771 N N . VAL A 1 52 ? 5.708 -7.595 -8.665 1.00 0.00 52 VAL A N 11
ATOM 11772 C CA . VAL A 1 52 ? 7.098 -7.161 -8.594 1.00 0.00 52 VAL A CA 11
ATOM 11773 C C . VAL A 1 52 ? 7.266 -5.760 -9.172 1.00 0.00 52 VAL A C 11
ATOM 11774 O O . VAL A 1 52 ? 7.830 -4.875 -8.529 1.00 0.00 52 VAL A O 11
ATOM 11787 N N . VAL A 1 53 ? 6.772 -5.567 -10.391 1.00 0.00 53 VAL A N 11
ATOM 11788 C CA . VAL A 1 53 ? 6.866 -4.273 -11.057 1.00 0.00 53 VAL A CA 11
ATOM 11789 C C . VAL A 1 53 ? 6.220 -3.175 -10.219 1.00 0.00 53 VAL A C 11
ATOM 11790 O O . VAL A 1 53 ? 6.714 -2.049 -10.167 1.00 0.00 53 VAL A O 11
ATOM 11803 N N . TRP A 1 54 ? 5.115 -3.512 -9.564 1.00 0.00 54 TRP A N 11
ATOM 11804 C CA . TRP A 1 54 ? 4.401 -2.554 -8.727 1.00 0.00 54 TRP A CA 11
ATOM 11805 C C . TRP A 1 54 ? 5.200 -2.228 -7.470 1.00 0.00 54 TRP A C 11
ATOM 11806 O O . TRP A 1 54 ? 5.303 -1.068 -7.072 1.00 0.00 54 TRP A O 11
ATOM 11827 N N . PHE A 1 55 ? 5.764 -3.259 -6.849 1.00 0.00 55 PHE A N 11
ATOM 11828 C CA . PHE A 1 55 ? 6.554 -3.081 -5.636 1.00 0.00 55 PHE A CA 11
ATOM 11829 C C . PHE A 1 55 ? 7.845 -2.323 -5.933 1.00 0.00 55 PHE A C 11
ATOM 11830 O O . PHE A 1 55 ? 8.276 -1.480 -5.148 1.00 0.00 55 PHE A O 11
ATOM 11847 N N . GLN A 1 56 ? 8.456 -2.632 -7.073 1.00 0.00 56 GLN A N 11
ATOM 11848 C CA . GLN A 1 56 ? 9.698 -1.981 -7.474 1.00 0.00 56 GLN A CA 11
ATOM 11849 C C . GLN A 1 56 ? 9.513 -0.471 -7.576 1.00 0.00 56 GLN A C 11
ATOM 11850 O O . GLN A 1 56 ? 10.221 0.296 -6.926 1.00 0.00 56 GLN A O 11
ATOM 11864 N N . ASN A 1 57 ? 8.556 -0.051 -8.398 1.00 0.00 57 ASN A N 11
ATOM 11865 C CA . ASN A 1 57 ? 8.279 1.368 -8.587 1.00 0.00 57 ASN A CA 11
ATOM 11866 C C . ASN A 1 57 ? 7.915 2.032 -7.262 1.00 0.00 57 ASN A C 11
ATOM 11867 O O . ASN A 1 57 ? 8.455 3.081 -6.913 1.00 0.00 57 ASN A O 11
ATOM 11878 N N . ALA A 1 58 ? 6.997 1.412 -6.528 1.00 0.00 58 ALA A N 11
ATOM 11879 C CA . ALA A 1 58 ? 6.563 1.940 -5.241 1.00 0.00 58 ALA A CA 11
ATOM 11880 C C . ALA A 1 58 ? 7.755 2.391 -4.403 1.00 0.00 58 ALA A C 11
ATOM 11881 O O . ALA A 1 58 ? 7.693 3.411 -3.716 1.00 0.00 58 ALA A O 11
ATOM 11888 N N . ARG A 1 59 ? 8.838 1.624 -4.463 1.00 0.00 59 ARG A N 11
ATOM 11889 C CA . ARG A 1 59 ? 10.044 1.944 -3.707 1.00 0.00 59 ARG A CA 11
ATOM 11890 C C . ARG A 1 59 ? 10.707 3.206 -4.251 1.00 0.00 59 ARG A C 11
ATOM 11891 O O . ARG A 1 59 ? 11.175 4.050 -3.487 1.00 0.00 59 ARG A O 11
ATOM 11912 N N . GLN A 1 60 ? 10.743 3.327 -5.574 1.00 0.00 60 GLN A N 11
ATOM 11913 C CA . GLN A 1 60 ? 11.350 4.485 -6.219 1.00 0.00 60 GLN A CA 11
ATOM 11914 C C . GLN A 1 60 ? 10.523 5.742 -5.969 1.00 0.00 60 GLN A C 11
ATOM 11915 O O . GLN A 1 60 ? 11.069 6.821 -5.736 1.00 0.00 60 GLN A O 11
ATOM 11929 N N . LYS A 1 61 ? 9.204 5.596 -6.021 1.00 0.00 61 LYS A N 11
ATOM 11930 C CA . LYS A 1 61 ? 8.300 6.719 -5.800 1.00 0.00 61 LYS A CA 11
ATOM 11931 C C . LYS A 1 61 ? 8.383 7.209 -4.358 1.00 0.00 61 LYS A C 11
ATOM 11932 O O . LYS A 1 61 ? 8.228 8.399 -4.087 1.00 0.00 61 LYS A O 11
ATOM 11951 N N . ALA A 1 62 ? 8.630 6.283 -3.436 1.00 0.00 62 ALA A N 11
ATOM 11952 C CA . ALA A 1 62 ? 8.738 6.622 -2.023 1.00 0.00 62 ALA A CA 11
ATOM 11953 C C . ALA A 1 62 ? 9.831 7.659 -1.788 1.00 0.00 62 ALA A C 11
ATOM 11954 O O . ALA A 1 62 ? 9.665 8.580 -0.989 1.00 0.00 62 ALA A O 11
ATOM 11961 N N . ARG A 1 63 ? 10.949 7.502 -2.489 1.00 0.00 63 ARG A N 11
ATOM 11962 C CA . ARG A 1 63 ? 12.071 8.424 -2.355 1.00 0.00 63 ARG A CA 11
ATOM 11963 C C . ARG A 1 63 ? 11.582 9.867 -2.281 1.00 0.00 63 ARG A C 11
ATOM 11964 O O . ARG A 1 63 ? 10.957 10.372 -3.214 1.00 0.00 63 ARG A O 11
ATOM 11985 N N . LYS A 1 64 ? 11.870 10.527 -1.164 1.00 0.00 64 LYS A N 11
ATOM 11986 C CA . LYS A 1 64 ? 11.462 11.913 -0.966 1.00 0.00 64 LYS A CA 11
ATOM 11987 C C . LYS A 1 64 ? 12.305 12.856 -1.818 1.00 0.00 64 LYS A C 11
ATOM 11988 O O . LYS A 1 64 ? 13.472 12.580 -2.096 1.00 0.00 64 LYS A O 11
ATOM 12007 N N . SER A 1 65 ? 11.707 13.969 -2.229 1.00 0.00 65 SER A N 11
ATOM 12008 C CA . SER A 1 65 ? 12.403 14.952 -3.052 1.00 0.00 65 SER A CA 11
ATOM 12009 C C . SER A 1 65 ? 11.776 16.334 -2.893 1.00 0.00 65 SER A C 11
ATOM 12010 O O . SER A 1 65 ? 10.662 16.579 -3.354 1.00 0.00 65 SER A O 11
ATOM 12018 N N . GLY A 1 66 ? 12.502 17.235 -2.238 1.00 0.00 66 GLY A N 11
ATOM 12019 C CA . GLY A 1 66 ? 12.003 18.581 -2.029 1.00 0.00 66 GLY A CA 11
ATOM 12020 C C . GLY A 1 66 ? 12.441 19.163 -0.700 1.00 0.00 66 GLY A C 11
ATOM 12021 O O . GLY A 1 66 ? 12.945 18.458 0.175 1.00 0.00 66 GLY A O 11
ATOM 12025 N N . PRO A 1 67 ? 12.252 20.481 -0.536 1.00 0.00 67 PRO A N 11
ATOM 12026 C CA . PRO A 1 67 ? 12.626 21.187 0.693 1.00 0.00 67 PRO A CA 11
ATOM 12027 C C . PRO A 1 67 ? 11.734 20.812 1.872 1.00 0.00 67 PRO A C 11
ATOM 12028 O O . PRO A 1 67 ? 10.732 21.475 2.139 1.00 0.00 67 PRO A O 11
ATOM 12039 N N . SER A 1 68 ? 12.106 19.746 2.574 1.00 0.00 68 SER A N 11
ATOM 12040 C CA . SER A 1 68 ? 11.337 19.282 3.722 1.00 0.00 68 SER A CA 11
ATOM 12041 C C . SER A 1 68 ? 12.111 18.223 4.502 1.00 0.00 68 SER A C 11
ATOM 12042 O O . SER A 1 68 ? 12.627 17.266 3.926 1.00 0.00 68 SER A O 11
ATOM 12050 N N . SER A 1 69 ? 12.188 18.404 5.817 1.00 0.00 69 SER A N 11
ATOM 12051 C CA . SER A 1 69 ? 12.902 17.468 6.677 1.00 0.00 69 SER A CA 11
ATOM 12052 C C . SER A 1 69 ? 11.925 16.580 7.442 1.00 0.00 69 SER A C 11
ATOM 12053 O O . SER A 1 69 ? 11.950 15.357 7.315 1.00 0.00 69 SER A O 11
ATOM 12061 N N . GLY A 1 70 ? 11.065 17.207 8.240 1.00 0.00 70 GLY A N 11
ATOM 12062 C CA . GLY A 1 70 ? 10.092 16.460 9.015 1.00 0.00 70 GLY A CA 11
ATOM 12063 C C . GLY A 1 70 ? 9.608 17.225 10.230 1.00 0.00 70 GLY A C 11
ATOM 12064 O O . GLY A 1 70 ? 10.005 18.369 10.450 1.00 0.00 70 GLY A O 11
ATOM 12068 N N . GLY A 1 1 ? 3.574 -25.019 -17.036 1.00 0.00 1 GLY A N 12
ATOM 12069 C CA . GLY A 1 1 ? 2.913 -23.980 -17.803 1.00 0.00 1 GLY A CA 12
ATOM 12070 C C . GLY A 1 1 ? 1.408 -24.161 -17.849 1.00 0.00 1 GLY A C 12
ATOM 12071 O O . GLY A 1 1 ? 0.913 -25.286 -17.905 1.00 0.00 1 GLY A O 12
ATOM 12075 N N . SER A 1 2 ? 0.679 -23.049 -17.824 1.00 0.00 2 SER A N 12
ATOM 12076 C CA . SER A 1 2 ? -0.778 -23.091 -17.857 1.00 0.00 2 SER A CA 12
ATOM 12077 C C . SER A 1 2 ? -1.303 -22.647 -19.220 1.00 0.00 2 SER A C 12
ATOM 12078 O O . SER A 1 2 ? -0.640 -21.900 -19.939 1.00 0.00 2 SER A O 12
ATOM 12086 N N . SER A 1 3 ? -2.498 -23.113 -19.567 1.00 0.00 3 SER A N 12
ATOM 12087 C CA . SER A 1 3 ? -3.112 -22.768 -20.844 1.00 0.00 3 SER A CA 12
ATOM 12088 C C . SER A 1 3 ? -4.102 -21.618 -20.678 1.00 0.00 3 SER A C 12
ATOM 12089 O O . SER A 1 3 ? -5.191 -21.635 -21.249 1.00 0.00 3 SER A O 12
ATOM 12097 N N . GLY A 1 4 ? -3.713 -20.620 -19.891 1.00 0.00 4 GLY A N 12
ATOM 12098 C CA . GLY A 1 4 ? -4.577 -19.476 -19.663 1.00 0.00 4 GLY A CA 12
ATOM 12099 C C . GLY A 1 4 ? -3.846 -18.318 -19.012 1.00 0.00 4 GLY A C 12
ATOM 12100 O O . GLY A 1 4 ? -2.685 -18.448 -18.624 1.00 0.00 4 GLY A O 12
ATOM 12104 N N . SER A 1 5 ? -4.526 -17.182 -18.894 1.00 0.00 5 SER A N 12
ATOM 12105 C CA . SER A 1 5 ? -3.932 -15.995 -18.291 1.00 0.00 5 SER A CA 12
ATOM 12106 C C . SER A 1 5 ? -4.979 -14.902 -18.097 1.00 0.00 5 SER A C 12
ATOM 12107 O O . SER A 1 5 ? -6.073 -14.969 -18.659 1.00 0.00 5 SER A O 12
ATOM 12115 N N . SER A 1 6 ? -4.636 -13.898 -17.297 1.00 0.00 6 SER A N 12
ATOM 12116 C CA . SER A 1 6 ? -5.547 -12.792 -17.025 1.00 0.00 6 SER A CA 12
ATOM 12117 C C . SER A 1 6 ? -6.313 -12.397 -18.283 1.00 0.00 6 SER A C 12
ATOM 12118 O O . SER A 1 6 ? -7.540 -12.316 -18.277 1.00 0.00 6 SER A O 12
ATOM 12126 N N . GLY A 1 7 ? -5.577 -12.150 -19.364 1.00 0.00 7 GLY A N 12
ATOM 12127 C CA . GLY A 1 7 ? -6.203 -11.766 -20.615 1.00 0.00 7 GLY A CA 12
ATOM 12128 C C . GLY A 1 7 ? -5.636 -10.476 -21.174 1.00 0.00 7 GLY A C 12
ATOM 12129 O O . GLY A 1 7 ? -5.110 -9.648 -20.431 1.00 0.00 7 GLY A O 12
ATOM 12133 N N . ARG A 1 8 ? -5.742 -10.305 -22.488 1.00 0.00 8 ARG A N 12
ATOM 12134 C CA . ARG A 1 8 ? -5.234 -9.108 -23.146 1.00 0.00 8 ARG A CA 12
ATOM 12135 C C . ARG A 1 8 ? -5.852 -7.851 -22.542 1.00 0.00 8 ARG A C 12
ATOM 12136 O O . ARG A 1 8 ? -6.909 -7.395 -22.980 1.00 0.00 8 ARG A O 12
ATOM 12157 N N . SER A 1 9 ? -5.187 -7.296 -21.534 1.00 0.00 9 SER A N 12
ATOM 12158 C CA . SER A 1 9 ? -5.673 -6.094 -20.867 1.00 0.00 9 SER A CA 12
ATOM 12159 C C . SER A 1 9 ? -4.667 -4.954 -20.998 1.00 0.00 9 SER A C 12
ATOM 12160 O O . SER A 1 9 ? -3.508 -5.086 -20.604 1.00 0.00 9 SER A O 12
ATOM 12168 N N . SER A 1 10 ? -5.119 -3.835 -21.556 1.00 0.00 10 SER A N 12
ATOM 12169 C CA . SER A 1 10 ? -4.258 -2.673 -21.743 1.00 0.00 10 SER A CA 12
ATOM 12170 C C . SER A 1 10 ? -3.460 -2.378 -20.477 1.00 0.00 10 SER A C 12
ATOM 12171 O O . SER A 1 10 ? -2.271 -2.068 -20.538 1.00 0.00 10 SER A O 12
ATOM 12179 N N . ARG A 1 11 ? -4.125 -2.477 -19.330 1.00 0.00 11 ARG A N 12
ATOM 12180 C CA . ARG A 1 11 ? -3.479 -2.220 -18.048 1.00 0.00 11 ARG A CA 12
ATOM 12181 C C . ARG A 1 11 ? -4.104 -3.069 -16.945 1.00 0.00 11 ARG A C 12
ATOM 12182 O O . ARG A 1 11 ? -5.323 -3.228 -16.883 1.00 0.00 11 ARG A O 12
ATOM 12203 N N . THR A 1 12 ? -3.259 -3.614 -16.074 1.00 0.00 12 THR A N 12
ATOM 12204 C CA . THR A 1 12 ? -3.727 -4.447 -14.975 1.00 0.00 12 THR A CA 12
ATOM 12205 C C . THR A 1 12 ? -4.216 -3.596 -13.809 1.00 0.00 12 THR A C 12
ATOM 12206 O O . THR A 1 12 ? -3.944 -3.902 -12.648 1.00 0.00 12 THR A O 12
ATOM 12217 N N . ARG A 1 13 ? -4.940 -2.527 -14.125 1.00 0.00 13 ARG A N 12
ATOM 12218 C CA . ARG A 1 13 ? -5.467 -1.631 -13.103 1.00 0.00 13 ARG A CA 12
ATOM 12219 C C . ARG A 1 13 ? -5.983 -2.420 -11.903 1.00 0.00 13 ARG A C 12
ATOM 12220 O O . ARG A 1 13 ? -6.963 -3.159 -12.007 1.00 0.00 13 ARG A O 12
ATOM 12241 N N . PHE A 1 14 ? -5.318 -2.257 -10.764 1.00 0.00 14 PHE A N 12
ATOM 12242 C CA . PHE A 1 14 ? -5.709 -2.955 -9.544 1.00 0.00 14 PHE A CA 12
ATOM 12243 C C . PHE A 1 14 ? -6.834 -2.212 -8.829 1.00 0.00 14 PHE A C 12
ATOM 12244 O O . PHE A 1 14 ? -6.981 -0.997 -8.972 1.00 0.00 14 PHE A O 12
ATOM 12261 N N . THR A 1 15 ? -7.627 -2.950 -8.060 1.00 0.00 15 THR A N 12
ATOM 12262 C CA . THR A 1 15 ? -8.740 -2.364 -7.324 1.00 0.00 15 THR A CA 12
ATOM 12263 C C . THR A 1 15 ? -8.397 -2.199 -5.848 1.00 0.00 15 THR A C 12
ATOM 12264 O O . THR A 1 15 ? -7.528 -2.895 -5.321 1.00 0.00 15 THR A O 12
ATOM 12275 N N . ASP A 1 16 ? -9.085 -1.276 -5.185 1.00 0.00 16 ASP A N 12
ATOM 12276 C CA . ASP A 1 16 ? -8.855 -1.022 -3.768 1.00 0.00 16 ASP A CA 12
ATOM 12277 C C . ASP A 1 16 ? -8.509 -2.313 -3.033 1.00 0.00 16 ASP A C 12
ATOM 12278 O O . ASP A 1 16 ? -7.565 -2.357 -2.244 1.00 0.00 16 ASP A O 12
ATOM 12287 N N . TYR A 1 17 ? -9.280 -3.362 -3.297 1.00 0.00 17 TYR A N 12
ATOM 12288 C CA . TYR A 1 17 ? -9.057 -4.654 -2.658 1.00 0.00 17 TYR A CA 12
ATOM 12289 C C . TYR A 1 17 ? -7.621 -5.125 -2.868 1.00 0.00 17 TYR A C 12
ATOM 12290 O O . TYR A 1 17 ? -6.936 -5.503 -1.918 1.00 0.00 17 TYR A O 12
ATOM 12308 N N . GLN A 1 18 ? -7.174 -5.099 -4.119 1.00 0.00 18 GLN A N 12
ATOM 12309 C CA . GLN A 1 18 ? -5.820 -5.523 -4.454 1.00 0.00 18 GLN A CA 12
ATOM 12310 C C . GLN A 1 18 ? -4.793 -4.507 -3.965 1.00 0.00 18 GLN A C 12
ATOM 12311 O O . GLN A 1 18 ? -3.829 -4.860 -3.284 1.00 0.00 18 GLN A O 12
ATOM 12325 N N . LEU A 1 19 ? -5.006 -3.243 -4.316 1.00 0.00 19 LEU A N 12
ATOM 12326 C CA . LEU A 1 19 ? -4.099 -2.174 -3.912 1.00 0.00 19 LEU A CA 12
ATOM 12327 C C . LEU A 1 19 ? -3.924 -2.152 -2.397 1.00 0.00 19 LEU A C 12
ATOM 12328 O O . LEU A 1 19 ? -2.858 -1.800 -1.891 1.00 0.00 19 LEU A O 12
ATOM 12344 N N . ARG A 1 20 ? -4.976 -2.531 -1.679 1.00 0.00 20 ARG A N 12
ATOM 12345 C CA . ARG A 1 20 ? -4.938 -2.555 -0.222 1.00 0.00 20 ARG A CA 12
ATOM 12346 C C . ARG A 1 20 ? -3.913 -3.570 0.278 1.00 0.00 20 ARG A C 12
ATOM 12347 O O . ARG A 1 20 ? -3.087 -3.262 1.138 1.00 0.00 20 ARG A O 12
ATOM 12368 N N . VAL A 1 21 ? -3.974 -4.781 -0.265 1.00 0.00 21 VAL A N 12
ATOM 12369 C CA . VAL A 1 21 ? -3.052 -5.841 0.125 1.00 0.00 21 VAL A CA 12
ATOM 12370 C C . VAL A 1 21 ? -1.633 -5.534 -0.341 1.00 0.00 21 VAL A C 12
ATOM 12371 O O . VAL A 1 21 ? -0.670 -5.707 0.408 1.00 0.00 21 VAL A O 12
ATOM 12384 N N . LEU A 1 22 ? -1.510 -5.078 -1.583 1.00 0.00 22 LEU A N 12
ATOM 12385 C CA . LEU A 1 22 ? -0.208 -4.745 -2.150 1.00 0.00 22 LEU A CA 12
ATOM 12386 C C . LEU A 1 22 ? 0.434 -3.584 -1.398 1.00 0.00 22 LEU A C 12
ATOM 12387 O O . LEU A 1 22 ? 1.608 -3.641 -1.034 1.00 0.00 22 LEU A O 12
ATOM 12403 N N . GLN A 1 23 ? -0.346 -2.532 -1.168 1.00 0.00 23 GLN A N 12
ATOM 12404 C CA . GLN A 1 23 ? 0.146 -1.358 -0.457 1.00 0.00 23 GLN A CA 12
ATOM 12405 C C . GLN A 1 23 ? 0.396 -1.676 1.013 1.00 0.00 23 GLN A C 12
ATOM 12406 O O . GLN A 1 23 ? 1.368 -1.205 1.604 1.00 0.00 23 GLN A O 12
ATOM 12420 N N . ASP A 1 24 ? -0.487 -2.478 1.598 1.00 0.00 24 ASP A N 12
ATOM 12421 C CA . ASP A 1 24 ? -0.362 -2.860 3.000 1.00 0.00 24 ASP A CA 12
ATOM 12422 C C . ASP A 1 24 ? 0.897 -3.692 3.226 1.00 0.00 24 ASP A C 12
ATOM 12423 O O . ASP A 1 24 ? 1.576 -3.545 4.242 1.00 0.00 24 ASP A O 12
ATOM 12432 N N . PHE A 1 25 ? 1.201 -4.567 2.273 1.00 0.00 25 PHE A N 12
ATOM 12433 C CA . PHE A 1 25 ? 2.377 -5.424 2.369 1.00 0.00 25 PHE A CA 12
ATOM 12434 C C . PHE A 1 25 ? 3.653 -4.627 2.118 1.00 0.00 25 PHE A C 12
ATOM 12435 O O . PHE A 1 25 ? 4.721 -4.966 2.628 1.00 0.00 25 PHE A O 12
ATOM 12452 N N . PHE A 1 26 ? 3.534 -3.565 1.328 1.00 0.00 26 PHE A N 12
ATOM 12453 C CA . PHE A 1 26 ? 4.678 -2.719 1.007 1.00 0.00 26 PHE A CA 12
ATOM 12454 C C . PHE A 1 26 ? 5.042 -1.825 2.188 1.00 0.00 26 PHE A C 12
ATOM 12455 O O . PHE A 1 26 ? 6.212 -1.710 2.556 1.00 0.00 26 PHE A O 12
ATOM 12472 N N . ASP A 1 27 ? 4.033 -1.195 2.778 1.00 0.00 27 ASP A N 12
ATOM 12473 C CA . ASP A 1 27 ? 4.245 -0.311 3.919 1.00 0.00 27 ASP A CA 12
ATOM 12474 C C . ASP A 1 27 ? 4.993 -1.034 5.034 1.00 0.00 27 ASP A C 12
ATOM 12475 O O . ASP A 1 27 ? 5.713 -0.413 5.816 1.00 0.00 27 ASP A O 12
ATOM 12484 N N . ALA A 1 28 ? 4.818 -2.349 5.102 1.00 0.00 28 ALA A N 12
ATOM 12485 C CA . ALA A 1 28 ? 5.476 -3.157 6.121 1.00 0.00 28 ALA A CA 12
ATOM 12486 C C . ALA A 1 28 ? 6.744 -3.805 5.574 1.00 0.00 28 ALA A C 12
ATOM 12487 O O . ALA A 1 28 ? 7.770 -3.850 6.250 1.00 0.00 28 ALA A O 12
ATOM 12494 N N . ASN A 1 29 ? 6.664 -4.305 4.345 1.00 0.00 29 ASN A N 12
ATOM 12495 C CA . ASN A 1 29 ? 7.805 -4.952 3.708 1.00 0.00 29 ASN A CA 12
ATOM 12496 C C . ASN A 1 29 ? 7.820 -4.673 2.208 1.00 0.00 29 ASN A C 12
ATOM 12497 O O . ASN A 1 29 ? 6.850 -4.952 1.504 1.00 0.00 29 ASN A O 12
ATOM 12508 N N . ALA A 1 30 ? 8.929 -4.122 1.725 1.00 0.00 30 ALA A N 12
ATOM 12509 C CA . ALA A 1 30 ? 9.073 -3.807 0.309 1.00 0.00 30 ALA A CA 12
ATOM 12510 C C . ALA A 1 30 ? 10.247 -4.562 -0.304 1.00 0.00 30 ALA A C 12
ATOM 12511 O O . ALA A 1 30 ? 10.657 -4.282 -1.431 1.00 0.00 30 ALA A O 12
ATOM 12518 N N . TYR A 1 31 ? 10.784 -5.520 0.443 1.00 0.00 31 TYR A N 12
ATOM 12519 C CA . TYR A 1 31 ? 11.914 -6.313 -0.027 1.00 0.00 31 TYR A CA 12
ATOM 12520 C C . TYR A 1 31 ? 11.671 -7.801 0.211 1.00 0.00 31 TYR A C 12
ATOM 12521 O O . TYR A 1 31 ? 12.563 -8.544 0.619 1.00 0.00 31 TYR A O 12
ATOM 12539 N N . PRO A 1 32 ? 10.433 -8.247 -0.052 1.00 0.00 32 PRO A N 12
ATOM 12540 C CA . PRO A 1 32 ? 10.043 -9.649 0.125 1.00 0.00 32 PRO A CA 12
ATOM 12541 C C . PRO A 1 32 ? 10.697 -10.566 -0.903 1.00 0.00 32 PRO A C 12
ATOM 12542 O O . PRO A 1 32 ? 11.098 -10.123 -1.980 1.00 0.00 32 PRO A O 12
ATOM 12553 N N . LYS A 1 33 ? 10.802 -11.846 -0.564 1.00 0.00 33 LYS A N 12
ATOM 12554 C CA . LYS A 1 33 ? 11.406 -12.828 -1.458 1.00 0.00 33 LYS A CA 12
ATOM 12555 C C . LYS A 1 33 ? 10.335 -13.606 -2.215 1.00 0.00 33 LYS A C 12
ATOM 12556 O O . LYS A 1 33 ? 9.145 -13.489 -1.921 1.00 0.00 33 LYS A O 12
ATOM 12575 N N . ASP A 1 34 ? 10.764 -14.399 -3.190 1.00 0.00 34 ASP A N 12
ATOM 12576 C CA . ASP A 1 34 ? 9.842 -15.199 -3.988 1.00 0.00 34 ASP A CA 12
ATOM 12577 C C . ASP A 1 34 ? 8.760 -15.819 -3.109 1.00 0.00 34 ASP A C 12
ATOM 12578 O O . ASP A 1 34 ? 7.567 -15.638 -3.355 1.00 0.00 34 ASP A O 12
ATOM 12587 N N . ASP A 1 35 ? 9.184 -16.551 -2.085 1.00 0.00 35 ASP A N 12
ATOM 12588 C CA . ASP A 1 35 ? 8.252 -17.198 -1.169 1.00 0.00 35 ASP A CA 12
ATOM 12589 C C . ASP A 1 35 ? 7.174 -16.220 -0.710 1.00 0.00 35 ASP A C 12
ATOM 12590 O O . ASP A 1 35 ? 5.987 -16.541 -0.723 1.00 0.00 35 ASP A O 12
ATOM 12599 N N . GLU A 1 36 ? 7.599 -15.027 -0.305 1.00 0.00 36 GLU A N 12
ATOM 12600 C CA . GLU A 1 36 ? 6.669 -14.005 0.161 1.00 0.00 36 GLU A CA 12
ATOM 12601 C C . GLU A 1 36 ? 5.730 -13.572 -0.962 1.00 0.00 36 GLU A C 12
ATOM 12602 O O . GLU A 1 36 ? 4.509 -13.597 -0.809 1.00 0.00 36 GLU A O 12
ATOM 12614 N N . PHE A 1 37 ? 6.310 -13.174 -2.090 1.00 0.00 37 PHE A N 12
ATOM 12615 C CA . PHE A 1 37 ? 5.527 -12.734 -3.238 1.00 0.00 37 PHE A CA 12
ATOM 12616 C C . PHE A 1 37 ? 4.414 -13.730 -3.551 1.00 0.00 37 PHE A C 12
ATOM 12617 O O . PHE A 1 37 ? 3.316 -13.343 -3.953 1.00 0.00 37 PHE A O 12
ATOM 12634 N N . GLU A 1 38 ? 4.706 -15.013 -3.365 1.00 0.00 38 GLU A N 12
ATOM 12635 C CA . GLU A 1 38 ? 3.731 -16.064 -3.628 1.00 0.00 38 GLU A CA 12
ATOM 12636 C C . GLU A 1 38 ? 2.476 -15.867 -2.783 1.00 0.00 38 GLU A C 12
ATOM 12637 O O . GLU A 1 38 ? 1.356 -16.008 -3.273 1.00 0.00 38 GLU A O 12
ATOM 12649 N N . GLN A 1 39 ? 2.673 -15.541 -1.509 1.00 0.00 39 GLN A N 12
ATOM 12650 C CA . GLN A 1 39 ? 1.558 -15.325 -0.595 1.00 0.00 39 GLN A CA 12
ATOM 12651 C C . GLN A 1 39 ? 0.551 -14.344 -1.186 1.00 0.00 39 GLN A C 12
ATOM 12652 O O . GLN A 1 39 ? -0.651 -14.613 -1.215 1.00 0.00 39 GLN A O 12
ATOM 12666 N N . LEU A 1 40 ? 1.048 -13.206 -1.656 1.00 0.00 40 LEU A N 12
ATOM 12667 C CA . LEU A 1 40 ? 0.192 -12.183 -2.246 1.00 0.00 40 LEU A CA 12
ATOM 12668 C C . LEU A 1 40 ? -0.330 -12.629 -3.608 1.00 0.00 40 LEU A C 12
ATOM 12669 O O . LEU A 1 40 ? -1.493 -12.405 -3.943 1.00 0.00 40 LEU A O 12
ATOM 12685 N N . SER A 1 41 ? 0.538 -13.265 -4.389 1.00 0.00 41 SER A N 12
ATOM 12686 C CA . SER A 1 41 ? 0.165 -13.742 -5.716 1.00 0.00 41 SER A CA 12
ATOM 12687 C C . SER A 1 41 ? -0.985 -14.741 -5.631 1.00 0.00 41 SER A C 12
ATOM 12688 O O . SER A 1 41 ? -1.814 -14.828 -6.535 1.00 0.00 41 SER A O 12
ATOM 12696 N N . ASN A 1 42 ? -1.027 -15.493 -4.536 1.00 0.00 42 ASN A N 12
ATOM 12697 C CA . ASN A 1 42 ? -2.074 -16.487 -4.331 1.00 0.00 42 ASN A CA 12
ATOM 12698 C C . ASN A 1 42 ? -3.358 -15.830 -3.833 1.00 0.00 42 ASN A C 12
ATOM 12699 O O . ASN A 1 42 ? -4.461 -16.255 -4.180 1.00 0.00 42 ASN A O 12
ATOM 12710 N N . LEU A 1 43 ? -3.207 -14.792 -3.019 1.00 0.00 43 LEU A N 12
ATOM 12711 C CA . LEU A 1 43 ? -4.354 -14.074 -2.473 1.00 0.00 43 LEU A CA 12
ATOM 12712 C C . LEU A 1 43 ? -5.045 -13.250 -3.554 1.00 0.00 43 LEU A C 12
ATOM 12713 O O . LEU A 1 43 ? -6.232 -13.436 -3.828 1.00 0.00 43 LEU A O 12
ATOM 12729 N N . LEU A 1 44 ? -4.296 -12.339 -4.166 1.00 0.00 44 LEU A N 12
ATOM 12730 C CA . LEU A 1 44 ? -4.836 -11.487 -5.220 1.00 0.00 44 LEU A CA 12
ATOM 12731 C C . LEU A 1 44 ? -4.995 -12.265 -6.522 1.00 0.00 44 LEU A C 12
ATOM 12732 O O . LEU A 1 44 ? -5.599 -11.780 -7.477 1.00 0.00 44 LEU A O 12
ATOM 12748 N N . ASN A 1 45 ? -4.449 -13.477 -6.551 1.00 0.00 45 ASN A N 12
ATOM 12749 C CA . ASN A 1 45 ? -4.532 -14.324 -7.736 1.00 0.00 45 ASN A CA 12
ATOM 12750 C C . ASN A 1 45 ? -3.845 -13.662 -8.926 1.00 0.00 45 ASN A C 12
ATOM 12751 O O . ASN A 1 45 ? -4.238 -13.866 -10.076 1.00 0.00 45 ASN A O 12
ATOM 12762 N N . LEU A 1 46 ? -2.817 -12.870 -8.644 1.00 0.00 46 LEU A N 12
ATOM 12763 C CA . LEU A 1 46 ? -2.074 -12.177 -9.691 1.00 0.00 46 LEU A CA 12
ATOM 12764 C C . LEU A 1 46 ? -0.662 -12.741 -9.820 1.00 0.00 46 LEU A C 12
ATOM 12765 O O . LEU A 1 46 ? -0.089 -13.271 -8.868 1.00 0.00 46 LEU A O 12
ATOM 12781 N N . PRO A 1 47 ? -0.086 -12.624 -11.026 1.00 0.00 47 PRO A N 12
ATOM 12782 C CA . PRO A 1 47 ? 1.267 -13.113 -11.308 1.00 0.00 47 PRO A CA 12
ATOM 12783 C C . PRO A 1 47 ? 2.340 -12.288 -10.606 1.00 0.00 47 PRO A C 12
ATOM 12784 O O . PRO A 1 47 ? 2.326 -11.057 -10.660 1.00 0.00 47 PRO A O 12
ATOM 12795 N N . THR A 1 48 ? 3.270 -12.972 -9.947 1.00 0.00 48 THR A N 12
ATOM 12796 C CA . THR A 1 48 ? 4.350 -12.302 -9.234 1.00 0.00 48 THR A CA 12
ATOM 12797 C C . THR A 1 48 ? 4.969 -11.198 -10.084 1.00 0.00 48 THR A C 12
ATOM 12798 O O . THR A 1 48 ? 5.309 -10.129 -9.578 1.00 0.00 48 THR A O 12
ATOM 12809 N N . ARG A 1 49 ? 5.111 -11.464 -11.379 1.00 0.00 49 ARG A N 12
ATOM 12810 C CA . ARG A 1 49 ? 5.689 -10.493 -12.299 1.00 0.00 49 ARG A CA 12
ATOM 12811 C C . ARG A 1 49 ? 4.950 -9.160 -12.218 1.00 0.00 49 ARG A C 12
ATOM 12812 O O . ARG A 1 49 ? 5.552 -8.095 -12.354 1.00 0.00 49 ARG A O 12
ATOM 12833 N N . VAL A 1 50 ? 3.641 -9.228 -11.997 1.00 0.00 50 VAL A N 12
ATOM 12834 C CA . VAL A 1 50 ? 2.819 -8.028 -11.898 1.00 0.00 50 VAL A CA 12
ATOM 12835 C C . VAL A 1 50 ? 3.003 -7.346 -10.547 1.00 0.00 50 VAL A C 12
ATOM 12836 O O . VAL A 1 50 ? 3.060 -6.119 -10.462 1.00 0.00 50 VAL A O 12
ATOM 12849 N N . ILE A 1 51 ? 3.097 -8.149 -9.493 1.00 0.00 51 ILE A N 12
ATOM 12850 C CA . ILE A 1 51 ? 3.276 -7.623 -8.145 1.00 0.00 51 ILE A CA 12
ATOM 12851 C C . ILE A 1 51 ? 4.678 -7.051 -7.960 1.00 0.00 51 ILE A C 12
ATOM 12852 O O . ILE A 1 51 ? 4.880 -6.112 -7.191 1.00 0.00 51 ILE A O 12
ATOM 12868 N N . VAL A 1 52 ? 5.643 -7.623 -8.673 1.00 0.00 52 VAL A N 12
ATOM 12869 C CA . VAL A 1 52 ? 7.026 -7.169 -8.591 1.00 0.00 52 VAL A CA 12
ATOM 12870 C C . VAL A 1 52 ? 7.178 -5.764 -9.164 1.00 0.00 52 VAL A C 12
ATOM 12871 O O . VAL A 1 52 ? 7.695 -4.864 -8.502 1.00 0.00 52 VAL A O 12
ATOM 12884 N N . VAL A 1 53 ? 6.724 -5.584 -10.401 1.00 0.00 53 VAL A N 12
ATOM 12885 C CA . VAL A 1 53 ? 6.808 -4.288 -11.064 1.00 0.00 53 VAL A CA 12
ATOM 12886 C C . VAL A 1 53 ? 6.183 -3.191 -10.209 1.00 0.00 53 VAL A C 12
ATOM 12887 O O . VAL A 1 53 ? 6.720 -2.088 -10.107 1.00 0.00 53 VAL A O 12
ATOM 12900 N N . TRP A 1 54 ? 5.047 -3.502 -9.596 1.00 0.00 54 TRP A N 12
ATOM 12901 C CA . TRP A 1 54 ? 4.348 -2.543 -8.748 1.00 0.00 54 TRP A CA 12
ATOM 12902 C C . TRP A 1 54 ? 5.170 -2.215 -7.507 1.00 0.00 54 TRP A C 12
ATOM 12903 O O . TRP A 1 54 ? 5.327 -1.048 -7.145 1.00 0.00 54 TRP A O 12
ATOM 12924 N N . PHE A 1 55 ? 5.691 -3.250 -6.857 1.00 0.00 55 PHE A N 12
ATOM 12925 C CA . PHE A 1 55 ? 6.496 -3.070 -5.654 1.00 0.00 55 PHE A CA 12
ATOM 12926 C C . PHE A 1 55 ? 7.774 -2.297 -5.965 1.00 0.00 55 PHE A C 12
ATOM 12927 O O . PHE A 1 55 ? 8.202 -1.446 -5.186 1.00 0.00 55 PHE A O 12
ATOM 12944 N N . GLN A 1 56 ? 8.378 -2.599 -7.110 1.00 0.00 56 GLN A N 12
ATOM 12945 C CA . GLN A 1 56 ? 9.608 -1.934 -7.524 1.00 0.00 56 GLN A CA 12
ATOM 12946 C C . GLN A 1 56 ? 9.398 -0.428 -7.643 1.00 0.00 56 GLN A C 12
ATOM 12947 O O . GLN A 1 56 ? 10.153 0.361 -7.076 1.00 0.00 56 GLN A O 12
ATOM 12961 N N . ASN A 1 57 ? 8.367 -0.036 -8.385 1.00 0.00 57 ASN A N 12
ATOM 12962 C CA . ASN A 1 57 ? 8.058 1.376 -8.580 1.00 0.00 57 ASN A CA 12
ATOM 12963 C C . ASN A 1 57 ? 7.776 2.060 -7.245 1.00 0.00 57 ASN A C 12
ATOM 12964 O O . ASN A 1 57 ? 8.361 3.096 -6.931 1.00 0.00 57 ASN A O 12
ATOM 12975 N N . ALA A 1 58 ? 6.876 1.472 -6.464 1.00 0.00 58 ALA A N 12
ATOM 12976 C CA . ALA A 1 58 ? 6.518 2.023 -5.163 1.00 0.00 58 ALA A CA 12
ATOM 12977 C C . ALA A 1 58 ? 7.752 2.528 -4.422 1.00 0.00 58 ALA A C 12
ATOM 12978 O O . ALA A 1 58 ? 7.710 3.567 -3.763 1.00 0.00 58 ALA A O 12
ATOM 12985 N N . ARG A 1 59 ? 8.849 1.787 -4.535 1.00 0.00 59 ARG A N 12
ATOM 12986 C CA . ARG A 1 59 ? 10.094 2.159 -3.874 1.00 0.00 59 ARG A CA 12
ATOM 12987 C C . ARG A 1 59 ? 10.663 3.443 -4.470 1.00 0.00 59 ARG A C 12
ATOM 12988 O O . ARG A 1 59 ? 11.082 4.343 -3.743 1.00 0.00 59 ARG A O 12
ATOM 13009 N N . GLN A 1 60 ? 10.674 3.520 -5.797 1.00 0.00 60 GLN A N 12
ATOM 13010 C CA . GLN A 1 60 ? 11.192 4.693 -6.490 1.00 0.00 60 GLN A CA 12
ATOM 13011 C C . GLN A 1 60 ? 10.445 5.952 -6.061 1.00 0.00 60 GLN A C 12
ATOM 13012 O O . GLN A 1 60 ? 11.048 7.008 -5.864 1.00 0.00 60 GLN A O 12
ATOM 13026 N N . LYS A 1 61 ? 9.130 5.834 -5.919 1.00 0.00 61 LYS A N 12
ATOM 13027 C CA . LYS A 1 61 ? 8.299 6.962 -5.513 1.00 0.00 61 LYS A CA 12
ATOM 13028 C C . LYS A 1 61 ? 8.427 7.220 -4.015 1.00 0.00 61 LYS A C 12
ATOM 13029 O O . LYS A 1 61 ? 8.448 8.369 -3.574 1.00 0.00 61 LYS A O 12
ATOM 13048 N N . ALA A 1 62 ? 8.512 6.145 -3.239 1.00 0.00 62 ALA A N 12
ATOM 13049 C CA . ALA A 1 62 ? 8.642 6.256 -1.792 1.00 0.00 62 ALA A CA 12
ATOM 13050 C C . ALA A 1 62 ? 9.857 7.094 -1.412 1.00 0.00 62 ALA A C 12
ATOM 13051 O O . ALA A 1 62 ? 9.794 7.919 -0.501 1.00 0.00 62 ALA A O 12
ATOM 13058 N N . ARG A 1 63 ? 10.964 6.875 -2.115 1.00 0.00 63 ARG A N 12
ATOM 13059 C CA . ARG A 1 63 ? 12.195 7.610 -1.849 1.00 0.00 63 ARG A CA 12
ATOM 13060 C C . ARG A 1 63 ? 11.892 9.042 -1.419 1.00 0.00 63 ARG A C 12
ATOM 13061 O O . ARG A 1 63 ? 11.228 9.790 -2.137 1.00 0.00 63 ARG A O 12
ATOM 13082 N N . LYS A 1 64 ? 12.382 9.417 -0.242 1.00 0.00 64 LYS A N 12
ATOM 13083 C CA . LYS A 1 64 ? 12.166 10.759 0.285 1.00 0.00 64 LYS A CA 12
ATOM 13084 C C . LYS A 1 64 ? 12.197 11.795 -0.835 1.00 0.00 64 LYS A C 12
ATOM 13085 O O . LYS A 1 64 ? 11.317 12.650 -0.927 1.00 0.00 64 LYS A O 12
ATOM 13104 N N . SER A 1 65 ? 13.217 11.711 -1.684 1.00 0.00 65 SER A N 12
ATOM 13105 C CA . SER A 1 65 ? 13.364 12.642 -2.796 1.00 0.00 65 SER A CA 12
ATOM 13106 C C . SER A 1 65 ? 13.809 11.913 -4.060 1.00 0.00 65 SER A C 12
ATOM 13107 O O . SER A 1 65 ? 14.436 10.857 -3.993 1.00 0.00 65 SER A O 12
ATOM 13115 N N . GLY A 1 66 ? 13.479 12.486 -5.214 1.00 0.00 66 GLY A N 12
ATOM 13116 C CA . GLY A 1 66 ? 13.852 11.878 -6.477 1.00 0.00 66 GLY A CA 12
ATOM 13117 C C . GLY A 1 66 ? 13.732 12.841 -7.642 1.00 0.00 66 GLY A C 12
ATOM 13118 O O . GLY A 1 66 ? 13.445 14.026 -7.469 1.00 0.00 66 GLY A O 12
ATOM 13122 N N . PRO A 1 67 ? 13.956 12.331 -8.862 1.00 0.00 67 PRO A N 12
ATOM 13123 C CA . PRO A 1 67 ? 13.878 13.137 -10.084 1.00 0.00 67 PRO A CA 12
ATOM 13124 C C . PRO A 1 67 ? 12.449 13.554 -10.413 1.00 0.00 67 PRO A C 12
ATOM 13125 O O . PRO A 1 67 ? 12.216 14.327 -11.342 1.00 0.00 67 PRO A O 12
ATOM 13136 N N . SER A 1 68 ? 11.495 13.036 -9.646 1.00 0.00 68 SER A N 12
ATOM 13137 C CA . SER A 1 68 ? 10.087 13.352 -9.858 1.00 0.00 68 SER A CA 12
ATOM 13138 C C . SER A 1 68 ? 9.320 13.330 -8.540 1.00 0.00 68 SER A C 12
ATOM 13139 O O . SER A 1 68 ? 9.516 12.442 -7.710 1.00 0.00 68 SER A O 12
ATOM 13147 N N . SER A 1 69 ? 8.446 14.314 -8.355 1.00 0.00 69 SER A N 12
ATOM 13148 C CA . SER A 1 69 ? 7.651 14.411 -7.136 1.00 0.00 69 SER A CA 12
ATOM 13149 C C . SER A 1 69 ? 6.295 13.734 -7.316 1.00 0.00 69 SER A C 12
ATOM 13150 O O . SER A 1 69 ? 5.355 14.331 -7.838 1.00 0.00 69 SER A O 12
ATOM 13158 N N . GLY A 1 70 ? 6.203 12.481 -6.879 1.00 0.00 70 GLY A N 12
ATOM 13159 C CA . GLY A 1 70 ? 4.960 11.743 -7.001 1.00 0.00 70 GLY A CA 12
ATOM 13160 C C . GLY A 1 70 ? 4.739 10.785 -5.846 1.00 0.00 70 GLY A C 12
ATOM 13161 O O . GLY A 1 70 ? 5.385 9.740 -5.766 1.00 0.00 70 GLY A O 12
ATOM 13165 N N . GLY A 1 1 ? 21.584 -14.817 -26.465 1.00 0.00 1 GLY A N 13
ATOM 13166 C CA . GLY A 1 1 ? 22.062 -13.930 -25.421 1.00 0.00 1 GLY A CA 13
ATOM 13167 C C . GLY A 1 1 ? 21.686 -12.483 -25.672 1.00 0.00 1 GLY A C 13
ATOM 13168 O O . GLY A 1 1 ? 22.543 -11.657 -25.983 1.00 0.00 1 GLY A O 13
ATOM 13172 N N . SER A 1 2 ? 20.400 -12.176 -25.538 1.00 0.00 2 SER A N 13
ATOM 13173 C CA . SER A 1 2 ? 19.911 -10.820 -25.758 1.00 0.00 2 SER A CA 13
ATOM 13174 C C . SER A 1 2 ? 19.486 -10.175 -24.442 1.00 0.00 2 SER A C 13
ATOM 13175 O O . SER A 1 2 ? 18.431 -10.493 -23.894 1.00 0.00 2 SER A O 13
ATOM 13183 N N . SER A 1 3 ? 20.317 -9.267 -23.940 1.00 0.00 3 SER A N 13
ATOM 13184 C CA . SER A 1 3 ? 20.031 -8.580 -22.686 1.00 0.00 3 SER A CA 13
ATOM 13185 C C . SER A 1 3 ? 20.103 -7.067 -22.868 1.00 0.00 3 SER A C 13
ATOM 13186 O O . SER A 1 3 ? 20.897 -6.562 -23.661 1.00 0.00 3 SER A O 13
ATOM 13194 N N . GLY A 1 4 ? 19.266 -6.347 -22.126 1.00 0.00 4 GLY A N 13
ATOM 13195 C CA . GLY A 1 4 ? 19.249 -4.899 -22.220 1.00 0.00 4 GLY A CA 13
ATOM 13196 C C . GLY A 1 4 ? 18.065 -4.285 -21.499 1.00 0.00 4 GLY A C 13
ATOM 13197 O O . GLY A 1 4 ? 17.072 -4.963 -21.234 1.00 0.00 4 GLY A O 13
ATOM 13201 N N . SER A 1 5 ? 18.170 -2.999 -21.180 1.00 0.00 5 SER A N 13
ATOM 13202 C CA . SER A 1 5 ? 17.102 -2.295 -20.481 1.00 0.00 5 SER A CA 13
ATOM 13203 C C . SER A 1 5 ? 15.763 -2.505 -21.182 1.00 0.00 5 SER A C 13
ATOM 13204 O O . SER A 1 5 ? 15.695 -2.560 -22.410 1.00 0.00 5 SER A O 13
ATOM 13212 N N . SER A 1 6 ? 14.700 -2.621 -20.393 1.00 0.00 6 SER A N 13
ATOM 13213 C CA . SER A 1 6 ? 13.363 -2.829 -20.936 1.00 0.00 6 SER A CA 13
ATOM 13214 C C . SER A 1 6 ? 12.363 -1.870 -20.299 1.00 0.00 6 SER A C 13
ATOM 13215 O O . SER A 1 6 ? 12.280 -1.764 -19.076 1.00 0.00 6 SER A O 13
ATOM 13223 N N . GLY A 1 7 ? 11.604 -1.172 -21.139 1.00 0.00 7 GLY A N 13
ATOM 13224 C CA . GLY A 1 7 ? 10.618 -0.230 -20.640 1.00 0.00 7 GLY A CA 13
ATOM 13225 C C . GLY A 1 7 ? 9.312 -0.297 -21.407 1.00 0.00 7 GLY A C 13
ATOM 13226 O O . GLY A 1 7 ? 8.961 0.635 -22.130 1.00 0.00 7 GLY A O 13
ATOM 13230 N N . ARG A 1 8 ? 8.593 -1.403 -21.250 1.00 0.00 8 ARG A N 13
ATOM 13231 C CA . ARG A 1 8 ? 7.319 -1.590 -21.936 1.00 0.00 8 ARG A CA 13
ATOM 13232 C C . ARG A 1 8 ? 6.205 -0.820 -21.232 1.00 0.00 8 ARG A C 13
ATOM 13233 O O . ARG A 1 8 ? 6.181 -0.727 -20.005 1.00 0.00 8 ARG A O 13
ATOM 13254 N N . SER A 1 9 ? 5.285 -0.271 -22.018 1.00 0.00 9 SER A N 13
ATOM 13255 C CA . SER A 1 9 ? 4.170 0.494 -21.471 1.00 0.00 9 SER A CA 13
ATOM 13256 C C . SER A 1 9 ? 3.063 -0.434 -20.981 1.00 0.00 9 SER A C 13
ATOM 13257 O O . SER A 1 9 ? 2.120 -0.734 -21.714 1.00 0.00 9 SER A O 13
ATOM 13265 N N . SER A 1 10 ? 3.185 -0.886 -19.737 1.00 0.00 10 SER A N 13
ATOM 13266 C CA . SER A 1 10 ? 2.197 -1.783 -19.149 1.00 0.00 10 SER A CA 13
ATOM 13267 C C . SER A 1 10 ? 1.657 -1.215 -17.840 1.00 0.00 10 SER A C 13
ATOM 13268 O O . SER A 1 10 ? 2.236 -1.424 -16.774 1.00 0.00 10 SER A O 13
ATOM 13276 N N . ARG A 1 11 ? 0.544 -0.494 -17.930 1.00 0.00 11 ARG A N 13
ATOM 13277 C CA . ARG A 1 11 ? -0.074 0.107 -16.754 1.00 0.00 11 ARG A CA 13
ATOM 13278 C C . ARG A 1 11 ? -1.211 -0.766 -16.232 1.00 0.00 11 ARG A C 13
ATOM 13279 O O . ARG A 1 11 ? -2.373 -0.573 -16.594 1.00 0.00 11 ARG A O 13
ATOM 13300 N N . THR A 1 12 ? -0.870 -1.728 -15.380 1.00 0.00 12 THR A N 13
ATOM 13301 C CA . THR A 1 12 ? -1.861 -2.631 -14.810 1.00 0.00 12 THR A CA 13
ATOM 13302 C C . THR A 1 12 ? -2.801 -1.891 -13.865 1.00 0.00 12 THR A C 13
ATOM 13303 O O . THR A 1 12 ? -2.362 -1.093 -13.037 1.00 0.00 12 THR A O 13
ATOM 13314 N N . ARG A 1 13 ? -4.096 -2.160 -13.995 1.00 0.00 13 ARG A N 13
ATOM 13315 C CA . ARG A 1 13 ? -5.098 -1.519 -13.152 1.00 0.00 13 ARG A CA 13
ATOM 13316 C C . ARG A 1 13 ? -5.619 -2.487 -12.094 1.00 0.00 13 ARG A C 13
ATOM 13317 O O . ARG A 1 13 ? -6.292 -3.467 -12.412 1.00 0.00 13 ARG A O 13
ATOM 13338 N N . PHE A 1 14 ? -5.302 -2.205 -10.834 1.00 0.00 14 PHE A N 13
ATOM 13339 C CA . PHE A 1 14 ? -5.737 -3.051 -9.729 1.00 0.00 14 PHE A CA 13
ATOM 13340 C C . PHE A 1 14 ? -6.980 -2.474 -9.059 1.00 0.00 14 PHE A C 13
ATOM 13341 O O . PHE A 1 14 ? -7.317 -1.305 -9.249 1.00 0.00 14 PHE A O 13
ATOM 13358 N N . THR A 1 15 ? -7.660 -3.303 -8.273 1.00 0.00 15 THR A N 13
ATOM 13359 C CA . THR A 1 15 ? -8.867 -2.877 -7.575 1.00 0.00 15 THR A CA 13
ATOM 13360 C C . THR A 1 15 ? -8.542 -2.368 -6.176 1.00 0.00 15 THR A C 13
ATOM 13361 O O . THR A 1 15 ? -7.508 -2.711 -5.604 1.00 0.00 15 THR A O 13
ATOM 13372 N N . ASP A 1 16 ? -9.433 -1.547 -5.628 1.00 0.00 16 ASP A N 13
ATOM 13373 C CA . ASP A 1 16 ? -9.241 -0.992 -4.294 1.00 0.00 16 ASP A CA 13
ATOM 13374 C C . ASP A 1 16 ? -8.857 -2.084 -3.300 1.00 0.00 16 ASP A C 13
ATOM 13375 O O . ASP A 1 16 ? -8.100 -1.843 -2.360 1.00 0.00 16 ASP A O 13
ATOM 13384 N N . TYR A 1 17 ? -9.384 -3.284 -3.515 1.00 0.00 17 TYR A N 13
ATOM 13385 C CA . TYR A 1 17 ? -9.099 -4.412 -2.637 1.00 0.00 17 TYR A CA 13
ATOM 13386 C C . TYR A 1 17 ? -7.670 -4.910 -2.836 1.00 0.00 17 TYR A C 13
ATOM 13387 O O . TYR A 1 17 ? -6.956 -5.180 -1.871 1.00 0.00 17 TYR A O 13
ATOM 13405 N N . GLN A 1 18 ? -7.262 -5.028 -4.096 1.00 0.00 18 GLN A N 13
ATOM 13406 C CA . GLN A 1 18 ? -5.920 -5.494 -4.422 1.00 0.00 18 GLN A CA 13
ATOM 13407 C C . GLN A 1 18 ? -4.869 -4.485 -3.971 1.00 0.00 18 GLN A C 13
ATOM 13408 O O . GLN A 1 18 ? -3.891 -4.844 -3.312 1.00 0.00 18 GLN A O 13
ATOM 13422 N N . LEU A 1 19 ? -5.075 -3.223 -4.329 1.00 0.00 19 LEU A N 13
ATOM 13423 C CA . LEU A 1 19 ? -4.145 -2.161 -3.960 1.00 0.00 19 LEU A CA 13
ATOM 13424 C C . LEU A 1 19 ? -3.952 -2.106 -2.448 1.00 0.00 19 LEU A C 13
ATOM 13425 O O . LEU A 1 19 ? -2.857 -1.823 -1.962 1.00 0.00 19 LEU A O 13
ATOM 13441 N N . ARG A 1 20 ? -5.023 -2.381 -1.710 1.00 0.00 20 ARG A N 13
ATOM 13442 C CA . ARG A 1 20 ? -4.971 -2.364 -0.253 1.00 0.00 20 ARG A CA 13
ATOM 13443 C C . ARG A 1 20 ? -3.963 -3.386 0.267 1.00 0.00 20 ARG A C 13
ATOM 13444 O O . ARG A 1 20 ? -3.109 -3.066 1.094 1.00 0.00 20 ARG A O 13
ATOM 13465 N N . VAL A 1 21 ? -4.070 -4.617 -0.223 1.00 0.00 21 VAL A N 13
ATOM 13466 C CA . VAL A 1 21 ? -3.169 -5.685 0.191 1.00 0.00 21 VAL A CA 13
ATOM 13467 C C . VAL A 1 21 ? -1.743 -5.413 -0.274 1.00 0.00 21 VAL A C 13
ATOM 13468 O O . VAL A 1 21 ? -0.787 -5.582 0.484 1.00 0.00 21 VAL A O 13
ATOM 13481 N N . LEU A 1 22 ? -1.606 -4.989 -1.526 1.00 0.00 22 LEU A N 13
ATOM 13482 C CA . LEU A 1 22 ? -0.295 -4.692 -2.094 1.00 0.00 22 LEU A CA 13
ATOM 13483 C C . LEU A 1 22 ? 0.382 -3.555 -1.335 1.00 0.00 22 LEU A C 13
ATOM 13484 O O . LEU A 1 22 ? 1.570 -3.627 -1.022 1.00 0.00 22 LEU A O 13
ATOM 13500 N N . GLN A 1 23 ? -0.383 -2.508 -1.042 1.00 0.00 23 GLN A N 13
ATOM 13501 C CA . GLN A 1 23 ? 0.144 -1.357 -0.319 1.00 0.00 23 GLN A CA 13
ATOM 13502 C C . GLN A 1 23 ? 0.433 -1.714 1.136 1.00 0.00 23 GLN A C 13
ATOM 13503 O O . GLN A 1 23 ? 1.430 -1.272 1.707 1.00 0.00 23 GLN A O 13
ATOM 13517 N N . ASP A 1 24 ? -0.445 -2.516 1.729 1.00 0.00 24 ASP A N 13
ATOM 13518 C CA . ASP A 1 24 ? -0.283 -2.933 3.117 1.00 0.00 24 ASP A CA 13
ATOM 13519 C C . ASP A 1 24 ? 1.009 -3.723 3.300 1.00 0.00 24 ASP A C 13
ATOM 13520 O O . ASP A 1 24 ? 1.757 -3.497 4.251 1.00 0.00 24 ASP A O 13
ATOM 13529 N N . PHE A 1 25 ? 1.264 -4.650 2.384 1.00 0.00 25 PHE A N 13
ATOM 13530 C CA . PHE A 1 25 ? 2.465 -5.476 2.445 1.00 0.00 25 PHE A CA 13
ATOM 13531 C C . PHE A 1 25 ? 3.711 -4.645 2.153 1.00 0.00 25 PHE A C 13
ATOM 13532 O O . PHE A 1 25 ? 4.802 -4.951 2.635 1.00 0.00 25 PHE A O 13
ATOM 13549 N N . PHE A 1 26 ? 3.541 -3.593 1.360 1.00 0.00 26 PHE A N 13
ATOM 13550 C CA . PHE A 1 26 ? 4.651 -2.718 1.001 1.00 0.00 26 PHE A CA 13
ATOM 13551 C C . PHE A 1 26 ? 5.059 -1.844 2.183 1.00 0.00 26 PHE A C 13
ATOM 13552 O O . PHE A 1 26 ? 6.242 -1.730 2.506 1.00 0.00 26 PHE A O 13
ATOM 13569 N N . ASP A 1 27 ? 4.072 -1.228 2.824 1.00 0.00 27 ASP A N 13
ATOM 13570 C CA . ASP A 1 27 ? 4.326 -0.364 3.971 1.00 0.00 27 ASP A CA 13
ATOM 13571 C C . ASP A 1 27 ? 5.147 -1.094 5.030 1.00 0.00 27 ASP A C 13
ATOM 13572 O O . ASP A 1 27 ? 5.923 -0.479 5.761 1.00 0.00 27 ASP A O 13
ATOM 13581 N N . ALA A 1 28 ? 4.970 -2.409 5.106 1.00 0.00 28 ALA A N 13
ATOM 13582 C CA . ALA A 1 28 ? 5.695 -3.223 6.074 1.00 0.00 28 ALA A CA 13
ATOM 13583 C C . ALA A 1 28 ? 6.962 -3.808 5.460 1.00 0.00 28 ALA A C 13
ATOM 13584 O O . ALA A 1 28 ? 8.012 -3.846 6.100 1.00 0.00 28 ALA A O 13
ATOM 13591 N N . ASN A 1 29 ? 6.856 -4.263 4.216 1.00 0.00 29 ASN A N 13
ATOM 13592 C CA . ASN A 1 29 ? 7.995 -4.847 3.516 1.00 0.00 29 ASN A CA 13
ATOM 13593 C C . ASN A 1 29 ? 7.907 -4.580 2.016 1.00 0.00 29 ASN A C 13
ATOM 13594 O O . ASN A 1 29 ? 6.900 -4.888 1.379 1.00 0.00 29 ASN A O 13
ATOM 13605 N N . ALA A 1 30 ? 8.969 -4.007 1.460 1.00 0.00 30 ALA A N 13
ATOM 13606 C CA . ALA A 1 30 ? 9.013 -3.701 0.035 1.00 0.00 30 ALA A CA 13
ATOM 13607 C C . ALA A 1 30 ? 10.159 -4.439 -0.649 1.00 0.00 30 ALA A C 13
ATOM 13608 O O . ALA A 1 30 ? 10.476 -4.173 -1.809 1.00 0.00 30 ALA A O 13
ATOM 13615 N N . TYR A 1 31 ? 10.776 -5.365 0.075 1.00 0.00 31 TYR A N 13
ATOM 13616 C CA . TYR A 1 31 ? 11.890 -6.138 -0.462 1.00 0.00 31 TYR A CA 13
ATOM 13617 C C . TYR A 1 31 ? 11.729 -7.621 -0.138 1.00 0.00 31 TYR A C 13
ATOM 13618 O O . TYR A 1 31 ? 12.681 -8.310 0.227 1.00 0.00 31 TYR A O 13
ATOM 13636 N N . PRO A 1 32 ? 10.494 -8.125 -0.276 1.00 0.00 32 PRO A N 13
ATOM 13637 C CA . PRO A 1 32 ? 10.177 -9.530 -0.006 1.00 0.00 32 PRO A CA 13
ATOM 13638 C C . PRO A 1 32 ? 10.783 -10.471 -1.042 1.00 0.00 32 PRO A C 13
ATOM 13639 O O . PRO A 1 32 ? 11.132 -10.053 -2.146 1.00 0.00 32 PRO A O 13
ATOM 13650 N N . LYS A 1 33 ? 10.903 -11.743 -0.680 1.00 0.00 33 LYS A N 13
ATOM 13651 C CA . LYS A 1 33 ? 11.465 -12.745 -1.579 1.00 0.00 33 LYS A CA 13
ATOM 13652 C C . LYS A 1 33 ? 10.360 -13.505 -2.305 1.00 0.00 33 LYS A C 13
ATOM 13653 O O . LYS A 1 33 ? 9.186 -13.402 -1.949 1.00 0.00 33 LYS A O 13
ATOM 13672 N N . ASP A 1 34 ? 10.743 -14.267 -3.324 1.00 0.00 34 ASP A N 13
ATOM 13673 C CA . ASP A 1 34 ? 9.785 -15.046 -4.099 1.00 0.00 34 ASP A CA 13
ATOM 13674 C C . ASP A 1 34 ? 8.768 -15.723 -3.184 1.00 0.00 34 ASP A C 13
ATOM 13675 O O . ASP A 1 34 ? 7.560 -15.611 -3.393 1.00 0.00 34 ASP A O 13
ATOM 13684 N N . ASP A 1 35 ? 9.266 -16.424 -2.172 1.00 0.00 35 ASP A N 13
ATOM 13685 C CA . ASP A 1 35 ? 8.402 -17.119 -1.225 1.00 0.00 35 ASP A CA 13
ATOM 13686 C C . ASP A 1 35 ? 7.289 -16.201 -0.730 1.00 0.00 35 ASP A C 13
ATOM 13687 O O . ASP A 1 35 ? 6.117 -16.576 -0.728 1.00 0.00 35 ASP A O 13
ATOM 13696 N N . GLU A 1 36 ? 7.665 -14.997 -0.310 1.00 0.00 36 GLU A N 13
ATOM 13697 C CA . GLU A 1 36 ? 6.698 -14.026 0.190 1.00 0.00 36 GLU A CA 13
ATOM 13698 C C . GLU A 1 36 ? 5.744 -13.590 -0.918 1.00 0.00 36 GLU A C 13
ATOM 13699 O O . GLU A 1 36 ? 4.524 -13.648 -0.760 1.00 0.00 36 GLU A O 13
ATOM 13711 N N . PHE A 1 37 ? 6.307 -13.153 -2.039 1.00 0.00 37 PHE A N 13
ATOM 13712 C CA . PHE A 1 37 ? 5.507 -12.705 -3.173 1.00 0.00 37 PHE A CA 13
ATOM 13713 C C . PHE A 1 37 ? 4.392 -13.701 -3.478 1.00 0.00 37 PHE A C 13
ATOM 13714 O O . PHE A 1 37 ? 3.280 -13.312 -3.836 1.00 0.00 37 PHE A O 13
ATOM 13731 N N . GLU A 1 38 ? 4.698 -14.986 -3.335 1.00 0.00 38 GLU A N 13
ATOM 13732 C CA . GLU A 1 38 ? 3.722 -16.037 -3.597 1.00 0.00 38 GLU A CA 13
ATOM 13733 C C . GLU A 1 38 ? 2.477 -15.851 -2.735 1.00 0.00 38 GLU A C 13
ATOM 13734 O O . GLU A 1 38 ? 1.352 -16.011 -3.208 1.00 0.00 38 GLU A O 13
ATOM 13746 N N . GLN A 1 39 ? 2.688 -15.512 -1.467 1.00 0.00 39 GLN A N 13
ATOM 13747 C CA . GLN A 1 39 ? 1.583 -15.305 -0.538 1.00 0.00 39 GLN A CA 13
ATOM 13748 C C . GLN A 1 39 ? 0.567 -14.323 -1.111 1.00 0.00 39 GLN A C 13
ATOM 13749 O O . GLN A 1 39 ? -0.636 -14.586 -1.109 1.00 0.00 39 GLN A O 13
ATOM 13763 N N . LEU A 1 40 ? 1.058 -13.190 -1.600 1.00 0.00 40 LEU A N 13
ATOM 13764 C CA . LEU A 1 40 ? 0.192 -12.167 -2.177 1.00 0.00 40 LEU A CA 13
ATOM 13765 C C . LEU A 1 40 ? -0.319 -12.596 -3.549 1.00 0.00 40 LEU A C 13
ATOM 13766 O O . LEU A 1 40 ? -1.480 -12.369 -3.888 1.00 0.00 40 LEU A O 13
ATOM 13782 N N . SER A 1 41 ? 0.555 -13.220 -4.332 1.00 0.00 41 SER A N 13
ATOM 13783 C CA . SER A 1 41 ? 0.193 -13.680 -5.667 1.00 0.00 41 SER A CA 13
ATOM 13784 C C . SER A 1 41 ? -0.942 -14.698 -5.602 1.00 0.00 41 SER A C 13
ATOM 13785 O O . SER A 1 41 ? -1.756 -14.796 -6.519 1.00 0.00 41 SER A O 13
ATOM 13793 N N . ASN A 1 42 ? -0.988 -15.454 -4.509 1.00 0.00 42 ASN A N 13
ATOM 13794 C CA . ASN A 1 42 ? -2.022 -16.465 -4.323 1.00 0.00 42 ASN A CA 13
ATOM 13795 C C . ASN A 1 42 ? -3.309 -15.837 -3.797 1.00 0.00 42 ASN A C 13
ATOM 13796 O O . ASN A 1 42 ? -4.410 -16.272 -4.138 1.00 0.00 42 ASN A O 13
ATOM 13807 N N . LEU A 1 43 ? -3.164 -14.811 -2.966 1.00 0.00 43 LEU A N 13
ATOM 13808 C CA . LEU A 1 43 ? -4.314 -14.121 -2.393 1.00 0.00 43 LEU A CA 13
ATOM 13809 C C . LEU A 1 43 ? -5.042 -13.302 -3.454 1.00 0.00 43 LEU A C 13
ATOM 13810 O O . LEU A 1 43 ? -6.230 -13.508 -3.707 1.00 0.00 43 LEU A O 13
ATOM 13826 N N . LEU A 1 44 ? -4.322 -12.373 -4.074 1.00 0.00 44 LEU A N 13
ATOM 13827 C CA . LEU A 1 44 ? -4.898 -11.524 -5.110 1.00 0.00 44 LEU A CA 13
ATOM 13828 C C . LEU A 1 44 ? -5.073 -12.297 -6.413 1.00 0.00 44 LEU A C 13
ATOM 13829 O O . LEU A 1 44 ? -5.708 -11.817 -7.351 1.00 0.00 44 LEU A O 13
ATOM 13845 N N . ASN A 1 45 ? -4.505 -13.498 -6.464 1.00 0.00 45 ASN A N 13
ATOM 13846 C CA . ASN A 1 45 ? -4.599 -14.338 -7.651 1.00 0.00 45 ASN A CA 13
ATOM 13847 C C . ASN A 1 45 ? -3.935 -13.665 -8.849 1.00 0.00 45 ASN A C 13
ATOM 13848 O O . ASN A 1 45 ? -4.381 -13.817 -9.987 1.00 0.00 45 ASN A O 13
ATOM 13859 N N . LEU A 1 46 ? -2.867 -12.921 -8.585 1.00 0.00 46 LEU A N 13
ATOM 13860 C CA . LEU A 1 46 ? -2.140 -12.223 -9.640 1.00 0.00 46 LEU A CA 13
ATOM 13861 C C . LEU A 1 46 ? -0.720 -12.765 -9.772 1.00 0.00 46 LEU A C 13
ATOM 13862 O O . LEU A 1 46 ? -0.135 -13.281 -8.820 1.00 0.00 46 LEU A O 13
ATOM 13878 N N . PRO A 1 47 ? -0.151 -12.644 -10.981 1.00 0.00 47 PRO A N 13
ATOM 13879 C CA . PRO A 1 47 ? 1.208 -13.113 -11.266 1.00 0.00 47 PRO A CA 13
ATOM 13880 C C . PRO A 1 47 ? 2.271 -12.267 -10.572 1.00 0.00 47 PRO A C 13
ATOM 13881 O O . PRO A 1 47 ? 2.253 -11.038 -10.654 1.00 0.00 47 PRO A O 13
ATOM 13892 N N . THR A 1 48 ? 3.197 -12.932 -9.889 1.00 0.00 48 THR A N 13
ATOM 13893 C CA . THR A 1 48 ? 4.267 -12.241 -9.180 1.00 0.00 48 THR A CA 13
ATOM 13894 C C . THR A 1 48 ? 4.891 -11.155 -10.050 1.00 0.00 48 THR A C 13
ATOM 13895 O O . THR A 1 48 ? 5.291 -10.102 -9.553 1.00 0.00 48 THR A O 13
ATOM 13906 N N . ARG A 1 49 ? 4.969 -11.417 -11.350 1.00 0.00 49 ARG A N 13
ATOM 13907 C CA . ARG A 1 49 ? 5.545 -10.462 -12.289 1.00 0.00 49 ARG A CA 13
ATOM 13908 C C . ARG A 1 49 ? 4.838 -9.113 -12.194 1.00 0.00 49 ARG A C 13
ATOM 13909 O O . ARG A 1 49 ? 5.465 -8.061 -12.322 1.00 0.00 49 ARG A O 13
ATOM 13930 N N . VAL A 1 50 ? 3.528 -9.152 -11.969 1.00 0.00 50 VAL A N 13
ATOM 13931 C CA . VAL A 1 50 ? 2.736 -7.933 -11.856 1.00 0.00 50 VAL A CA 13
ATOM 13932 C C . VAL A 1 50 ? 2.940 -7.268 -10.500 1.00 0.00 50 VAL A C 13
ATOM 13933 O O . VAL A 1 50 ? 3.015 -6.043 -10.403 1.00 0.00 50 VAL A O 13
ATOM 13946 N N . ILE A 1 51 ? 3.029 -8.084 -9.455 1.00 0.00 51 ILE A N 13
ATOM 13947 C CA . ILE A 1 51 ? 3.226 -7.575 -8.103 1.00 0.00 51 ILE A CA 13
ATOM 13948 C C . ILE A 1 51 ? 4.643 -7.042 -7.918 1.00 0.00 51 ILE A C 13
ATOM 13949 O O . ILE A 1 51 ? 4.876 -6.129 -7.125 1.00 0.00 51 ILE A O 13
ATOM 13965 N N . VAL A 1 52 ? 5.587 -7.617 -8.656 1.00 0.00 52 VAL A N 13
ATOM 13966 C CA . VAL A 1 52 ? 6.981 -7.198 -8.576 1.00 0.00 52 VAL A CA 13
ATOM 13967 C C . VAL A 1 52 ? 7.164 -5.787 -9.126 1.00 0.00 52 VAL A C 13
ATOM 13968 O O . VAL A 1 52 ? 7.648 -4.896 -8.429 1.00 0.00 52 VAL A O 13
ATOM 13981 N N . VAL A 1 53 ? 6.771 -5.592 -10.381 1.00 0.00 53 VAL A N 13
ATOM 13982 C CA . VAL A 1 53 ? 6.890 -4.289 -11.024 1.00 0.00 53 VAL A CA 13
ATOM 13983 C C . VAL A 1 53 ? 6.266 -3.193 -10.167 1.00 0.00 53 VAL A C 13
ATOM 13984 O O . VAL A 1 53 ? 6.797 -2.087 -10.072 1.00 0.00 53 VAL A O 13
ATOM 13997 N N . TRP A 1 54 ? 5.136 -3.509 -9.544 1.00 0.00 54 TRP A N 13
ATOM 13998 C CA . TRP A 1 54 ? 4.439 -2.551 -8.693 1.00 0.00 54 TRP A CA 13
ATOM 13999 C C . TRP A 1 54 ? 5.257 -2.236 -7.445 1.00 0.00 54 TRP A C 13
ATOM 14000 O O . TRP A 1 54 ? 5.414 -1.073 -7.072 1.00 0.00 54 TRP A O 13
ATOM 14021 N N . PHE A 1 55 ? 5.777 -3.277 -6.805 1.00 0.00 55 PHE A N 13
ATOM 14022 C CA . PHE A 1 55 ? 6.579 -3.110 -5.598 1.00 0.00 55 PHE A CA 13
ATOM 14023 C C . PHE A 1 55 ? 7.865 -2.348 -5.901 1.00 0.00 55 PHE A C 13
ATOM 14024 O O . PHE A 1 55 ? 8.289 -1.492 -5.125 1.00 0.00 55 PHE A O 13
ATOM 14041 N N . GLN A 1 56 ? 8.482 -2.667 -7.034 1.00 0.00 56 GLN A N 13
ATOM 14042 C CA . GLN A 1 56 ? 9.721 -2.014 -7.439 1.00 0.00 56 GLN A CA 13
ATOM 14043 C C . GLN A 1 56 ? 9.538 -0.502 -7.519 1.00 0.00 56 GLN A C 13
ATOM 14044 O O . GLN A 1 56 ? 10.260 0.256 -6.873 1.00 0.00 56 GLN A O 13
ATOM 14058 N N . ASN A 1 57 ? 8.567 -0.069 -8.318 1.00 0.00 57 ASN A N 13
ATOM 14059 C CA . ASN A 1 57 ? 8.290 1.353 -8.483 1.00 0.00 57 ASN A CA 13
ATOM 14060 C C . ASN A 1 57 ? 7.920 1.994 -7.148 1.00 0.00 57 ASN A C 13
ATOM 14061 O O . ASN A 1 57 ? 8.474 3.025 -6.769 1.00 0.00 57 ASN A O 13
ATOM 14072 N N . ALA A 1 58 ? 6.980 1.375 -6.441 1.00 0.00 58 ALA A N 13
ATOM 14073 C CA . ALA A 1 58 ? 6.538 1.883 -5.149 1.00 0.00 58 ALA A CA 13
ATOM 14074 C C . ALA A 1 58 ? 7.725 2.305 -4.290 1.00 0.00 58 ALA A C 13
ATOM 14075 O O . ALA A 1 58 ? 7.662 3.306 -3.576 1.00 0.00 58 ALA A O 13
ATOM 14082 N N . ARG A 1 59 ? 8.806 1.536 -4.363 1.00 0.00 59 ARG A N 13
ATOM 14083 C CA . ARG A 1 59 ? 10.007 1.830 -3.591 1.00 0.00 59 ARG A CA 13
ATOM 14084 C C . ARG A 1 59 ? 10.652 3.130 -4.062 1.00 0.00 59 ARG A C 13
ATOM 14085 O O . ARG A 1 59 ? 11.096 3.943 -3.252 1.00 0.00 59 ARG A O 13
ATOM 14106 N N . GLN A 1 60 ? 10.701 3.317 -5.377 1.00 0.00 60 GLN A N 13
ATOM 14107 C CA . GLN A 1 60 ? 11.293 4.517 -5.956 1.00 0.00 60 GLN A CA 13
ATOM 14108 C C . GLN A 1 60 ? 10.446 5.747 -5.645 1.00 0.00 60 GLN A C 13
ATOM 14109 O O . GLN A 1 60 ? 10.970 6.800 -5.282 1.00 0.00 60 GLN A O 13
ATOM 14123 N N . LYS A 1 61 ? 9.133 5.606 -5.791 1.00 0.00 61 LYS A N 13
ATOM 14124 C CA . LYS A 1 61 ? 8.211 6.704 -5.525 1.00 0.00 61 LYS A CA 13
ATOM 14125 C C . LYS A 1 61 ? 8.247 7.100 -4.053 1.00 0.00 61 LYS A C 13
ATOM 14126 O O . LYS A 1 61 ? 8.175 8.282 -3.717 1.00 0.00 61 LYS A O 13
ATOM 14145 N N . ALA A 1 62 ? 8.359 6.105 -3.180 1.00 0.00 62 ALA A N 13
ATOM 14146 C CA . ALA A 1 62 ? 8.408 6.350 -1.744 1.00 0.00 62 ALA A CA 13
ATOM 14147 C C . ALA A 1 62 ? 9.572 7.267 -1.383 1.00 0.00 62 ALA A C 13
ATOM 14148 O O . ALA A 1 62 ? 9.475 8.074 -0.458 1.00 0.00 62 ALA A O 13
ATOM 14155 N N . ARG A 1 63 ? 10.671 7.136 -2.118 1.00 0.00 63 ARG A N 13
ATOM 14156 C CA . ARG A 1 63 ? 11.855 7.952 -1.873 1.00 0.00 63 ARG A CA 13
ATOM 14157 C C . ARG A 1 63 ? 11.521 9.438 -1.971 1.00 0.00 63 ARG A C 13
ATOM 14158 O O . ARG A 1 63 ? 10.368 9.814 -2.182 1.00 0.00 63 ARG A O 13
ATOM 14179 N N . LYS A 1 64 ? 12.538 10.279 -1.815 1.00 0.00 64 LYS A N 13
ATOM 14180 C CA . LYS A 1 64 ? 12.354 11.724 -1.886 1.00 0.00 64 LYS A CA 13
ATOM 14181 C C . LYS A 1 64 ? 11.128 12.156 -1.087 1.00 0.00 64 LYS A C 13
ATOM 14182 O O . LYS A 1 64 ? 10.366 13.020 -1.521 1.00 0.00 64 LYS A O 13
ATOM 14201 N N . SER A 1 65 ? 10.946 11.551 0.082 1.00 0.00 65 SER A N 13
ATOM 14202 C CA . SER A 1 65 ? 9.812 11.873 0.940 1.00 0.00 65 SER A CA 13
ATOM 14203 C C . SER A 1 65 ? 10.186 12.949 1.955 1.00 0.00 65 SER A C 13
ATOM 14204 O O . SER A 1 65 ? 11.322 13.419 1.987 1.00 0.00 65 SER A O 13
ATOM 14212 N N . GLY A 1 66 ? 9.220 13.335 2.783 1.00 0.00 66 GLY A N 13
ATOM 14213 C CA . GLY A 1 66 ? 9.466 14.353 3.787 1.00 0.00 66 GLY A CA 13
ATOM 14214 C C . GLY A 1 66 ? 10.301 13.837 4.942 1.00 0.00 66 GLY A C 13
ATOM 14215 O O . GLY A 1 66 ? 10.817 12.720 4.913 1.00 0.00 66 GLY A O 13
ATOM 14219 N N . PRO A 1 67 ? 10.446 14.665 5.988 1.00 0.00 67 PRO A N 13
ATOM 14220 C CA . PRO A 1 67 ? 11.226 14.308 7.177 1.00 0.00 67 PRO A CA 13
ATOM 14221 C C . PRO A 1 67 ? 10.553 13.219 8.006 1.00 0.00 67 PRO A C 13
ATOM 14222 O O . PRO A 1 67 ? 11.049 12.837 9.066 1.00 0.00 67 PRO A O 13
ATOM 14233 N N . SER A 1 68 ? 9.421 12.723 7.517 1.00 0.00 68 SER A N 13
ATOM 14234 C CA . SER A 1 68 ? 8.678 11.681 8.215 1.00 0.00 68 SER A CA 13
ATOM 14235 C C . SER A 1 68 ? 9.535 10.431 8.394 1.00 0.00 68 SER A C 13
ATOM 14236 O O . SER A 1 68 ? 9.435 9.480 7.619 1.00 0.00 68 SER A O 13
ATOM 14244 N N . SER A 1 69 ? 10.377 10.441 9.423 1.00 0.00 69 SER A N 13
ATOM 14245 C CA . SER A 1 69 ? 11.254 9.311 9.703 1.00 0.00 69 SER A CA 13
ATOM 14246 C C . SER A 1 69 ? 11.504 9.176 11.202 1.00 0.00 69 SER A C 13
ATOM 14247 O O . SER A 1 69 ? 11.351 10.135 11.957 1.00 0.00 69 SER A O 13
ATOM 14255 N N . GLY A 1 70 ? 11.890 7.976 11.626 1.00 0.00 70 GLY A N 13
ATOM 14256 C CA . GLY A 1 70 ? 12.154 7.736 13.033 1.00 0.00 70 GLY A CA 13
ATOM 14257 C C . GLY A 1 70 ? 13.187 6.648 13.251 1.00 0.00 70 GLY A C 13
ATOM 14258 O O . GLY A 1 70 ? 12.888 5.607 13.835 1.00 0.00 70 GLY A O 13
ATOM 14262 N N . GLY A 1 1 ? 17.455 -15.745 -22.290 1.00 0.00 1 GLY A N 14
ATOM 14263 C CA . GLY A 1 1 ? 18.838 -15.763 -22.730 1.00 0.00 1 GLY A CA 14
ATOM 14264 C C . GLY A 1 1 ? 19.532 -14.432 -22.515 1.00 0.00 1 GLY A C 14
ATOM 14265 O O . GLY A 1 1 ? 19.213 -13.444 -23.176 1.00 0.00 1 GLY A O 14
ATOM 14269 N N . SER A 1 2 ? 20.482 -14.405 -21.585 1.00 0.00 2 SER A N 14
ATOM 14270 C CA . SER A 1 2 ? 21.218 -13.185 -21.280 1.00 0.00 2 SER A CA 14
ATOM 14271 C C . SER A 1 2 ? 20.281 -11.982 -21.234 1.00 0.00 2 SER A C 14
ATOM 14272 O O . SER A 1 2 ? 20.605 -10.908 -21.742 1.00 0.00 2 SER A O 14
ATOM 14280 N N . SER A 1 3 ? 19.117 -12.170 -20.621 1.00 0.00 3 SER A N 14
ATOM 14281 C CA . SER A 1 3 ? 18.130 -11.102 -20.511 1.00 0.00 3 SER A CA 14
ATOM 14282 C C . SER A 1 3 ? 18.528 -10.104 -19.429 1.00 0.00 3 SER A C 14
ATOM 14283 O O . SER A 1 3 ? 19.278 -10.433 -18.510 1.00 0.00 3 SER A O 14
ATOM 14291 N N . GLY A 1 4 ? 18.019 -8.881 -19.544 1.00 0.00 4 GLY A N 14
ATOM 14292 C CA . GLY A 1 4 ? 18.332 -7.852 -18.570 1.00 0.00 4 GLY A CA 14
ATOM 14293 C C . GLY A 1 4 ? 17.104 -7.086 -18.120 1.00 0.00 4 GLY A C 14
ATOM 14294 O O . GLY A 1 4 ? 16.152 -6.923 -18.884 1.00 0.00 4 GLY A O 14
ATOM 14298 N N . SER A 1 5 ? 17.123 -6.617 -16.877 1.00 0.00 5 SER A N 14
ATOM 14299 C CA . SER A 1 5 ? 16.000 -5.869 -16.325 1.00 0.00 5 SER A CA 14
ATOM 14300 C C . SER A 1 5 ? 15.529 -4.795 -17.301 1.00 0.00 5 SER A C 14
ATOM 14301 O O . SER A 1 5 ? 16.338 -4.136 -17.954 1.00 0.00 5 SER A O 14
ATOM 14309 N N . SER A 1 6 ? 14.214 -4.626 -17.396 1.00 0.00 6 SER A N 14
ATOM 14310 C CA . SER A 1 6 ? 13.633 -3.636 -18.295 1.00 0.00 6 SER A CA 14
ATOM 14311 C C . SER A 1 6 ? 12.430 -2.955 -17.650 1.00 0.00 6 SER A C 14
ATOM 14312 O O . SER A 1 6 ? 11.926 -3.404 -16.621 1.00 0.00 6 SER A O 14
ATOM 14320 N N . GLY A 1 7 ? 11.975 -1.866 -18.262 1.00 0.00 7 GLY A N 14
ATOM 14321 C CA . GLY A 1 7 ? 10.836 -1.139 -17.734 1.00 0.00 7 GLY A CA 14
ATOM 14322 C C . GLY A 1 7 ? 9.540 -1.913 -17.872 1.00 0.00 7 GLY A C 14
ATOM 14323 O O . GLY A 1 7 ? 8.878 -2.211 -16.878 1.00 0.00 7 GLY A O 14
ATOM 14327 N N . ARG A 1 8 ? 9.175 -2.239 -19.108 1.00 0.00 8 ARG A N 14
ATOM 14328 C CA . ARG A 1 8 ? 7.948 -2.980 -19.372 1.00 0.00 8 ARG A CA 14
ATOM 14329 C C . ARG A 1 8 ? 6.803 -2.463 -18.507 1.00 0.00 8 ARG A C 14
ATOM 14330 O O . ARG A 1 8 ? 6.016 -3.242 -17.971 1.00 0.00 8 ARG A O 14
ATOM 14351 N N . SER A 1 9 ? 6.718 -1.143 -18.376 1.00 0.00 9 SER A N 14
ATOM 14352 C CA . SER A 1 9 ? 5.672 -0.521 -17.572 1.00 0.00 9 SER A CA 14
ATOM 14353 C C . SER A 1 9 ? 4.289 -0.904 -18.090 1.00 0.00 9 SER A C 14
ATOM 14354 O O . SER A 1 9 ? 3.998 -0.763 -19.278 1.00 0.00 9 SER A O 14
ATOM 14362 N N . SER A 1 10 ? 3.440 -1.389 -17.190 1.00 0.00 10 SER A N 14
ATOM 14363 C CA . SER A 1 10 ? 2.088 -1.797 -17.555 1.00 0.00 10 SER A CA 14
ATOM 14364 C C . SER A 1 10 ? 1.074 -1.291 -16.534 1.00 0.00 10 SER A C 14
ATOM 14365 O O . SER A 1 10 ? 1.250 -1.467 -15.328 1.00 0.00 10 SER A O 14
ATOM 14373 N N . ARG A 1 11 ? 0.012 -0.662 -17.026 1.00 0.00 11 ARG A N 14
ATOM 14374 C CA . ARG A 1 11 ? -1.031 -0.130 -16.157 1.00 0.00 11 ARG A CA 14
ATOM 14375 C C . ARG A 1 11 ? -2.092 -1.188 -15.869 1.00 0.00 11 ARG A C 14
ATOM 14376 O O . ARG A 1 11 ? -3.166 -1.187 -16.473 1.00 0.00 11 ARG A O 14
ATOM 14397 N N . THR A 1 12 ? -1.784 -2.091 -14.943 1.00 0.00 12 THR A N 14
ATOM 14398 C CA . THR A 1 12 ? -2.710 -3.155 -14.577 1.00 0.00 12 THR A CA 14
ATOM 14399 C C . THR A 1 12 ? -4.060 -2.589 -14.154 1.00 0.00 12 THR A C 14
ATOM 14400 O O . THR A 1 12 ? -5.108 -3.140 -14.492 1.00 0.00 12 THR A O 14
ATOM 14411 N N . ARG A 1 13 ? -4.029 -1.485 -13.415 1.00 0.00 13 ARG A N 14
ATOM 14412 C CA . ARG A 1 13 ? -5.251 -0.844 -12.946 1.00 0.00 13 ARG A CA 14
ATOM 14413 C C . ARG A 1 13 ? -5.916 -1.674 -11.852 1.00 0.00 13 ARG A C 14
ATOM 14414 O O . ARG A 1 13 ? -7.100 -2.000 -11.938 1.00 0.00 13 ARG A O 14
ATOM 14435 N N . PHE A 1 14 ? -5.145 -2.015 -10.824 1.00 0.00 14 PHE A N 14
ATOM 14436 C CA . PHE A 1 14 ? -5.657 -2.809 -9.714 1.00 0.00 14 PHE A CA 14
ATOM 14437 C C . PHE A 1 14 ? -6.796 -2.082 -9.006 1.00 0.00 14 PHE A C 14
ATOM 14438 O O . PHE A 1 14 ? -7.009 -0.886 -9.212 1.00 0.00 14 PHE A O 14
ATOM 14455 N N . THR A 1 15 ? -7.528 -2.812 -8.169 1.00 0.00 15 THR A N 14
ATOM 14456 C CA . THR A 1 15 ? -8.646 -2.239 -7.432 1.00 0.00 15 THR A CA 14
ATOM 14457 C C . THR A 1 15 ? -8.313 -2.097 -5.951 1.00 0.00 15 THR A C 14
ATOM 14458 O O . THR A 1 15 ? -7.489 -2.840 -5.416 1.00 0.00 15 THR A O 14
ATOM 14469 N N . ASP A 1 16 ? -8.959 -1.141 -5.293 1.00 0.00 16 ASP A N 14
ATOM 14470 C CA . ASP A 1 16 ? -8.732 -0.903 -3.872 1.00 0.00 16 ASP A CA 14
ATOM 14471 C C . ASP A 1 16 ? -8.457 -2.213 -3.139 1.00 0.00 16 ASP A C 14
ATOM 14472 O O . ASP A 1 16 ? -7.528 -2.304 -2.337 1.00 0.00 16 ASP A O 14
ATOM 14481 N N . TYR A 1 17 ? -9.272 -3.224 -3.420 1.00 0.00 17 TYR A N 14
ATOM 14482 C CA . TYR A 1 17 ? -9.119 -4.528 -2.785 1.00 0.00 17 TYR A CA 14
ATOM 14483 C C . TYR A 1 17 ? -7.698 -5.054 -2.958 1.00 0.00 17 TYR A C 14
ATOM 14484 O O . TYR A 1 17 ? -7.081 -5.530 -2.006 1.00 0.00 17 TYR A O 14
ATOM 14502 N N . GLN A 1 18 ? -7.185 -4.965 -4.181 1.00 0.00 18 GLN A N 14
ATOM 14503 C CA . GLN A 1 18 ? -5.837 -5.432 -4.480 1.00 0.00 18 GLN A CA 14
ATOM 14504 C C . GLN A 1 18 ? -4.793 -4.441 -3.978 1.00 0.00 18 GLN A C 14
ATOM 14505 O O . GLN A 1 18 ? -3.832 -4.821 -3.308 1.00 0.00 18 GLN A O 14
ATOM 14519 N N . LEU A 1 19 ? -4.987 -3.168 -4.307 1.00 0.00 19 LEU A N 14
ATOM 14520 C CA . LEU A 1 19 ? -4.062 -2.120 -3.890 1.00 0.00 19 LEU A CA 14
ATOM 14521 C C . LEU A 1 19 ? -3.946 -2.070 -2.369 1.00 0.00 19 LEU A C 14
ATOM 14522 O O . LEU A 1 19 ? -2.932 -1.629 -1.829 1.00 0.00 19 LEU A O 14
ATOM 14538 N N . ARG A 1 20 ? -4.991 -2.526 -1.686 1.00 0.00 20 ARG A N 14
ATOM 14539 C CA . ARG A 1 20 ? -5.006 -2.534 -0.228 1.00 0.00 20 ARG A CA 14
ATOM 14540 C C . ARG A 1 20 ? -4.013 -3.555 0.320 1.00 0.00 20 ARG A C 14
ATOM 14541 O O . ARG A 1 20 ? -3.239 -3.257 1.230 1.00 0.00 20 ARG A O 14
ATOM 14562 N N . VAL A 1 21 ? -4.042 -4.760 -0.239 1.00 0.00 21 VAL A N 14
ATOM 14563 C CA . VAL A 1 21 ? -3.144 -5.825 0.193 1.00 0.00 21 VAL A CA 14
ATOM 14564 C C . VAL A 1 21 ? -1.720 -5.573 -0.290 1.00 0.00 21 VAL A C 14
ATOM 14565 O O . VAL A 1 21 ? -0.755 -5.809 0.438 1.00 0.00 21 VAL A O 14
ATOM 14578 N N . LEU A 1 22 ? -1.596 -5.093 -1.522 1.00 0.00 22 LEU A N 14
ATOM 14579 C CA . LEU A 1 22 ? -0.288 -4.808 -2.103 1.00 0.00 22 LEU A CA 14
ATOM 14580 C C . LEU A 1 22 ? 0.394 -3.657 -1.371 1.00 0.00 22 LEU A C 14
ATOM 14581 O O . LEU A 1 22 ? 1.583 -3.727 -1.059 1.00 0.00 22 LEU A O 14
ATOM 14597 N N . GLN A 1 23 ? -0.366 -2.602 -1.098 1.00 0.00 23 GLN A N 14
ATOM 14598 C CA . GLN A 1 23 ? 0.166 -1.438 -0.400 1.00 0.00 23 GLN A CA 14
ATOM 14599 C C . GLN A 1 23 ? 0.428 -1.755 1.069 1.00 0.00 23 GLN A C 14
ATOM 14600 O O . GLN A 1 23 ? 1.417 -1.304 1.645 1.00 0.00 23 GLN A O 14
ATOM 14614 N N . ASP A 1 24 ? -0.466 -2.534 1.668 1.00 0.00 24 ASP A N 14
ATOM 14615 C CA . ASP A 1 24 ? -0.331 -2.913 3.070 1.00 0.00 24 ASP A CA 14
ATOM 14616 C C . ASP A 1 24 ? 0.926 -3.748 3.289 1.00 0.00 24 ASP A C 14
ATOM 14617 O O . ASP A 1 24 ? 1.604 -3.613 4.308 1.00 0.00 24 ASP A O 14
ATOM 14626 N N . PHE A 1 25 ? 1.232 -4.612 2.327 1.00 0.00 25 PHE A N 14
ATOM 14627 C CA . PHE A 1 25 ? 2.407 -5.471 2.415 1.00 0.00 25 PHE A CA 14
ATOM 14628 C C . PHE A 1 25 ? 3.684 -4.672 2.176 1.00 0.00 25 PHE A C 14
ATOM 14629 O O . PHE A 1 25 ? 4.747 -5.007 2.699 1.00 0.00 25 PHE A O 14
ATOM 14646 N N . PHE A 1 26 ? 3.572 -3.612 1.381 1.00 0.00 26 PHE A N 14
ATOM 14647 C CA . PHE A 1 26 ? 4.718 -2.765 1.071 1.00 0.00 26 PHE A CA 14
ATOM 14648 C C . PHE A 1 26 ? 5.077 -1.879 2.260 1.00 0.00 26 PHE A C 14
ATOM 14649 O O . PHE A 1 26 ? 6.247 -1.745 2.617 1.00 0.00 26 PHE A O 14
ATOM 14666 N N . ASP A 1 27 ? 4.062 -1.276 2.868 1.00 0.00 27 ASP A N 14
ATOM 14667 C CA . ASP A 1 27 ? 4.269 -0.402 4.018 1.00 0.00 27 ASP A CA 14
ATOM 14668 C C . ASP A 1 27 ? 4.998 -1.140 5.136 1.00 0.00 27 ASP A C 14
ATOM 14669 O O . ASP A 1 27 ? 5.703 -0.530 5.939 1.00 0.00 27 ASP A O 14
ATOM 14678 N N . ALA A 1 28 ? 4.822 -2.457 5.183 1.00 0.00 28 ALA A N 14
ATOM 14679 C CA . ALA A 1 28 ? 5.463 -3.277 6.202 1.00 0.00 28 ALA A CA 14
ATOM 14680 C C . ALA A 1 28 ? 6.733 -3.929 5.663 1.00 0.00 28 ALA A C 14
ATOM 14681 O O . ALA A 1 28 ? 7.735 -4.033 6.369 1.00 0.00 28 ALA A O 14
ATOM 14688 N N . ASN A 1 29 ? 6.682 -4.366 4.409 1.00 0.00 29 ASN A N 14
ATOM 14689 C CA . ASN A 1 29 ? 7.828 -5.008 3.777 1.00 0.00 29 ASN A CA 14
ATOM 14690 C C . ASN A 1 29 ? 7.857 -4.718 2.279 1.00 0.00 29 ASN A C 14
ATOM 14691 O O . ASN A 1 29 ? 6.893 -4.994 1.565 1.00 0.00 29 ASN A O 14
ATOM 14702 N N . ALA A 1 30 ? 8.968 -4.160 1.811 1.00 0.00 30 ALA A N 14
ATOM 14703 C CA . ALA A 1 30 ? 9.124 -3.835 0.399 1.00 0.00 30 ALA A CA 14
ATOM 14704 C C . ALA A 1 30 ? 10.301 -4.588 -0.212 1.00 0.00 30 ALA A C 14
ATOM 14705 O O . ALA A 1 30 ? 10.721 -4.300 -1.333 1.00 0.00 30 ALA A O 14
ATOM 14712 N N . TYR A 1 31 ? 10.830 -5.553 0.533 1.00 0.00 31 TYR A N 14
ATOM 14713 C CA . TYR A 1 31 ? 11.962 -6.345 0.066 1.00 0.00 31 TYR A CA 14
ATOM 14714 C C . TYR A 1 31 ? 11.711 -7.834 0.283 1.00 0.00 31 TYR A C 14
ATOM 14715 O O . TYR A 1 31 ? 12.596 -8.586 0.691 1.00 0.00 31 TYR A O 14
ATOM 14733 N N . PRO A 1 32 ? 10.474 -8.271 0.003 1.00 0.00 32 PRO A N 14
ATOM 14734 C CA . PRO A 1 32 ? 10.077 -9.674 0.158 1.00 0.00 32 PRO A CA 14
ATOM 14735 C C . PRO A 1 32 ? 10.737 -10.581 -0.874 1.00 0.00 32 PRO A C 14
ATOM 14736 O O . PRO A 1 32 ? 11.135 -10.131 -1.948 1.00 0.00 32 PRO A O 14
ATOM 14747 N N . LYS A 1 33 ? 10.851 -11.863 -0.541 1.00 0.00 33 LYS A N 14
ATOM 14748 C CA . LYS A 1 33 ? 11.462 -12.835 -1.440 1.00 0.00 33 LYS A CA 14
ATOM 14749 C C . LYS A 1 33 ? 10.398 -13.584 -2.236 1.00 0.00 33 LYS A C 14
ATOM 14750 O O . LYS A 1 33 ? 9.205 -13.474 -1.952 1.00 0.00 33 LYS A O 14
ATOM 14769 N N . ASP A 1 34 ? 10.837 -14.344 -3.233 1.00 0.00 34 ASP A N 14
ATOM 14770 C CA . ASP A 1 34 ? 9.922 -15.113 -4.069 1.00 0.00 34 ASP A CA 14
ATOM 14771 C C . ASP A 1 34 ? 8.862 -15.806 -3.219 1.00 0.00 34 ASP A C 14
ATOM 14772 O O . ASP A 1 34 ? 7.670 -15.736 -3.518 1.00 0.00 34 ASP A O 14
ATOM 14781 N N . ASP A 1 35 ? 9.305 -16.476 -2.161 1.00 0.00 35 ASP A N 14
ATOM 14782 C CA . ASP A 1 35 ? 8.394 -17.182 -1.267 1.00 0.00 35 ASP A CA 14
ATOM 14783 C C . ASP A 1 35 ? 7.284 -16.256 -0.780 1.00 0.00 35 ASP A C 14
ATOM 14784 O O . ASP A 1 35 ? 6.110 -16.626 -0.782 1.00 0.00 35 ASP A O 14
ATOM 14793 N N . GLU A 1 36 ? 7.664 -15.053 -0.362 1.00 0.00 36 GLU A N 14
ATOM 14794 C CA . GLU A 1 36 ? 6.700 -14.076 0.130 1.00 0.00 36 GLU A CA 14
ATOM 14795 C C . GLU A 1 36 ? 5.757 -13.633 -0.986 1.00 0.00 36 GLU A C 14
ATOM 14796 O O . GLU A 1 36 ? 4.535 -13.681 -0.836 1.00 0.00 36 GLU A O 14
ATOM 14808 N N . PHE A 1 37 ? 6.332 -13.202 -2.103 1.00 0.00 37 PHE A N 14
ATOM 14809 C CA . PHE A 1 37 ? 5.544 -12.749 -3.243 1.00 0.00 37 PHE A CA 14
ATOM 14810 C C . PHE A 1 37 ? 4.429 -13.741 -3.562 1.00 0.00 37 PHE A C 14
ATOM 14811 O O . PHE A 1 37 ? 3.336 -13.350 -3.969 1.00 0.00 37 PHE A O 14
ATOM 14828 N N . GLU A 1 38 ? 4.716 -15.025 -3.374 1.00 0.00 38 GLU A N 14
ATOM 14829 C CA . GLU A 1 38 ? 3.737 -16.073 -3.642 1.00 0.00 38 GLU A CA 14
ATOM 14830 C C . GLU A 1 38 ? 2.489 -15.884 -2.785 1.00 0.00 38 GLU A C 14
ATOM 14831 O O . GLU A 1 38 ? 1.366 -16.026 -3.268 1.00 0.00 38 GLU A O 14
ATOM 14843 N N . GLN A 1 39 ? 2.696 -15.565 -1.512 1.00 0.00 39 GLN A N 14
ATOM 14844 C CA . GLN A 1 39 ? 1.588 -15.359 -0.587 1.00 0.00 39 GLN A CA 14
ATOM 14845 C C . GLN A 1 39 ? 0.570 -14.381 -1.166 1.00 0.00 39 GLN A C 14
ATOM 14846 O O . GLN A 1 39 ? -0.633 -14.644 -1.158 1.00 0.00 39 GLN A O 14
ATOM 14860 N N . LEU A 1 40 ? 1.061 -13.253 -1.666 1.00 0.00 40 LEU A N 14
ATOM 14861 C CA . LEU A 1 40 ? 0.194 -12.234 -2.250 1.00 0.00 40 LEU A CA 14
ATOM 14862 C C . LEU A 1 40 ? -0.343 -12.686 -3.604 1.00 0.00 40 LEU A C 14
ATOM 14863 O O . LEU A 1 40 ? -1.512 -12.472 -3.922 1.00 0.00 40 LEU A O 14
ATOM 14879 N N . SER A 1 41 ? 0.520 -13.315 -4.396 1.00 0.00 41 SER A N 14
ATOM 14880 C CA . SER A 1 41 ? 0.133 -13.796 -5.717 1.00 0.00 41 SER A CA 14
ATOM 14881 C C . SER A 1 41 ? -1.013 -14.799 -5.616 1.00 0.00 41 SER A C 14
ATOM 14882 O O . SER A 1 41 ? -1.839 -14.906 -6.522 1.00 0.00 41 SER A O 14
ATOM 14890 N N . ASN A 1 42 ? -1.055 -15.530 -4.507 1.00 0.00 42 ASN A N 14
ATOM 14891 C CA . ASN A 1 42 ? -2.099 -16.524 -4.287 1.00 0.00 42 ASN A CA 14
ATOM 14892 C C . ASN A 1 42 ? -3.371 -15.869 -3.757 1.00 0.00 42 ASN A C 14
ATOM 14893 O O . ASN A 1 42 ? -4.482 -16.300 -4.071 1.00 0.00 42 ASN A O 14
ATOM 14904 N N . LEU A 1 43 ? -3.202 -14.825 -2.953 1.00 0.00 43 LEU A N 14
ATOM 14905 C CA . LEU A 1 43 ? -4.336 -14.109 -2.380 1.00 0.00 43 LEU A CA 14
ATOM 14906 C C . LEU A 1 43 ? -5.068 -13.303 -3.448 1.00 0.00 43 LEU A C 14
ATOM 14907 O O . LEU A 1 43 ? -6.261 -13.501 -3.682 1.00 0.00 43 LEU A O 14
ATOM 14923 N N . LEU A 1 44 ? -4.345 -12.395 -4.095 1.00 0.00 44 LEU A N 14
ATOM 14924 C CA . LEU A 1 44 ? -4.925 -11.560 -5.141 1.00 0.00 44 LEU A CA 14
ATOM 14925 C C . LEU A 1 44 ? -5.072 -12.342 -6.443 1.00 0.00 44 LEU A C 14
ATOM 14926 O O . LEU A 1 44 ? -5.702 -11.875 -7.391 1.00 0.00 44 LEU A O 14
ATOM 14942 N N . ASN A 1 45 ? -4.487 -13.535 -6.480 1.00 0.00 45 ASN A N 14
ATOM 14943 C CA . ASN A 1 45 ? -4.555 -14.382 -7.665 1.00 0.00 45 ASN A CA 14
ATOM 14944 C C . ASN A 1 45 ? -3.883 -13.706 -8.857 1.00 0.00 45 ASN A C 14
ATOM 14945 O O . ASN A 1 45 ? -4.272 -13.920 -10.006 1.00 0.00 45 ASN A O 14
ATOM 14956 N N . LEU A 1 46 ? -2.874 -12.890 -8.575 1.00 0.00 46 LEU A N 14
ATOM 14957 C CA . LEU A 1 46 ? -2.147 -12.182 -9.623 1.00 0.00 46 LEU A CA 14
ATOM 14958 C C . LEU A 1 46 ? -0.735 -12.738 -9.777 1.00 0.00 46 LEU A C 14
ATOM 14959 O O . LEU A 1 46 ? -0.148 -13.277 -8.838 1.00 0.00 46 LEU A O 14
ATOM 14975 N N . PRO A 1 47 ? -0.174 -12.602 -10.987 1.00 0.00 47 PRO A N 14
ATOM 14976 C CA . PRO A 1 47 ? 1.178 -13.082 -11.292 1.00 0.00 47 PRO A CA 14
ATOM 14977 C C . PRO A 1 47 ? 2.256 -12.261 -10.593 1.00 0.00 47 PRO A C 14
ATOM 14978 O O . PRO A 1 47 ? 2.250 -11.031 -10.650 1.00 0.00 47 PRO A O 14
ATOM 14989 N N . THR A 1 48 ? 3.181 -12.949 -9.931 1.00 0.00 48 THR A N 14
ATOM 14990 C CA . THR A 1 48 ? 4.265 -12.284 -9.220 1.00 0.00 48 THR A CA 14
ATOM 14991 C C . THR A 1 48 ? 4.881 -11.177 -10.068 1.00 0.00 48 THR A C 14
ATOM 14992 O O . THR A 1 48 ? 5.180 -10.092 -9.567 1.00 0.00 48 THR A O 14
ATOM 15003 N N . ARG A 1 49 ? 5.069 -11.457 -11.353 1.00 0.00 49 ARG A N 14
ATOM 15004 C CA . ARG A 1 49 ? 5.650 -10.484 -12.270 1.00 0.00 49 ARG A CA 14
ATOM 15005 C C . ARG A 1 49 ? 4.924 -9.145 -12.174 1.00 0.00 49 ARG A C 14
ATOM 15006 O O . ARG A 1 49 ? 5.536 -8.085 -12.302 1.00 0.00 49 ARG A O 14
ATOM 15027 N N . VAL A 1 50 ? 3.616 -9.202 -11.948 1.00 0.00 50 VAL A N 14
ATOM 15028 C CA . VAL A 1 50 ? 2.806 -7.995 -11.835 1.00 0.00 50 VAL A CA 14
ATOM 15029 C C . VAL A 1 50 ? 2.999 -7.330 -10.477 1.00 0.00 50 VAL A C 14
ATOM 15030 O O . VAL A 1 50 ? 3.024 -6.103 -10.373 1.00 0.00 50 VAL A O 14
ATOM 15043 N N . ILE A 1 51 ? 3.136 -8.147 -9.438 1.00 0.00 51 ILE A N 14
ATOM 15044 C CA . ILE A 1 51 ? 3.329 -7.638 -8.086 1.00 0.00 51 ILE A CA 14
ATOM 15045 C C . ILE A 1 51 ? 4.733 -7.070 -7.907 1.00 0.00 51 ILE A C 14
ATOM 15046 O O . ILE A 1 51 ? 4.947 -6.153 -7.114 1.00 0.00 51 ILE A O 14
ATOM 15062 N N . VAL A 1 52 ? 5.687 -7.619 -8.652 1.00 0.00 52 VAL A N 14
ATOM 15063 C CA . VAL A 1 52 ? 7.071 -7.165 -8.579 1.00 0.00 52 VAL A CA 14
ATOM 15064 C C . VAL A 1 52 ? 7.217 -5.755 -9.138 1.00 0.00 52 VAL A C 14
ATOM 15065 O O . VAL A 1 52 ? 7.675 -4.845 -8.446 1.00 0.00 52 VAL A O 14
ATOM 15078 N N . VAL A 1 53 ? 6.823 -5.579 -10.395 1.00 0.00 53 VAL A N 14
ATOM 15079 C CA . VAL A 1 53 ? 6.908 -4.278 -11.048 1.00 0.00 53 VAL A CA 14
ATOM 15080 C C . VAL A 1 53 ? 6.248 -3.194 -10.203 1.00 0.00 53 VAL A C 14
ATOM 15081 O O . VAL A 1 53 ? 6.746 -2.072 -10.114 1.00 0.00 53 VAL A O 14
ATOM 15094 N N . TRP A 1 54 ? 5.124 -3.538 -9.583 1.00 0.00 54 TRP A N 14
ATOM 15095 C CA . TRP A 1 54 ? 4.395 -2.594 -8.744 1.00 0.00 54 TRP A CA 14
ATOM 15096 C C . TRP A 1 54 ? 5.194 -2.249 -7.492 1.00 0.00 54 TRP A C 14
ATOM 15097 O O . TRP A 1 54 ? 5.307 -1.081 -7.119 1.00 0.00 54 TRP A O 14
ATOM 15118 N N . PHE A 1 55 ? 5.749 -3.270 -6.848 1.00 0.00 55 PHE A N 14
ATOM 15119 C CA . PHE A 1 55 ? 6.538 -3.073 -5.638 1.00 0.00 55 PHE A CA 14
ATOM 15120 C C . PHE A 1 55 ? 7.807 -2.282 -5.938 1.00 0.00 55 PHE A C 14
ATOM 15121 O O . PHE A 1 55 ? 8.210 -1.417 -5.161 1.00 0.00 55 PHE A O 14
ATOM 15138 N N . GLN A 1 56 ? 8.432 -2.586 -7.071 1.00 0.00 56 GLN A N 14
ATOM 15139 C CA . GLN A 1 56 ? 9.656 -1.904 -7.474 1.00 0.00 56 GLN A CA 14
ATOM 15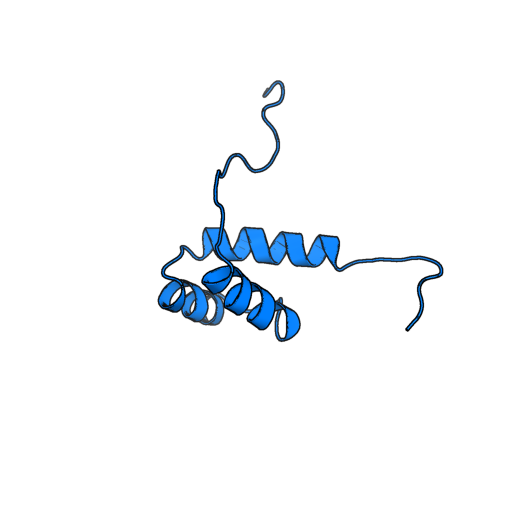140 C C . GLN A 1 56 ? 9.417 -0.407 -7.640 1.00 0.00 56 GLN A C 14
ATOM 15141 O O . GLN A 1 56 ? 10.118 0.413 -7.049 1.00 0.00 56 GLN A O 14
ATOM 15155 N N . ASN A 1 57 ? 8.421 -0.058 -8.448 1.00 0.00 57 ASN A N 14
ATOM 15156 C CA . ASN A 1 57 ? 8.089 1.341 -8.692 1.00 0.00 57 ASN A CA 14
ATOM 15157 C C . ASN A 1 57 ? 7.706 2.044 -7.393 1.00 0.00 57 ASN A C 14
ATOM 15158 O O . ASN A 1 57 ? 8.199 3.132 -7.096 1.00 0.00 57 ASN A O 14
ATOM 15169 N N . ALA A 1 58 ? 6.824 1.414 -6.624 1.00 0.00 58 ALA A N 14
ATOM 15170 C CA . ALA A 1 58 ? 6.377 1.978 -5.356 1.00 0.00 58 ALA A CA 14
ATOM 15171 C C . ALA A 1 58 ? 7.553 2.528 -4.555 1.00 0.00 58 ALA A C 14
ATOM 15172 O O . ALA A 1 58 ? 7.437 3.562 -3.897 1.00 0.00 58 ALA A O 14
ATOM 15179 N N . ARG A 1 59 ? 8.682 1.830 -4.614 1.00 0.00 59 ARG A N 14
ATOM 15180 C CA . ARG A 1 59 ? 9.878 2.248 -3.893 1.00 0.00 59 ARG A CA 14
ATOM 15181 C C . ARG A 1 59 ? 10.466 3.516 -4.504 1.00 0.00 59 ARG A C 14
ATOM 15182 O O . ARG A 1 59 ? 10.860 4.436 -3.788 1.00 0.00 59 ARG A O 14
ATOM 15203 N N . GLN A 1 60 ? 10.522 3.556 -5.832 1.00 0.00 60 GLN A N 14
ATOM 15204 C CA . GLN A 1 60 ? 11.064 4.710 -6.539 1.00 0.00 60 GLN A CA 14
ATOM 15205 C C . GLN A 1 60 ? 10.306 5.981 -6.167 1.00 0.00 60 GLN A C 14
ATOM 15206 O O . GLN A 1 60 ? 10.907 7.031 -5.941 1.00 0.00 60 GLN A O 14
ATOM 15220 N N . LYS A 1 61 ? 8.983 5.878 -6.107 1.00 0.00 61 LYS A N 14
ATOM 15221 C CA . LYS A 1 61 ? 8.141 7.018 -5.762 1.00 0.00 61 LYS A CA 14
ATOM 15222 C C . LYS A 1 61 ? 8.205 7.308 -4.266 1.00 0.00 61 LYS A C 14
ATOM 15223 O O . LYS A 1 61 ? 8.315 8.462 -3.853 1.00 0.00 61 LYS A O 14
ATOM 15242 N N . ALA A 1 62 ? 8.136 6.254 -3.460 1.00 0.00 62 ALA A N 14
ATOM 15243 C CA . ALA A 1 62 ? 8.190 6.396 -2.010 1.00 0.00 62 ALA A CA 14
ATOM 15244 C C . ALA A 1 62 ? 9.467 7.106 -1.575 1.00 0.00 62 ALA A C 14
ATOM 15245 O O . ALA A 1 62 ? 9.443 7.963 -0.691 1.00 0.00 62 ALA A O 14
ATOM 15252 N N . ARG A 1 63 ? 10.583 6.743 -2.200 1.00 0.00 63 ARG A N 14
ATOM 15253 C CA . ARG A 1 63 ? 11.871 7.344 -1.875 1.00 0.00 63 ARG A CA 14
ATOM 15254 C C . ARG A 1 63 ? 11.831 8.856 -2.076 1.00 0.00 63 ARG A C 14
ATOM 15255 O O . ARG A 1 63 ? 11.421 9.344 -3.130 1.00 0.00 63 ARG A O 14
ATOM 15276 N N . LYS A 1 64 ? 12.259 9.594 -1.058 1.00 0.00 64 LYS A N 14
ATOM 15277 C CA . LYS A 1 64 ? 12.274 11.051 -1.121 1.00 0.00 64 LYS A CA 14
ATOM 15278 C C . LYS A 1 64 ? 13.144 11.537 -2.275 1.00 0.00 64 LYS A C 14
ATOM 15279 O O . LYS A 1 64 ? 14.356 11.693 -2.129 1.00 0.00 64 LYS A O 14
ATOM 15298 N N . SER A 1 65 ? 12.517 11.775 -3.423 1.00 0.00 65 SER A N 14
ATOM 15299 C CA . SER A 1 65 ? 13.235 12.241 -4.604 1.00 0.00 65 SER A CA 14
ATOM 15300 C C . SER A 1 65 ? 14.197 13.369 -4.244 1.00 0.00 65 SER A C 14
ATOM 15301 O O . SER A 1 65 ? 15.313 13.436 -4.759 1.00 0.00 65 SER A O 14
ATOM 15309 N N . GLY A 1 66 ? 13.756 14.255 -3.357 1.00 0.00 66 GLY A N 14
ATOM 15310 C CA . GLY A 1 66 ? 14.589 15.369 -2.943 1.00 0.00 66 GLY A CA 14
ATOM 15311 C C . GLY A 1 66 ? 15.956 14.924 -2.464 1.00 0.00 66 GLY A C 14
ATOM 15312 O O . GLY A 1 66 ? 16.106 13.879 -1.831 1.00 0.00 66 GLY A O 14
ATOM 15316 N N . PRO A 1 67 ? 16.985 15.728 -2.771 1.00 0.00 67 PRO A N 14
ATOM 15317 C CA . PRO A 1 67 ? 18.366 15.432 -2.378 1.00 0.00 67 PRO A CA 14
ATOM 15318 C C . PRO A 1 67 ? 18.583 15.564 -0.875 1.00 0.00 67 PRO A C 14
ATOM 15319 O O . PRO A 1 67 ? 17.660 15.901 -0.133 1.00 0.00 67 PRO A O 14
ATOM 15330 N N . SER A 1 68 ? 19.807 15.298 -0.432 1.00 0.00 68 SER A N 14
ATOM 15331 C CA . SER A 1 68 ? 20.144 15.385 0.984 1.00 0.00 68 SER A CA 14
ATOM 15332 C C . SER A 1 68 ? 20.163 16.837 1.450 1.00 0.00 68 SER A C 14
ATOM 15333 O O . SER A 1 68 ? 20.039 17.761 0.645 1.00 0.00 68 SER A O 14
ATOM 15341 N N . SER A 1 69 ? 20.321 17.032 2.755 1.00 0.00 69 SER A N 14
ATOM 15342 C CA . SER A 1 69 ? 20.353 18.371 3.330 1.00 0.00 69 SER A CA 14
ATOM 15343 C C . SER A 1 69 ? 21.109 18.375 4.655 1.00 0.00 69 SER A C 14
ATOM 15344 O O . SER A 1 69 ? 21.192 17.356 5.339 1.00 0.00 69 SER A O 14
ATOM 15352 N N . GLY A 1 70 ? 21.660 19.532 5.011 1.00 0.00 70 GLY A N 14
ATOM 15353 C CA . GLY A 1 70 ? 22.403 19.649 6.253 1.00 0.00 70 GLY A CA 14
ATOM 15354 C C . GLY A 1 70 ? 23.153 20.962 6.358 1.00 0.00 70 GLY A C 14
ATOM 15355 O O . GLY A 1 70 ? 22.599 22.025 6.079 1.00 0.00 70 GLY A O 14
ATOM 15359 N N . GLY A 1 1 ? 19.262 2.836 -24.938 1.00 0.00 1 GLY A N 15
ATOM 15360 C CA . GLY A 1 1 ? 20.160 2.641 -23.816 1.00 0.00 1 GLY A CA 15
ATOM 15361 C C . GLY A 1 1 ? 20.187 1.202 -23.338 1.00 0.00 1 GLY A C 15
ATOM 15362 O O . GLY A 1 1 ? 20.689 0.319 -24.033 1.00 0.00 1 GLY A O 15
ATOM 15366 N N . SER A 1 2 ? 19.646 0.966 -22.147 1.00 0.00 2 SER A N 15
ATOM 15367 C CA . SER A 1 2 ? 19.614 -0.374 -21.574 1.00 0.00 2 SER A CA 15
ATOM 15368 C C . SER A 1 2 ? 18.216 -0.717 -21.069 1.00 0.00 2 SER A C 15
ATOM 15369 O O . SER A 1 2 ? 17.575 0.086 -20.391 1.00 0.00 2 SER A O 15
ATOM 15377 N N . SER A 1 3 ? 17.749 -1.915 -21.405 1.00 0.00 3 SER A N 15
ATOM 15378 C CA . SER A 1 3 ? 16.425 -2.364 -20.989 1.00 0.00 3 SER A CA 15
ATOM 15379 C C . SER A 1 3 ? 16.447 -2.857 -19.546 1.00 0.00 3 SER A C 15
ATOM 15380 O O . SER A 1 3 ? 17.168 -3.795 -19.209 1.00 0.00 3 SER A O 15
ATOM 15388 N N . GLY A 1 4 ? 15.650 -2.217 -18.696 1.00 0.00 4 GLY A N 15
ATOM 15389 C CA . GLY A 1 4 ? 15.592 -2.603 -17.298 1.00 0.00 4 GLY A CA 15
ATOM 15390 C C . GLY A 1 4 ? 14.178 -2.593 -16.752 1.00 0.00 4 GLY A C 15
ATOM 15391 O O . GLY A 1 4 ? 13.695 -3.603 -16.241 1.00 0.00 4 GLY A O 15
ATOM 15395 N N . SER A 1 5 ? 13.512 -1.447 -16.859 1.00 0.00 5 SER A N 15
ATOM 15396 C CA . SER A 1 5 ? 12.147 -1.307 -16.366 1.00 0.00 5 SER A CA 15
ATOM 15397 C C . SER A 1 5 ? 11.180 -1.036 -17.515 1.00 0.00 5 SER A C 15
ATOM 15398 O O . SER A 1 5 ? 10.256 -1.812 -17.759 1.00 0.00 5 SER A O 15
ATOM 15406 N N . SER A 1 6 ? 11.401 0.070 -18.217 1.00 0.00 6 SER A N 15
ATOM 15407 C CA . SER A 1 6 ? 10.548 0.447 -19.338 1.00 0.00 6 SER A CA 15
ATOM 15408 C C . SER A 1 6 ? 10.662 -0.567 -20.472 1.00 0.00 6 SER A C 15
ATOM 15409 O O . SER A 1 6 ? 11.402 -0.361 -21.433 1.00 0.00 6 SER A O 15
ATOM 15417 N N . GLY A 1 7 ? 9.921 -1.665 -20.353 1.00 0.00 7 GLY A N 15
ATOM 15418 C CA . GLY A 1 7 ? 9.953 -2.696 -21.374 1.00 0.00 7 GLY A CA 15
ATOM 15419 C C . GLY A 1 7 ? 8.745 -2.643 -22.288 1.00 0.00 7 GLY A C 15
ATOM 15420 O O . GLY A 1 7 ? 8.884 -2.650 -23.512 1.00 0.00 7 GLY A O 15
ATOM 15424 N N . ARG A 1 8 ? 7.557 -2.592 -21.695 1.00 0.00 8 ARG A N 15
ATOM 15425 C CA . ARG A 1 8 ? 6.320 -2.541 -22.464 1.00 0.00 8 ARG A CA 15
ATOM 15426 C C . ARG A 1 8 ? 5.217 -1.842 -21.675 1.00 0.00 8 ARG A C 15
ATOM 15427 O O . ARG A 1 8 ? 5.365 -1.579 -20.482 1.00 0.00 8 ARG A O 15
ATOM 15448 N N . SER A 1 9 ? 4.112 -1.544 -22.350 1.00 0.00 9 SER A N 15
ATOM 15449 C CA . SER A 1 9 ? 2.985 -0.871 -21.713 1.00 0.00 9 SER A CA 15
ATOM 15450 C C . SER A 1 9 ? 1.863 -1.859 -21.411 1.00 0.00 9 SER A C 15
ATOM 15451 O O . SER A 1 9 ? 1.114 -2.257 -22.304 1.00 0.00 9 SER A O 15
ATOM 15459 N N . SER A 1 10 ? 1.752 -2.251 -20.146 1.00 0.00 10 SER A N 15
ATOM 15460 C CA . SER A 1 10 ? 0.724 -3.196 -19.726 1.00 0.00 10 SER A CA 15
ATOM 15461 C C . SER A 1 10 ? -0.330 -2.504 -18.866 1.00 0.00 10 SER A C 15
ATOM 15462 O O . SER A 1 10 ? -0.062 -2.116 -17.729 1.00 0.00 10 SER A O 15
ATOM 15470 N N . ARG A 1 11 ? -1.529 -2.354 -19.418 1.00 0.00 11 ARG A N 15
ATOM 15471 C CA . ARG A 1 11 ? -2.624 -1.709 -18.703 1.00 0.00 11 ARG A CA 15
ATOM 15472 C C . ARG A 1 11 ? -3.272 -2.674 -17.716 1.00 0.00 11 ARG A C 15
ATOM 15473 O O . ARG A 1 11 ? -4.335 -3.236 -17.985 1.00 0.00 11 ARG A O 15
ATOM 15494 N N . THR A 1 12 ? -2.626 -2.864 -16.570 1.00 0.00 12 THR A N 15
ATOM 15495 C CA . THR A 1 12 ? -3.138 -3.762 -15.542 1.00 0.00 12 THR A CA 15
ATOM 15496 C C . THR A 1 12 ? -3.545 -2.991 -14.292 1.00 0.00 12 THR A C 15
ATOM 15497 O O . THR A 1 12 ? -2.757 -2.844 -13.357 1.00 0.00 12 THR A O 15
ATOM 15508 N N . ARG A 1 13 ? -4.781 -2.502 -14.280 1.00 0.00 13 ARG A N 15
ATOM 15509 C CA . ARG A 1 13 ? -5.292 -1.746 -13.143 1.00 0.00 13 ARG A CA 15
ATOM 15510 C C . ARG A 1 13 ? -5.763 -2.683 -12.035 1.00 0.00 13 ARG A C 15
ATOM 15511 O O . ARG A 1 13 ? -6.408 -3.698 -12.298 1.00 0.00 13 ARG A O 15
ATOM 15532 N N . PHE A 1 14 ? -5.435 -2.335 -10.795 1.00 0.00 14 PHE A N 15
ATOM 15533 C CA . PHE A 1 14 ? -5.823 -3.146 -9.646 1.00 0.00 14 PHE A CA 15
ATOM 15534 C C . PHE A 1 14 ? -7.078 -2.585 -8.983 1.00 0.00 14 PHE A C 15
ATOM 15535 O O . PHE A 1 14 ? -7.442 -1.428 -9.195 1.00 0.00 14 PHE A O 15
ATOM 15552 N N . THR A 1 15 ? -7.736 -3.413 -8.178 1.00 0.00 15 THR A N 15
ATOM 15553 C CA . THR A 1 15 ? -8.950 -3.002 -7.486 1.00 0.00 15 THR A CA 15
ATOM 15554 C C . THR A 1 15 ? -8.642 -2.531 -6.069 1.00 0.00 15 THR A C 15
ATOM 15555 O O . THR A 1 15 ? -7.714 -3.025 -5.428 1.00 0.00 15 THR A O 15
ATOM 15566 N N . ASP A 1 16 ? -9.427 -1.575 -5.585 1.00 0.00 16 ASP A N 15
ATOM 15567 C CA . ASP A 1 16 ? -9.239 -1.038 -4.242 1.00 0.00 16 ASP A CA 15
ATOM 15568 C C . ASP A 1 16 ? -8.894 -2.150 -3.256 1.00 0.00 16 ASP A C 15
ATOM 15569 O O . ASP A 1 16 ? -8.144 -1.938 -2.303 1.00 0.00 16 ASP A O 15
ATOM 15578 N N . TYR A 1 17 ? -9.448 -3.334 -3.491 1.00 0.00 17 TYR A N 15
ATOM 15579 C CA . TYR A 1 17 ? -9.202 -4.479 -2.621 1.00 0.00 17 TYR A CA 15
ATOM 15580 C C . TYR A 1 17 ? -7.775 -4.992 -2.787 1.00 0.00 17 TYR A C 15
ATOM 15581 O O . TYR A 1 17 ? -7.110 -5.334 -1.810 1.00 0.00 17 TYR A O 15
ATOM 15599 N N . GLN A 1 18 ? -7.313 -5.043 -4.032 1.00 0.00 18 GLN A N 15
ATOM 15600 C CA . GLN A 1 18 ? -5.965 -5.515 -4.327 1.00 0.00 18 GLN A CA 15
ATOM 15601 C C . GLN A 1 18 ? -4.920 -4.512 -3.849 1.00 0.00 18 GLN A C 15
ATOM 15602 O O . GLN A 1 18 ? -3.969 -4.873 -3.154 1.00 0.00 18 GLN A O 15
ATOM 15616 N N . LEU A 1 19 ? -5.102 -3.251 -4.225 1.00 0.00 19 LEU A N 15
ATOM 15617 C CA . LEU A 1 19 ? -4.175 -2.194 -3.834 1.00 0.00 19 LEU A CA 15
ATOM 15618 C C . LEU A 1 19 ? -4.018 -2.141 -2.318 1.00 0.00 19 LEU A C 15
ATOM 15619 O O . LEU A 1 19 ? -2.945 -1.823 -1.806 1.00 0.00 19 LEU A O 15
ATOM 15635 N N . ARG A 1 20 ? -5.095 -2.455 -1.605 1.00 0.00 20 ARG A N 15
ATOM 15636 C CA . ARG A 1 20 ? -5.077 -2.443 -0.147 1.00 0.00 20 ARG A CA 15
ATOM 15637 C C . ARG A 1 20 ? -4.066 -3.451 0.392 1.00 0.00 20 ARG A C 15
ATOM 15638 O O . ARG A 1 20 ? -3.265 -3.133 1.271 1.00 0.00 20 ARG A O 15
ATOM 15659 N N . VAL A 1 21 ? -4.110 -4.668 -0.141 1.00 0.00 21 VAL A N 15
ATOM 15660 C CA . VAL A 1 21 ? -3.198 -5.723 0.286 1.00 0.00 21 VAL A CA 15
ATOM 15661 C C . VAL A 1 21 ? -1.779 -5.454 -0.204 1.00 0.00 21 VAL A C 15
ATOM 15662 O O . VAL A 1 21 ? -0.810 -5.644 0.532 1.00 0.00 21 VAL A O 15
ATOM 15675 N N . LEU A 1 22 ? -1.664 -5.011 -1.451 1.00 0.00 22 LEU A N 15
ATOM 15676 C CA . LEU A 1 22 ? -0.363 -4.714 -2.040 1.00 0.00 22 LEU A CA 15
ATOM 15677 C C . LEU A 1 22 ? 0.320 -3.566 -1.303 1.00 0.00 22 LEU A C 15
ATOM 15678 O O . LEU A 1 22 ? 1.518 -3.620 -1.027 1.00 0.00 22 LEU A O 15
ATOM 15694 N N . GLN A 1 23 ? -0.451 -2.531 -0.988 1.00 0.00 23 GLN A N 15
ATOM 15695 C CA . GLN A 1 23 ? 0.080 -1.371 -0.282 1.00 0.00 23 GLN A CA 15
ATOM 15696 C C . GLN A 1 23 ? 0.362 -1.705 1.180 1.00 0.00 23 GLN A C 15
ATOM 15697 O O . GLN A 1 23 ? 1.354 -1.252 1.750 1.00 0.00 23 GLN A O 15
ATOM 15711 N N . ASP A 1 24 ? -0.518 -2.499 1.780 1.00 0.00 24 ASP A N 15
ATOM 15712 C CA . ASP A 1 24 ? -0.364 -2.895 3.175 1.00 0.00 24 ASP A CA 15
ATOM 15713 C C . ASP A 1 24 ? 0.902 -3.724 3.368 1.00 0.00 24 ASP A C 15
ATOM 15714 O O . ASP A 1 24 ? 1.606 -3.579 4.368 1.00 0.00 24 ASP A O 15
ATOM 15723 N N . PHE A 1 25 ? 1.186 -4.595 2.405 1.00 0.00 25 PHE A N 15
ATOM 15724 C CA . PHE A 1 25 ? 2.366 -5.449 2.469 1.00 0.00 25 PHE A CA 15
ATOM 15725 C C . PHE A 1 25 ? 3.635 -4.644 2.206 1.00 0.00 25 PHE A C 15
ATOM 15726 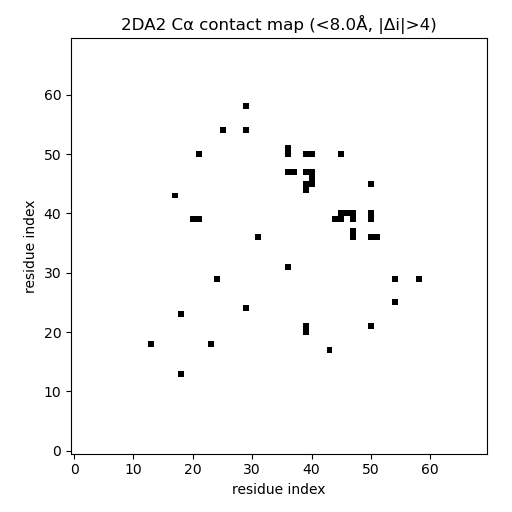O O . PHE A 1 25 ? 4.710 -4.979 2.704 1.00 0.00 25 PHE A O 15
ATOM 15743 N N . PHE A 1 26 ? 3.502 -3.582 1.418 1.00 0.00 26 PHE A N 15
ATOM 15744 C CA . PHE A 1 26 ? 4.638 -2.730 1.087 1.00 0.00 26 PHE A CA 15
ATOM 15745 C C . PHE A 1 26 ? 5.013 -1.839 2.268 1.00 0.00 26 PHE A C 15
ATOM 15746 O O . PHE A 1 26 ? 6.189 -1.703 2.607 1.00 0.00 26 PHE A O 15
ATOM 15763 N N . ASP A 1 27 ? 4.006 -1.236 2.889 1.00 0.00 27 ASP A N 15
ATOM 15764 C CA . ASP A 1 27 ? 4.229 -0.359 4.033 1.00 0.00 27 ASP A CA 15
ATOM 15765 C C . ASP A 1 27 ? 4.995 -1.085 5.134 1.00 0.00 27 ASP A C 15
ATOM 15766 O O . ASP A 1 27 ? 5.728 -0.468 5.904 1.00 0.00 27 ASP A O 15
ATOM 15775 N N . ALA A 1 28 ? 4.817 -2.401 5.202 1.00 0.00 28 ALA A N 15
ATOM 15776 C CA . ALA A 1 28 ? 5.492 -3.212 6.208 1.00 0.00 28 ALA A CA 15
ATOM 15777 C C . ALA A 1 28 ? 6.754 -3.853 5.640 1.00 0.00 28 ALA A C 15
ATOM 15778 O O . ALA A 1 28 ? 7.783 -3.918 6.310 1.00 0.00 28 ALA A O 15
ATOM 15785 N N . ASN A 1 29 ? 6.666 -4.325 4.401 1.00 0.00 29 ASN A N 15
ATOM 15786 C CA . ASN A 1 29 ? 7.801 -4.962 3.743 1.00 0.00 29 ASN A CA 15
ATOM 15787 C C . ASN A 1 29 ? 7.792 -4.677 2.245 1.00 0.00 29 ASN A C 15
ATOM 15788 O O . ASN A 1 29 ? 6.814 -4.960 1.554 1.00 0.00 29 ASN A O 15
ATOM 15799 N N . ALA A 1 30 ? 8.890 -4.116 1.748 1.00 0.00 30 ALA A N 15
ATOM 15800 C CA . ALA A 1 30 ? 9.010 -3.794 0.332 1.00 0.00 30 ALA A CA 15
ATOM 15801 C C . ALA A 1 30 ? 10.186 -4.531 -0.301 1.00 0.00 30 ALA A C 15
ATOM 15802 O O . ALA A 1 30 ? 10.578 -4.240 -1.431 1.00 0.00 30 ALA A O 15
ATOM 15809 N N . TYR A 1 31 ? 10.745 -5.486 0.436 1.00 0.00 31 TYR A N 15
ATOM 15810 C CA . TYR A 1 31 ? 11.878 -6.262 -0.052 1.00 0.00 31 TYR A CA 15
ATOM 15811 C C . TYR A 1 31 ? 11.663 -7.753 0.192 1.00 0.00 31 TYR A C 15
ATOM 15812 O O . TYR A 1 31 ? 12.573 -8.481 0.589 1.00 0.00 31 TYR A O 15
ATOM 15830 N N . PRO A 1 32 ? 10.429 -8.219 -0.051 1.00 0.00 32 PRO A N 15
ATOM 15831 C CA . PRO A 1 32 ? 10.064 -9.627 0.134 1.00 0.00 32 PRO A CA 15
ATOM 15832 C C . PRO A 1 32 ? 10.718 -10.536 -0.901 1.00 0.00 32 PRO A C 15
ATOM 15833 O O . PRO A 1 32 ? 11.074 -10.095 -1.994 1.00 0.00 32 PRO A O 15
ATOM 15844 N N . LYS A 1 33 ? 10.873 -11.808 -0.550 1.00 0.00 33 LYS A N 15
ATOM 15845 C CA . LYS A 1 33 ? 11.483 -12.781 -1.448 1.00 0.00 33 LYS A CA 15
ATOM 15846 C C . LYS A 1 33 ? 10.418 -13.521 -2.252 1.00 0.00 33 LYS A C 15
ATOM 15847 O O . LYS A 1 33 ? 9.225 -13.414 -1.966 1.00 0.00 33 LYS A O 15
ATOM 15866 N N . ASP A 1 34 ? 10.857 -14.272 -3.256 1.00 0.00 34 ASP A N 15
ATOM 15867 C CA . ASP A 1 34 ? 9.941 -15.032 -4.099 1.00 0.00 34 ASP A CA 15
ATOM 15868 C C . ASP A 1 34 ? 8.869 -15.717 -3.257 1.00 0.00 34 ASP A C 15
ATOM 15869 O O . ASP A 1 34 ? 7.675 -15.574 -3.520 1.00 0.00 34 ASP A O 15
ATOM 15878 N N . ASP A 1 35 ? 9.303 -16.461 -2.246 1.00 0.00 35 ASP A N 15
ATOM 15879 C CA . ASP A 1 35 ? 8.381 -17.168 -1.366 1.00 0.00 35 ASP A CA 15
ATOM 15880 C C . ASP A 1 35 ? 7.287 -16.233 -0.860 1.00 0.00 35 ASP A C 15
ATOM 15881 O O . ASP A 1 35 ? 6.105 -16.572 -0.890 1.00 0.00 35 ASP A O 15
ATOM 15890 N N . GLU A 1 36 ? 7.691 -15.055 -0.395 1.00 0.00 36 GLU A N 15
ATOM 15891 C CA . GLU A 1 36 ? 6.745 -14.071 0.119 1.00 0.00 36 GLU A CA 15
ATOM 15892 C C . GLU A 1 36 ? 5.798 -13.601 -0.981 1.00 0.00 36 GLU A C 15
ATOM 15893 O O . GLU A 1 36 ? 4.578 -13.619 -0.815 1.00 0.00 36 GLU A O 15
ATOM 15905 N N . PHE A 1 37 ? 6.368 -13.181 -2.106 1.00 0.00 37 PHE A N 15
ATOM 15906 C CA . PHE A 1 37 ? 5.576 -12.705 -3.233 1.00 0.00 37 PHE A CA 15
ATOM 15907 C C . PHE A 1 37 ? 4.454 -13.685 -3.563 1.00 0.00 37 PHE A C 15
ATOM 15908 O O . PHE A 1 37 ? 3.363 -13.283 -3.964 1.00 0.00 37 PHE A O 15
ATOM 15925 N N . GLU A 1 38 ? 4.733 -14.974 -3.390 1.00 0.00 38 GLU A N 15
ATOM 15926 C CA . GLU A 1 38 ? 3.748 -16.012 -3.671 1.00 0.00 38 GLU A CA 15
ATOM 15927 C C . GLU A 1 38 ? 2.505 -15.831 -2.803 1.00 0.00 38 GLU A C 15
ATOM 15928 O O . GLU A 1 38 ? 1.380 -16.007 -3.270 1.00 0.00 38 GLU A O 15
ATOM 15940 N N . GLN A 1 39 ? 2.719 -15.480 -1.539 1.00 0.00 39 GLN A N 15
ATOM 15941 C CA . GLN A 1 39 ? 1.617 -15.277 -0.607 1.00 0.00 39 GLN A CA 15
ATOM 15942 C C . GLN A 1 39 ? 0.610 -14.276 -1.163 1.00 0.00 39 GLN A C 15
ATOM 15943 O O . GLN A 1 39 ? -0.598 -14.517 -1.141 1.00 0.00 39 GLN A O 15
ATOM 15957 N N . LEU A 1 40 ? 1.114 -13.153 -1.662 1.00 0.00 40 LEU A N 15
ATOM 15958 C CA . LEU A 1 40 ? 0.258 -12.114 -2.225 1.00 0.00 40 LEU A CA 15
ATOM 15959 C C . LEU A 1 40 ? -0.267 -12.525 -3.597 1.00 0.00 40 LEU A C 15
ATOM 15960 O O . LEU A 1 40 ? -1.431 -12.293 -3.923 1.00 0.00 40 LEU A O 15
ATOM 15976 N N . SER A 1 41 ? 0.600 -13.138 -4.397 1.00 0.00 41 SER A N 15
ATOM 15977 C CA . SER A 1 41 ? 0.225 -13.580 -5.735 1.00 0.00 41 SER A CA 15
ATOM 15978 C C . SER A 1 41 ? -0.911 -14.597 -5.673 1.00 0.00 41 SER A C 15
ATOM 15979 O O . SER A 1 41 ? -1.741 -14.673 -6.577 1.00 0.00 41 SER A O 15
ATOM 15987 N N . ASN A 1 42 ? -0.939 -15.377 -4.597 1.00 0.00 42 ASN A N 15
ATOM 15988 C CA . ASN A 1 42 ? -1.972 -16.391 -4.415 1.00 0.00 42 ASN A CA 15
ATOM 15989 C C . ASN A 1 42 ? -3.246 -15.773 -3.846 1.00 0.00 42 ASN A C 15
ATOM 15990 O O . ASN A 1 42 ? -4.354 -16.214 -4.155 1.00 0.00 42 ASN A O 15
ATOM 16001 N N . LEU A 1 43 ? -3.081 -14.751 -3.015 1.00 0.00 43 LEU A N 15
ATOM 16002 C CA . LEU A 1 43 ? -4.217 -14.071 -2.402 1.00 0.00 43 LEU A CA 15
ATOM 16003 C C . LEU A 1 43 ? -4.973 -13.238 -3.432 1.00 0.00 43 LEU A C 15
ATOM 16004 O O . LEU A 1 43 ? -6.166 -13.444 -3.659 1.00 0.00 43 LEU A O 15
ATOM 16020 N N . LEU A 1 44 ? -4.271 -12.298 -4.055 1.00 0.00 44 LEU A N 15
ATOM 16021 C CA . LEU A 1 44 ? -4.875 -11.434 -5.064 1.00 0.00 44 LEU A CA 15
ATOM 16022 C C . LEU A 1 44 ? -5.067 -12.183 -6.378 1.00 0.00 44 LEU A C 15
ATOM 16023 O O . LEU A 1 44 ? -5.698 -11.678 -7.305 1.00 0.00 44 LEU A O 15
ATOM 16039 N N . ASN A 1 45 ? -4.519 -13.392 -6.449 1.00 0.00 45 ASN A N 15
ATOM 16040 C CA . ASN A 1 45 ? -4.632 -14.213 -7.650 1.00 0.00 45 ASN A CA 15
ATOM 16041 C C . ASN A 1 45 ? -3.970 -13.527 -8.841 1.00 0.00 45 ASN A C 15
ATOM 16042 O O . ASN A 1 45 ? -4.417 -13.668 -9.980 1.00 0.00 45 ASN A O 15
ATOM 16053 N N . LEU A 1 46 ? -2.902 -12.784 -8.571 1.00 0.00 46 LEU A N 15
ATOM 16054 C CA . LEU A 1 46 ? -2.177 -12.077 -9.620 1.00 0.00 46 LEU A CA 15
ATOM 16055 C C . LEU A 1 46 ? -0.772 -12.645 -9.790 1.00 0.00 46 LEU A C 15
ATOM 16056 O O . LEU A 1 46 ? -0.182 -13.197 -8.860 1.00 0.00 46 LEU A O 15
ATOM 16072 N N . PRO A 1 47 ? -0.219 -12.507 -11.004 1.00 0.00 47 PRO A N 15
ATOM 16073 C CA . PRO A 1 47 ? 1.125 -12.998 -11.323 1.00 0.00 47 PRO A CA 15
ATOM 16074 C C . PRO A 1 47 ? 2.216 -12.192 -10.627 1.00 0.00 47 PRO A C 15
ATOM 16075 O O . PRO A 1 47 ? 2.229 -10.962 -10.687 1.00 0.00 47 PRO A O 15
ATOM 16086 N N . THR A 1 48 ? 3.133 -12.893 -9.967 1.00 0.00 48 THR A N 15
ATOM 16087 C CA . THR A 1 48 ? 4.228 -12.243 -9.259 1.00 0.00 48 THR A CA 15
ATOM 16088 C C . THR A 1 48 ? 4.853 -11.141 -10.106 1.00 0.00 48 THR A C 15
ATOM 16089 O O . THR A 1 48 ? 5.180 -10.067 -9.601 1.00 0.00 48 THR A O 15
ATOM 16100 N N . ARG A 1 49 ? 5.016 -11.413 -11.397 1.00 0.00 49 ARG A N 15
ATOM 16101 C CA . ARG A 1 49 ? 5.602 -10.444 -12.314 1.00 0.00 49 ARG A CA 15
ATOM 16102 C C . ARG A 1 49 ? 4.894 -9.096 -12.207 1.00 0.00 49 ARG A C 15
ATOM 16103 O O . ARG A 1 49 ? 5.521 -8.043 -12.319 1.00 0.00 49 ARG A O 15
ATOM 16124 N N . VAL A 1 50 ? 3.583 -9.138 -11.989 1.00 0.00 50 VAL A N 15
ATOM 16125 C CA . VAL A 1 50 ? 2.790 -7.921 -11.866 1.00 0.00 50 VAL A CA 15
ATOM 16126 C C . VAL A 1 50 ? 3.005 -7.259 -10.510 1.00 0.00 50 VAL A C 15
ATOM 16127 O O . VAL A 1 50 ? 3.064 -6.034 -10.408 1.00 0.00 50 VAL A O 15
ATOM 16140 N N . ILE A 1 51 ? 3.122 -8.078 -9.470 1.00 0.00 51 ILE A N 15
ATOM 16141 C CA . ILE A 1 51 ? 3.333 -7.572 -8.119 1.00 0.00 51 ILE A CA 15
ATOM 16142 C C . ILE A 1 51 ? 4.744 -7.018 -7.954 1.00 0.00 51 ILE A C 15
ATOM 16143 O O . ILE A 1 51 ? 4.972 -6.096 -7.171 1.00 0.00 51 ILE A O 15
ATOM 16159 N N . VAL A 1 52 ? 5.688 -7.586 -8.697 1.00 0.00 52 VAL A N 15
ATOM 16160 C CA . VAL A 1 52 ? 7.077 -7.148 -8.636 1.00 0.00 52 VAL A CA 15
ATOM 16161 C C . VAL A 1 52 ? 7.234 -5.739 -9.197 1.00 0.00 52 VAL A C 15
ATOM 16162 O O . VAL A 1 52 ? 7.767 -4.850 -8.532 1.00 0.00 52 VAL A O 15
ATOM 16175 N N . VAL A 1 53 ? 6.766 -5.542 -10.425 1.00 0.00 53 VAL A N 15
ATOM 16176 C CA . VAL A 1 53 ? 6.853 -4.240 -11.077 1.00 0.00 53 VAL A CA 15
ATOM 16177 C C . VAL A 1 53 ? 6.220 -3.152 -10.217 1.00 0.00 53 VAL A C 15
ATOM 16178 O O . VAL A 1 53 ? 6.725 -2.032 -10.145 1.00 0.00 53 VAL A O 15
ATOM 16191 N N . TRP A 1 54 ? 5.113 -3.490 -9.566 1.00 0.00 54 TRP A N 15
ATOM 16192 C CA . TRP A 1 54 ? 4.410 -2.541 -8.709 1.00 0.00 54 TRP A CA 15
ATOM 16193 C C . TRP A 1 54 ? 5.233 -2.216 -7.468 1.00 0.00 54 TRP A C 15
ATOM 16194 O O . TRP A 1 54 ? 5.347 -1.055 -7.073 1.00 0.00 54 TRP A O 15
ATOM 16215 N N . PHE A 1 55 ? 5.805 -3.248 -6.855 1.00 0.00 55 PHE A N 15
ATOM 16216 C CA . PHE A 1 55 ? 6.618 -3.071 -5.657 1.00 0.00 55 PHE A CA 15
ATOM 16217 C C . PHE A 1 55 ? 7.899 -2.306 -5.977 1.00 0.00 55 PHE A C 15
ATOM 16218 O O . PHE A 1 55 ? 8.340 -1.462 -5.197 1.00 0.00 55 PHE A O 15
ATOM 16235 N N . GLN A 1 56 ? 8.490 -2.609 -7.128 1.00 0.00 56 GLN A N 15
ATOM 16236 C CA . GLN A 1 56 ? 9.721 -1.951 -7.550 1.00 0.00 56 GLN A CA 15
ATOM 16237 C C . GLN A 1 56 ? 9.527 -0.442 -7.646 1.00 0.00 56 GLN A C 15
ATOM 16238 O O . GLN A 1 56 ? 10.244 0.328 -7.008 1.00 0.00 56 GLN A O 15
ATOM 16252 N N . ASN A 1 57 ? 8.552 -0.025 -8.447 1.00 0.00 57 ASN A N 15
ATOM 16253 C CA . ASN A 1 57 ? 8.264 1.393 -8.627 1.00 0.00 57 ASN A CA 15
ATOM 16254 C C . ASN A 1 57 ? 7.923 2.052 -7.294 1.00 0.00 57 ASN A C 15
ATOM 16255 O O . ASN A 1 57 ? 8.459 3.108 -6.957 1.00 0.00 57 ASN A O 15
ATOM 16266 N N . ALA A 1 58 ? 7.028 1.422 -6.540 1.00 0.00 58 ALA A N 15
ATOM 16267 C CA . ALA A 1 58 ? 6.618 1.945 -5.243 1.00 0.00 58 ALA A CA 15
ATOM 16268 C C . ALA A 1 58 ? 7.823 2.400 -4.428 1.00 0.00 58 ALA A C 15
ATOM 16269 O O . ALA A 1 58 ? 7.767 3.413 -3.730 1.00 0.00 58 ALA A O 15
ATOM 16276 N N . ARG A 1 59 ? 8.913 1.644 -4.520 1.00 0.00 59 ARG A N 15
ATOM 16277 C CA . ARG A 1 59 ? 10.132 1.969 -3.788 1.00 0.00 59 ARG A CA 15
ATOM 16278 C C . ARG A 1 59 ? 10.810 3.200 -4.382 1.00 0.00 59 ARG A C 15
ATOM 16279 O O . ARG A 1 59 ? 11.277 4.074 -3.653 1.00 0.00 59 ARG A O 15
ATOM 16300 N N . GLN A 1 60 ? 10.861 3.259 -5.709 1.00 0.00 60 GLN A N 15
ATOM 16301 C CA . GLN A 1 60 ? 11.484 4.382 -6.400 1.00 0.00 60 GLN A CA 15
ATOM 16302 C C . GLN A 1 60 ? 10.745 5.682 -6.101 1.00 0.00 60 GLN A C 15
ATOM 16303 O O . GLN A 1 60 ? 11.364 6.717 -5.851 1.00 0.00 60 GLN A O 15
ATOM 16317 N N . LYS A 1 61 ? 9.418 5.623 -6.128 1.00 0.00 61 LYS A N 15
ATOM 16318 C CA . LYS A 1 61 ? 8.594 6.795 -5.859 1.00 0.00 61 LYS A CA 15
ATOM 16319 C C . LYS A 1 61 ? 8.674 7.191 -4.388 1.00 0.00 61 LYS A C 15
ATOM 16320 O O . LYS A 1 61 ? 8.761 8.373 -4.057 1.00 0.00 61 LYS A O 15
ATOM 16339 N N . ALA A 1 62 ? 8.647 6.194 -3.509 1.00 0.00 62 ALA A N 15
ATOM 16340 C CA . ALA A 1 62 ? 8.720 6.438 -2.074 1.00 0.00 62 ALA A CA 15
ATOM 16341 C C . ALA A 1 62 ? 9.968 7.238 -1.717 1.00 0.00 62 ALA A C 15
ATOM 16342 O O . ALA A 1 62 ? 9.921 8.139 -0.879 1.00 0.00 62 ALA A O 15
ATOM 16349 N N . ARG A 1 63 ? 11.084 6.903 -2.357 1.00 0.00 63 ARG A N 15
ATOM 16350 C CA . ARG A 1 63 ? 12.345 7.590 -2.105 1.00 0.00 63 ARG A CA 15
ATOM 16351 C C . ARG A 1 63 ? 12.113 9.076 -1.846 1.00 0.00 63 ARG A C 15
ATOM 16352 O O . ARG A 1 63 ? 11.594 9.792 -2.702 1.00 0.00 63 ARG A O 15
ATOM 16373 N N . LYS A 1 64 ? 12.501 9.532 -0.660 1.00 0.00 64 LYS A N 15
ATOM 16374 C CA . LYS A 1 64 ? 12.337 10.932 -0.287 1.00 0.00 64 LYS A CA 15
ATOM 16375 C C . LYS A 1 64 ? 12.638 11.849 -1.469 1.00 0.00 64 LYS A C 15
ATOM 16376 O O . LYS A 1 64 ? 11.832 12.709 -1.820 1.00 0.00 64 LYS A O 15
ATOM 16395 N N . SER A 1 65 ? 13.804 11.657 -2.079 1.00 0.00 65 SER A N 15
ATOM 16396 C CA . SER A 1 65 ? 14.212 12.468 -3.219 1.00 0.00 65 SER A CA 15
ATOM 16397 C C . SER A 1 65 ? 13.384 12.125 -4.454 1.00 0.00 65 SER A C 15
ATOM 16398 O O . SER A 1 65 ? 13.524 11.047 -5.029 1.00 0.00 65 SER A O 15
ATOM 16406 N N . GLY A 1 66 ? 12.520 13.053 -4.855 1.00 0.00 66 GLY A N 15
ATOM 16407 C CA . GLY A 1 66 ? 11.681 12.832 -6.019 1.00 0.00 66 GLY A CA 15
ATOM 16408 C C . GLY A 1 66 ? 12.101 13.676 -7.205 1.00 0.00 66 GLY A C 15
ATOM 16409 O O . GLY A 1 66 ? 12.966 13.293 -7.993 1.00 0.00 66 GLY A O 15
ATOM 16413 N N . PRO A 1 67 ? 11.478 14.856 -7.347 1.00 0.00 67 PRO A N 15
ATOM 16414 C CA . PRO A 1 67 ? 11.775 15.781 -8.444 1.00 0.00 67 PRO A CA 15
ATOM 16415 C C . PRO A 1 67 ? 13.155 16.415 -8.311 1.00 0.00 67 PRO A C 15
ATOM 16416 O O . PRO A 1 67 ? 13.394 17.221 -7.412 1.00 0.00 67 PRO A O 15
ATOM 16427 N N . SER A 1 68 ? 14.060 16.045 -9.211 1.00 0.00 68 SER A N 15
ATOM 16428 C CA . SER A 1 68 ? 15.419 16.576 -9.192 1.00 0.00 68 SER A CA 15
ATOM 16429 C C . SER A 1 68 ? 15.641 17.542 -10.352 1.00 0.00 68 SER A C 15
ATOM 16430 O O . SER A 1 68 ? 16.693 17.530 -10.991 1.00 0.00 68 SER A O 15
ATOM 16438 N N . SER A 1 69 ? 14.642 18.377 -10.618 1.00 0.00 69 SER A N 15
ATOM 16439 C CA . SER A 1 69 ? 14.726 19.348 -11.703 1.00 0.00 69 SER A CA 15
ATOM 16440 C C . SER A 1 69 ? 15.523 20.576 -11.273 1.00 0.00 69 SER A C 15
ATOM 16441 O O . SER A 1 69 ? 15.636 20.871 -10.084 1.00 0.00 69 SER A O 15
ATOM 16449 N N . GLY A 1 70 ? 16.074 21.288 -12.251 1.00 0.00 70 GLY A N 15
ATOM 16450 C CA . GLY A 1 70 ? 16.854 22.476 -11.955 1.00 0.00 70 GLY A CA 15
ATOM 16451 C C . GLY A 1 70 ? 16.507 23.639 -12.864 1.00 0.00 70 GLY A C 15
ATOM 16452 O O . GLY A 1 70 ? 17.131 23.826 -13.908 1.00 0.00 70 GLY A O 15
ATOM 16456 N N . GLY A 1 1 ? 12.511 16.240 -18.933 1.00 0.00 1 GLY A N 16
ATOM 16457 C CA . GLY A 1 1 ? 12.135 15.027 -19.636 1.00 0.00 1 GLY A CA 16
ATOM 16458 C C . GLY A 1 1 ? 10.636 14.806 -19.651 1.00 0.00 1 GLY A C 16
ATOM 16459 O O . GLY A 1 1 ? 10.149 13.775 -19.187 1.00 0.00 1 GLY A O 16
ATOM 16463 N N . SER A 1 2 ? 9.901 15.777 -20.183 1.00 0.00 2 SER A N 16
ATOM 16464 C CA . SER A 1 2 ? 8.447 15.686 -20.251 1.00 0.00 2 SER A CA 16
ATOM 16465 C C . SER A 1 2 ? 8.004 14.248 -20.500 1.00 0.00 2 SER A C 16
ATOM 16466 O O . SER A 1 2 ? 8.460 13.601 -21.443 1.00 0.00 2 SER A O 16
ATOM 16474 N N . SER A 1 3 ? 7.112 13.753 -19.648 1.00 0.00 3 SER A N 16
ATOM 16475 C CA . SER A 1 3 ? 6.609 12.390 -19.772 1.00 0.00 3 SER A CA 16
ATOM 16476 C C . SER A 1 3 ? 6.338 12.043 -21.233 1.00 0.00 3 SER A C 16
ATOM 16477 O O . SER A 1 3 ? 5.606 12.748 -21.925 1.00 0.00 3 SER A O 16
ATOM 16485 N N . GLY A 1 4 ? 6.935 10.948 -21.695 1.00 0.00 4 GLY A N 16
ATOM 16486 C CA . GLY A 1 4 ? 6.747 10.524 -23.070 1.00 0.00 4 GLY A CA 16
ATOM 16487 C C . GLY A 1 4 ? 6.396 9.054 -23.181 1.00 0.00 4 GLY A C 16
ATOM 16488 O O . GLY A 1 4 ? 7.246 8.229 -23.517 1.00 0.00 4 GLY A O 16
ATOM 16492 N N . SER A 1 5 ? 5.140 8.724 -22.897 1.00 0.00 5 SER A N 16
ATOM 16493 C CA . SER A 1 5 ? 4.679 7.342 -22.962 1.00 0.00 5 SER A CA 16
ATOM 16494 C C . SER A 1 5 ? 4.625 6.854 -24.406 1.00 0.00 5 SER A C 16
ATOM 16495 O O . SER A 1 5 ? 3.936 7.436 -25.244 1.00 0.00 5 SER A O 16
ATOM 16503 N N . SER A 1 6 ? 5.357 5.781 -24.690 1.00 0.00 6 SER A N 16
ATOM 16504 C CA . SER A 1 6 ? 5.396 5.216 -26.034 1.00 0.00 6 SER A CA 16
ATOM 16505 C C . SER A 1 6 ? 4.220 4.270 -26.259 1.00 0.00 6 SER A C 16
ATOM 16506 O O . SER A 1 6 ? 4.202 3.152 -25.747 1.00 0.00 6 SER A O 16
ATOM 16514 N N . GLY A 1 7 ? 3.239 4.728 -27.031 1.00 0.00 7 GLY A N 16
ATOM 16515 C CA . GLY A 1 7 ? 2.073 3.911 -27.312 1.00 0.00 7 GLY A CA 16
ATOM 16516 C C . GLY A 1 7 ? 1.074 3.916 -26.172 1.00 0.00 7 GLY A C 16
ATOM 16517 O O . GLY A 1 7 ? 0.193 4.774 -26.113 1.00 0.00 7 GLY A O 16
ATOM 16521 N N . ARG A 1 8 ? 1.210 2.954 -25.265 1.00 0.00 8 ARG A N 16
ATOM 16522 C CA . ARG A 1 8 ? 0.310 2.849 -24.123 1.00 0.00 8 ARG A CA 16
ATOM 16523 C C . ARG A 1 8 ? 1.095 2.681 -22.825 1.00 0.00 8 ARG A C 16
ATOM 16524 O O . ARG A 1 8 ? 2.213 2.164 -22.827 1.00 0.00 8 ARG A O 16
ATOM 16545 N N . SER A 1 9 ? 0.503 3.120 -21.719 1.00 0.00 9 SER A N 16
ATOM 16546 C CA . SER A 1 9 ? 1.149 3.022 -20.416 1.00 0.00 9 SER A CA 16
ATOM 16547 C C . SER A 1 9 ? 0.411 2.035 -19.517 1.00 0.00 9 SER A C 16
ATOM 16548 O O . SER A 1 9 ? 1.029 1.230 -18.820 1.00 0.00 9 SER A O 16
ATOM 16556 N N . SER A 1 10 ? -0.917 2.102 -19.539 1.00 0.00 10 SER A N 16
ATOM 16557 C CA . SER A 1 10 ? -1.740 1.217 -18.723 1.00 0.00 10 SER A CA 16
ATOM 16558 C C . SER A 1 10 ? -1.448 -0.245 -19.044 1.00 0.00 10 SER A C 16
ATOM 16559 O O . SER A 1 10 ? -1.708 -0.713 -20.153 1.00 0.00 10 SER A O 16
ATOM 16567 N N . ARG A 1 11 ? -0.906 -0.962 -18.065 1.00 0.00 11 ARG A N 16
ATOM 16568 C CA . ARG A 1 11 ? -0.577 -2.371 -18.242 1.00 0.00 11 ARG A CA 16
ATOM 16569 C C . ARG A 1 11 ? -1.452 -3.250 -17.353 1.00 0.00 11 ARG A C 16
ATOM 16570 O O . ARG A 1 11 ? -2.131 -4.158 -17.834 1.00 0.00 11 ARG A O 16
ATOM 16591 N N . THR A 1 12 ? -1.432 -2.974 -16.053 1.00 0.00 12 THR A N 16
ATOM 16592 C CA . THR A 1 12 ? -2.222 -3.740 -15.097 1.00 0.00 12 THR A CA 16
ATOM 16593 C C . THR A 1 12 ? -2.907 -2.823 -14.090 1.00 0.00 12 THR A C 16
ATOM 16594 O O . THR A 1 12 ? -2.247 -2.182 -13.271 1.00 0.00 12 THR A O 16
ATOM 16605 N N . ARG A 1 13 ? -4.233 -2.765 -14.156 1.00 0.00 13 ARG A N 16
ATOM 16606 C CA . ARG A 1 13 ? -5.007 -1.925 -13.250 1.00 0.00 13 ARG A CA 16
ATOM 16607 C C . ARG A 1 13 ? -5.547 -2.742 -12.080 1.00 0.00 13 ARG A C 16
ATOM 16608 O O . ARG A 1 13 ? -6.214 -3.759 -12.275 1.00 0.00 13 ARG A O 16
ATOM 16629 N N . PHE A 1 14 ? -5.255 -2.290 -10.865 1.00 0.00 14 PHE A N 16
ATOM 16630 C CA . PHE A 1 14 ? -5.711 -2.979 -9.663 1.00 0.00 14 PHE A CA 16
ATOM 16631 C C . PHE A 1 14 ? -6.855 -2.218 -9.000 1.00 0.00 14 PHE A C 16
ATOM 16632 O O . PHE A 1 14 ? -7.054 -1.029 -9.252 1.00 0.00 14 PHE A O 16
ATOM 16649 N N . THR A 1 15 ? -7.605 -2.912 -8.149 1.00 0.00 15 THR A N 16
ATOM 16650 C CA . THR A 1 15 ? -8.730 -2.303 -7.450 1.00 0.00 15 THR A CA 16
ATOM 16651 C C . THR A 1 15 ? -8.409 -2.087 -5.976 1.00 0.00 15 THR A C 16
ATOM 16652 O O . THR A 1 15 ? -7.486 -2.697 -5.436 1.00 0.00 15 THR A O 16
ATOM 16663 N N . ASP A 1 16 ? -9.177 -1.217 -5.330 1.00 0.00 16 ASP A N 16
ATOM 16664 C CA . ASP A 1 16 ? -8.975 -0.922 -3.916 1.00 0.00 16 ASP A CA 16
ATOM 16665 C C . ASP A 1 16 ? -8.647 -2.192 -3.137 1.00 0.00 16 ASP A C 16
ATOM 16666 O O . ASP A 1 16 ? -7.756 -2.198 -2.287 1.00 0.00 16 ASP A O 16
ATOM 16675 N N . TYR A 1 17 ? -9.372 -3.265 -3.432 1.00 0.00 17 TYR A N 16
ATOM 16676 C CA . TYR A 1 17 ? -9.161 -4.540 -2.757 1.00 0.00 17 TYR A CA 16
ATOM 16677 C C . TYR A 1 17 ? -7.716 -5.004 -2.912 1.00 0.00 17 TYR A C 16
ATOM 16678 O O . TYR A 1 17 ? -7.040 -5.302 -1.927 1.00 0.00 17 TYR A O 16
ATOM 16696 N N . GLN A 1 18 ? -7.250 -5.063 -4.155 1.00 0.00 18 GLN A N 16
ATOM 16697 C CA . GLN A 1 18 ? -5.885 -5.492 -4.439 1.00 0.00 18 GLN A CA 16
ATOM 16698 C C . GLN A 1 18 ? -4.875 -4.481 -3.905 1.00 0.00 18 GLN A C 16
ATOM 16699 O O . GLN A 1 18 ? -3.953 -4.839 -3.170 1.00 0.00 18 GLN A O 16
ATOM 16713 N N . LEU A 1 19 ? -5.054 -3.219 -4.278 1.00 0.00 19 LEU A N 16
ATOM 16714 C CA . LEU A 1 19 ? -4.158 -2.156 -3.837 1.00 0.00 19 LEU A CA 16
ATOM 16715 C C . LEU A 1 19 ? -4.048 -2.133 -2.316 1.00 0.00 19 LEU A C 16
ATOM 16716 O O . LEU A 1 19 ? -3.009 -1.771 -1.764 1.00 0.00 19 LEU A O 16
ATOM 16732 N N . ARG A 1 20 ? -5.126 -2.523 -1.644 1.00 0.00 20 ARG A N 16
ATOM 16733 C CA . ARG A 1 20 ? -5.151 -2.548 -0.187 1.00 0.00 20 ARG A CA 16
ATOM 16734 C C . ARG A 1 20 ? -4.147 -3.560 0.357 1.00 0.00 20 ARG A C 16
ATOM 16735 O O . ARG A 1 20 ? -3.427 -3.283 1.316 1.00 0.00 20 ARG A O 16
ATOM 16756 N N . VAL A 1 21 ? -4.105 -4.736 -0.262 1.00 0.00 21 VAL A N 16
ATOM 16757 C CA . VAL A 1 21 ? -3.190 -5.790 0.159 1.00 0.00 21 VAL A CA 16
ATOM 16758 C C . VAL A 1 21 ? -1.763 -5.489 -0.288 1.00 0.00 21 VAL A C 16
ATOM 16759 O O . VAL A 1 21 ? -0.813 -5.652 0.479 1.00 0.00 21 VAL A O 16
ATOM 16772 N N . LEU A 1 22 ? -1.620 -5.048 -1.533 1.00 0.00 22 LEU A N 16
ATOM 16773 C CA . LEU A 1 22 ? -0.308 -4.723 -2.083 1.00 0.00 22 LEU A CA 16
ATOM 16774 C C . LEU A 1 22 ? 0.334 -3.571 -1.316 1.00 0.00 22 LEU A C 16
ATOM 16775 O O . LEU A 1 22 ? 1.508 -3.632 -0.954 1.00 0.00 22 LEU A O 16
ATOM 16791 N N . GLN A 1 23 ? -0.447 -2.523 -1.071 1.00 0.00 23 GLN A N 16
ATOM 16792 C CA . GLN A 1 23 ? 0.046 -1.358 -0.346 1.00 0.00 23 GLN A CA 16
ATOM 16793 C C . GLN A 1 23 ? 0.309 -1.698 1.117 1.00 0.00 23 GLN A C 16
ATOM 16794 O O . GLN A 1 23 ? 1.270 -1.212 1.714 1.00 0.00 23 GLN A O 16
ATOM 16808 N N . ASP A 1 24 ? -0.550 -2.535 1.688 1.00 0.00 24 ASP A N 16
ATOM 16809 C CA . ASP A 1 24 ? -0.409 -2.941 3.082 1.00 0.00 24 ASP A CA 16
ATOM 16810 C C . ASP A 1 24 ? 0.873 -3.742 3.288 1.00 0.00 24 ASP A C 16
ATOM 16811 O O . ASP A 1 24 ? 1.565 -3.577 4.293 1.00 0.00 24 ASP A O 16
ATOM 16820 N N . PHE A 1 25 ? 1.183 -4.610 2.331 1.00 0.00 25 PHE A N 16
ATOM 16821 C CA . PHE A 1 25 ? 2.380 -5.438 2.408 1.00 0.00 25 PHE A CA 16
ATOM 16822 C C . PHE A 1 25 ? 3.632 -4.611 2.130 1.00 0.00 25 PHE A C 16
ATOM 16823 O O . PHE A 1 25 ? 4.720 -4.930 2.610 1.00 0.00 25 PHE A O 16
ATOM 16840 N N . PHE A 1 26 ? 3.470 -3.548 1.350 1.00 0.00 26 PHE A N 16
ATOM 16841 C CA . PHE A 1 26 ? 4.586 -2.675 1.005 1.00 0.00 26 PHE A CA 16
ATOM 16842 C C . PHE A 1 26 ? 4.968 -1.787 2.186 1.00 0.00 26 PHE A C 16
ATOM 16843 O O . PHE A 1 26 ? 6.145 -1.654 2.522 1.00 0.00 26 PHE A O 16
ATOM 16860 N N . ASP A 1 27 ? 3.964 -1.183 2.812 1.00 0.00 27 ASP A N 16
ATOM 16861 C CA . ASP A 1 27 ? 4.193 -0.308 3.956 1.00 0.00 27 ASP A CA 16
ATOM 16862 C C . ASP A 1 27 ? 4.977 -1.032 5.046 1.00 0.00 27 ASP A C 16
ATOM 16863 O O . ASP A 1 27 ? 5.710 -0.410 5.815 1.00 0.00 27 ASP A O 16
ATOM 16872 N N . ALA A 1 28 ? 4.817 -2.350 5.106 1.00 0.00 28 ALA A N 16
ATOM 16873 C CA . ALA A 1 28 ? 5.510 -3.159 6.101 1.00 0.00 28 ALA A CA 16
ATOM 16874 C C . ALA A 1 28 ? 6.779 -3.775 5.521 1.00 0.00 28 ALA A C 16
ATOM 16875 O O . ALA A 1 28 ? 7.812 -3.833 6.186 1.00 0.00 28 ALA A O 16
ATOM 16882 N N . ASN A 1 29 ? 6.692 -4.233 4.276 1.00 0.00 29 ASN A N 16
ATOM 16883 C CA . ASN A 1 29 ? 7.834 -4.846 3.607 1.00 0.00 29 ASN A CA 16
ATOM 16884 C C . ASN A 1 29 ? 7.799 -4.567 2.107 1.00 0.00 29 ASN A C 16
ATOM 16885 O O . ASN A 1 29 ? 6.812 -4.861 1.434 1.00 0.00 29 ASN A O 16
ATOM 16896 N N . ALA A 1 30 ? 8.884 -4.000 1.591 1.00 0.00 30 ALA A N 16
ATOM 16897 C CA . ALA A 1 30 ? 8.979 -3.684 0.171 1.00 0.00 30 ALA A CA 16
ATOM 16898 C C . ALA A 1 30 ? 10.152 -4.412 -0.476 1.00 0.00 30 ALA A C 16
ATOM 16899 O O . ALA A 1 30 ? 10.521 -4.126 -1.616 1.00 0.00 30 ALA A O 16
ATOM 16906 N N . TYR A 1 31 ? 10.735 -5.353 0.257 1.00 0.00 31 TYR A N 16
ATOM 16907 C CA . TYR A 1 31 ? 11.869 -6.120 -0.244 1.00 0.00 31 TYR A CA 16
ATOM 16908 C C . TYR A 1 31 ? 11.680 -7.610 0.022 1.00 0.00 31 TYR A C 16
ATOM 16909 O O . TYR A 1 31 ? 12.607 -8.320 0.412 1.00 0.00 31 TYR A O 16
ATOM 16927 N N . PRO A 1 32 ? 10.449 -8.097 -0.194 1.00 0.00 32 PRO A N 16
ATOM 16928 C CA . PRO A 1 32 ? 10.107 -9.507 0.015 1.00 0.00 32 PRO A CA 16
ATOM 16929 C C . PRO A 1 32 ? 10.756 -10.420 -1.020 1.00 0.00 32 PRO A C 16
ATOM 16930 O O . PRO A 1 32 ? 11.131 -9.977 -2.106 1.00 0.00 32 PRO A O 16
ATOM 16941 N N . LYS A 1 33 ? 10.885 -11.697 -0.677 1.00 0.00 33 LYS A N 16
ATOM 16942 C CA . LYS A 1 33 ? 11.487 -12.674 -1.576 1.00 0.00 33 LYS A CA 16
ATOM 16943 C C . LYS A 1 33 ? 10.415 -13.443 -2.341 1.00 0.00 33 LYS A C 16
ATOM 16944 O O . LYS A 1 33 ? 9.220 -13.254 -2.112 1.00 0.00 33 LYS A O 16
ATOM 16963 N N . ASP A 1 34 ? 10.849 -14.312 -3.248 1.00 0.00 34 ASP A N 16
ATOM 16964 C CA . ASP A 1 34 ? 9.926 -15.111 -4.044 1.00 0.00 34 ASP A CA 16
ATOM 16965 C C . ASP A 1 34 ? 8.867 -15.762 -3.159 1.00 0.00 34 ASP A C 16
ATOM 16966 O O . ASP A 1 34 ? 7.668 -15.617 -3.400 1.00 0.00 34 ASP A O 16
ATOM 16975 N N . ASP A 1 35 ? 9.318 -16.478 -2.136 1.00 0.00 35 ASP A N 16
ATOM 16976 C CA . ASP A 1 35 ? 8.410 -17.151 -1.214 1.00 0.00 35 ASP A CA 16
ATOM 16977 C C . ASP A 1 35 ? 7.313 -16.202 -0.743 1.00 0.00 35 ASP A C 16
ATOM 16978 O O . ASP A 1 35 ? 6.131 -16.544 -0.769 1.00 0.00 35 ASP A O 16
ATOM 16987 N N . GLU A 1 36 ? 7.713 -15.010 -0.311 1.00 0.00 36 GLU A N 16
ATOM 16988 C CA . GLU A 1 36 ? 6.763 -14.013 0.168 1.00 0.00 36 GLU A CA 16
ATOM 16989 C C . GLU A 1 36 ? 5.805 -13.596 -0.944 1.00 0.00 36 GLU A C 16
ATOM 16990 O O . GLU A 1 36 ? 4.586 -13.663 -0.786 1.00 0.00 36 GLU A O 16
ATOM 17002 N N . PHE A 1 37 ? 6.366 -13.165 -2.069 1.00 0.00 37 PHE A N 16
ATOM 17003 C CA . PHE A 1 37 ? 5.562 -12.735 -3.208 1.00 0.00 37 PHE A CA 16
ATOM 17004 C C . PHE A 1 37 ? 4.458 -13.744 -3.506 1.00 0.00 37 PHE A C 16
ATOM 17005 O O . PHE A 1 37 ? 3.341 -13.370 -3.862 1.00 0.00 37 PHE A O 16
ATOM 17022 N N . GLU A 1 38 ? 4.780 -15.026 -3.358 1.00 0.00 38 GLU A N 16
ATOM 17023 C CA . GLU A 1 38 ? 3.815 -16.089 -3.614 1.00 0.00 38 GLU A CA 16
ATOM 17024 C C . GLU A 1 38 ? 2.567 -15.909 -2.755 1.00 0.00 38 GLU A C 16
ATOM 17025 O O . GLU A 1 38 ? 1.444 -16.070 -3.233 1.00 0.00 38 GLU A O 16
ATOM 17037 N N . GLN A 1 39 ? 2.772 -15.574 -1.485 1.00 0.00 39 GLN A N 16
ATOM 17038 C CA . GLN A 1 39 ? 1.664 -15.374 -0.559 1.00 0.00 39 GLN A CA 16
ATOM 17039 C C . GLN A 1 39 ? 0.640 -14.403 -1.139 1.00 0.00 39 GLN A C 16
ATOM 17040 O O . GLN A 1 39 ? -0.557 -14.691 -1.167 1.00 0.00 39 GLN A O 16
ATOM 17054 N N . LEU A 1 40 ? 1.118 -13.252 -1.599 1.00 0.00 40 LEU A N 16
ATOM 17055 C CA . LEU A 1 40 ? 0.244 -12.237 -2.177 1.00 0.00 40 LEU A CA 16
ATOM 17056 C C . LEU A 1 40 ? -0.292 -12.689 -3.532 1.00 0.00 40 LEU A C 16
ATOM 17057 O O . LEU A 1 40 ? -1.474 -12.518 -3.832 1.00 0.00 40 LEU A O 16
ATOM 17073 N N . SER A 1 41 ? 0.585 -13.267 -4.347 1.00 0.00 41 SER A N 16
ATOM 17074 C CA . SER A 1 41 ? 0.200 -13.742 -5.671 1.00 0.00 41 SER A CA 16
ATOM 17075 C C . SER A 1 41 ? -0.945 -14.745 -5.577 1.00 0.00 41 SER A C 16
ATOM 17076 O O . SER A 1 41 ? -1.797 -14.816 -6.462 1.00 0.00 41 SER A O 16
ATOM 17084 N N . ASN A 1 42 ? -0.959 -15.519 -4.496 1.00 0.00 42 ASN A N 16
ATOM 17085 C CA . ASN A 1 42 ? -1.999 -16.519 -4.285 1.00 0.00 42 ASN A CA 16
ATOM 17086 C C . ASN A 1 42 ? -3.282 -15.871 -3.774 1.00 0.00 42 ASN A C 16
ATOM 17087 O O . ASN A 1 42 ? -4.385 -16.307 -4.104 1.00 0.00 42 ASN A O 16
ATOM 17098 N N . LEU A 1 43 ? -3.130 -14.826 -2.968 1.00 0.00 43 LEU A N 16
ATOM 17099 C CA . LEU A 1 43 ? -4.276 -14.115 -2.412 1.00 0.00 43 LEU A CA 16
ATOM 17100 C C . LEU A 1 43 ? -5.000 -13.319 -3.493 1.00 0.00 43 LEU A C 16
ATOM 17101 O O . LEU A 1 43 ? -6.189 -13.525 -3.738 1.00 0.00 43 LEU A O 16
ATOM 17117 N N . LEU A 1 44 ? -4.275 -12.412 -4.137 1.00 0.00 44 LEU A N 16
ATOM 17118 C CA . LEU A 1 44 ? -4.848 -11.585 -5.194 1.00 0.00 44 LEU A CA 16
ATOM 17119 C C . LEU A 1 44 ? -4.971 -12.373 -6.495 1.00 0.00 44 LEU A C 16
ATOM 17120 O O . LEU A 1 44 ? -5.569 -11.904 -7.462 1.00 0.00 44 LEU A O 16
ATOM 17136 N N . ASN A 1 45 ? -4.402 -13.574 -6.509 1.00 0.00 45 ASN A N 16
ATOM 17137 C CA . ASN A 1 45 ? -4.450 -14.429 -7.690 1.00 0.00 45 ASN A CA 16
ATOM 17138 C C . ASN A 1 45 ? -3.783 -13.748 -8.881 1.00 0.00 45 ASN A C 16
ATOM 17139 O O . ASN A 1 45 ? -4.163 -13.972 -10.031 1.00 0.00 45 ASN A O 16
ATOM 17150 N N . LEU A 1 46 ? -2.787 -12.915 -8.598 1.00 0.00 46 LEU A N 16
ATOM 17151 C CA . LEU A 1 46 ? -2.066 -12.201 -9.646 1.00 0.00 46 LEU A CA 16
ATOM 17152 C C . LEU A 1 46 ? -0.653 -12.753 -9.807 1.00 0.00 46 LEU A C 16
ATOM 17153 O O . LEU A 1 46 ? -0.062 -13.297 -8.874 1.00 0.00 46 LEU A O 16
ATOM 17169 N N . PRO A 1 47 ? -0.095 -12.608 -11.019 1.00 0.00 47 PRO A N 16
ATOM 17170 C CA . PRO A 1 47 ? 1.256 -13.083 -11.330 1.00 0.00 47 PRO A CA 16
ATOM 17171 C C . PRO A 1 47 ? 2.334 -12.264 -10.628 1.00 0.00 47 PRO A C 16
ATOM 17172 O O . PRO A 1 47 ? 2.310 -11.033 -10.654 1.00 0.00 47 PRO A O 16
ATOM 17183 N N . THR A 1 48 ? 3.282 -12.955 -10.002 1.00 0.00 48 THR A N 16
ATOM 17184 C CA . THR A 1 48 ? 4.368 -12.292 -9.292 1.00 0.00 48 THR A CA 16
ATOM 17185 C C . THR A 1 48 ? 4.972 -11.173 -10.133 1.00 0.00 48 THR A C 16
ATOM 17186 O O . THR A 1 48 ? 5.440 -10.166 -9.600 1.00 0.00 48 THR A O 16
ATOM 17197 N N . ARG A 1 49 ? 4.957 -11.354 -11.449 1.00 0.00 49 ARG A N 16
ATOM 17198 C CA . ARG A 1 49 ? 5.503 -10.359 -12.364 1.00 0.00 49 ARG A CA 16
ATOM 17199 C C . ARG A 1 49 ? 4.751 -9.037 -12.242 1.00 0.00 49 ARG A C 16
ATOM 17200 O O . ARG A 1 49 ? 5.342 -7.962 -12.344 1.00 0.00 49 ARG A O 16
ATOM 17221 N N . VAL A 1 50 ? 3.443 -9.124 -12.022 1.00 0.00 50 VAL A N 16
ATOM 17222 C CA . VAL A 1 50 ? 2.609 -7.936 -11.885 1.00 0.00 50 VAL A CA 16
ATOM 17223 C C . VAL A 1 50 ? 2.805 -7.282 -10.522 1.00 0.00 50 VAL A C 16
ATOM 17224 O O . VAL A 1 50 ? 2.767 -6.057 -10.399 1.00 0.00 50 VAL A O 16
ATOM 17237 N N . ILE A 1 51 ? 3.015 -8.106 -9.501 1.00 0.00 51 ILE A N 16
ATOM 17238 C CA . ILE A 1 51 ? 3.218 -7.607 -8.147 1.00 0.00 51 ILE A CA 16
ATOM 17239 C C . ILE A 1 51 ? 4.622 -7.038 -7.976 1.00 0.00 51 ILE A C 16
ATOM 17240 O O . ILE A 1 51 ? 4.827 -6.070 -7.243 1.00 0.00 51 ILE A O 16
ATOM 17256 N N . VAL A 1 52 ? 5.588 -7.646 -8.658 1.00 0.00 52 VAL A N 16
ATOM 17257 C CA . VAL A 1 52 ? 6.974 -7.198 -8.584 1.00 0.00 52 VAL A CA 16
ATOM 17258 C C . VAL A 1 52 ? 7.127 -5.788 -9.142 1.00 0.00 52 VAL A C 16
ATOM 17259 O O . VAL A 1 52 ? 7.601 -4.884 -8.453 1.00 0.00 52 VAL A O 16
ATOM 17272 N N . VAL A 1 53 ? 6.720 -5.605 -10.394 1.00 0.00 53 VAL A N 16
ATOM 17273 C CA . VAL A 1 53 ? 6.810 -4.304 -11.045 1.00 0.00 53 VAL A CA 16
ATOM 17274 C C . VAL A 1 53 ? 6.182 -3.214 -10.184 1.00 0.00 53 VAL A C 16
ATOM 17275 O O . VAL A 1 53 ? 6.682 -2.091 -10.124 1.00 0.00 53 VAL A O 16
ATOM 17288 N N . TRP A 1 54 ? 5.084 -3.553 -9.518 1.00 0.00 54 TRP A N 16
ATOM 17289 C CA . TRP A 1 54 ? 4.388 -2.603 -8.658 1.00 0.00 54 TRP A CA 16
ATOM 17290 C C . TRP A 1 54 ? 5.228 -2.260 -7.433 1.00 0.00 54 TRP A C 16
ATOM 17291 O O . TRP A 1 54 ? 5.360 -1.092 -7.066 1.00 0.00 54 TRP A O 16
ATOM 17312 N N . PHE A 1 55 ? 5.795 -3.284 -6.804 1.00 0.00 55 PHE A N 16
ATOM 17313 C CA . PHE A 1 55 ? 6.622 -3.090 -5.619 1.00 0.00 55 PHE A CA 16
ATOM 17314 C C . PHE A 1 55 ? 7.891 -2.315 -5.962 1.00 0.00 55 PHE A C 16
ATOM 17315 O O . PHE A 1 55 ? 8.320 -1.442 -5.209 1.00 0.00 55 PHE A O 16
ATOM 17332 N N . GLN A 1 56 ? 8.486 -2.643 -7.105 1.00 0.00 56 GLN A N 16
ATOM 17333 C CA . GLN A 1 56 ? 9.707 -1.980 -7.548 1.00 0.00 56 GLN A CA 16
ATOM 17334 C C . GLN A 1 56 ? 9.504 -0.471 -7.637 1.00 0.00 56 GLN A C 16
ATOM 17335 O O . GLN A 1 56 ? 10.289 0.304 -7.091 1.00 0.00 56 GLN A O 16
ATOM 17349 N N . ASN A 1 57 ? 8.447 -0.061 -8.330 1.00 0.00 57 ASN A N 16
ATOM 17350 C CA . ASN A 1 57 ? 8.142 1.356 -8.492 1.00 0.00 57 ASN A CA 16
ATOM 17351 C C . ASN A 1 57 ? 7.848 2.007 -7.143 1.00 0.00 57 ASN A C 16
ATOM 17352 O O . ASN A 1 57 ? 8.462 3.010 -6.780 1.00 0.00 57 ASN A O 16
ATOM 17363 N N . ALA A 1 58 ? 6.906 1.429 -6.406 1.00 0.00 58 ALA A N 16
ATOM 17364 C CA . ALA A 1 58 ? 6.532 1.950 -5.097 1.00 0.00 58 ALA A CA 16
ATOM 17365 C C . ALA A 1 58 ? 7.765 2.353 -4.295 1.00 0.00 58 ALA A C 16
ATOM 17366 O O . ALA A 1 58 ? 7.757 3.365 -3.593 1.00 0.00 58 ALA A O 16
ATOM 17373 N N . ARG A 1 59 ? 8.822 1.554 -4.402 1.00 0.00 59 ARG A N 16
ATOM 17374 C CA . ARG A 1 59 ? 10.061 1.827 -3.684 1.00 0.00 59 ARG A CA 16
ATOM 17375 C C . ARG A 1 59 ? 10.742 3.078 -4.231 1.00 0.00 59 ARG A C 16
ATOM 17376 O O . ARG A 1 59 ? 11.208 3.925 -3.470 1.00 0.00 59 ARG A O 16
ATOM 17397 N N . GLN A 1 60 ? 10.796 3.185 -5.555 1.00 0.00 60 GLN A N 16
ATOM 17398 C CA . GLN A 1 60 ? 11.421 4.332 -6.203 1.00 0.00 60 GLN A CA 16
ATOM 17399 C C . GLN A 1 60 ? 10.645 5.612 -5.913 1.00 0.00 60 GLN A C 16
ATOM 17400 O O . GLN A 1 60 ? 11.232 6.662 -5.651 1.00 0.00 60 GLN A O 16
ATOM 17414 N N . LYS A 1 61 ? 9.320 5.518 -5.961 1.00 0.00 61 LYS A N 16
ATOM 17415 C CA . LYS A 1 61 ? 8.462 6.668 -5.702 1.00 0.00 61 LYS A CA 16
ATOM 17416 C C . LYS A 1 61 ? 8.494 7.050 -4.226 1.00 0.00 61 LYS A C 16
ATOM 17417 O O . LYS A 1 61 ? 8.580 8.228 -3.882 1.00 0.00 61 LYS A O 16
ATOM 17436 N N . ALA A 1 62 ? 8.425 6.046 -3.358 1.00 0.00 62 ALA A N 16
ATOM 17437 C CA . ALA A 1 62 ? 8.451 6.277 -1.919 1.00 0.00 62 ALA A CA 16
ATOM 17438 C C . ALA A 1 62 ? 9.727 6.999 -1.501 1.00 0.00 62 ALA A C 16
ATOM 17439 O O . ALA A 1 62 ? 9.693 7.909 -0.673 1.00 0.00 62 ALA A O 16
ATOM 17446 N N . ARG A 1 63 ? 10.851 6.586 -2.078 1.00 0.00 63 ARG A N 16
ATOM 17447 C CA . ARG A 1 63 ? 12.139 7.193 -1.764 1.00 0.00 63 ARG A CA 16
ATOM 17448 C C . ARG A 1 63 ? 12.307 8.521 -2.496 1.00 0.00 63 ARG A C 16
ATOM 17449 O O . ARG A 1 63 ? 12.152 8.595 -3.715 1.00 0.00 63 ARG A O 16
ATOM 17470 N N . LYS A 1 64 ? 12.625 9.569 -1.744 1.00 0.00 64 LYS A N 16
ATOM 17471 C CA . LYS A 1 64 ? 12.816 10.895 -2.320 1.00 0.00 64 LYS A CA 16
ATOM 17472 C C . LYS A 1 64 ? 13.694 11.758 -1.419 1.00 0.00 64 LYS A C 16
ATOM 17473 O O . LYS A 1 64 ? 14.121 11.322 -0.350 1.00 0.00 64 LYS A O 16
ATOM 17492 N N . SER A 1 65 ? 13.958 12.985 -1.858 1.00 0.00 65 SER A N 16
ATOM 17493 C CA . SER A 1 65 ? 14.786 13.909 -1.092 1.00 0.00 65 SER A CA 16
ATOM 17494 C C . SER A 1 65 ? 14.024 15.194 -0.782 1.00 0.00 65 SER A C 16
ATOM 17495 O O . SER A 1 65 ? 13.980 15.642 0.363 1.00 0.00 65 SER A O 16
ATOM 17503 N N . GLY A 1 66 ? 13.425 15.782 -1.813 1.00 0.00 66 GLY A N 16
ATOM 17504 C CA . GLY A 1 66 ? 12.672 17.009 -1.632 1.00 0.00 66 GLY A CA 16
ATOM 17505 C C . GLY A 1 66 ? 11.606 17.198 -2.693 1.00 0.00 66 GLY A C 16
ATOM 17506 O O . GLY A 1 66 ? 11.099 16.237 -3.271 1.00 0.00 66 GLY A O 16
ATOM 17510 N N . PRO A 1 67 ? 11.251 18.463 -2.961 1.00 0.00 67 PRO A N 16
ATOM 17511 C CA . PRO A 1 67 ? 10.234 18.805 -3.961 1.00 0.00 67 PRO A CA 16
ATOM 17512 C C . PRO A 1 67 ? 10.706 18.532 -5.385 1.00 0.00 67 PRO A C 16
ATOM 17513 O O . PRO A 1 67 ? 11.457 19.318 -5.961 1.00 0.00 67 PRO A O 16
ATOM 17524 N N . SER A 1 68 ? 10.261 17.412 -5.946 1.00 0.00 68 SER A N 16
ATOM 17525 C CA . SER A 1 68 ? 10.641 17.034 -7.302 1.00 0.00 68 SER A CA 16
ATOM 17526 C C . SER A 1 68 ? 9.406 16.800 -8.167 1.00 0.00 68 SER A C 16
ATOM 17527 O O . SER A 1 68 ? 8.556 15.970 -7.843 1.00 0.00 68 SER A O 16
ATOM 17535 N N . SER A 1 69 ? 9.314 17.537 -9.269 1.00 0.00 69 SER A N 16
ATOM 17536 C CA . SER A 1 69 ? 8.182 17.413 -10.180 1.00 0.00 69 SER A CA 16
ATOM 17537 C C . SER A 1 69 ? 8.281 16.129 -10.999 1.00 0.00 69 SER A C 16
ATOM 17538 O O . SER A 1 69 ? 9.375 15.636 -11.270 1.00 0.00 69 SER A O 16
ATOM 17546 N N . GLY A 1 70 ? 7.129 15.593 -11.389 1.00 0.00 70 GLY A N 16
ATOM 17547 C CA . GLY A 1 70 ? 7.106 14.371 -12.172 1.00 0.00 70 GLY A CA 16
ATOM 17548 C C . GLY A 1 70 ? 5.707 13.812 -12.333 1.00 0.00 70 GLY A C 16
ATOM 17549 O O . GLY A 1 70 ? 5.527 12.602 -12.477 1.00 0.00 70 GLY A O 16
ATOM 17553 N N . GLY A 1 1 ? 0.134 3.479 -39.483 1.00 0.00 1 GLY A N 17
ATOM 17554 C CA . GLY A 1 1 ? 1.114 2.425 -39.298 1.00 0.00 1 GLY A CA 17
ATOM 17555 C C . GLY A 1 1 ? 1.351 2.104 -37.836 1.00 0.00 1 GLY A C 17
ATOM 17556 O O . GLY A 1 1 ? 0.404 1.946 -37.066 1.00 0.00 1 GLY A O 17
ATOM 17560 N N . SER A 1 2 ? 2.620 2.007 -37.451 1.00 0.00 2 SER A N 17
ATOM 17561 C CA . SER A 1 2 ? 2.979 1.697 -36.072 1.00 0.00 2 SER A CA 17
ATOM 17562 C C . SER A 1 2 ? 3.873 2.786 -35.486 1.00 0.00 2 SER A C 17
ATOM 17563 O O . SER A 1 2 ? 5.020 2.953 -35.901 1.00 0.00 2 SER A O 17
ATOM 17571 N N . SER A 1 3 ? 3.338 3.525 -34.519 1.00 0.00 3 SER A N 17
ATOM 17572 C CA . SER A 1 3 ? 4.084 4.601 -33.878 1.00 0.00 3 SER A CA 17
ATOM 17573 C C . SER A 1 3 ? 4.566 4.178 -32.493 1.00 0.00 3 SER A C 17
ATOM 17574 O O . SER A 1 3 ? 5.733 4.356 -32.149 1.00 0.00 3 SER A O 17
ATOM 17582 N N . GLY A 1 4 ? 3.655 3.617 -31.703 1.00 0.00 4 GLY A N 17
ATOM 17583 C CA . GLY A 1 4 ? 4.005 3.177 -30.365 1.00 0.00 4 GLY A CA 17
ATOM 17584 C C . GLY A 1 4 ? 4.224 4.336 -29.413 1.00 0.00 4 GLY A C 17
ATOM 17585 O O . GLY A 1 4 ? 5.295 4.943 -29.399 1.00 0.00 4 GLY A O 17
ATOM 17589 N N . SER A 1 5 ? 3.206 4.645 -28.615 1.00 0.00 5 SER A N 17
ATOM 17590 C CA . SER A 1 5 ? 3.291 5.743 -27.659 1.00 0.00 5 SER A CA 17
ATOM 17591 C C . SER A 1 5 ? 3.439 5.213 -26.236 1.00 0.00 5 SER A C 17
ATOM 17592 O O . SER A 1 5 ? 2.814 5.721 -25.305 1.00 0.00 5 SER A O 17
ATOM 17600 N N . SER A 1 6 ? 4.271 4.189 -26.076 1.00 0.00 6 SER A N 17
ATOM 17601 C CA . SER A 1 6 ? 4.499 3.587 -24.767 1.00 0.00 6 SER A CA 17
ATOM 17602 C C . SER A 1 6 ? 5.305 4.523 -23.872 1.00 0.00 6 SER A C 17
ATOM 17603 O O . SER A 1 6 ? 6.324 5.072 -24.287 1.00 0.00 6 SER A O 17
ATOM 17611 N N . GLY A 1 7 ? 4.838 4.699 -22.639 1.00 0.00 7 GLY A N 17
ATOM 17612 C CA . GLY A 1 7 ? 5.527 5.569 -21.703 1.00 0.00 7 GLY A CA 17
ATOM 17613 C C . GLY A 1 7 ? 4.622 6.052 -20.587 1.00 0.00 7 GLY A C 17
ATOM 17614 O O . GLY A 1 7 ? 3.753 6.897 -20.805 1.00 0.00 7 GLY A O 17
ATOM 17618 N N . ARG A 1 8 ? 4.823 5.513 -19.389 1.00 0.00 8 ARG A N 17
ATOM 17619 C CA . ARG A 1 8 ? 4.016 5.892 -18.235 1.00 0.00 8 ARG A CA 17
ATOM 17620 C C . ARG A 1 8 ? 2.553 5.512 -18.447 1.00 0.00 8 ARG A C 17
ATOM 17621 O O . ARG A 1 8 ? 1.649 6.279 -18.117 1.00 0.00 8 ARG A O 17
ATOM 17642 N N . SER A 1 9 ? 2.329 4.325 -19.000 1.00 0.00 9 SER A N 17
ATOM 17643 C CA . SER A 1 9 ? 0.977 3.845 -19.260 1.00 0.00 9 SER A CA 17
ATOM 17644 C C . SER A 1 9 ? 0.662 2.619 -18.408 1.00 0.00 9 SER A C 17
ATOM 17645 O O . SER A 1 9 ? 1.374 1.616 -18.458 1.00 0.00 9 SER A O 17
ATOM 17653 N N . SER A 1 10 ? -0.409 2.708 -17.627 1.00 0.00 10 SER A N 17
ATOM 17654 C CA . SER A 1 10 ? -0.817 1.608 -16.761 1.00 0.00 10 SER A CA 17
ATOM 17655 C C . SER A 1 10 ? -1.959 0.816 -17.390 1.00 0.00 10 SER A C 17
ATOM 17656 O O . SER A 1 10 ? -3.130 1.164 -17.236 1.00 0.00 10 SER A O 17
ATOM 17664 N N . ARG A 1 11 ? -1.610 -0.252 -18.101 1.00 0.00 11 ARG A N 17
ATOM 17665 C CA . ARG A 1 11 ? -2.604 -1.093 -18.755 1.00 0.00 11 ARG A CA 17
ATOM 17666 C C . ARG A 1 11 ? -3.380 -1.916 -17.730 1.00 0.00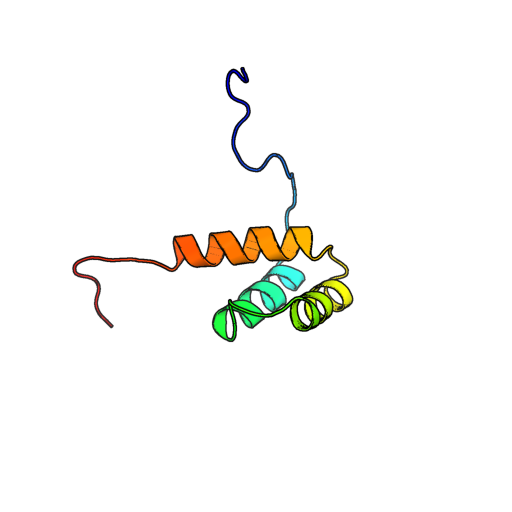 11 ARG A C 17
ATOM 17667 O O . ARG A 1 11 ? -4.611 -1.894 -17.702 1.00 0.00 11 ARG A O 17
ATOM 17688 N N . THR A 1 12 ? -2.651 -2.643 -16.888 1.00 0.00 12 THR A N 17
ATOM 17689 C CA . THR A 1 12 ? -3.269 -3.474 -15.863 1.00 0.00 12 THR A CA 17
ATOM 17690 C C . THR A 1 12 ? -3.481 -2.689 -14.573 1.00 0.00 12 THR A C 17
ATOM 17691 O O . THR A 1 12 ? -2.551 -2.501 -13.790 1.00 0.00 12 THR A O 17
ATOM 17702 N N . ARG A 1 13 ? -4.711 -2.234 -14.359 1.00 0.00 13 ARG A N 17
ATOM 17703 C CA . ARG A 1 13 ? -5.045 -1.469 -13.164 1.00 0.00 13 ARG A CA 17
ATOM 17704 C C . ARG A 1 13 ? -5.633 -2.375 -12.085 1.00 0.00 13 ARG A C 17
ATOM 17705 O O . ARG A 1 13 ? -6.403 -3.289 -12.379 1.00 0.00 13 ARG A O 17
ATOM 17726 N N . PHE A 1 14 ? -5.263 -2.114 -10.835 1.00 0.00 14 PHE A N 17
ATOM 17727 C CA . PHE A 1 14 ? -5.752 -2.906 -9.713 1.00 0.00 14 PHE A CA 17
ATOM 17728 C C . PHE A 1 14 ? -6.923 -2.210 -9.025 1.00 0.00 14 PHE A C 17
ATOM 17729 O O . PHE A 1 14 ? -7.180 -1.028 -9.255 1.00 0.00 14 PHE A O 17
ATOM 17746 N N . THR A 1 15 ? -7.631 -2.952 -8.179 1.00 0.00 15 THR A N 17
ATOM 17747 C CA . THR A 1 15 ? -8.775 -2.408 -7.458 1.00 0.00 15 THR A CA 17
ATOM 17748 C C . THR A 1 15 ? -8.461 -2.239 -5.976 1.00 0.00 15 THR A C 17
ATOM 17749 O O . THR A 1 15 ? -7.631 -2.959 -5.421 1.00 0.00 15 THR A O 17
ATOM 17760 N N . ASP A 1 16 ? -9.130 -1.283 -5.340 1.00 0.00 16 ASP A N 17
ATOM 17761 C CA . ASP A 1 16 ? -8.924 -1.020 -3.921 1.00 0.00 16 ASP A CA 17
ATOM 17762 C C . ASP A 1 16 ? -8.630 -2.313 -3.166 1.00 0.00 16 ASP A C 17
ATOM 17763 O O . ASP A 1 16 ? -7.702 -2.376 -2.359 1.00 0.00 16 ASP A O 17
ATOM 17772 N N . TYR A 1 17 ? -9.428 -3.341 -3.432 1.00 0.00 17 TYR A N 17
ATOM 17773 C CA . TYR A 1 17 ? -9.256 -4.632 -2.775 1.00 0.00 17 TYR A CA 17
ATOM 17774 C C . TYR A 1 17 ? -7.824 -5.135 -2.928 1.00 0.00 17 TYR A C 17
ATOM 17775 O O . TYR A 1 17 ? -7.210 -5.595 -1.966 1.00 0.00 17 TYR A O 17
ATOM 17793 N N . GLN A 1 18 ? -7.298 -5.042 -4.146 1.00 0.00 18 GLN A N 17
ATOM 17794 C CA . GLN A 1 18 ? -5.938 -5.487 -4.426 1.00 0.00 18 GLN A CA 17
ATOM 17795 C C . GLN A 1 18 ? -4.917 -4.482 -3.904 1.00 0.00 18 GLN A C 17
ATOM 17796 O O . GLN A 1 18 ? -3.988 -4.843 -3.181 1.00 0.00 18 GLN A O 17
ATOM 17810 N N . LEU A 1 19 ? -5.096 -3.219 -4.275 1.00 0.00 19 LEU A N 17
ATOM 17811 C CA . LEU A 1 19 ? -4.190 -2.159 -3.845 1.00 0.00 19 LEU A CA 17
ATOM 17812 C C . LEU A 1 19 ? -4.057 -2.141 -2.325 1.00 0.00 19 LEU A C 17
ATOM 17813 O O . LEU A 1 19 ? -3.019 -1.755 -1.788 1.00 0.00 19 LEU A O 17
ATOM 17829 N N . ARG A 1 20 ? -5.115 -2.561 -1.639 1.00 0.00 20 ARG A N 17
ATOM 17830 C CA . ARG A 1 20 ? -5.116 -2.594 -0.181 1.00 0.00 20 ARG A CA 17
ATOM 17831 C C . ARG A 1 20 ? -4.070 -3.574 0.342 1.00 0.00 20 ARG A C 17
ATOM 17832 O O . ARG A 1 20 ? -3.280 -3.242 1.226 1.00 0.00 20 ARG A O 17
ATOM 17853 N N . VAL A 1 21 ? -4.071 -4.783 -0.211 1.00 0.00 21 VAL A N 17
ATOM 17854 C CA . VAL A 1 21 ? -3.122 -5.811 0.199 1.00 0.00 21 VAL A CA 17
ATOM 17855 C C . VAL A 1 21 ? -1.718 -5.495 -0.303 1.00 0.00 21 VAL A C 17
ATOM 17856 O O . VAL A 1 21 ? -0.734 -5.677 0.415 1.00 0.00 21 VAL A O 17
ATOM 17869 N N . LEU A 1 22 ? -1.631 -5.020 -1.541 1.00 0.00 22 LEU A N 17
ATOM 17870 C CA . LEU A 1 22 ? -0.346 -4.677 -2.141 1.00 0.00 22 LEU A CA 17
ATOM 17871 C C . LEU A 1 22 ? 0.334 -3.553 -1.366 1.00 0.00 22 LEU A C 17
ATOM 17872 O O . LEU A 1 22 ? 1.525 -3.625 -1.067 1.00 0.00 22 LEU A O 17
ATOM 17888 N N . GLN A 1 23 ? -0.433 -2.517 -1.042 1.00 0.00 23 GLN A N 17
ATOM 17889 C CA . GLN A 1 23 ? 0.096 -1.378 -0.300 1.00 0.00 23 GLN A CA 17
ATOM 17890 C C . GLN A 1 23 ? 0.353 -1.750 1.157 1.00 0.00 23 GLN A C 17
ATOM 17891 O O . GLN A 1 23 ? 1.357 -1.344 1.743 1.00 0.00 23 GLN A O 17
ATOM 17905 N N . ASP A 1 24 ? -0.560 -2.522 1.735 1.00 0.00 24 ASP A N 17
ATOM 17906 C CA . ASP A 1 24 ? -0.432 -2.949 3.124 1.00 0.00 24 ASP A CA 17
ATOM 17907 C C . ASP A 1 24 ? 0.837 -3.771 3.324 1.00 0.00 24 ASP A C 17
ATOM 17908 O O . ASP A 1 24 ? 1.516 -3.646 4.344 1.00 0.00 24 ASP A O 17
ATOM 17917 N N . PHE A 1 25 ? 1.151 -4.614 2.345 1.00 0.00 25 PHE A N 17
ATOM 17918 C CA . PHE A 1 25 ? 2.337 -5.459 2.415 1.00 0.00 25 PHE A CA 17
ATOM 17919 C C . PHE A 1 25 ? 3.603 -4.641 2.172 1.00 0.00 25 PHE A C 17
ATOM 17920 O O . PHE A 1 25 ? 4.674 -4.968 2.683 1.00 0.00 25 PHE A O 17
ATOM 17937 N N . PHE A 1 26 ? 3.471 -3.576 1.389 1.00 0.00 26 PHE A N 17
ATOM 17938 C CA . PHE A 1 26 ? 4.603 -2.711 1.077 1.00 0.00 26 PHE A CA 17
ATOM 17939 C C . PHE A 1 26 ? 4.989 -1.864 2.285 1.00 0.00 26 PHE A C 17
ATOM 17940 O O . PHE A 1 26 ? 6.161 -1.792 2.657 1.00 0.00 26 PHE A O 17
ATOM 17957 N N . ASP A 1 27 ? 3.997 -1.223 2.893 1.00 0.00 27 ASP A N 17
ATOM 17958 C CA . ASP A 1 27 ? 4.232 -0.380 4.060 1.00 0.00 27 ASP A CA 17
ATOM 17959 C C . ASP A 1 27 ? 4.995 -1.144 5.137 1.00 0.00 27 ASP A C 17
ATOM 17960 O O . ASP A 1 27 ? 5.782 -0.564 5.884 1.00 0.00 27 ASP A O 17
ATOM 17969 N N . ALA A 1 28 ? 4.756 -2.449 5.212 1.00 0.00 28 ALA A N 17
ATOM 17970 C CA . ALA A 1 28 ? 5.422 -3.293 6.197 1.00 0.00 28 ALA A CA 17
ATOM 17971 C C . ALA A 1 28 ? 6.701 -3.898 5.627 1.00 0.00 28 ALA A C 17
ATOM 17972 O O . ALA A 1 28 ? 7.720 -3.976 6.312 1.00 0.00 28 ALA A O 17
ATOM 17979 N N . ASN A 1 29 ? 6.639 -4.324 4.370 1.00 0.00 29 ASN A N 17
ATOM 17980 C CA . ASN A 1 29 ? 7.793 -4.923 3.709 1.00 0.00 29 ASN A CA 17
ATOM 17981 C C . ASN A 1 29 ? 7.769 -4.640 2.210 1.00 0.00 29 ASN A C 17
ATOM 17982 O O . ASN A 1 29 ? 6.782 -4.920 1.531 1.00 0.00 29 ASN A O 17
ATOM 17993 N N . ALA A 1 30 ? 8.863 -4.084 1.701 1.00 0.00 30 ALA A N 17
ATOM 17994 C CA . ALA A 1 30 ? 8.969 -3.765 0.283 1.00 0.00 30 ALA A CA 17
ATOM 17995 C C . ALA A 1 30 ? 10.143 -4.497 -0.359 1.00 0.00 30 ALA A C 17
ATOM 17996 O O . ALA A 1 30 ? 10.520 -4.211 -1.495 1.00 0.00 30 ALA A O 17
ATOM 18003 N N . TYR A 1 31 ? 10.717 -5.443 0.377 1.00 0.00 31 TYR A N 17
ATOM 18004 C CA . TYR A 1 31 ? 11.850 -6.215 -0.119 1.00 0.00 31 TYR A CA 17
ATOM 18005 C C . TYR A 1 31 ? 11.661 -7.702 0.162 1.00 0.00 31 TYR A C 17
ATOM 18006 O O . TYR A 1 31 ? 12.589 -8.408 0.560 1.00 0.00 31 TYR A O 17
ATOM 18024 N N . PRO A 1 32 ? 10.430 -8.192 -0.049 1.00 0.00 32 PRO A N 17
ATOM 18025 C CA . PRO A 1 32 ? 10.089 -9.600 0.174 1.00 0.00 32 PRO A CA 17
ATOM 18026 C C . PRO A 1 32 ? 10.739 -10.523 -0.851 1.00 0.00 32 PRO A C 17
ATOM 18027 O O . PRO A 1 32 ? 11.076 -10.100 -1.958 1.00 0.00 32 PRO A O 17
ATOM 18038 N N . LYS A 1 33 ? 10.912 -11.786 -0.477 1.00 0.00 33 LYS A N 17
ATOM 18039 C CA . LYS A 1 33 ? 11.520 -12.771 -1.365 1.00 0.00 33 LYS A CA 17
ATOM 18040 C C . LYS A 1 33 ? 10.453 -13.524 -2.153 1.00 0.00 33 LYS A C 17
ATOM 18041 O O . LYS A 1 33 ? 9.261 -13.415 -1.864 1.00 0.00 33 LYS A O 17
ATOM 18060 N N . ASP A 1 34 ? 10.889 -14.288 -3.148 1.00 0.00 34 ASP A N 17
ATOM 18061 C CA . ASP A 1 34 ? 9.971 -15.062 -3.977 1.00 0.00 34 ASP A CA 17
ATOM 18062 C C . ASP A 1 34 ? 8.897 -15.727 -3.122 1.00 0.00 34 ASP A C 17
ATOM 18063 O O . ASP A 1 34 ? 7.702 -15.546 -3.358 1.00 0.00 34 ASP A O 17
ATOM 18072 N N . ASP A 1 35 ? 9.331 -16.498 -2.131 1.00 0.00 35 ASP A N 17
ATOM 18073 C CA . ASP A 1 35 ? 8.407 -17.191 -1.241 1.00 0.00 35 ASP A CA 17
ATOM 18074 C C . ASP A 1 35 ? 7.288 -16.259 -0.787 1.00 0.00 35 ASP A C 17
ATOM 18075 O O . ASP A 1 35 ? 6.111 -16.614 -0.842 1.00 0.00 35 ASP A O 17
ATOM 18084 N N . GLU A 1 36 ? 7.665 -15.066 -0.336 1.00 0.00 36 GLU A N 17
ATOM 18085 C CA . GLU A 1 36 ? 6.693 -14.084 0.130 1.00 0.00 36 GLU A CA 17
ATOM 18086 C C . GLU A 1 36 ? 5.785 -13.633 -1.011 1.00 0.00 36 GLU A C 17
ATOM 18087 O O . GLU A 1 36 ? 4.560 -13.697 -0.908 1.00 0.00 36 GLU A O 17
ATOM 18099 N N . PHE A 1 37 ? 6.396 -13.176 -2.100 1.00 0.00 37 PHE A N 17
ATOM 18100 C CA . PHE A 1 37 ? 5.644 -12.713 -3.260 1.00 0.00 37 PHE A CA 17
ATOM 18101 C C . PHE A 1 37 ? 4.552 -13.710 -3.635 1.00 0.00 37 PHE A C 17
ATOM 18102 O O . PHE A 1 37 ? 3.468 -13.323 -4.071 1.00 0.00 37 PHE A O 17
ATOM 18119 N N . GLU A 1 38 ? 4.847 -14.994 -3.461 1.00 0.00 38 GLU A N 17
ATOM 18120 C CA . GLU A 1 38 ? 3.890 -16.047 -3.782 1.00 0.00 38 GLU A CA 17
ATOM 18121 C C . GLU A 1 38 ? 2.610 -15.885 -2.968 1.00 0.00 38 GLU A C 17
ATOM 18122 O O . GLU A 1 38 ? 1.510 -16.120 -3.468 1.00 0.00 38 GLU A O 17
ATOM 18134 N N . GLN A 1 39 ? 2.762 -15.484 -1.710 1.00 0.00 39 GLN A N 17
ATOM 18135 C CA . GLN A 1 39 ? 1.619 -15.293 -0.826 1.00 0.00 39 GLN A CA 17
ATOM 18136 C C . GLN A 1 39 ? 0.676 -14.229 -1.378 1.00 0.00 39 GLN A C 17
ATOM 18137 O O . GLN A 1 39 ? -0.535 -14.441 -1.463 1.00 0.00 39 GLN A O 17
ATOM 18151 N N . LEU A 1 40 ? 1.237 -13.084 -1.751 1.00 0.00 40 LEU A N 17
ATOM 18152 C CA . LEU A 1 40 ? 0.446 -11.986 -2.295 1.00 0.00 40 LEU A CA 17
ATOM 18153 C C . LEU A 1 40 ? -0.257 -12.406 -3.582 1.00 0.00 40 LEU A C 17
ATOM 18154 O O . LEU A 1 40 ? -1.440 -12.128 -3.774 1.00 0.00 40 LEU A O 17
ATOM 18170 N N . SER A 1 41 ? 0.480 -13.079 -4.460 1.00 0.00 41 SER A N 17
ATOM 18171 C CA . SER A 1 41 ? -0.072 -13.536 -5.730 1.00 0.00 41 SER A CA 17
ATOM 18172 C C . SER A 1 41 ? -1.177 -14.563 -5.503 1.00 0.00 41 SER A C 17
ATOM 18173 O O . SER A 1 41 ? -2.224 -14.517 -6.148 1.00 0.00 41 SER A O 17
ATOM 18181 N N . ASN A 1 42 ? -0.936 -15.490 -4.581 1.00 0.00 42 ASN A N 17
ATOM 18182 C CA . ASN A 1 42 ? -1.910 -16.529 -4.268 1.00 0.00 42 ASN A CA 17
ATOM 18183 C C . ASN A 1 42 ? -3.175 -15.925 -3.666 1.00 0.00 42 ASN A C 17
ATOM 18184 O O . ASN A 1 42 ? -4.273 -16.456 -3.840 1.00 0.00 42 ASN A O 17
ATOM 18195 N N . LEU A 1 43 ? -3.014 -14.812 -2.959 1.00 0.00 43 LEU A N 17
ATOM 18196 C CA . LEU A 1 43 ? -4.143 -14.135 -2.331 1.00 0.00 43 LEU A CA 17
ATOM 18197 C C . LEU A 1 43 ? -4.935 -13.331 -3.357 1.00 0.00 43 LEU A C 17
ATOM 18198 O O . LEU A 1 43 ? -6.136 -13.539 -3.532 1.00 0.00 43 LEU A O 17
ATOM 18214 N N . LEU A 1 44 ? -4.254 -12.413 -4.035 1.00 0.00 44 LEU A N 17
ATOM 18215 C CA . LEU A 1 44 ? -4.893 -11.579 -5.047 1.00 0.00 44 LEU A CA 17
ATOM 18216 C C . LEU A 1 44 ? -5.068 -12.345 -6.354 1.00 0.00 44 LEU A C 17
ATOM 18217 O O . LEU A 1 44 ? -5.707 -11.863 -7.287 1.00 0.00 44 LEU A O 17
ATOM 18233 N N . ASN A 1 45 ? -4.496 -13.544 -6.412 1.00 0.00 45 ASN A N 17
ATOM 18234 C CA . ASN A 1 45 ? -4.590 -14.378 -7.604 1.00 0.00 45 ASN A CA 17
ATOM 18235 C C . ASN A 1 45 ? -3.932 -13.695 -8.799 1.00 0.00 45 ASN A C 17
ATOM 18236 O O . ASN A 1 45 ? -4.393 -13.826 -9.934 1.00 0.00 45 ASN A O 17
ATOM 18247 N N . LEU A 1 46 ? -2.853 -12.966 -8.537 1.00 0.00 46 LEU A N 17
ATOM 18248 C CA . LEU A 1 46 ? -2.130 -12.262 -9.591 1.00 0.00 46 LEU A CA 17
ATOM 18249 C C . LEU A 1 46 ? -0.709 -12.799 -9.728 1.00 0.00 46 LEU A C 17
ATOM 18250 O O . LEU A 1 46 ? -0.120 -13.316 -8.779 1.00 0.00 46 LEU A O 17
ATOM 18266 N N . PRO A 1 47 ? -0.143 -12.672 -10.938 1.00 0.00 47 PRO A N 17
ATOM 18267 C CA . PRO A 1 47 ? 1.217 -13.135 -11.227 1.00 0.00 47 PRO A CA 17
ATOM 18268 C C . PRO A 1 47 ? 2.279 -12.288 -10.533 1.00 0.00 47 PRO A C 17
ATOM 18269 O O . PRO A 1 47 ? 2.237 -11.058 -10.583 1.00 0.00 47 PRO A O 17
ATOM 18280 N N . THR A 1 48 ? 3.230 -12.954 -9.886 1.00 0.00 48 THR A N 17
ATOM 18281 C CA . THR A 1 48 ? 4.302 -12.262 -9.181 1.00 0.00 48 THR A CA 17
ATOM 18282 C C . THR A 1 48 ? 4.906 -11.160 -10.044 1.00 0.00 48 THR A C 17
ATOM 18283 O O . THR A 1 48 ? 5.296 -10.107 -9.539 1.00 0.00 48 THR A O 17
ATOM 18294 N N . ARG A 1 49 ? 4.979 -11.409 -11.348 1.00 0.00 49 ARG A N 17
ATOM 18295 C CA . ARG A 1 49 ? 5.536 -10.437 -12.281 1.00 0.00 49 ARG A CA 17
ATOM 18296 C C . ARG A 1 49 ? 4.794 -9.107 -12.188 1.00 0.00 49 ARG A C 17
ATOM 18297 O O . ARG A 1 49 ? 5.389 -8.040 -12.340 1.00 0.00 49 ARG A O 17
ATOM 18318 N N . VAL A 1 50 ? 3.491 -9.179 -11.938 1.00 0.00 50 VAL A N 17
ATOM 18319 C CA . VAL A 1 50 ? 2.667 -7.981 -11.824 1.00 0.00 50 VAL A CA 17
ATOM 18320 C C . VAL A 1 50 ? 2.877 -7.295 -10.479 1.00 0.00 50 VAL A C 17
ATOM 18321 O O . VAL A 1 50 ? 2.870 -6.067 -10.390 1.00 0.00 50 VAL A O 17
ATOM 18334 N N . ILE A 1 51 ? 3.064 -8.095 -9.435 1.00 0.00 51 ILE A N 17
ATOM 18335 C CA . ILE A 1 51 ? 3.279 -7.565 -8.095 1.00 0.00 51 ILE A CA 17
ATOM 18336 C C . ILE A 1 51 ? 4.684 -6.992 -7.949 1.00 0.00 51 ILE A C 17
ATOM 18337 O O . ILE A 1 51 ? 4.902 -6.036 -7.204 1.00 0.00 51 ILE A O 17
ATOM 18353 N N . VAL A 1 52 ? 5.635 -7.582 -8.666 1.00 0.00 52 VAL A N 17
ATOM 18354 C CA . VAL A 1 52 ? 7.020 -7.129 -8.618 1.00 0.00 52 VAL A CA 17
ATOM 18355 C C . VAL A 1 52 ? 7.162 -5.731 -9.210 1.00 0.00 52 VAL A C 17
ATOM 18356 O O . VAL A 1 52 ? 7.712 -4.830 -8.577 1.00 0.00 52 VAL A O 17
ATOM 18369 N N . VAL A 1 53 ? 6.660 -5.556 -10.428 1.00 0.00 53 VAL A N 17
ATOM 18370 C CA . VAL A 1 53 ? 6.729 -4.267 -11.106 1.00 0.00 53 VAL A CA 17
ATOM 18371 C C . VAL A 1 53 ? 6.120 -3.163 -10.248 1.00 0.00 53 VAL A C 17
ATOM 18372 O O . VAL A 1 53 ? 6.629 -2.042 -10.209 1.00 0.00 53 VAL A O 17
ATOM 18385 N N . TRP A 1 54 ? 5.030 -3.486 -9.563 1.00 0.00 54 TRP A N 17
ATOM 18386 C CA . TRP A 1 54 ? 4.352 -2.521 -8.705 1.00 0.00 54 TRP A CA 17
ATOM 18387 C C . TRP A 1 54 ? 5.204 -2.183 -7.487 1.00 0.00 54 TRP A C 17
ATOM 18388 O O . TRP A 1 54 ? 5.372 -1.013 -7.141 1.00 0.00 54 TRP A O 17
ATOM 18409 N N . PHE A 1 55 ? 5.740 -3.212 -6.841 1.00 0.00 55 PHE A N 17
ATOM 18410 C CA . PHE A 1 55 ? 6.575 -3.023 -5.660 1.00 0.00 55 PHE A CA 17
ATOM 18411 C C . PHE A 1 55 ? 7.847 -2.256 -6.011 1.00 0.00 55 PHE A C 17
ATOM 18412 O O . PHE A 1 55 ? 8.287 -1.389 -5.257 1.00 0.00 55 PHE A O 17
ATOM 18429 N N . GLN A 1 56 ? 8.430 -2.583 -7.159 1.00 0.00 56 GLN A N 17
ATOM 18430 C CA . GLN A 1 56 ? 9.652 -1.927 -7.609 1.00 0.00 56 GLN A CA 17
ATOM 18431 C C . GLN A 1 56 ? 9.454 -0.417 -7.706 1.00 0.00 56 GLN A C 17
ATOM 18432 O O . GLN A 1 56 ? 10.207 0.356 -7.115 1.00 0.00 56 GLN A O 17
ATOM 18446 N N . ASN A 1 57 ? 8.437 -0.006 -8.456 1.00 0.00 57 ASN A N 17
ATOM 18447 C CA . ASN A 1 57 ? 8.141 1.412 -8.631 1.00 0.00 57 ASN A CA 17
ATOM 18448 C C . ASN A 1 57 ? 7.823 2.070 -7.292 1.00 0.00 57 ASN A C 17
ATOM 18449 O O . ASN A 1 57 ? 8.396 3.102 -6.945 1.00 0.00 57 ASN A O 17
ATOM 18460 N N . ALA A 1 58 ? 6.904 1.466 -6.545 1.00 0.00 58 ALA A N 17
ATOM 18461 C CA . ALA A 1 58 ? 6.511 1.992 -5.244 1.00 0.00 58 ALA A CA 17
ATOM 18462 C C . ALA A 1 58 ? 7.733 2.384 -4.419 1.00 0.00 58 ALA A C 17
ATOM 18463 O O . ALA A 1 58 ? 7.697 3.354 -3.662 1.00 0.00 58 ALA A O 17
ATOM 18470 N N . ARG A 1 59 ? 8.812 1.623 -4.569 1.00 0.00 59 ARG A N 17
ATOM 18471 C CA . ARG A 1 59 ? 10.043 1.890 -3.836 1.00 0.00 59 ARG A CA 17
ATOM 18472 C C . ARG A 1 59 ? 10.754 3.118 -4.396 1.00 0.00 59 ARG A C 17
ATOM 18473 O O . ARG A 1 59 ? 11.234 3.966 -3.644 1.00 0.00 59 ARG A O 17
ATOM 18494 N N . GLN A 1 60 ? 10.817 3.207 -5.721 1.00 0.00 60 GLN A N 17
ATOM 18495 C CA . GLN A 1 60 ? 11.470 4.331 -6.381 1.00 0.00 60 GLN A CA 17
ATOM 18496 C C . GLN A 1 60 ? 10.766 5.642 -6.048 1.00 0.00 60 GLN A C 17
ATOM 18497 O O . GLN A 1 60 ? 11.411 6.654 -5.774 1.00 0.00 60 GLN A O 17
ATOM 18511 N N . LYS A 1 61 ? 9.437 5.617 -6.075 1.00 0.00 61 LYS A N 17
ATOM 18512 C CA . LYS A 1 61 ? 8.643 6.803 -5.775 1.00 0.00 61 LYS A CA 17
ATOM 18513 C C . LYS A 1 61 ? 8.787 7.197 -4.309 1.00 0.00 61 LYS A C 17
ATOM 18514 O O . LYS A 1 61 ? 8.827 8.382 -3.976 1.00 0.00 61 LYS A O 17
ATOM 18533 N N . ALA A 1 62 ? 8.866 6.198 -3.436 1.00 0.00 62 ALA A N 17
ATOM 18534 C CA . ALA A 1 62 ? 9.009 6.441 -2.006 1.00 0.00 62 ALA A CA 17
ATOM 18535 C C . ALA A 1 62 ? 10.232 7.304 -1.716 1.00 0.00 62 ALA A C 17
ATOM 18536 O O . ALA A 1 62 ? 10.186 8.199 -0.872 1.00 0.00 62 ALA A O 17
ATOM 18543 N N . ARG A 1 63 ? 11.325 7.029 -2.420 1.00 0.00 63 ARG A N 17
ATOM 18544 C CA . ARG A 1 63 ? 12.562 7.779 -2.236 1.00 0.00 63 ARG A CA 17
ATOM 18545 C C . ARG A 1 63 ? 12.270 9.257 -1.993 1.00 0.00 63 ARG A C 17
ATOM 18546 O O . ARG A 1 63 ? 12.609 9.803 -0.943 1.00 0.00 63 ARG A O 17
ATOM 18567 N N . LYS A 1 64 ? 11.640 9.899 -2.971 1.00 0.00 64 LYS A N 17
ATOM 18568 C CA . LYS A 1 64 ? 11.301 11.313 -2.864 1.00 0.00 64 LYS A CA 17
ATOM 18569 C C . LYS A 1 64 ? 12.529 12.141 -2.501 1.00 0.00 64 LYS A C 17
ATOM 18570 O O . LYS A 1 64 ? 12.454 13.054 -1.678 1.00 0.00 64 LYS A O 17
ATOM 18589 N N . SER A 1 65 ? 13.660 11.818 -3.121 1.00 0.00 65 SER A N 17
ATOM 18590 C CA . SER A 1 65 ? 14.905 12.530 -2.862 1.00 0.00 65 SER A CA 17
ATOM 18591 C C . SER A 1 65 ? 15.449 13.158 -4.142 1.00 0.00 65 SER A C 17
ATOM 18592 O O . SER A 1 65 ? 15.818 12.456 -5.083 1.00 0.00 65 SER A O 17
ATOM 18600 N N . GLY A 1 66 ? 15.495 14.487 -4.169 1.00 0.00 66 GLY A N 17
ATOM 18601 C CA . GLY A 1 66 ? 15.995 15.188 -5.337 1.00 0.00 66 GLY A CA 17
ATOM 18602 C C . GLY A 1 66 ? 15.419 16.584 -5.465 1.00 0.00 66 GLY A C 17
ATOM 18603 O O . GLY A 1 66 ? 14.956 17.180 -4.492 1.00 0.00 66 GLY A O 17
ATOM 18607 N N . PRO A 1 67 ? 15.445 17.129 -6.690 1.00 0.00 67 PRO A N 17
ATOM 18608 C CA . PRO A 1 67 ? 14.927 18.471 -6.971 1.00 0.00 67 PRO A CA 17
ATOM 18609 C C . PRO A 1 67 ? 13.407 18.540 -6.866 1.00 0.00 67 PRO A C 17
ATOM 18610 O O . PRO A 1 67 ? 12.692 17.932 -7.663 1.00 0.00 67 PRO A O 17
ATOM 18621 N N . SER A 1 68 ? 12.920 19.284 -5.878 1.00 0.00 68 SER A N 17
ATOM 18622 C CA . SER A 1 68 ? 11.484 19.429 -5.667 1.00 0.00 68 SER A CA 17
ATOM 18623 C C . SER A 1 68 ? 10.898 20.473 -6.613 1.00 0.00 68 SER A C 17
ATOM 18624 O O . SER A 1 68 ? 11.025 21.675 -6.384 1.00 0.00 68 SER A O 17
ATOM 18632 N N . SER A 1 69 ? 10.257 20.003 -7.679 1.00 0.00 69 SER A N 17
ATOM 18633 C CA . SER A 1 69 ? 9.654 20.895 -8.663 1.00 0.00 69 SER A CA 17
ATOM 18634 C C . SER A 1 69 ? 8.175 21.115 -8.362 1.00 0.00 69 SER A C 17
ATOM 18635 O O . SER A 1 69 ? 7.349 20.227 -8.568 1.00 0.00 69 SER A O 17
ATOM 18643 N N . GLY A 1 70 ? 7.848 22.308 -7.873 1.00 0.00 70 GLY A N 17
ATOM 18644 C CA . GLY A 1 70 ? 6.469 22.625 -7.551 1.00 0.00 70 GLY A CA 17
ATOM 18645 C C . GLY A 1 70 ? 5.826 23.529 -8.584 1.00 0.00 70 GLY A C 17
ATOM 18646 O O . GLY A 1 70 ? 5.239 24.555 -8.241 1.00 0.00 70 GLY A O 17
ATOM 18650 N N . GLY A 1 1 ? 24.476 1.630 -15.449 1.00 0.00 1 GLY A N 18
ATOM 18651 C CA . GLY A 1 1 ? 23.241 0.924 -15.164 1.00 0.00 1 GLY A CA 18
ATOM 18652 C C . GLY A 1 1 ? 22.573 0.396 -16.418 1.00 0.00 1 GLY A C 18
ATOM 18653 O O . GLY A 1 1 ? 23.157 0.427 -17.501 1.00 0.00 1 GLY A O 18
ATOM 18657 N N . SER A 1 2 ? 21.345 -0.093 -16.272 1.00 0.00 2 SER A N 18
ATOM 18658 C CA . SER A 1 2 ? 20.599 -0.635 -17.401 1.00 0.00 2 SER A CA 18
ATOM 18659 C C . SER A 1 2 ? 19.300 0.136 -17.615 1.00 0.00 2 SER A C 18
ATOM 18660 O O . SER A 1 2 ? 18.669 0.587 -16.659 1.00 0.00 2 SER A O 18
ATOM 18668 N N . SER A 1 3 ? 18.907 0.282 -18.876 1.00 0.00 3 SER A N 18
ATOM 18669 C CA . SER A 1 3 ? 17.685 1.002 -19.217 1.00 0.00 3 SER A CA 18
ATOM 18670 C C . SER A 1 3 ? 17.138 0.536 -20.563 1.00 0.00 3 SER A C 18
ATOM 18671 O O . SER A 1 3 ? 17.768 0.728 -21.602 1.00 0.00 3 SER A O 18
ATOM 18679 N N . GLY A 1 4 ? 15.959 -0.079 -20.535 1.00 0.00 4 GLY A N 18
ATOM 18680 C CA . GLY A 1 4 ? 15.346 -0.564 -21.758 1.00 0.00 4 GLY A CA 18
ATOM 18681 C C . GLY A 1 4 ? 13.863 -0.258 -21.823 1.00 0.00 4 GLY A C 18
ATOM 18682 O O . GLY A 1 4 ? 13.212 -0.083 -20.793 1.00 0.00 4 GLY A O 18
ATOM 18686 N N . SER A 1 5 ? 13.327 -0.191 -23.038 1.00 0.00 5 SER A N 18
ATOM 18687 C CA . SER A 1 5 ? 11.912 0.102 -23.234 1.00 0.00 5 SER A CA 18
ATOM 18688 C C . SER A 1 5 ? 11.132 -1.171 -23.547 1.00 0.00 5 SER A C 18
ATOM 18689 O O . SER A 1 5 ? 11.236 -1.723 -24.643 1.00 0.00 5 SER A O 18
ATOM 18697 N N . SER A 1 6 ? 10.351 -1.633 -22.576 1.00 0.00 6 SER A N 18
ATOM 18698 C CA . SER A 1 6 ? 9.556 -2.843 -22.745 1.00 0.00 6 SER A CA 18
ATOM 18699 C C . SER A 1 6 ? 8.179 -2.514 -23.314 1.00 0.00 6 SER A C 18
ATOM 18700 O O . SER A 1 6 ? 7.775 -3.052 -24.344 1.00 0.00 6 SER A O 18
ATOM 18708 N N . GLY A 1 7 ? 7.462 -1.624 -22.633 1.00 0.00 7 GLY A N 18
ATOM 18709 C CA . GLY A 1 7 ? 6.138 -1.237 -23.085 1.00 0.00 7 GLY A CA 18
ATOM 18710 C C . GLY A 1 7 ? 5.035 -1.918 -22.298 1.00 0.00 7 GLY A C 18
ATOM 18711 O O . GLY A 1 7 ? 5.233 -3.002 -21.749 1.00 0.00 7 GLY A O 18
ATOM 18715 N N . ARG A 1 8 ? 3.871 -1.280 -22.241 1.00 0.00 8 ARG A N 18
ATOM 18716 C CA . ARG A 1 8 ? 2.733 -1.830 -21.513 1.00 0.00 8 ARG A CA 18
ATOM 18717 C C . ARG A 1 8 ? 1.553 -2.070 -22.450 1.00 0.00 8 ARG A C 18
ATOM 18718 O O . ARG A 1 8 ? 1.067 -1.146 -23.102 1.00 0.00 8 ARG A O 18
ATOM 18739 N N . SER A 1 9 ? 1.098 -3.317 -22.512 1.00 0.00 9 SER A N 18
ATOM 18740 C CA . SER A 1 9 ? -0.022 -3.681 -23.371 1.00 0.00 9 SER A CA 18
ATOM 18741 C C . SER A 1 9 ? -1.317 -3.768 -22.569 1.00 0.00 9 SER A C 18
ATOM 18742 O O . SER A 1 9 ? -2.359 -3.271 -22.996 1.00 0.00 9 SER A O 18
ATOM 18750 N N . SER A 1 10 ? -1.243 -4.403 -21.404 1.00 0.00 10 SER A N 18
ATOM 18751 C CA . SER A 1 10 ? -2.409 -4.559 -20.543 1.00 0.00 10 SER A CA 18
ATOM 18752 C C . SER A 1 10 ? -2.199 -3.848 -19.210 1.00 0.00 10 SER A C 18
ATOM 18753 O O . SER A 1 10 ? -1.578 -4.390 -18.295 1.00 0.00 10 SER A O 18
ATOM 18761 N N . ARG A 1 11 ? -2.720 -2.630 -19.108 1.00 0.00 11 ARG A N 18
ATOM 18762 C CA . ARG A 1 11 ? -2.589 -1.842 -17.888 1.00 0.00 11 ARG A CA 18
ATOM 18763 C C . ARG A 1 11 ? -2.793 -2.715 -16.653 1.00 0.00 11 ARG A C 18
ATOM 18764 O O . ARG A 1 11 ? -2.061 -2.600 -15.669 1.00 0.00 11 ARG A O 18
ATOM 18785 N N . THR A 1 12 ? -3.794 -3.588 -16.710 1.00 0.00 12 THR A N 18
ATOM 18786 C CA . THR A 1 12 ? -4.096 -4.479 -15.597 1.00 0.00 12 THR A CA 18
ATOM 18787 C C . THR A 1 12 ? -4.280 -3.697 -14.301 1.00 0.00 12 THR A C 18
ATOM 18788 O O . THR A 1 12 ? -3.810 -4.112 -13.242 1.00 0.00 12 THR A O 18
ATOM 18799 N N . ARG A 1 13 ? -4.968 -2.564 -14.393 1.00 0.00 13 ARG A N 18
ATOM 18800 C CA . ARG A 1 13 ? -5.214 -1.723 -13.227 1.00 0.00 13 ARG A CA 18
ATOM 18801 C C . ARG A 1 13 ? -5.748 -2.552 -12.062 1.00 0.00 13 ARG A C 18
ATOM 18802 O O . ARG A 1 13 ? -6.565 -3.454 -12.251 1.00 0.00 13 ARG A O 18
ATOM 18823 N N . PHE A 1 14 ? -5.280 -2.241 -10.858 1.00 0.00 14 PHE A N 18
ATOM 18824 C CA . PHE A 1 14 ? -5.708 -2.958 -9.662 1.00 0.00 14 PHE A CA 18
ATOM 18825 C C . PHE A 1 14 ? -6.851 -2.223 -8.968 1.00 0.00 14 PHE A C 18
ATOM 18826 O O . PHE A 1 14 ? -7.069 -1.032 -9.196 1.00 0.00 14 PHE A O 18
ATOM 18843 N N . THR A 1 15 ? -7.580 -2.942 -8.120 1.00 0.00 15 THR A N 18
ATOM 18844 C CA . THR A 1 15 ? -8.702 -2.360 -7.394 1.00 0.00 15 THR A CA 18
ATOM 18845 C C . THR A 1 15 ? -8.382 -2.218 -5.910 1.00 0.00 15 THR A C 18
ATOM 18846 O O . THR A 1 15 ? -7.543 -2.942 -5.374 1.00 0.00 15 THR A O 18
ATOM 18857 N N . ASP A 1 16 ? -9.055 -1.280 -5.252 1.00 0.00 16 ASP A N 18
ATOM 18858 C CA . ASP A 1 16 ? -8.843 -1.044 -3.829 1.00 0.00 16 ASP A CA 18
ATOM 18859 C C . ASP A 1 16 ? -8.526 -2.348 -3.103 1.00 0.00 16 ASP A C 18
ATOM 18860 O O . ASP A 1 16 ? -7.582 -2.418 -2.315 1.00 0.00 16 ASP A O 18
ATOM 18869 N N . TYR A 1 17 ? -9.321 -3.377 -3.372 1.00 0.00 17 TYR A N 18
ATOM 18870 C CA . TYR A 1 17 ? -9.127 -4.678 -2.742 1.00 0.00 17 TYR A CA 18
ATOM 18871 C C . TYR A 1 17 ? -7.698 -5.172 -2.941 1.00 0.00 17 TYR A C 18
ATOM 18872 O O . TYR A 1 17 ? -7.058 -5.647 -2.003 1.00 0.00 17 TYR A O 18
ATOM 18890 N N . GLN A 1 18 ? -7.203 -5.055 -4.169 1.00 0.00 18 GLN A N 18
ATOM 18891 C CA . GLN A 1 18 ? -5.850 -5.490 -4.492 1.00 0.00 18 GLN A CA 18
ATOM 18892 C C . GLN A 1 18 ? -4.820 -4.481 -3.993 1.00 0.00 18 GLN A C 18
ATOM 18893 O O . GLN A 1 18 ? -3.856 -4.844 -3.318 1.00 0.00 18 GLN A O 18
ATOM 18907 N N . LEU A 1 19 ? -5.031 -3.213 -4.330 1.00 0.00 19 LEU A N 18
ATOM 18908 C CA . LEU A 1 19 ? -4.121 -2.151 -3.916 1.00 0.00 19 LEU A CA 18
ATOM 18909 C C . LEU A 1 19 ? -3.968 -2.125 -2.399 1.00 0.00 19 LEU A C 18
ATOM 18910 O O . LEU A 1 19 ? -2.930 -1.719 -1.876 1.00 0.00 19 LEU A O 18
ATOM 18926 N N . ARG A 1 20 ? -5.008 -2.562 -1.697 1.00 0.00 20 ARG A N 18
ATOM 18927 C CA . ARG A 1 20 ? -4.989 -2.590 -0.240 1.00 0.00 20 ARG A CA 18
ATOM 18928 C C . ARG A 1 20 ? -3.937 -3.569 0.272 1.00 0.00 20 ARG A C 18
ATOM 18929 O O . ARG A 1 20 ? -3.118 -3.227 1.126 1.00 0.00 20 ARG A O 18
ATOM 18950 N N . VAL A 1 21 ? -3.965 -4.789 -0.255 1.00 0.00 21 VAL A N 18
ATOM 18951 C CA . VAL A 1 21 ? -3.013 -5.818 0.147 1.00 0.00 21 VAL A CA 18
ATOM 18952 C C . VAL A 1 21 ? -1.612 -5.499 -0.361 1.00 0.00 21 VAL A C 18
ATOM 18953 O O . VAL A 1 21 ? -0.626 -5.661 0.360 1.00 0.00 21 VAL A O 18
ATOM 18966 N N . LEU A 1 22 ? -1.529 -5.045 -1.606 1.00 0.00 22 LEU A N 18
ATOM 18967 C CA . LEU A 1 22 ? -0.247 -4.702 -2.212 1.00 0.00 22 LEU A CA 18
ATOM 18968 C C . LEU A 1 22 ? 0.426 -3.561 -1.455 1.00 0.00 22 LEU A C 18
ATOM 18969 O O . LEU A 1 22 ? 1.618 -3.621 -1.156 1.00 0.00 22 LEU A O 18
ATOM 18985 N N . GLN A 1 23 ? -0.348 -2.526 -1.145 1.00 0.00 23 GLN A N 18
ATOM 18986 C CA . GLN A 1 23 ? 0.174 -1.373 -0.421 1.00 0.00 23 GLN A CA 18
ATOM 18987 C C . GLN A 1 23 ? 0.426 -1.718 1.043 1.00 0.00 23 GLN A C 18
ATOM 18988 O O . GLN A 1 23 ? 1.415 -1.283 1.632 1.00 0.00 23 GLN A O 18
ATOM 19002 N N . ASP A 1 24 ? -0.475 -2.503 1.624 1.00 0.00 24 ASP A N 18
ATOM 19003 C CA . ASP A 1 24 ? -0.351 -2.907 3.020 1.00 0.00 24 ASP A CA 18
ATOM 19004 C C . ASP A 1 24 ? 0.934 -3.700 3.243 1.00 0.00 24 ASP A C 18
ATOM 19005 O O . ASP A 1 24 ? 1.644 -3.488 4.226 1.00 0.00 24 ASP A O 18
ATOM 19014 N N . PHE A 1 25 ? 1.225 -4.615 2.324 1.00 0.00 25 PHE A N 18
ATOM 19015 C CA . PHE A 1 25 ? 2.422 -5.442 2.421 1.00 0.00 25 PHE A CA 18
ATOM 19016 C C . PHE A 1 25 ? 3.677 -4.616 2.149 1.00 0.00 25 PHE A C 18
ATOM 19017 O O . PHE A 1 25 ? 4.754 -4.915 2.664 1.00 0.00 25 PHE A O 18
ATOM 19034 N N . PHE A 1 26 ? 3.528 -3.576 1.335 1.00 0.00 26 PHE A N 18
ATOM 19035 C CA . PHE A 1 26 ? 4.648 -2.708 0.992 1.00 0.00 26 PHE A CA 18
ATOM 19036 C C . PHE A 1 26 ? 5.024 -1.814 2.171 1.00 0.00 26 PHE A C 18
ATOM 19037 O O . PHE A 1 26 ? 6.198 -1.692 2.521 1.00 0.00 26 PHE A O 18
ATOM 19054 N N . ASP A 1 27 ? 4.020 -1.192 2.777 1.00 0.00 27 ASP A N 18
ATOM 19055 C CA . ASP A 1 27 ? 4.243 -0.310 3.917 1.00 0.00 27 ASP A CA 18
ATOM 19056 C C . ASP A 1 27 ? 5.055 -1.015 4.999 1.00 0.00 27 ASP A C 18
ATOM 19057 O O . ASP A 1 27 ? 5.795 -0.378 5.748 1.00 0.00 27 ASP A O 18
ATOM 19066 N N . ALA A 1 28 ? 4.911 -2.334 5.075 1.00 0.00 28 ALA A N 18
ATOM 19067 C CA . ALA A 1 28 ? 5.632 -3.126 6.064 1.00 0.00 28 ALA A CA 18
ATOM 19068 C C . ALA A 1 28 ? 6.913 -3.705 5.476 1.00 0.00 28 ALA A C 18
ATOM 19069 O O . ALA A 1 28 ? 7.963 -3.694 6.118 1.00 0.00 28 ALA A O 18
ATOM 19076 N N . ASN A 1 29 ? 6.821 -4.210 4.250 1.00 0.00 29 ASN A N 18
ATOM 19077 C CA . ASN A 1 29 ? 7.974 -4.796 3.576 1.00 0.00 29 ASN A CA 18
ATOM 19078 C C . ASN A 1 29 ? 7.892 -4.575 2.068 1.00 0.00 29 ASN A C 18
ATOM 19079 O O . ASN A 1 29 ? 6.882 -4.887 1.439 1.00 0.00 29 ASN A O 18
ATOM 19090 N N . ALA A 1 30 ? 8.963 -4.036 1.496 1.00 0.00 30 ALA A N 18
ATOM 19091 C CA . ALA A 1 30 ? 9.014 -3.776 0.062 1.00 0.00 30 ALA A CA 18
ATOM 19092 C C . ALA A 1 30 ? 10.171 -4.524 -0.591 1.00 0.00 30 ALA A C 18
ATOM 19093 O O . ALA A 1 30 ? 10.511 -4.274 -1.747 1.00 0.00 30 ALA A O 18
ATOM 19100 N N . TYR A 1 31 ? 10.773 -5.442 0.157 1.00 0.00 31 TYR A N 18
ATOM 19101 C CA . TYR A 1 31 ? 11.895 -6.224 -0.348 1.00 0.00 31 TYR A CA 18
ATOM 19102 C C . TYR A 1 31 ? 11.715 -7.705 -0.026 1.00 0.00 31 TYR A C 18
ATOM 19103 O O . TYR A 1 31 ? 12.654 -8.401 0.361 1.00 0.00 31 TYR A O 18
ATOM 19121 N N . PRO A 1 32 ? 10.479 -8.199 -0.191 1.00 0.00 32 PRO A N 18
ATOM 19122 C CA . PRO A 1 32 ? 10.146 -9.602 0.074 1.00 0.00 32 PRO A CA 18
ATOM 19123 C C . PRO A 1 32 ? 10.767 -10.549 -0.947 1.00 0.00 32 PRO A C 18
ATOM 19124 O O . PRO A 1 32 ? 11.146 -10.135 -2.043 1.00 0.00 32 PRO A O 18
ATOM 19135 N N . LYS A 1 33 ? 10.869 -11.822 -0.581 1.00 0.00 33 LYS A N 18
ATOM 19136 C CA . LYS A 1 33 ? 11.442 -12.830 -1.465 1.00 0.00 33 LYS A CA 18
ATOM 19137 C C . LYS A 1 33 ? 10.348 -13.581 -2.216 1.00 0.00 33 LYS A C 18
ATOM 19138 O O . LYS A 1 33 ? 9.167 -13.468 -1.888 1.00 0.00 33 LYS A O 18
ATOM 19157 N N . ASP A 1 34 ? 10.748 -14.349 -3.224 1.00 0.00 34 ASP A N 18
ATOM 19158 C CA . ASP A 1 34 ? 9.802 -15.121 -4.020 1.00 0.00 34 ASP A CA 18
ATOM 19159 C C . ASP A 1 34 ? 8.748 -15.773 -3.130 1.00 0.00 34 ASP A C 18
ATOM 19160 O O . ASP A 1 34 ? 7.548 -15.599 -3.343 1.00 0.00 34 ASP A O 18
ATOM 19169 N N . ASP A 1 35 ? 9.205 -16.523 -2.133 1.00 0.00 35 ASP A N 18
ATOM 19170 C CA . ASP A 1 35 ? 8.302 -17.201 -1.210 1.00 0.00 35 ASP A CA 18
ATOM 19171 C C . ASP A 1 35 ? 7.207 -16.254 -0.728 1.00 0.00 35 ASP A C 18
ATOM 19172 O O . ASP A 1 35 ? 6.025 -16.596 -0.748 1.00 0.00 35 ASP A O 18
ATOM 19181 N N . GLU A 1 36 ? 7.610 -15.064 -0.293 1.00 0.00 36 GLU A N 18
ATOM 19182 C CA . GLU A 1 36 ? 6.662 -14.070 0.196 1.00 0.00 36 GLU A CA 18
ATOM 19183 C C . GLU A 1 36 ? 5.725 -13.616 -0.919 1.00 0.00 36 GLU A C 18
ATOM 19184 O O . GLU A 1 36 ? 4.503 -13.648 -0.770 1.00 0.00 36 GLU A O 18
ATOM 19196 N N . PHE A 1 37 ? 6.306 -13.193 -2.037 1.00 0.00 37 PHE A N 18
ATOM 19197 C CA . PHE A 1 37 ? 5.524 -12.731 -3.177 1.00 0.00 37 PHE A CA 18
ATOM 19198 C C . PHE A 1 37 ? 4.399 -13.711 -3.499 1.00 0.00 37 PHE A C 18
ATOM 19199 O O . PHE A 1 37 ? 3.295 -13.307 -3.860 1.00 0.00 37 PHE A O 18
ATOM 19216 N N . GLU A 1 38 ? 4.690 -15.001 -3.364 1.00 0.00 38 GLU A N 18
ATOM 19217 C CA . GLU A 1 38 ? 3.703 -16.039 -3.641 1.00 0.00 38 GLU A CA 18
ATOM 19218 C C . GLU A 1 38 ? 2.455 -15.846 -2.785 1.00 0.00 38 GLU A C 18
ATOM 19219 O O . GLU A 1 38 ? 1.332 -15.956 -3.275 1.00 0.00 38 GLU A O 18
ATOM 19231 N N . GLN A 1 39 ? 2.662 -15.557 -1.504 1.00 0.00 39 GLN A N 18
ATOM 19232 C CA . GLN A 1 39 ? 1.554 -15.350 -0.579 1.00 0.00 39 GLN A CA 18
ATOM 19233 C C . GLN A 1 39 ? 0.547 -14.357 -1.150 1.00 0.00 39 GLN A C 18
ATOM 19234 O O . GLN A 1 39 ? -0.657 -14.617 -1.167 1.00 0.00 39 GLN A O 18
ATOM 19248 N N . LEU A 1 40 ? 1.047 -13.218 -1.616 1.00 0.00 40 LEU A N 18
ATOM 19249 C CA . LEU A 1 40 ? 0.191 -12.184 -2.188 1.00 0.00 40 LEU A CA 18
ATOM 19250 C C . LEU A 1 40 ? -0.324 -12.602 -3.562 1.00 0.00 40 LEU A C 18
ATOM 19251 O O . LEU A 1 40 ? -1.483 -12.363 -3.901 1.00 0.00 40 LEU A O 18
ATOM 19267 N N . SER A 1 41 ? 0.546 -13.228 -4.349 1.00 0.00 41 SER A N 18
ATOM 19268 C CA . SER A 1 41 ? 0.181 -13.677 -5.687 1.00 0.00 41 SER A CA 18
ATOM 19269 C C . SER A 1 41 ? -0.969 -14.679 -5.628 1.00 0.00 41 SER A C 18
ATOM 19270 O O . SER A 1 41 ? -1.766 -14.780 -6.559 1.00 0.00 41 SER A O 18
ATOM 19278 N N . ASN A 1 42 ? -1.046 -15.418 -4.526 1.00 0.00 42 ASN A N 18
ATOM 19279 C CA . ASN A 1 42 ? -2.096 -16.413 -4.345 1.00 0.00 42 ASN A CA 18
ATOM 19280 C C . ASN A 1 42 ? -3.374 -15.765 -3.821 1.00 0.00 42 ASN A C 18
ATOM 19281 O O . ASN A 1 42 ? -4.481 -16.187 -4.159 1.00 0.00 42 ASN A O 18
ATOM 19292 N N . LEU A 1 43 ? -3.214 -14.738 -2.993 1.00 0.00 43 LEU A N 18
ATOM 19293 C CA . LEU A 1 43 ? -4.355 -14.030 -2.422 1.00 0.00 43 LEU A CA 18
ATOM 19294 C C . LEU A 1 43 ? -5.059 -13.188 -3.481 1.00 0.00 43 LEU A C 18
ATOM 19295 O O . LEU A 1 43 ? -6.254 -13.354 -3.728 1.00 0.00 43 LEU A O 18
ATOM 19311 N N . LEU A 1 44 ? -4.310 -12.286 -4.105 1.00 0.00 44 LEU A N 18
ATOM 19312 C CA . LEU A 1 44 ? -4.862 -11.418 -5.140 1.00 0.00 44 LEU A CA 18
ATOM 19313 C C . LEU A 1 44 ? -5.051 -12.182 -6.447 1.00 0.00 44 LEU A C 18
ATOM 19314 O O . LEU A 1 44 ? -5.679 -11.686 -7.382 1.00 0.00 44 LEU A O 18
ATOM 19330 N N . ASN A 1 45 ? -4.506 -13.393 -6.503 1.00 0.00 45 ASN A N 18
ATOM 19331 C CA . ASN A 1 45 ? -4.617 -14.226 -7.695 1.00 0.00 45 ASN A CA 18
ATOM 19332 C C . ASN A 1 45 ? -3.937 -13.562 -8.888 1.00 0.00 45 ASN A C 18
ATOM 19333 O O . ASN A 1 45 ? -4.382 -13.702 -10.028 1.00 0.00 45 ASN A O 18
ATOM 19344 N N . LEU A 1 46 ? -2.855 -12.840 -8.618 1.00 0.00 46 LEU A N 18
ATOM 19345 C CA . LEU A 1 46 ? -2.111 -12.155 -9.670 1.00 0.00 46 LEU A CA 18
ATOM 19346 C C . LEU A 1 46 ? -0.697 -12.716 -9.791 1.00 0.00 46 LEU A C 18
ATOM 19347 O O . LEU A 1 46 ? -0.123 -13.231 -8.831 1.00 0.00 46 LEU A O 18
ATOM 19363 N N . PRO A 1 47 ? -0.121 -12.612 -10.998 1.00 0.00 47 PRO A N 18
ATOM 19364 C CA . PRO A 1 47 ? 1.233 -13.101 -11.273 1.00 0.00 47 PRO A CA 18
ATOM 19365 C C . PRO A 1 47 ? 2.303 -12.263 -10.581 1.00 0.00 47 PRO A C 18
ATOM 19366 O O . PRO A 1 47 ? 2.302 -11.035 -10.675 1.00 0.00 47 PRO A O 18
ATOM 19377 N N . THR A 1 48 ? 3.217 -12.933 -9.887 1.00 0.00 48 THR A N 18
ATOM 19378 C CA . THR A 1 48 ? 4.293 -12.250 -9.179 1.00 0.00 48 THR A CA 18
ATOM 19379 C C . THR A 1 48 ? 4.909 -11.155 -10.041 1.00 0.00 48 THR A C 18
ATOM 19380 O O . THR A 1 48 ? 5.240 -10.076 -9.549 1.00 0.00 48 THR A O 18
ATOM 19391 N N . ARG A 1 49 ? 5.062 -11.439 -11.331 1.00 0.00 49 ARG A N 18
ATOM 19392 C CA . ARG A 1 49 ? 5.640 -10.477 -12.262 1.00 0.00 49 ARG A CA 18
ATOM 19393 C C . ARG A 1 49 ? 4.930 -9.130 -12.162 1.00 0.00 49 ARG A C 18
ATOM 19394 O O . ARG A 1 49 ? 5.558 -8.076 -12.263 1.00 0.00 49 ARG A O 18
ATOM 19415 N N . VAL A 1 50 ? 3.616 -9.173 -11.964 1.00 0.00 50 VAL A N 18
ATOM 19416 C CA . VAL A 1 50 ? 2.821 -7.956 -11.850 1.00 0.00 50 VAL A CA 18
ATOM 19417 C C . VAL A 1 50 ? 3.021 -7.294 -10.492 1.00 0.00 50 VAL A C 18
ATOM 19418 O O . VAL A 1 50 ? 3.111 -6.069 -10.394 1.00 0.00 50 VAL A O 18
ATOM 19431 N N . ILE A 1 51 ? 3.089 -8.110 -9.446 1.00 0.00 51 ILE A N 18
ATOM 19432 C CA . ILE A 1 51 ? 3.280 -7.603 -8.093 1.00 0.00 51 ILE A CA 18
ATOM 19433 C C . ILE A 1 51 ? 4.695 -7.069 -7.901 1.00 0.00 51 ILE A C 18
ATOM 19434 O O . ILE A 1 51 ? 4.929 -6.180 -7.082 1.00 0.00 51 ILE A O 18
ATOM 19450 N N . VAL A 1 52 ? 5.637 -7.616 -8.663 1.00 0.00 52 VAL A N 18
ATOM 19451 C CA . VAL A 1 52 ? 7.030 -7.193 -8.579 1.00 0.00 52 VAL A CA 18
ATOM 19452 C C . VAL A 1 52 ? 7.213 -5.790 -9.147 1.00 0.00 52 VAL A C 18
ATOM 19453 O O . VAL A 1 52 ? 7.747 -4.903 -8.480 1.00 0.00 52 VAL A O 18
ATOM 19466 N N . VAL A 1 53 ? 6.764 -5.594 -10.383 1.00 0.00 53 VAL A N 18
ATOM 19467 C CA . VAL A 1 53 ? 6.877 -4.298 -11.041 1.00 0.00 53 VAL A CA 18
ATOM 19468 C C . VAL A 1 53 ? 6.254 -3.195 -10.192 1.00 0.00 53 VAL A C 18
ATOM 19469 O O . VAL A 1 53 ? 6.796 -2.094 -10.092 1.00 0.00 53 VAL A O 18
ATOM 19482 N N . TRP A 1 54 ? 5.113 -3.498 -9.583 1.00 0.00 54 TRP A N 18
ATOM 19483 C CA . TRP A 1 54 ? 4.416 -2.532 -8.742 1.00 0.00 54 TRP A CA 18
ATOM 19484 C C . TRP A 1 54 ? 5.223 -2.220 -7.487 1.00 0.00 54 TRP A C 18
ATOM 19485 O O . TRP A 1 54 ? 5.390 -1.058 -7.117 1.00 0.00 54 TRP A O 18
ATOM 19506 N N . PHE A 1 55 ? 5.723 -3.265 -6.835 1.00 0.00 55 PHE A N 18
ATOM 19507 C CA . PHE A 1 55 ? 6.513 -3.102 -5.620 1.00 0.00 55 PHE A CA 18
ATOM 19508 C C . PHE A 1 55 ? 7.804 -2.342 -5.909 1.00 0.00 55 PHE A C 18
ATOM 19509 O O . PHE A 1 55 ? 8.215 -1.480 -5.133 1.00 0.00 55 PHE A O 18
ATOM 19526 N N . GLN A 1 56 ? 8.438 -2.669 -7.030 1.00 0.00 56 GLN A N 18
ATOM 19527 C CA . GLN A 1 56 ? 9.683 -2.018 -7.421 1.00 0.00 56 GLN A CA 18
ATOM 19528 C C . GLN A 1 56 ? 9.501 -0.507 -7.514 1.00 0.00 56 GLN A C 18
ATOM 19529 O O . GLN A 1 56 ? 10.260 0.257 -6.920 1.00 0.00 56 GLN A O 18
ATOM 19543 N N . ASN A 1 57 ? 8.490 -0.083 -8.265 1.00 0.00 57 ASN A N 18
ATOM 19544 C CA . ASN A 1 57 ? 8.209 1.338 -8.437 1.00 0.00 57 ASN A CA 18
ATOM 19545 C C . ASN A 1 57 ? 7.853 1.988 -7.103 1.00 0.00 57 ASN A C 18
ATOM 19546 O O . ASN A 1 57 ? 8.447 2.993 -6.713 1.00 0.00 57 ASN A O 18
ATOM 19557 N N . ALA A 1 58 ? 6.882 1.405 -6.408 1.00 0.00 58 ALA A N 18
ATOM 19558 C CA . ALA A 1 58 ? 6.449 1.926 -5.117 1.00 0.00 58 ALA A CA 18
ATOM 19559 C C . ALA A 1 58 ? 7.643 2.346 -4.266 1.00 0.00 58 ALA A C 18
ATOM 19560 O O . ALA A 1 58 ? 7.542 3.260 -3.447 1.00 0.00 58 ALA A O 18
ATOM 19567 N N . ARG A 1 59 ? 8.772 1.674 -4.466 1.00 0.00 59 ARG A N 18
ATOM 19568 C CA . ARG A 1 59 ? 9.984 1.977 -3.715 1.00 0.00 59 ARG A CA 18
ATOM 19569 C C . ARG A 1 59 ? 10.600 3.292 -4.185 1.00 0.00 59 ARG A C 18
ATOM 19570 O O . ARG A 1 59 ? 10.998 4.126 -3.373 1.00 0.00 59 ARG A O 18
ATOM 19591 N N . GLN A 1 60 ? 10.675 3.467 -5.501 1.00 0.00 60 GLN A N 18
ATOM 19592 C CA . GLN A 1 60 ? 11.243 4.679 -6.078 1.00 0.00 60 GLN A CA 18
ATOM 19593 C C . GLN A 1 60 ? 10.308 5.868 -5.877 1.00 0.00 60 GLN A C 18
ATOM 19594 O O . GLN A 1 60 ? 10.756 7.004 -5.718 1.00 0.00 60 GLN A O 18
ATOM 19608 N N . LYS A 1 61 ? 9.007 5.599 -5.887 1.00 0.00 61 LYS A N 18
ATOM 19609 C CA . LYS A 1 61 ? 8.008 6.645 -5.705 1.00 0.00 61 LYS A CA 18
ATOM 19610 C C . LYS A 1 61 ? 7.945 7.091 -4.248 1.00 0.00 61 LYS A C 18
ATOM 19611 O O . LYS A 1 61 ? 7.696 8.260 -3.957 1.00 0.00 61 LYS A O 18
ATOM 19630 N N . ALA A 1 62 ? 8.174 6.151 -3.336 1.00 0.00 62 ALA A N 18
ATOM 19631 C CA . ALA A 1 62 ? 8.147 6.449 -1.909 1.00 0.00 62 ALA A CA 18
ATOM 19632 C C . ALA A 1 62 ? 9.174 7.518 -1.552 1.00 0.00 62 ALA A C 18
ATOM 19633 O O . ALA A 1 62 ? 8.906 8.402 -0.738 1.00 0.00 62 ALA A O 18
ATOM 19640 N N . ARG A 1 63 ? 10.350 7.432 -2.165 1.00 0.00 63 ARG A N 18
ATOM 19641 C CA . ARG A 1 63 ? 11.417 8.391 -1.910 1.00 0.00 63 ARG A CA 18
ATOM 19642 C C . ARG A 1 63 ? 10.848 9.786 -1.668 1.00 0.00 63 ARG A C 18
ATOM 19643 O O . ARG A 1 63 ? 11.080 10.390 -0.620 1.00 0.00 63 ARG A O 18
ATOM 19664 N N . LYS A 1 64 ? 10.102 10.292 -2.644 1.00 0.00 64 LYS A N 18
ATOM 19665 C CA . LYS A 1 64 ? 9.498 11.615 -2.538 1.00 0.00 64 LYS A CA 18
ATOM 19666 C C . LYS A 1 64 ? 8.082 11.524 -1.980 1.00 0.00 64 LYS A C 18
ATOM 19667 O O . LYS A 1 64 ? 7.106 11.553 -2.730 1.00 0.00 64 LYS A O 18
ATOM 19686 N N . SER A 1 65 ? 7.977 11.415 -0.659 1.00 0.00 65 SER A N 18
ATOM 19687 C CA . SER A 1 65 ? 6.679 11.317 -0.001 1.00 0.00 65 SER A CA 18
ATOM 19688 C C . SER A 1 65 ? 6.019 12.688 0.104 1.00 0.00 65 SER A C 18
ATOM 19689 O O . SER A 1 65 ? 6.685 13.694 0.341 1.00 0.00 65 SER A O 18
ATOM 19697 N N . GLY A 1 66 ? 4.701 12.719 -0.075 1.00 0.00 66 GLY A N 18
ATOM 19698 C CA . GLY A 1 66 ? 3.971 13.970 0.003 1.00 0.00 66 GLY A CA 18
ATOM 19699 C C . GLY A 1 66 ? 3.042 14.026 1.200 1.00 0.00 66 GLY A C 18
ATOM 19700 O O . GLY A 1 66 ? 2.644 13.000 1.752 1.00 0.00 66 GLY A O 18
ATOM 19704 N N . PRO A 1 67 ? 2.682 15.248 1.618 1.00 0.00 67 PRO A N 18
ATOM 19705 C CA . PRO A 1 67 ? 1.791 15.463 2.762 1.00 0.00 67 PRO A CA 18
ATOM 19706 C C . PRO A 1 67 ? 0.357 15.035 2.468 1.00 0.00 67 PRO A C 18
ATOM 19707 O O . PRO A 1 67 ? -0.533 15.194 3.304 1.00 0.00 67 PRO A O 18
ATOM 19718 N N . SER A 1 68 ? 0.140 14.491 1.274 1.00 0.00 68 SER A N 18
ATOM 19719 C CA . SER A 1 68 ? -1.187 14.043 0.869 1.00 0.00 68 SER A CA 18
ATOM 19720 C C . SER A 1 68 ? -1.166 12.569 0.476 1.00 0.00 68 SER A C 18
ATOM 19721 O O . SER A 1 68 ? -0.891 12.225 -0.673 1.00 0.00 68 SER A O 18
ATOM 19729 N N . SER A 1 69 ? -1.460 11.702 1.440 1.00 0.00 69 SER A N 18
ATOM 19730 C CA . SER A 1 69 ? -1.471 10.264 1.198 1.00 0.00 69 SER A CA 18
ATOM 19731 C C . SER A 1 69 ? -2.901 9.739 1.110 1.00 0.00 69 SER A C 18
ATOM 19732 O O . SER A 1 69 ? -3.452 9.239 2.090 1.00 0.00 69 SER A O 18
ATOM 19740 N N . GLY A 1 70 ? -3.497 9.858 -0.073 1.00 0.00 70 GLY A N 18
ATOM 19741 C CA . GLY A 1 70 ? -4.857 9.392 -0.268 1.00 0.00 70 GLY A CA 18
ATOM 19742 C C . GLY A 1 70 ? -5.789 10.498 -0.722 1.00 0.00 70 GLY A C 18
ATOM 19743 O O . GLY A 1 70 ? -6.257 11.297 0.090 1.00 0.00 70 GLY A O 18
ATOM 19747 N N . GLY A 1 1 ? 10.719 9.116 -26.829 1.00 0.00 1 GLY A N 19
ATOM 19748 C CA . GLY A 1 1 ? 11.769 8.163 -26.523 1.00 0.00 1 GLY A CA 19
ATOM 19749 C C . GLY A 1 1 ? 12.057 7.226 -27.679 1.00 0.00 1 GLY A C 19
ATOM 19750 O O . GLY A 1 1 ? 12.515 7.657 -28.737 1.00 0.00 1 GLY A O 19
ATOM 19754 N N . SER A 1 2 ? 11.789 5.940 -27.477 1.00 0.00 2 SER A N 19
ATOM 19755 C CA . SER A 1 2 ? 12.027 4.938 -28.509 1.00 0.00 2 SER A CA 19
ATOM 19756 C C . SER A 1 2 ? 10.756 4.672 -29.311 1.00 0.00 2 SER A C 19
ATOM 19757 O O . SER A 1 2 ? 10.793 4.571 -30.537 1.00 0.00 2 SER A O 19
ATOM 19765 N N . SER A 1 3 ? 9.634 4.558 -28.608 1.00 0.00 3 SER A N 19
ATOM 19766 C CA . SER A 1 3 ? 8.352 4.299 -29.253 1.00 0.00 3 SER A CA 19
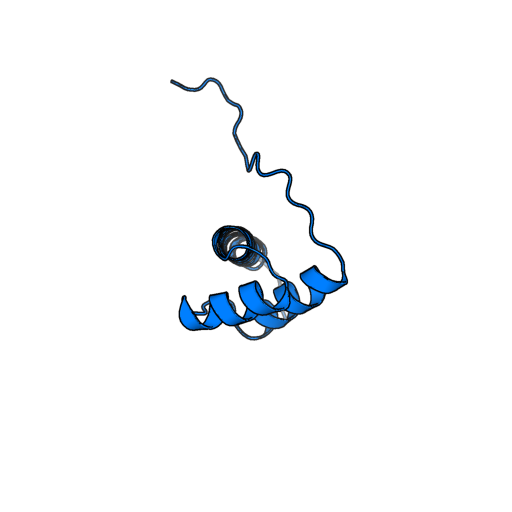ATOM 19767 C C . SER A 1 3 ? 7.296 5.294 -28.782 1.00 0.00 3 SER A C 19
ATOM 19768 O O . SER A 1 3 ? 7.188 5.585 -27.591 1.00 0.00 3 SER A O 19
ATOM 19776 N N . GLY A 1 4 ? 6.518 5.815 -29.726 1.00 0.00 4 GLY A N 19
ATOM 19777 C CA . GLY A 1 4 ? 5.481 6.772 -29.389 1.00 0.00 4 GLY A CA 19
ATOM 19778 C C . GLY A 1 4 ? 4.184 6.103 -28.983 1.00 0.00 4 GLY A C 19
ATOM 19779 O O . GLY A 1 4 ? 3.527 5.458 -29.800 1.00 0.00 4 GLY A O 19
ATOM 19783 N N . SER A 1 5 ? 3.813 6.253 -27.715 1.00 0.00 5 SER A N 19
ATOM 19784 C CA . SER A 1 5 ? 2.588 5.653 -27.200 1.00 0.00 5 SER A CA 19
ATOM 19785 C C . SER A 1 5 ? 1.488 6.700 -27.059 1.00 0.00 5 SER A C 19
ATOM 19786 O O . SER A 1 5 ? 1.365 7.353 -26.023 1.00 0.00 5 SER A O 19
ATOM 19794 N N . SER A 1 6 ? 0.689 6.855 -28.111 1.00 0.00 6 SER A N 19
ATOM 19795 C CA . SER A 1 6 ? -0.399 7.826 -28.108 1.00 0.00 6 SER A CA 19
ATOM 19796 C C . SER A 1 6 ? -1.192 7.748 -26.807 1.00 0.00 6 SER A C 19
ATOM 19797 O O . SER A 1 6 ? -1.402 8.756 -26.133 1.00 0.00 6 SER A O 19
ATOM 19805 N N . GLY A 1 7 ? -1.631 6.542 -26.459 1.00 0.00 7 GLY A N 19
ATOM 19806 C CA . GLY A 1 7 ? -2.396 6.353 -25.241 1.00 0.00 7 GLY A CA 19
ATOM 19807 C C . GLY A 1 7 ? -3.276 5.120 -25.294 1.00 0.00 7 GLY A C 19
ATOM 19808 O O . GLY A 1 7 ? -3.137 4.288 -26.190 1.00 0.00 7 GLY A O 19
ATOM 19812 N N . ARG A 1 8 ? -4.184 5.001 -24.330 1.00 0.00 8 ARG A N 19
ATOM 19813 C CA . ARG A 1 8 ? -5.088 3.859 -24.269 1.00 0.00 8 ARG A CA 19
ATOM 19814 C C . ARG A 1 8 ? -4.338 2.557 -24.531 1.00 0.00 8 ARG A C 19
ATOM 19815 O O . ARG A 1 8 ? -4.861 1.645 -25.171 1.00 0.00 8 ARG A O 19
ATOM 19836 N N . SER A 1 9 ? -3.108 2.478 -24.032 1.00 0.00 9 SER A N 19
ATOM 19837 C CA . SER A 1 9 ? -2.284 1.289 -24.215 1.00 0.00 9 SER A CA 19
ATOM 19838 C C . SER A 1 9 ? -2.577 0.253 -23.135 1.00 0.00 9 SER A C 19
ATOM 19839 O O . SER A 1 9 ? -3.362 0.499 -22.219 1.00 0.00 9 SER A O 19
ATOM 19847 N N . SER A 1 10 ? -1.941 -0.909 -23.250 1.00 0.00 10 SER A N 19
ATOM 19848 C CA . SER A 1 10 ? -2.136 -1.986 -22.286 1.00 0.00 10 SER A CA 19
ATOM 19849 C C . SER A 1 10 ? -1.405 -1.685 -20.981 1.00 0.00 10 SER A C 19
ATOM 19850 O O . SER A 1 10 ? -0.213 -1.377 -20.981 1.00 0.00 10 SER A O 19
ATOM 19858 N N . ARG A 1 11 ? -2.128 -1.778 -19.870 1.00 0.00 11 ARG A N 19
ATOM 19859 C CA . ARG A 1 11 ? -1.550 -1.516 -18.557 1.00 0.00 11 ARG A CA 19
ATOM 19860 C C . ARG A 1 11 ? -2.355 -2.206 -17.461 1.00 0.00 11 ARG A C 19
ATOM 19861 O O . ARG A 1 11 ? -3.569 -2.026 -17.359 1.00 0.00 11 ARG A O 19
ATOM 19882 N N . THR A 1 12 ? -1.671 -2.999 -16.641 1.00 0.00 12 THR A N 19
ATOM 19883 C CA . THR A 1 12 ? -2.322 -3.718 -15.553 1.00 0.00 12 THR A CA 19
ATOM 19884 C C . THR A 1 12 ? -2.888 -2.754 -14.518 1.00 0.00 12 THR A C 19
ATOM 19885 O O . THR A 1 12 ? -2.204 -1.830 -14.077 1.00 0.00 12 THR A O 19
ATOM 19896 N N . ARG A 1 13 ? -4.140 -2.974 -14.133 1.00 0.00 13 ARG A N 19
ATOM 19897 C CA . ARG A 1 13 ? -4.799 -2.124 -13.149 1.00 0.00 13 ARG A CA 19
ATOM 19898 C C . ARG A 1 13 ? -5.320 -2.950 -11.977 1.00 0.00 13 ARG A C 19
ATOM 19899 O O . ARG A 1 13 ? -5.787 -4.075 -12.157 1.00 0.00 13 ARG A O 19
ATOM 19920 N N . PHE A 1 14 ? -5.235 -2.386 -10.777 1.00 0.00 14 PHE A N 19
ATOM 19921 C CA . PHE A 1 14 ? -5.697 -3.071 -9.575 1.00 0.00 14 PHE A CA 19
ATOM 19922 C C . PHE A 1 14 ? -6.837 -2.301 -8.914 1.00 0.00 14 PHE A C 19
ATOM 19923 O O . PHE A 1 14 ? -7.008 -1.104 -9.143 1.00 0.00 14 PHE A O 19
ATOM 19940 N N . THR A 1 15 ? -7.615 -2.999 -8.092 1.00 0.00 15 THR A N 19
ATOM 19941 C CA . THR A 1 15 ? -8.740 -2.383 -7.399 1.00 0.00 15 THR A CA 19
ATOM 19942 C C . THR A 1 15 ? -8.448 -2.225 -5.911 1.00 0.00 15 THR A C 19
ATOM 19943 O O . THR A 1 15 ? -7.603 -2.927 -5.356 1.00 0.00 15 THR A O 19
ATOM 19954 N N . ASP A 1 16 ? -9.153 -1.300 -5.270 1.00 0.00 16 ASP A N 19
ATOM 19955 C CA . ASP A 1 16 ? -8.971 -1.051 -3.844 1.00 0.00 16 ASP A CA 19
ATOM 19956 C C . ASP A 1 16 ? -8.699 -2.352 -3.096 1.00 0.00 16 ASP A C 19
ATOM 19957 O O . ASP A 1 16 ? -7.813 -2.416 -2.243 1.00 0.00 16 ASP A O 19
ATOM 19966 N N . TYR A 1 17 ? -9.467 -3.386 -3.420 1.00 0.00 17 TYR A N 19
ATOM 19967 C CA . TYR A 1 17 ? -9.312 -4.685 -2.776 1.00 0.00 17 TYR A CA 19
ATOM 19968 C C . TYR A 1 17 ? -7.880 -5.193 -2.913 1.00 0.00 17 TYR A C 19
ATOM 19969 O O . TYR A 1 17 ? -7.273 -5.640 -1.940 1.00 0.00 17 TYR A O 19
ATOM 19987 N N . GLN A 1 18 ? -7.348 -5.121 -4.129 1.00 0.00 18 GLN A N 19
ATOM 19988 C CA . GLN A 1 18 ? -5.987 -5.574 -4.395 1.00 0.00 18 GLN A CA 19
ATOM 19989 C C . GLN A 1 18 ? -4.967 -4.572 -3.866 1.00 0.00 18 GLN A C 19
ATOM 19990 O O . GLN A 1 18 ? -4.046 -4.935 -3.133 1.00 0.00 18 GLN A O 19
ATOM 20004 N N . LEU A 1 19 ? -5.136 -3.309 -4.242 1.00 0.00 19 LEU A N 19
ATOM 20005 C CA . LEU A 1 19 ? -4.229 -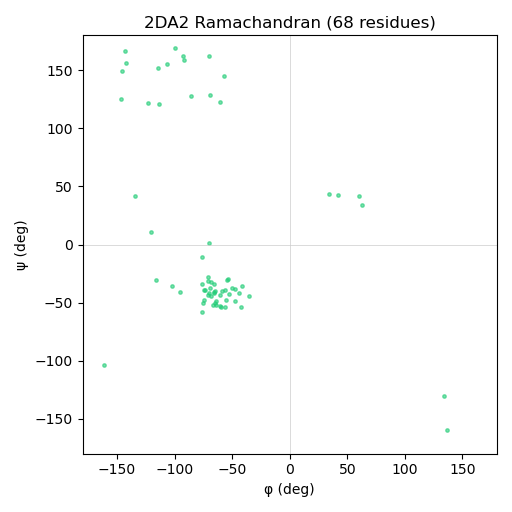2.253 -3.806 1.00 0.00 19 LEU A CA 19
ATOM 20006 C C . LEU A 1 19 ? -4.103 -2.236 -2.286 1.00 0.00 19 LEU A C 19
ATOM 20007 O O . LEU A 1 19 ? -3.059 -1.871 -1.744 1.00 0.00 19 LEU A O 19
ATOM 20023 N N . ARG A 1 20 ? -5.171 -2.637 -1.605 1.00 0.00 20 ARG A N 19
ATOM 20024 C CA . ARG A 1 20 ? -5.179 -2.669 -0.147 1.00 0.00 20 ARG A CA 19
ATOM 20025 C C . ARG A 1 20 ? -4.118 -3.630 0.381 1.00 0.00 20 ARG A C 19
ATOM 20026 O O . ARG A 1 20 ? -3.348 -3.288 1.279 1.00 0.00 20 ARG A O 19
ATOM 20047 N N . VAL A 1 21 ? -4.083 -4.833 -0.182 1.00 0.00 21 VAL A N 19
ATOM 20048 C CA . VAL A 1 21 ? -3.116 -5.843 0.231 1.00 0.00 21 VAL A CA 19
ATOM 20049 C C . VAL A 1 21 ? -1.720 -5.510 -0.282 1.00 0.00 21 VAL A C 19
ATOM 20050 O O . VAL A 1 21 ? -0.732 -5.642 0.443 1.00 0.00 21 VAL A O 19
ATOM 20063 N N . LEU A 1 22 ? -1.644 -5.077 -1.535 1.00 0.00 22 LEU A N 19
ATOM 20064 C CA . LEU A 1 22 ? -0.368 -4.723 -2.147 1.00 0.00 22 LEU A CA 19
ATOM 20065 C C . LEU A 1 22 ? 0.289 -3.564 -1.404 1.00 0.00 22 LEU A C 19
ATOM 20066 O O . LEU A 1 22 ? 1.486 -3.596 -1.121 1.00 0.00 22 LEU A O 19
ATOM 20082 N N . GLN A 1 23 ? -0.503 -2.544 -1.090 1.00 0.00 23 GLN A N 19
ATOM 20083 C CA . GLN A 1 23 ? 0.002 -1.376 -0.379 1.00 0.00 23 GLN A CA 19
ATOM 20084 C C . GLN A 1 23 ? 0.291 -1.710 1.081 1.00 0.00 23 GLN A C 19
ATOM 20085 O O . GLN A 1 23 ? 1.281 -1.250 1.649 1.00 0.00 23 GLN A O 19
ATOM 20099 N N . ASP A 1 24 ? -0.580 -2.513 1.682 1.00 0.00 24 ASP A N 19
ATOM 20100 C CA . ASP A 1 24 ? -0.418 -2.909 3.076 1.00 0.00 24 ASP A CA 19
ATOM 20101 C C . ASP A 1 24 ? 0.866 -3.710 3.268 1.00 0.00 24 ASP A C 19
ATOM 20102 O O . ASP A 1 24 ? 1.578 -3.534 4.256 1.00 0.00 24 ASP A O 19
ATOM 20111 N N . PHE A 1 25 ? 1.155 -4.591 2.316 1.00 0.00 25 PHE A N 19
ATOM 20112 C CA . PHE A 1 25 ? 2.353 -5.421 2.381 1.00 0.00 25 PHE A CA 19
ATOM 20113 C C . PHE A 1 25 ? 3.604 -4.592 2.108 1.00 0.00 25 PHE A C 19
ATOM 20114 O O . PHE A 1 25 ? 4.685 -4.892 2.616 1.00 0.00 25 PHE A O 19
ATOM 20131 N N . PHE A 1 26 ? 3.451 -3.547 1.302 1.00 0.00 26 PHE A N 19
ATOM 20132 C CA . PHE A 1 26 ? 4.568 -2.674 0.959 1.00 0.00 26 PHE A CA 19
ATOM 20133 C C . PHE A 1 26 ? 4.946 -1.786 2.141 1.00 0.00 26 PHE A C 19
ATOM 20134 O O . PHE A 1 26 ? 6.113 -1.714 2.528 1.00 0.00 26 PHE A O 19
ATOM 20151 N N . ASP A 1 27 ? 3.953 -1.112 2.709 1.00 0.00 27 ASP A N 19
ATOM 20152 C CA . ASP A 1 27 ? 4.180 -0.229 3.847 1.00 0.00 27 ASP A CA 19
ATOM 20153 C C . ASP A 1 27 ? 4.985 -0.937 4.932 1.00 0.00 27 ASP A C 19
ATOM 20154 O O . ASP A 1 27 ? 5.749 -0.307 5.662 1.00 0.00 27 ASP A O 19
ATOM 20163 N N . ALA A 1 28 ? 4.808 -2.250 5.031 1.00 0.00 28 ALA A N 19
ATOM 20164 C CA . ALA A 1 28 ? 5.519 -3.044 6.026 1.00 0.00 28 ALA A CA 19
ATOM 20165 C C . ALA A 1 28 ? 6.804 -3.625 5.448 1.00 0.00 28 ALA A C 19
ATOM 20166 O O . ALA A 1 28 ? 7.852 -3.600 6.093 1.00 0.00 28 ALA A O 19
ATOM 20173 N N . ASN A 1 29 ? 6.717 -4.148 4.230 1.00 0.00 29 ASN A N 19
ATOM 20174 C CA . ASN A 1 29 ? 7.874 -4.737 3.566 1.00 0.00 29 ASN A CA 19
ATOM 20175 C C . ASN A 1 29 ? 7.807 -4.515 2.058 1.00 0.00 29 ASN A C 19
ATOM 20176 O O . ASN A 1 29 ? 6.809 -4.839 1.416 1.00 0.00 29 ASN A O 19
ATOM 20187 N N . ALA A 1 30 ? 8.878 -3.960 1.499 1.00 0.00 30 ALA A N 19
ATOM 20188 C CA . ALA A 1 30 ? 8.942 -3.697 0.067 1.00 0.00 30 ALA A CA 19
ATOM 20189 C C . ALA A 1 30 ? 10.112 -4.436 -0.575 1.00 0.00 30 ALA A C 19
ATOM 20190 O O . ALA A 1 30 ? 10.463 -4.180 -1.727 1.00 0.00 30 ALA A O 19
ATOM 20197 N N . TYR A 1 31 ? 10.711 -5.352 0.177 1.00 0.00 31 TYR A N 19
ATOM 20198 C CA . TYR A 1 31 ? 11.843 -6.126 -0.318 1.00 0.00 31 TYR A CA 19
ATOM 20199 C C . TYR A 1 31 ? 11.662 -7.611 -0.017 1.00 0.00 31 TYR A C 19
ATOM 20200 O O . TYR A 1 31 ? 12.596 -8.309 0.377 1.00 0.00 31 TYR A O 19
ATOM 20218 N N . PRO A 1 32 ? 10.430 -8.105 -0.206 1.00 0.00 32 PRO A N 19
ATOM 20219 C CA . PRO A 1 32 ? 10.095 -9.512 0.037 1.00 0.00 32 PRO A CA 19
ATOM 20220 C C . PRO A 1 32 ? 10.734 -10.445 -0.985 1.00 0.00 32 PRO A C 19
ATOM 20221 O O . PRO A 1 32 ? 11.102 -10.023 -2.082 1.00 0.00 32 PRO A O 19
ATOM 20232 N N . LYS A 1 33 ? 10.862 -11.716 -0.620 1.00 0.00 33 LYS A N 19
ATOM 20233 C CA . LYS A 1 33 ? 11.455 -12.711 -1.506 1.00 0.00 33 LYS A CA 19
ATOM 20234 C C . LYS A 1 33 ? 10.376 -13.459 -2.283 1.00 0.00 33 LYS A C 19
ATOM 20235 O O . LYS A 1 33 ? 9.187 -13.330 -1.993 1.00 0.00 33 LYS A O 19
ATOM 20254 N N . ASP A 1 34 ? 10.799 -14.242 -3.270 1.00 0.00 34 ASP A N 19
ATOM 20255 C CA . ASP A 1 34 ? 9.869 -15.013 -4.086 1.00 0.00 34 ASP A CA 19
ATOM 20256 C C . ASP A 1 34 ? 8.839 -15.723 -3.214 1.00 0.00 34 ASP A C 19
ATOM 20257 O O . ASP A 1 34 ? 7.638 -15.660 -3.477 1.00 0.00 34 ASP A O 19
ATOM 20266 N N . ASP A 1 35 ? 9.317 -16.399 -2.175 1.00 0.00 35 ASP A N 19
ATOM 20267 C CA . ASP A 1 35 ? 8.438 -17.121 -1.263 1.00 0.00 35 ASP A CA 19
ATOM 20268 C C . ASP A 1 35 ? 7.319 -16.217 -0.756 1.00 0.00 35 ASP A C 19
ATOM 20269 O O . ASP A 1 35 ? 6.151 -16.603 -0.751 1.00 0.00 35 ASP A O 19
ATOM 20278 N N . GLU A 1 36 ? 7.686 -15.012 -0.330 1.00 0.00 36 GLU A N 19
ATOM 20279 C CA . GLU A 1 36 ? 6.712 -14.054 0.181 1.00 0.00 36 GLU A CA 19
ATOM 20280 C C . GLU A 1 36 ? 5.766 -13.598 -0.926 1.00 0.00 36 GLU A C 19
ATOM 20281 O O . GLU A 1 36 ? 4.545 -13.638 -0.770 1.00 0.00 36 GLU A O 19
ATOM 20293 N N . PHE A 1 37 ? 6.338 -13.164 -2.044 1.00 0.00 37 PHE A N 19
ATOM 20294 C CA . PHE A 1 37 ? 5.547 -12.698 -3.177 1.00 0.00 37 PHE A CA 19
ATOM 20295 C C . PHE A 1 37 ? 4.428 -13.684 -3.500 1.00 0.00 37 PHE A C 19
ATOM 20296 O O . PHE A 1 37 ? 3.329 -13.286 -3.884 1.00 0.00 37 PHE A O 19
ATOM 20313 N N . GLU A 1 38 ? 4.717 -14.971 -3.342 1.00 0.00 38 GLU A N 19
ATOM 20314 C CA . GLU A 1 38 ? 3.736 -16.014 -3.619 1.00 0.00 38 GLU A CA 19
ATOM 20315 C C . GLU A 1 38 ? 2.490 -15.832 -2.756 1.00 0.00 38 GLU A C 19
ATOM 20316 O O . GLU A 1 38 ? 1.366 -15.987 -3.232 1.00 0.00 38 GLU A O 19
ATOM 20328 N N . GLN A 1 39 ? 2.701 -15.502 -1.486 1.00 0.00 39 GLN A N 19
ATOM 20329 C CA . GLN A 1 39 ? 1.595 -15.299 -0.557 1.00 0.00 39 GLN A CA 19
ATOM 20330 C C . GLN A 1 39 ? 0.580 -14.313 -1.125 1.00 0.00 39 GLN A C 19
ATOM 20331 O O . GLN A 1 39 ? -0.625 -14.565 -1.104 1.00 0.00 39 GLN A O 19
ATOM 20345 N N . LEU A 1 40 ? 1.075 -13.189 -1.632 1.00 0.00 40 LEU A N 19
ATOM 20346 C CA . LEU A 1 40 ? 0.211 -12.163 -2.206 1.00 0.00 40 LEU A CA 19
ATOM 20347 C C . LEU A 1 40 ? -0.303 -12.589 -3.577 1.00 0.00 40 LEU A C 19
ATOM 20348 O O . LEU A 1 40 ? -1.461 -12.349 -3.920 1.00 0.00 40 LEU A O 19
ATOM 20364 N N . SER A 1 41 ? 0.566 -13.224 -4.358 1.00 0.00 41 SER A N 19
ATOM 20365 C CA . SER A 1 41 ? 0.201 -13.682 -5.693 1.00 0.00 41 SER A CA 19
ATOM 20366 C C . SER A 1 41 ? -0.922 -14.713 -5.626 1.00 0.00 41 SER A C 19
ATOM 20367 O O . SER A 1 41 ? -1.747 -14.808 -6.533 1.00 0.00 41 SER A O 19
ATOM 20375 N N . ASN A 1 42 ? -0.946 -15.483 -4.543 1.00 0.00 42 ASN A N 19
ATOM 20376 C CA . ASN A 1 42 ? -1.967 -16.507 -4.355 1.00 0.00 42 ASN A CA 19
ATOM 20377 C C . ASN A 1 42 ? -3.258 -15.897 -3.816 1.00 0.00 42 ASN A C 19
ATOM 20378 O O . ASN A 1 42 ? -4.356 -16.347 -4.146 1.00 0.00 42 ASN A O 19
ATOM 20389 N N . LEU A 1 43 ? -3.118 -14.870 -2.985 1.00 0.00 43 LEU A N 19
ATOM 20390 C CA . LEU A 1 43 ? -4.272 -14.197 -2.400 1.00 0.00 43 LEU A CA 19
ATOM 20391 C C . LEU A 1 43 ? -5.016 -13.380 -3.451 1.00 0.00 43 LEU A C 19
ATOM 20392 O O . LEU A 1 43 ? -6.204 -13.598 -3.697 1.00 0.00 43 LEU A O 19
ATOM 20408 N N . LEU A 1 44 ? -4.311 -12.439 -4.070 1.00 0.00 44 LEU A N 19
ATOM 20409 C CA . LEU A 1 44 ? -4.905 -11.590 -5.097 1.00 0.00 44 LEU A CA 19
ATOM 20410 C C . LEU A 1 44 ? -5.082 -12.358 -6.403 1.00 0.00 44 LEU A C 19
ATOM 20411 O O . LEU A 1 44 ? -5.780 -11.907 -7.310 1.00 0.00 44 LEU A O 19
ATOM 20427 N N . ASN A 1 45 ? -4.446 -13.522 -6.490 1.00 0.00 45 ASN A N 19
ATOM 20428 C CA . ASN A 1 45 ? -4.535 -14.354 -7.684 1.00 0.00 45 ASN A CA 19
ATOM 20429 C C . ASN A 1 45 ? -3.872 -13.669 -8.875 1.00 0.00 45 ASN A C 19
ATOM 20430 O O . ASN A 1 45 ? -4.287 -13.851 -10.021 1.00 0.00 45 ASN A O 19
ATOM 20441 N N . LEU A 1 46 ? -2.839 -12.881 -8.597 1.00 0.00 46 LEU A N 19
ATOM 20442 C CA . LEU A 1 46 ? -2.117 -12.168 -9.646 1.00 0.00 46 LEU A CA 19
ATOM 20443 C C . LEU A 1 46 ? -0.705 -12.722 -9.807 1.00 0.00 46 LEU A C 19
ATOM 20444 O O . LEU A 1 46 ? -0.115 -13.269 -8.874 1.00 0.00 46 LEU A O 19
ATOM 20460 N N . PRO A 1 47 ? -0.146 -12.577 -11.018 1.00 0.00 47 PRO A N 19
ATOM 20461 C CA . PRO A 1 47 ? 1.204 -13.054 -11.329 1.00 0.00 47 PRO A CA 19
ATOM 20462 C C . PRO A 1 47 ? 2.284 -12.238 -10.626 1.00 0.00 47 PRO A C 19
ATOM 20463 O O . PRO A 1 47 ? 2.283 -11.007 -10.682 1.00 0.00 47 PRO A O 19
ATOM 20474 N N . THR A 1 48 ? 3.205 -12.930 -9.963 1.00 0.00 48 THR A N 19
ATOM 20475 C CA . THR A 1 48 ? 4.290 -12.270 -9.248 1.00 0.00 48 THR A CA 19
ATOM 20476 C C . THR A 1 48 ? 4.918 -11.170 -10.096 1.00 0.00 48 THR A C 19
ATOM 20477 O O . THR A 1 48 ? 5.330 -10.132 -9.578 1.00 0.00 48 THR A O 19
ATOM 20488 N N . ARG A 1 49 ? 4.988 -11.404 -11.403 1.00 0.00 49 ARG A N 19
ATOM 20489 C CA . ARG A 1 49 ? 5.567 -10.432 -12.323 1.00 0.00 49 ARG A CA 19
ATOM 20490 C C . ARG A 1 49 ? 4.848 -9.090 -12.219 1.00 0.00 49 ARG A C 19
ATOM 20491 O O . ARG A 1 49 ? 5.469 -8.032 -12.325 1.00 0.00 49 ARG A O 19
ATOM 20512 N N . VAL A 1 50 ? 3.536 -9.141 -12.012 1.00 0.00 50 VAL A N 19
ATOM 20513 C CA . VAL A 1 50 ? 2.733 -7.930 -11.894 1.00 0.00 50 VAL A CA 19
ATOM 20514 C C . VAL A 1 50 ? 2.933 -7.269 -10.535 1.00 0.00 50 VAL A C 19
ATOM 20515 O O . VAL A 1 50 ? 2.988 -6.043 -10.433 1.00 0.00 50 VAL A O 19
ATOM 20528 N N . ILE A 1 51 ? 3.043 -8.088 -9.495 1.00 0.00 51 ILE A N 19
ATOM 20529 C CA . ILE A 1 51 ? 3.239 -7.582 -8.142 1.00 0.00 51 ILE A CA 19
ATOM 20530 C C . ILE A 1 51 ? 4.649 -7.028 -7.961 1.00 0.00 51 ILE A C 19
ATOM 20531 O O . ILE A 1 51 ? 4.863 -6.084 -7.201 1.00 0.00 51 ILE A O 19
ATOM 20547 N N . VAL A 1 52 ? 5.607 -7.620 -8.667 1.00 0.00 52 VAL A N 19
ATOM 20548 C CA . VAL A 1 52 ? 6.996 -7.184 -8.588 1.00 0.00 52 VAL A CA 19
ATOM 20549 C C . VAL A 1 52 ? 7.162 -5.774 -9.143 1.00 0.00 52 VAL A C 19
ATOM 20550 O O . VAL A 1 52 ? 7.673 -4.884 -8.463 1.00 0.00 52 VAL A O 19
ATOM 20563 N N . VAL A 1 53 ? 6.726 -5.576 -10.383 1.00 0.00 53 VAL A N 19
ATOM 20564 C CA . VAL A 1 53 ? 6.824 -4.273 -11.029 1.00 0.00 53 VAL A CA 19
ATOM 20565 C C . VAL A 1 53 ? 6.203 -3.182 -10.164 1.00 0.00 53 VAL A C 19
ATOM 20566 O O . VAL A 1 53 ? 6.727 -2.072 -10.078 1.00 0.00 53 VAL A O 19
ATOM 20579 N N . TRP A 1 54 ? 5.085 -3.506 -9.526 1.00 0.00 54 TRP A N 19
ATOM 20580 C CA . TRP A 1 54 ? 4.392 -2.553 -8.666 1.00 0.00 54 TRP A CA 19
ATOM 20581 C C . TRP A 1 54 ? 5.224 -2.230 -7.430 1.00 0.00 54 TRP A C 19
ATOM 20582 O O . TRP A 1 54 ? 5.364 -1.067 -7.050 1.00 0.00 54 TRP A O 19
ATOM 20603 N N . PHE A 1 55 ? 5.776 -3.266 -6.806 1.00 0.00 55 PHE A N 19
ATOM 20604 C CA . PHE A 1 55 ? 6.594 -3.092 -5.612 1.00 0.00 55 PHE A CA 19
ATOM 20605 C C . PHE A 1 55 ? 7.870 -2.321 -5.935 1.00 0.00 55 PHE A C 19
ATOM 20606 O O . PHE A 1 55 ? 8.294 -1.455 -5.170 1.00 0.00 55 PHE A O 19
ATOM 20623 N N . GLN A 1 56 ? 8.477 -2.643 -7.072 1.00 0.00 56 GLN A N 19
ATOM 20624 C CA . GLN A 1 56 ? 9.706 -1.982 -7.496 1.00 0.00 56 GLN A CA 19
ATOM 20625 C C . GLN A 1 56 ? 9.513 -0.471 -7.570 1.00 0.00 56 GLN A C 19
ATOM 20626 O O . GLN A 1 56 ? 10.231 0.289 -6.921 1.00 0.00 56 GLN A O 19
ATOM 20640 N N . ASN A 1 57 ? 8.539 -0.041 -8.366 1.00 0.00 57 ASN A N 19
ATOM 20641 C CA . ASN A 1 57 ? 8.253 1.380 -8.525 1.00 0.00 57 ASN A CA 19
ATOM 20642 C C . ASN A 1 57 ? 7.926 2.023 -7.181 1.00 0.00 57 ASN A C 19
ATOM 20643 O O . ASN A 1 57 ? 8.487 3.059 -6.824 1.00 0.00 57 ASN A O 19
ATOM 20654 N N . ALA A 1 58 ? 7.016 1.401 -6.439 1.00 0.00 58 ALA A N 19
ATOM 20655 C CA . ALA A 1 58 ? 6.616 1.911 -5.133 1.00 0.00 58 ALA A CA 19
ATOM 20656 C C . ALA A 1 58 ? 7.831 2.339 -4.316 1.00 0.00 58 ALA A C 19
ATOM 20657 O O . ALA A 1 58 ? 7.795 3.352 -3.618 1.00 0.00 58 ALA A O 19
ATOM 20664 N N . ARG A 1 59 ? 8.904 1.561 -4.408 1.00 0.00 59 ARG A N 19
ATOM 20665 C CA . ARG A 1 59 ? 10.129 1.859 -3.675 1.00 0.00 59 ARG A CA 19
ATOM 20666 C C . ARG A 1 59 ? 10.819 3.093 -4.250 1.00 0.00 59 ARG A C 19
ATOM 20667 O O . ARG A 1 59 ? 11.275 3.962 -3.507 1.00 0.00 59 ARG A O 19
ATOM 20688 N N . GLN A 1 60 ? 10.892 3.161 -5.575 1.00 0.00 60 GLN A N 19
ATOM 20689 C CA . GLN A 1 60 ? 11.528 4.288 -6.248 1.00 0.00 60 GLN A CA 19
ATOM 20690 C C . GLN A 1 60 ? 10.845 5.600 -5.875 1.00 0.00 60 GLN A C 19
ATOM 20691 O O . GLN A 1 60 ? 11.507 6.611 -5.639 1.00 0.00 60 GLN A O 19
ATOM 20705 N N . LYS A 1 61 ? 9.518 5.577 -5.825 1.00 0.00 61 LYS A N 19
ATOM 20706 C CA . LYS A 1 61 ? 8.744 6.764 -5.480 1.00 0.00 61 LYS A CA 19
ATOM 20707 C C . LYS A 1 61 ? 8.921 7.120 -4.007 1.00 0.00 61 LYS A C 19
ATOM 20708 O O . LYS A 1 61 ? 9.087 8.288 -3.657 1.00 0.00 61 LYS A O 19
ATOM 20727 N N . ALA A 1 62 ? 8.887 6.105 -3.150 1.00 0.00 62 ALA A N 19
ATOM 20728 C CA . ALA A 1 62 ? 9.047 6.311 -1.716 1.00 0.00 62 ALA A CA 19
ATOM 20729 C C . ALA A 1 62 ? 10.431 6.863 -1.391 1.00 0.00 62 ALA A C 19
ATOM 20730 O O . ALA A 1 62 ? 10.573 7.759 -0.560 1.00 0.00 62 ALA A O 19
ATOM 20737 N N . ARG A 1 63 ? 11.448 6.322 -2.053 1.00 0.00 63 ARG A N 19
ATOM 20738 C CA . ARG A 1 63 ? 12.822 6.759 -1.833 1.00 0.00 63 ARG A CA 19
ATOM 20739 C C . ARG A 1 63 ? 13.058 8.137 -2.445 1.00 0.00 63 ARG A C 19
ATOM 20740 O O . ARG A 1 63 ? 12.825 8.348 -3.635 1.00 0.00 63 ARG A O 19
ATOM 20761 N N . LYS A 1 64 ? 13.521 9.072 -1.623 1.00 0.00 64 LYS A N 19
ATOM 20762 C CA . LYS A 1 64 ? 13.790 10.430 -2.081 1.00 0.00 64 LYS A CA 19
ATOM 20763 C C . LYS A 1 64 ? 14.404 10.421 -3.478 1.00 0.00 64 LYS A C 19
ATOM 20764 O O . LYS A 1 64 ? 15.327 9.655 -3.756 1.00 0.00 64 LYS A O 19
ATOM 20783 N N . SER A 1 65 ? 13.886 11.278 -4.352 1.00 0.00 65 SER A N 19
ATOM 20784 C CA . SER A 1 65 ? 14.381 11.367 -5.720 1.00 0.00 65 SER A CA 19
ATOM 20785 C C . SER A 1 65 ? 14.570 12.822 -6.136 1.00 0.00 65 SER A C 19
ATOM 20786 O O . SER A 1 65 ? 13.621 13.605 -6.147 1.00 0.00 65 SER A O 19
ATOM 20794 N N . GLY A 1 66 ? 15.805 13.178 -6.479 1.00 0.00 66 GLY A N 19
ATOM 20795 C CA . GLY A 1 66 ? 16.097 14.539 -6.891 1.00 0.00 66 GLY A CA 19
ATOM 20796 C C . GLY A 1 66 ? 17.524 14.704 -7.374 1.00 0.00 66 GLY A C 19
ATOM 20797 O O . GLY A 1 66 ? 18.391 13.869 -7.114 1.00 0.00 66 GLY A O 19
ATOM 20801 N N . PRO A 1 67 ? 17.785 15.803 -8.097 1.00 0.00 67 PRO A N 19
ATOM 20802 C CA . PRO A 1 67 ? 19.116 16.101 -8.634 1.00 0.00 67 PRO A CA 19
ATOM 20803 C C . PRO A 1 67 ? 20.115 16.464 -7.540 1.00 0.00 67 PRO A C 19
ATOM 20804 O O . PRO A 1 67 ? 19.728 16.856 -6.439 1.00 0.00 67 PRO A O 19
ATOM 20815 N N . SER A 1 68 ? 21.400 16.330 -7.851 1.00 0.00 68 SER A N 19
ATOM 20816 C CA . SER A 1 68 ? 22.454 16.642 -6.893 1.00 0.00 68 SER A CA 19
ATOM 20817 C C . SER A 1 68 ? 22.447 18.126 -6.540 1.00 0.00 68 SER A C 19
ATOM 20818 O O . SER A 1 68 ? 23.027 18.947 -7.249 1.00 0.00 68 SER A O 19
ATOM 20826 N N . SER A 1 69 ? 21.784 18.462 -5.437 1.00 0.00 69 SER A N 19
ATOM 20827 C CA . SER A 1 69 ? 21.697 19.847 -4.990 1.00 0.00 69 SER A CA 19
ATOM 20828 C C . SER A 1 69 ? 21.225 19.921 -3.541 1.00 0.00 69 SER A C 19
ATOM 20829 O O . SER A 1 69 ? 20.511 19.041 -3.063 1.00 0.00 69 SER A O 19
ATOM 20837 N N . GLY A 1 70 ? 21.631 20.980 -2.847 1.00 0.00 70 GLY A N 19
ATOM 20838 C CA . GLY A 1 70 ? 21.242 21.151 -1.459 1.00 0.00 70 GLY A CA 19
ATOM 20839 C C . GLY A 1 70 ? 22.212 22.024 -0.688 1.00 0.00 70 GLY A C 19
ATOM 20840 O O . GLY A 1 70 ? 23.421 21.964 -0.909 1.00 0.00 70 GLY A O 19
ATOM 20844 N N . GLY A 1 1 ? -3.994 -14.709 -13.853 1.00 0.00 1 GLY A N 20
ATOM 20845 C CA . GLY A 1 1 ? -3.199 -15.690 -14.570 1.00 0.00 1 GLY A CA 20
ATOM 20846 C C . GLY A 1 1 ? -3.483 -15.689 -16.059 1.00 0.00 1 GLY A C 20
ATOM 20847 O O . GLY A 1 1 ? -4.234 -16.528 -16.555 1.00 0.00 1 GLY A O 20
ATOM 20851 N N . SER A 1 2 ? -2.881 -14.743 -16.773 1.00 0.00 2 SER A N 20
ATOM 20852 C CA . SER A 1 2 ? -3.077 -14.633 -18.214 1.00 0.00 2 SER A CA 20
ATOM 20853 C C . SER A 1 2 ? -1.742 -14.460 -18.932 1.00 0.00 2 SER A C 20
ATOM 20854 O O . SER A 1 2 ? -0.937 -13.602 -18.571 1.00 0.00 2 SER A O 20
ATOM 20862 N N . SER A 1 3 ? -1.515 -15.283 -19.951 1.00 0.00 3 SER A N 20
ATOM 20863 C CA . SER A 1 3 ? -0.277 -15.225 -20.719 1.00 0.00 3 SER A CA 20
ATOM 20864 C C . SER A 1 3 ? -0.495 -15.730 -22.142 1.00 0.00 3 SER A C 20
ATOM 20865 O O . SER A 1 3 ? -1.321 -16.610 -22.381 1.00 0.00 3 SER A O 20
ATOM 20873 N N . GLY A 1 4 ? 0.252 -15.164 -23.085 1.00 0.00 4 GLY A N 20
ATOM 20874 C CA . GLY A 1 4 ? 0.126 -15.569 -24.473 1.00 0.00 4 GLY A CA 20
ATOM 20875 C C . GLY A 1 4 ? 0.397 -14.430 -25.436 1.00 0.00 4 GLY A C 20
ATOM 20876 O O . GLY A 1 4 ? 1.262 -13.590 -25.188 1.00 0.00 4 GLY A O 20
ATOM 20880 N N . SER A 1 5 ? -0.344 -14.401 -26.540 1.00 0.00 5 SER A N 20
ATOM 20881 C CA . SER A 1 5 ? -0.176 -13.359 -27.546 1.00 0.00 5 SER A CA 20
ATOM 20882 C C . SER A 1 5 ? -0.978 -12.114 -27.179 1.00 0.00 5 SER A C 20
ATOM 20883 O O . SER A 1 5 ? -2.197 -12.076 -27.348 1.00 0.00 5 SER A O 20
ATOM 20891 N N . SER A 1 6 ? -0.284 -11.098 -26.677 1.00 0.00 6 SER A N 20
ATOM 20892 C CA . SER A 1 6 ? -0.932 -9.852 -26.282 1.00 0.00 6 SER A CA 20
ATOM 20893 C C . SER A 1 6 ? -0.150 -8.647 -26.796 1.00 0.00 6 SER A C 20
ATOM 20894 O O . SER A 1 6 ? 0.934 -8.791 -27.361 1.00 0.00 6 SER A O 20
ATOM 20902 N N . GLY A 1 7 ? -0.708 -7.457 -26.595 1.00 0.00 7 GLY A N 20
ATOM 20903 C CA . GLY A 1 7 ? -0.051 -6.244 -27.043 1.00 0.00 7 GLY A CA 20
ATOM 20904 C C . GLY A 1 7 ? 1.327 -6.072 -26.435 1.00 0.00 7 GLY A C 20
ATOM 20905 O O . GLY A 1 7 ? 1.689 -6.777 -25.492 1.00 0.00 7 GLY A O 20
ATOM 20909 N N . ARG A 1 8 ? 2.098 -5.134 -26.975 1.00 0.00 8 ARG A N 20
ATOM 20910 C CA . ARG A 1 8 ? 3.445 -4.874 -26.481 1.00 0.00 8 ARG A CA 20
ATOM 20911 C C . ARG A 1 8 ? 3.411 -4.418 -25.025 1.00 0.00 8 ARG A C 20
ATOM 20912 O O . ARG A 1 8 ? 4.071 -5.003 -24.166 1.00 0.00 8 ARG A O 20
ATOM 20933 N N . SER A 1 9 ? 2.639 -3.370 -24.756 1.00 0.00 9 SER A N 20
ATOM 20934 C CA . SER A 1 9 ? 2.523 -2.833 -23.406 1.00 0.00 9 SER A CA 20
ATOM 20935 C C . SER A 1 9 ? 1.102 -2.999 -22.875 1.00 0.00 9 SER A C 20
ATOM 20936 O O . SER A 1 9 ? 0.241 -2.148 -23.099 1.00 0.00 9 SER A O 20
ATOM 20944 N N . SER A 1 10 ? 0.865 -4.101 -22.171 1.00 0.00 10 SER A N 20
ATOM 20945 C CA . SER A 1 10 ? -0.452 -4.382 -21.612 1.00 0.00 10 SER A CA 20
ATOM 20946 C C . SER A 1 10 ? -0.860 -3.302 -20.614 1.00 0.00 10 SER A C 20
ATOM 20947 O O . SER A 1 10 ? -0.011 -2.631 -20.027 1.00 0.00 10 SER A O 20
ATOM 20955 N N . ARG A 1 11 ? -2.166 -3.141 -20.428 1.00 0.00 11 ARG A N 20
ATOM 20956 C CA . ARG A 1 11 ? -2.688 -2.142 -19.503 1.00 0.00 11 ARG A CA 20
ATOM 20957 C C . ARG A 1 11 ? -3.376 -2.808 -18.315 1.00 0.00 11 ARG A C 20
ATOM 20958 O O . ARG A 1 11 ? -4.569 -3.110 -18.363 1.00 0.00 11 ARG A O 20
ATOM 20979 N N . THR A 1 12 ? -2.615 -3.035 -17.249 1.00 0.00 12 THR A N 20
ATOM 20980 C CA . THR A 1 12 ? -3.149 -3.667 -16.049 1.00 0.00 12 THR A CA 20
ATOM 20981 C C . THR A 1 12 ? -3.620 -2.624 -15.042 1.00 0.00 12 THR A C 20
ATOM 20982 O O . THR A 1 12 ? -3.138 -1.491 -15.036 1.00 0.00 12 THR A O 20
ATOM 20993 N N . ARG A 1 13 ? -4.564 -3.013 -14.191 1.00 0.00 13 ARG A N 20
ATOM 20994 C CA . ARG A 1 13 ? -5.101 -2.111 -13.180 1.00 0.00 13 ARG A CA 20
ATOM 20995 C C . ARG A 1 13 ? -5.564 -2.887 -11.950 1.00 0.00 13 ARG A C 20
ATOM 20996 O O . ARG A 1 13 ? -6.147 -3.964 -12.066 1.00 0.00 13 ARG A O 20
ATOM 21017 N N . PHE A 1 14 ? -5.298 -2.331 -10.772 1.00 0.00 14 PHE A N 20
ATOM 21018 C CA . PHE A 1 14 ? -5.686 -2.971 -9.520 1.00 0.00 14 PHE A CA 20
ATOM 21019 C C . PHE A 1 14 ? -6.811 -2.197 -8.839 1.00 0.00 14 PHE A C 20
ATOM 21020 O O . PHE A 1 14 ? -6.926 -0.980 -8.994 1.00 0.00 14 PHE A O 20
ATOM 21037 N N . THR A 1 15 ? -7.640 -2.911 -8.084 1.00 0.00 15 THR A N 20
ATOM 21038 C CA . THR A 1 15 ? -8.756 -2.293 -7.380 1.00 0.00 15 THR A CA 20
ATOM 21039 C C . THR A 1 15 ? -8.435 -2.097 -5.903 1.00 0.00 15 THR A C 20
ATOM 21040 O O . THR A 1 15 ? -7.577 -2.785 -5.349 1.00 0.00 15 THR A O 20
ATOM 21051 N N . ASP A 1 16 ? -9.128 -1.157 -5.271 1.00 0.00 16 ASP A N 20
ATOM 21052 C CA . ASP A 1 16 ? -8.917 -0.872 -3.856 1.00 0.00 16 ASP A CA 20
ATOM 21053 C C . ASP A 1 16 ? -8.572 -2.146 -3.091 1.00 0.00 16 ASP A C 20
ATOM 21054 O O . ASP A 1 16 ? -7.653 -2.161 -2.273 1.00 0.00 16 ASP A O 20
ATOM 21063 N N . TYR A 1 17 ? -9.317 -3.212 -3.362 1.00 0.00 17 TYR A N 20
ATOM 21064 C CA . TYR A 1 17 ? -9.092 -4.490 -2.697 1.00 0.00 17 TYR A CA 20
ATOM 21065 C C . TYR A 1 17 ? -7.652 -4.958 -2.887 1.00 0.00 17 TYR A C 20
ATOM 21066 O O . TYR A 1 17 ? -6.940 -5.217 -1.917 1.00 0.00 17 TYR A O 20
ATOM 21084 N N . GLN A 1 18 ? -7.232 -5.062 -4.143 1.00 0.00 18 GLN A N 20
ATOM 21085 C CA . GLN A 1 18 ? -5.877 -5.498 -4.461 1.00 0.00 18 GLN A CA 20
ATOM 21086 C C . GLN A 1 18 ? -4.848 -4.502 -3.937 1.00 0.00 18 GLN A C 20
ATOM 21087 O O . GLN A 1 18 ? -3.897 -4.880 -3.251 1.00 0.00 18 GLN A O 20
ATOM 21101 N N . LEU A 1 19 ? -5.042 -3.230 -4.265 1.00 0.00 19 LEU A N 20
ATOM 21102 C CA . LEU A 1 19 ? -4.130 -2.179 -3.827 1.00 0.00 19 LEU A CA 20
ATOM 21103 C C . LEU A 1 19 ? -4.029 -2.145 -2.306 1.00 0.00 19 LEU A C 20
ATOM 21104 O O . LEU A 1 19 ? -3.024 -1.700 -1.751 1.00 0.00 19 LEU A O 20
ATOM 21120 N N . ARG A 1 20 ? -5.075 -2.619 -1.637 1.00 0.00 20 ARG A N 20
ATOM 21121 C CA . ARG A 1 20 ? -5.103 -2.644 -0.180 1.00 0.00 20 ARG A CA 20
ATOM 21122 C C . ARG A 1 20 ? -4.061 -3.616 0.368 1.00 0.00 20 ARG A C 20
ATOM 21123 O O . ARG A 1 20 ? -3.305 -3.283 1.281 1.00 0.00 20 ARG A O 20
ATOM 21144 N N . VAL A 1 21 ? -4.028 -4.819 -0.196 1.00 0.00 21 VAL A N 20
ATOM 21145 C CA . VAL A 1 21 ? -3.080 -5.840 0.235 1.00 0.00 21 VAL A CA 20
ATOM 21146 C C . VAL A 1 21 ? -1.667 -5.510 -0.234 1.00 0.00 21 VAL A C 20
ATOM 21147 O O . VAL A 1 21 ? -0.702 -5.652 0.518 1.00 0.00 21 VAL A O 20
ATOM 21160 N N . LEU A 1 22 ? -1.552 -5.068 -1.482 1.00 0.00 22 LEU A N 20
ATOM 21161 C CA . LEU A 1 22 ? -0.257 -4.716 -2.053 1.00 0.00 22 LEU A CA 20
ATOM 21162 C C . LEU A 1 22 ? 0.385 -3.568 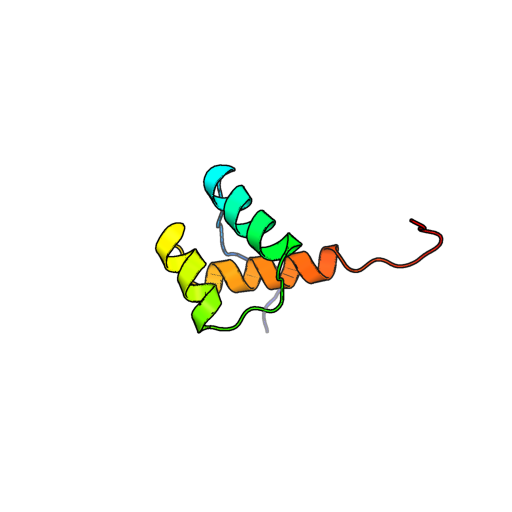-1.280 1.00 0.00 22 LEU A C 20
ATOM 21163 O O . LEU A 1 22 ? 1.575 -3.607 -0.968 1.00 0.00 22 LEU A O 20
ATOM 21179 N N . GLN A 1 23 ? -0.411 -2.550 -0.974 1.00 0.00 23 GLN A N 20
ATOM 21180 C CA . GLN A 1 23 ? 0.080 -1.391 -0.237 1.00 0.00 23 GLN A CA 20
ATOM 21181 C C . GLN A 1 23 ? 0.366 -1.753 1.217 1.00 0.00 23 GLN A C 20
ATOM 21182 O O . GLN A 1 23 ? 1.334 -1.272 1.807 1.00 0.00 23 GLN A O 20
ATOM 21196 N N . ASP A 1 24 ? -0.481 -2.602 1.788 1.00 0.00 24 ASP A N 20
ATOM 21197 C CA . ASP A 1 24 ? -0.319 -3.029 3.173 1.00 0.00 24 ASP A CA 20
ATOM 21198 C C . ASP A 1 24 ? 0.957 -3.848 3.343 1.00 0.00 24 ASP A C 20
ATOM 21199 O O . ASP A 1 24 ? 1.656 -3.726 4.349 1.00 0.00 24 ASP A O 20
ATOM 21208 N N . PHE A 1 25 ? 1.255 -4.683 2.353 1.00 0.00 25 PHE A N 20
ATOM 21209 C CA . PHE A 1 25 ? 2.445 -5.524 2.394 1.00 0.00 25 PHE A CA 20
ATOM 21210 C C . PHE A 1 25 ? 3.706 -4.694 2.168 1.00 0.00 25 PHE A C 20
ATOM 21211 O O . PHE A 1 25 ? 4.769 -5.000 2.708 1.00 0.00 25 PHE A O 20
ATOM 21228 N N . PHE A 1 26 ? 3.578 -3.641 1.367 1.00 0.00 26 PHE A N 20
ATOM 21229 C CA . PHE A 1 26 ? 4.706 -2.767 1.068 1.00 0.00 26 PHE A CA 20
ATOM 21230 C C . PHE A 1 26 ? 5.050 -1.893 2.270 1.00 0.00 26 PHE A C 20
ATOM 21231 O O . PHE A 1 26 ? 6.193 -1.869 2.727 1.00 0.00 26 PHE A O 20
ATOM 21248 N N . ASP A 1 27 ? 4.054 -1.175 2.776 1.00 0.00 27 ASP A N 20
ATOM 21249 C CA . ASP A 1 27 ? 4.249 -0.299 3.925 1.00 0.00 27 ASP A CA 20
ATOM 21250 C C . ASP A 1 27 ? 4.989 -1.026 5.044 1.00 0.00 27 ASP A C 20
ATOM 21251 O O . ASP A 1 27 ? 5.755 -0.420 5.792 1.00 0.00 27 ASP A O 20
ATOM 21260 N N . ALA A 1 28 ? 4.754 -2.330 5.152 1.00 0.00 28 ALA A N 20
ATOM 21261 C CA . ALA A 1 28 ? 5.399 -3.140 6.178 1.00 0.00 28 ALA A CA 20
ATOM 21262 C C . ALA A 1 28 ? 6.702 -3.741 5.663 1.00 0.00 28 ALA A C 20
ATOM 21263 O O . ALA A 1 28 ? 7.714 -3.745 6.364 1.00 0.00 28 ALA A O 20
ATOM 21270 N N . ASN A 1 29 ? 6.670 -4.250 4.436 1.00 0.00 29 ASN A N 20
ATOM 21271 C CA . ASN A 1 29 ? 7.850 -4.856 3.829 1.00 0.00 29 ASN A CA 20
ATOM 21272 C C . ASN A 1 29 ? 7.868 -4.620 2.322 1.00 0.00 29 ASN A C 20
ATOM 21273 O O . ASN A 1 29 ? 6.905 -4.935 1.622 1.00 0.00 29 ASN A O 20
ATOM 21284 N N . ALA A 1 30 ? 8.969 -4.064 1.828 1.00 0.00 30 ALA A N 20
ATOM 21285 C CA . ALA A 1 30 ? 9.114 -3.788 0.404 1.00 0.00 30 ALA A CA 20
ATOM 21286 C C . ALA A 1 30 ? 10.326 -4.510 -0.174 1.00 0.00 30 ALA A C 20
ATOM 21287 O O . ALA A 1 30 ? 10.748 -4.233 -1.298 1.00 0.00 30 ALA A O 20
ATOM 21294 N N . TYR A 1 31 ? 10.883 -5.435 0.600 1.00 0.00 31 TYR A N 20
ATOM 21295 C CA . TYR A 1 31 ? 12.050 -6.194 0.165 1.00 0.00 31 TYR A CA 20
ATOM 21296 C C . TYR A 1 31 ? 11.860 -7.684 0.431 1.00 0.00 31 TYR A C 20
ATOM 21297 O O . TYR A 1 31 ? 12.773 -8.384 0.869 1.00 0.00 31 TYR A O 20
ATOM 21315 N N . PRO A 1 32 ? 10.645 -8.182 0.158 1.00 0.00 32 PRO A N 20
ATOM 21316 C CA . PRO A 1 32 ? 10.306 -9.594 0.359 1.00 0.00 32 PRO A CA 20
ATOM 21317 C C . PRO A 1 32 ? 11.011 -10.507 -0.638 1.00 0.00 32 PRO A C 20
ATOM 21318 O O . PRO A 1 32 ? 11.730 -10.041 -1.522 1.00 0.00 32 PRO A O 20
ATOM 21329 N N . LYS A 1 33 ? 10.801 -11.811 -0.491 1.00 0.00 33 LYS A N 20
ATOM 21330 C CA . LYS A 1 33 ? 11.415 -12.791 -1.379 1.00 0.00 33 LYS A CA 20
ATOM 21331 C C . LYS A 1 33 ? 10.354 -13.532 -2.187 1.00 0.00 33 LYS A C 20
ATOM 21332 O O . LYS A 1 33 ? 9.157 -13.388 -1.939 1.00 0.00 33 LYS A O 20
ATOM 21351 N N . ASP A 1 34 ? 10.802 -14.327 -3.153 1.00 0.00 34 ASP A N 20
ATOM 21352 C CA . ASP A 1 34 ? 9.892 -15.093 -3.996 1.00 0.00 34 ASP A CA 20
ATOM 21353 C C . ASP A 1 34 ? 8.822 -15.782 -3.154 1.00 0.00 34 ASP A C 20
ATOM 21354 O O . ASP A 1 34 ? 7.629 -15.672 -3.437 1.00 0.00 34 ASP A O 20
ATOM 21363 N N . ASP A 1 35 ? 9.258 -16.494 -2.121 1.00 0.00 35 ASP A N 20
ATOM 21364 C CA . ASP A 1 35 ? 8.338 -17.201 -1.237 1.00 0.00 35 ASP A CA 20
ATOM 21365 C C . ASP A 1 35 ? 7.221 -16.277 -0.763 1.00 0.00 35 ASP A C 20
ATOM 21366 O O . ASP A 1 35 ? 6.046 -16.642 -0.792 1.00 0.00 35 ASP A O 20
ATOM 21375 N N . GLU A 1 36 ? 7.596 -15.079 -0.326 1.00 0.00 36 GLU A N 20
ATOM 21376 C CA . GLU A 1 36 ? 6.626 -14.103 0.156 1.00 0.00 36 GLU A CA 20
ATOM 21377 C C . GLU A 1 36 ? 5.712 -13.640 -0.975 1.00 0.00 36 GLU A C 20
ATOM 21378 O O . GLU A 1 36 ? 4.488 -13.679 -0.855 1.00 0.00 36 GLU A O 20
ATOM 21390 N N . PHE A 1 37 ? 6.317 -13.200 -2.073 1.00 0.00 37 PHE A N 20
ATOM 21391 C CA . PHE A 1 37 ? 5.560 -12.727 -3.226 1.00 0.00 37 PHE A CA 20
ATOM 21392 C C . PHE A 1 37 ? 4.446 -13.706 -3.584 1.00 0.00 37 PHE A C 20
ATOM 21393 O O . PHE A 1 37 ? 3.361 -13.302 -4.002 1.00 0.00 37 PHE A O 20
ATOM 21410 N N . GLU A 1 38 ? 4.723 -14.995 -3.417 1.00 0.00 38 GLU A N 20
ATOM 21411 C CA . GLU A 1 38 ? 3.745 -16.033 -3.724 1.00 0.00 38 GLU A CA 20
ATOM 21412 C C . GLU A 1 38 ? 2.475 -15.844 -2.898 1.00 0.00 38 GLU A C 20
ATOM 21413 O O . GLU A 1 38 ? 1.365 -15.939 -3.420 1.00 0.00 38 GLU A O 20
ATOM 21425 N N . GLN A 1 39 ? 2.649 -15.576 -1.608 1.00 0.00 39 GLN A N 20
ATOM 21426 C CA . GLN A 1 39 ? 1.518 -15.376 -0.711 1.00 0.00 39 GLN A CA 20
ATOM 21427 C C . GLN A 1 39 ? 0.519 -14.389 -1.306 1.00 0.00 39 GLN A C 20
ATOM 21428 O O . GLN A 1 39 ? -0.683 -14.655 -1.350 1.00 0.00 39 GLN A O 20
ATOM 21442 N N . LEU A 1 40 ? 1.023 -13.248 -1.763 1.00 0.00 40 LEU A N 20
ATOM 21443 C CA . LEU A 1 40 ? 0.175 -12.220 -2.356 1.00 0.00 40 LEU A CA 20
ATOM 21444 C C . LEU A 1 40 ? -0.362 -12.671 -3.710 1.00 0.00 40 LEU A C 20
ATOM 21445 O O . LEU A 1 40 ? -1.530 -12.451 -4.030 1.00 0.00 40 LEU A O 20
ATOM 21461 N N . SER A 1 41 ? 0.498 -13.306 -4.500 1.00 0.00 41 SER A N 20
ATOM 21462 C CA . SER A 1 41 ? 0.110 -13.787 -5.821 1.00 0.00 41 SER A CA 20
ATOM 21463 C C . SER A 1 41 ? -1.041 -14.784 -5.720 1.00 0.00 41 SER A C 20
ATOM 21464 O O . SER A 1 41 ? -1.871 -14.883 -6.622 1.00 0.00 41 SER A O 20
ATOM 21472 N N . ASN A 1 42 ? -1.082 -15.520 -4.614 1.00 0.00 42 ASN A N 20
ATOM 21473 C CA . ASN A 1 42 ? -2.130 -16.510 -4.393 1.00 0.00 42 ASN A CA 20
ATOM 21474 C C . ASN A 1 42 ? -3.392 -15.852 -3.844 1.00 0.00 42 ASN A C 20
ATOM 21475 O O . ASN A 1 42 ? -4.509 -16.275 -4.148 1.00 0.00 42 ASN A O 20
ATOM 21486 N N . LEU A 1 43 ? -3.208 -14.816 -3.033 1.00 0.00 43 LEU A N 20
ATOM 21487 C CA . LEU A 1 43 ? -4.332 -14.099 -2.440 1.00 0.00 43 LEU A CA 20
ATOM 21488 C C . LEU A 1 43 ? -5.065 -13.272 -3.492 1.00 0.00 43 LEU A C 20
ATOM 21489 O O . LEU A 1 43 ? -6.261 -13.457 -3.720 1.00 0.00 43 LEU A O 20
ATOM 21505 N N . LEU A 1 44 ? -4.340 -12.360 -4.130 1.00 0.00 44 LEU A N 20
ATOM 21506 C CA . LEU A 1 44 ? -4.920 -11.505 -5.160 1.00 0.00 44 LEU A CA 20
ATOM 21507 C C . LEU A 1 44 ? -5.105 -12.273 -6.465 1.00 0.00 44 LEU A C 20
ATOM 21508 O O . LEU A 1 44 ? -5.793 -11.813 -7.375 1.00 0.00 44 LEU A O 20
ATOM 21524 N N . ASN A 1 45 ? -4.486 -13.447 -6.547 1.00 0.00 45 ASN A N 20
ATOM 21525 C CA . ASN A 1 45 ? -4.584 -14.280 -7.741 1.00 0.00 45 ASN A CA 20
ATOM 21526 C C . ASN A 1 45 ? -3.901 -13.610 -8.929 1.00 0.00 45 ASN A C 20
ATOM 21527 O O . ASN A 1 45 ? -4.287 -13.820 -10.080 1.00 0.00 45 ASN A O 20
ATOM 21538 N N . LEU A 1 46 ? -2.885 -12.804 -8.643 1.00 0.00 46 LEU A N 20
ATOM 21539 C CA . LEU A 1 46 ? -2.147 -12.103 -9.688 1.00 0.00 46 LEU A CA 20
ATOM 21540 C C . LEU A 1 46 ? -0.744 -12.682 -9.846 1.00 0.00 46 LEU A C 20
ATOM 21541 O O . LEU A 1 46 ? -0.167 -13.237 -8.911 1.00 0.00 46 LEU A O 20
ATOM 21557 N N . PRO A 1 47 ? -0.182 -12.548 -11.056 1.00 0.00 47 PRO A N 20
ATOM 21558 C CA . PRO A 1 47 ? 1.161 -13.049 -11.364 1.00 0.00 47 PRO A CA 20
ATOM 21559 C C . PRO A 1 47 ? 2.253 -12.251 -10.660 1.00 0.00 47 PRO A C 20
ATOM 21560 O O . PRO A 1 47 ? 2.277 -11.021 -10.723 1.00 0.00 47 PRO A O 20
ATOM 21571 N N . THR A 1 48 ? 3.157 -12.958 -9.989 1.00 0.00 48 THR A N 20
ATOM 21572 C CA . THR A 1 48 ? 4.252 -12.315 -9.272 1.00 0.00 48 THR A CA 20
ATOM 21573 C C . THR A 1 48 ? 4.880 -11.206 -10.108 1.00 0.00 48 THR A C 20
ATOM 21574 O O . THR A 1 48 ? 5.188 -10.129 -9.597 1.00 0.00 48 THR A O 20
ATOM 21585 N N . ARG A 1 49 ? 5.067 -11.476 -11.396 1.00 0.00 49 ARG A N 20
ATOM 21586 C CA . ARG A 1 49 ? 5.660 -10.500 -12.302 1.00 0.00 49 ARG A CA 20
ATOM 21587 C C . ARG A 1 49 ? 4.947 -9.155 -12.194 1.00 0.00 49 ARG A C 20
ATOM 21588 O O . ARG A 1 49 ? 5.575 -8.099 -12.281 1.00 0.00 49 ARG A O 20
ATOM 21609 N N . VAL A 1 50 ? 3.632 -9.201 -12.004 1.00 0.00 50 VAL A N 20
ATOM 21610 C CA . VAL A 1 50 ? 2.834 -7.986 -11.883 1.00 0.00 50 VAL A CA 20
ATOM 21611 C C . VAL A 1 50 ? 3.047 -7.321 -10.528 1.00 0.00 50 VAL A C 20
ATOM 21612 O O . VAL A 1 50 ? 3.103 -6.095 -10.429 1.00 0.00 50 VAL A O 20
ATOM 21625 N N . ILE A 1 51 ? 3.166 -8.138 -9.487 1.00 0.00 51 ILE A N 20
ATOM 21626 C CA . ILE A 1 51 ? 3.375 -7.629 -8.137 1.00 0.00 51 ILE A CA 20
ATOM 21627 C C . ILE A 1 51 ? 4.780 -7.057 -7.976 1.00 0.00 51 ILE A C 20
ATOM 21628 O O . ILE A 1 51 ? 4.992 -6.104 -7.226 1.00 0.00 51 ILE A O 20
ATOM 21644 N N . VAL A 1 52 ? 5.737 -7.644 -8.688 1.00 0.00 52 VAL A N 20
ATOM 21645 C CA . VAL A 1 52 ? 7.121 -7.192 -8.627 1.00 0.00 52 VAL A CA 20
ATOM 21646 C C . VAL A 1 52 ? 7.269 -5.793 -9.215 1.00 0.00 52 VAL A C 20
ATOM 21647 O O . VAL A 1 52 ? 7.803 -4.890 -8.570 1.00 0.00 52 VAL A O 20
ATOM 21660 N N . VAL A 1 53 ? 6.791 -5.620 -10.443 1.00 0.00 53 VAL A N 20
ATOM 21661 C CA . VAL A 1 53 ? 6.868 -4.330 -11.119 1.00 0.00 53 VAL A CA 20
ATOM 21662 C C . VAL A 1 53 ? 6.228 -3.231 -10.279 1.00 0.00 53 VAL A C 20
ATOM 21663 O O . VAL A 1 53 ? 6.741 -2.114 -10.205 1.00 0.00 53 VAL A O 20
ATOM 21676 N N . TRP A 1 54 ? 5.106 -3.555 -9.647 1.00 0.00 54 TRP A N 20
ATOM 21677 C CA . TRP A 1 54 ? 4.395 -2.594 -8.811 1.00 0.00 54 TRP A CA 20
ATOM 21678 C C . TRP A 1 54 ? 5.210 -2.244 -7.571 1.00 0.00 54 TRP A C 20
ATOM 21679 O O . TRP A 1 54 ? 5.320 -1.076 -7.198 1.00 0.00 54 TRP A O 20
ATOM 21700 N N . PHE A 1 55 ? 5.778 -3.263 -6.935 1.00 0.00 55 PHE A N 20
ATOM 21701 C CA . PHE A 1 55 ? 6.583 -3.063 -5.735 1.00 0.00 55 PHE A CA 20
ATOM 21702 C C . PHE A 1 55 ? 7.851 -2.277 -6.056 1.00 0.00 55 PHE A C 20
ATOM 21703 O O . PHE A 1 55 ? 8.248 -1.387 -5.304 1.00 0.00 55 PHE A O 20
ATOM 21720 N N . GLN A 1 56 ? 8.481 -2.613 -7.177 1.00 0.00 56 GLN A N 20
ATOM 21721 C CA . GLN A 1 56 ? 9.704 -1.941 -7.596 1.00 0.00 56 GLN A CA 20
ATOM 21722 C C . GLN A 1 56 ? 9.489 -0.434 -7.702 1.00 0.00 56 GLN A C 20
ATOM 21723 O O . GLN A 1 56 ? 10.217 0.350 -7.096 1.00 0.00 56 GLN A O 20
ATOM 21737 N N . ASN A 1 57 ? 8.483 -0.038 -8.475 1.00 0.00 57 ASN A N 20
ATOM 21738 C CA . ASN A 1 57 ? 8.172 1.375 -8.660 1.00 0.00 57 ASN A CA 20
ATOM 21739 C C . ASN A 1 57 ? 7.799 2.028 -7.333 1.00 0.00 57 ASN A C 20
ATOM 21740 O O . ASN A 1 57 ? 8.355 3.060 -6.960 1.00 0.00 57 ASN A O 20
ATOM 21751 N N . ALA A 1 58 ? 6.854 1.419 -6.625 1.00 0.00 58 ALA A N 20
ATOM 21752 C CA . ALA A 1 58 ? 6.408 1.939 -5.338 1.00 0.00 58 ALA A CA 20
ATOM 21753 C C . ALA A 1 58 ? 7.589 2.423 -4.503 1.00 0.00 58 ALA A C 20
ATOM 21754 O O . ALA A 1 58 ? 7.476 3.396 -3.757 1.00 0.00 58 ALA A O 20
ATOM 21761 N N . ARG A 1 59 ? 8.720 1.738 -4.633 1.00 0.00 59 ARG A N 20
ATOM 21762 C CA . ARG A 1 59 ? 9.921 2.098 -3.888 1.00 0.00 59 ARG A CA 20
ATOM 21763 C C . ARG A 1 59 ? 10.544 3.375 -4.445 1.00 0.00 59 ARG A C 20
ATOM 21764 O O . ARG A 1 59 ? 10.939 4.263 -3.691 1.00 0.00 59 ARG A O 20
ATOM 21785 N N . GLN A 1 60 ? 10.627 3.458 -5.769 1.00 0.00 60 GLN A N 20
ATOM 21786 C CA . GLN A 1 60 ? 11.203 4.625 -6.426 1.00 0.00 60 GLN A CA 20
ATOM 21787 C C . GLN A 1 60 ? 10.410 5.884 -6.092 1.00 0.00 60 GLN A C 20
ATOM 21788 O O . GLN A 1 60 ? 10.984 6.932 -5.794 1.00 0.00 60 GLN A O 20
ATOM 21802 N N . LYS A 1 61 ? 9.087 5.776 -6.145 1.00 0.00 61 LYS A N 20
ATOM 21803 C CA . LYS A 1 61 ? 8.213 6.904 -5.847 1.00 0.00 61 LYS A CA 20
ATOM 21804 C C . LYS A 1 61 ? 8.330 7.311 -4.382 1.00 0.00 61 LYS A C 20
ATOM 21805 O O . LYS A 1 61 ? 8.322 8.498 -4.055 1.00 0.00 61 LYS A O 20
ATOM 21824 N N . ALA A 1 62 ? 8.440 6.319 -3.504 1.00 0.00 62 ALA A N 20
ATOM 21825 C CA . ALA A 1 62 ? 8.562 6.575 -2.074 1.00 0.00 62 ALA A CA 20
ATOM 21826 C C . ALA A 1 62 ? 9.767 7.461 -1.776 1.00 0.00 62 ALA A C 20
ATOM 21827 O O . ALA A 1 62 ? 9.690 8.373 -0.953 1.00 0.00 62 ALA A O 20
ATOM 21834 N N . ARG A 1 63 ? 10.880 7.185 -2.449 1.00 0.00 63 ARG A N 20
ATOM 21835 C CA . ARG A 1 63 ? 12.101 7.956 -2.254 1.00 0.00 63 ARG A CA 20
ATOM 21836 C C . ARG A 1 63 ? 11.866 9.433 -2.558 1.00 0.00 63 ARG A C 20
ATOM 21837 O O . ARG A 1 63 ? 11.498 9.798 -3.675 1.00 0.00 63 ARG A O 20
ATOM 21858 N N . LYS A 1 64 ? 12.081 10.279 -1.556 1.00 0.00 64 LYS A N 20
ATOM 21859 C CA . LYS A 1 64 ? 11.894 11.717 -1.714 1.00 0.00 64 LYS A CA 20
ATOM 21860 C C . LYS A 1 64 ? 13.179 12.472 -1.389 1.00 0.00 64 LYS A C 20
ATOM 21861 O O . LYS A 1 64 ? 13.929 12.083 -0.493 1.00 0.00 64 LYS A O 20
ATOM 21880 N N . SER A 1 65 ? 13.426 13.553 -2.121 1.00 0.00 65 SER A N 20
ATOM 21881 C CA . SER A 1 65 ? 14.622 14.361 -1.912 1.00 0.00 65 SER A CA 20
ATOM 21882 C C . SER A 1 65 ? 14.253 15.766 -1.445 1.00 0.00 65 SER A C 20
ATOM 21883 O O . SER A 1 65 ? 14.092 16.679 -2.254 1.00 0.00 65 SER A O 20
ATOM 21891 N N . GLY A 1 66 ? 14.120 15.931 -0.132 1.00 0.00 66 GLY A N 20
ATOM 21892 C CA . GLY A 1 66 ? 13.771 17.226 0.421 1.00 0.00 66 GLY A CA 20
ATOM 21893 C C . GLY A 1 66 ? 12.940 17.112 1.684 1.00 0.00 66 GLY A C 20
ATOM 21894 O O . GLY A 1 66 ? 12.950 16.089 2.369 1.00 0.00 66 GLY A O 20
ATOM 21898 N N . PRO A 1 67 ? 12.201 18.183 2.009 1.00 0.00 67 PRO A N 20
ATOM 21899 C CA . PRO A 1 67 ? 11.348 18.224 3.200 1.00 0.00 67 PRO A CA 20
ATOM 21900 C C . PRO A 1 67 ? 10.138 17.304 3.078 1.00 0.00 67 PRO A C 20
ATOM 21901 O O . PRO A 1 67 ? 9.877 16.744 2.013 1.00 0.00 67 PRO A O 20
ATOM 21912 N N . SER A 1 68 ? 9.402 17.153 4.175 1.00 0.00 68 SER A N 20
ATOM 21913 C CA . SER A 1 68 ? 8.221 16.298 4.191 1.00 0.00 68 SER A CA 20
ATOM 21914 C C . SER A 1 68 ? 6.946 17.132 4.124 1.00 0.00 68 SER A C 20
ATOM 21915 O O . SER A 1 68 ? 6.326 17.422 5.147 1.00 0.00 68 SER A O 20
ATOM 21923 N N . SER A 1 69 ? 6.559 17.513 2.911 1.00 0.00 69 SER A N 20
ATOM 21924 C CA . SER A 1 69 ? 5.360 18.317 2.708 1.00 0.00 69 SER A CA 20
ATOM 21925 C C . SER A 1 69 ? 4.115 17.436 2.670 1.00 0.00 69 SER A C 20
ATOM 21926 O O . SER A 1 69 ? 3.916 16.663 1.733 1.00 0.00 69 SER A O 20
ATOM 21934 N N . GLY A 1 70 ? 3.279 17.558 3.696 1.00 0.00 70 GLY A N 20
ATOM 21935 C CA . GLY A 1 70 ? 2.064 16.767 3.761 1.00 0.00 70 GLY A CA 20
ATOM 21936 C C . GLY A 1 70 ? 2.326 15.285 3.581 1.00 0.00 70 GLY A C 20
ATOM 21937 O O . GLY A 1 70 ? 1.436 14.461 3.788 1.00 0.00 70 GLY A O 20
#

InterPro domains:
  IPR001356 Homeodomain [PF00046] (2146-2202)
  IPR001356 Homeodomain [PF00046] (2243-2299)
  IPR001356 Homeodomain [PF00046] (2642-2698)
  IPR001356 Homeodomain [PF00046] (2947-3003)
  IPR001356 Homeodomain [PS50071] (2143-2203)
  IPR001356 Homeodomain [PS50071] (2240-2300)
  IPR001356 Homeodomain [PS50071] (2639-2699)
  IPR001356 Homeodomain [PS50071] (2944-3004)
  IPR001356 Homeodomain [SM00389] (2145-2207)
  IPR001356 Homeodomain [SM00389] (2242-2304)
  IPR001356 Homeodomain [SM00389] (2641-2703)
  IPR001356 Homeodomain [SM00389] (2946-3008)
  IPR001356 Homeodomain [cd00086] (2146-2204)
  IPR001356 Homeodomain [cd00086] (2243-2300)
  IPR001356 Homeodomain [cd00086] (2642-2700)
  IPR001356 Homeodomain [cd00086] (2947-3005)
  IPR003604 Matrin/U1-C-like, C2H2-type zinc finger [SM00451] (723-757)
  IPR003604 Matrin/U1-C-like, C2H2-type zinc finger [SM00451] (981-1015)
  IPR003604 Matrin/U1-C-like, C2H2-type zinc finger [SM00451] (1085-1119)
  IPR003604 Matrin/U1-C-like, C2H2-type zinc finger [SM00451] (1542-1576)

Solvent-accessible surface area: 5875 Å² total; per-residue (Å²): 134,105,131,33,117,111,70,186,110,43,237,58,216,23,75,123,120,21,60,161,29,0,70,81,43,31,126,94,53,13,167,17,146,108,97,70,22,77,112,4,20,100,91,6,127,34,68,38,143,13,0,50,78,45,4,94,78,4,93,130,138,40,198,160,116,48,145,75,120,124

Foldseek 3Di:
DDDDDDDPDDDDDDDCVLCVVLVVCLVVPLDDDPVVLVVSCVVVVNDSVVSNVVSVVVVVVPDDDDDDDD

Nearest PDB structures (foldseek):
  2da2-assembly1_A  TM=8.229E-01  e=1.092E-09  Homo sapiens
  2da3-assembly1_A  TM=6.936E-01  e=6.849E-05  Homo sapiens
  2r5y-assembly1_A  TM=8.630E-01  e=1.745E-03  Drosophila melanogaster
  2r5z-assembly1_A  TM=9.166E-01  e=3.508E-03  Drosophila melanogaster
  1ahd-assembly1_P  TM=7.787E-01  e=3.983E-03  Drosophila subobscura

Secondary structure (DSSP, 8-state):
---S--S--------HHHHHHHHHHHHH-SS--HHHHHHHHHHS---HHHHHHHHHHHHHHH---SS---

Organism: Homo sapiens (NCBI:txid9606)

GO terms:
  GO:0005667 transcription regulator complex (C, IDA)
  GO:0000978 RNA polymerase II cis-regulatory region sequence-specific DNA binding (F, IDA)
  GO:0001227 DNA-binding transcription repressor activity, RNA polymerase II-specific (F, IDA)
  GO:0000122 negative regulation of transcription by RNA polymerase II (P, IDA)
  GO:0005634 nucleus (C, IDA)
  GO:0005737 cytoplasm (C, IDA)
  GO:0016604 nuclear body (C, IDA)
  GO:0045893 positive regulation of DNA-templated transcription (P, IDA)
  GO:0071559 response to transforming growth factor beta (P, IDA)
  GO:0005515 protein binding (F, IPI)
  GO:0019899 enzyme binding (F, IPI)
  GO:0005654 nucleoplasm (C, TAS)
  GO:0005654 nucleoplasm (C, IDA)
  GO:0001227 DNA-binding transcription repressor activity, RNA polymerase II-specific (F, EXP)
  GO:0005634 nucleus (C, TAS)
  GO:0000981 DNA-binding transcription factor activity, RNA polymerase II-specific (F, TAS)
  GO:0006355 regulation of DNA-templated transcription (P, TAS)
  GO:0000976 transcription cis-regulatory region binding (F, IDA)
  GO:0045662 negative regulation of myoblast differentiation (P, IDA)
  GO:0045663 positive regulation of myoblast differentiation (P, IDA)

Radius of gyration: 14.48 Å; Cα contacts (8 Å, |Δi|>4): 24; chains: 1; bounding box: 26×37×43 Å